Protein AF-A0A924XAS9-F1 (afdb_monomer_lite)

Foldseek 3Di:
DDPVVVVVVVLVVVLVVLVVLLVLLVLLVVLLVLLLVLLCLLCCPVVVHHDDDDDCPQLVVLSVQLVVCSVVSPVVSNVVSSVSNVVSSVVSLVVSVVSLVVDALVSSVVSCVPPPDHDDLSSLLSLLLSLLPDAWALRSLSNNLSSLLSSQWDQDPLRAIDGPDDLVCQLVVLQVSVCSSPVDHSPPDPPVPLLVVLLVVLVVLLVVLVPDPALVSNVVVVSVVVVSVSSRVCTNSCSNSSNSSSSSVSVNSNSRSNSVNVVVVVVVVVVLLVVLVVQLVVQVVVVVVVVVVVVVVVCVVVVPPPPPDDDVVVVVVVVVVVVVVDDDDDDDDDDDDDDDDDDDDDDDDDDDDDDDDDDDDDDDDDDDDDDDDDDDDDDDDDDDDDDDVVVVVVVVVVVVVVVVVVVVVVVVVVVVVVVVVVVVVVVVVVVVVVVVVVVVVVVVVVVVPPPDDDDPDDPPPPPDDPDDDDDDDDDDDDDDDDPPPVVVVVVLVVLVVVLVVVVVDDDQPPCSVVLNLLCVAPLSVVLSCLLSVDPDDPVSSPDPVCLQGPSDDPPDDDPLNVLSSLLSVLLSVLVVLLVLLVVPPDDDDRPDDPVNLVVSLVSLVVSLVVLVVVLSVDHDNCNSSNNVSSVSSSVSSVVSSVSSVVSVVVVVVVVVVVVVVVCVVVVPDDDPDDDDDDDDDDDDDDDDDDDDDDDDDDDDDDDDDDDDDDPDDPVVVVVVVVVCVVVVVVVVVVVVVVPDPPDPPQKDWDQLVPAQVSVQFPTWIDHPQEIETEGEPVLVVDDPVVVVVSVVSNVVVSVVVRRQKYFYAYPVRHTQWIDGPVDTDGDD

Secondary structure (DSSP, 8-state):
--HHHHHHHHHHHHHHHHHHHHHHHHHHHHHHHHHHHHHHHHHHHHS-PPP----THHHHHHHHHHHHHHHTT-HHHHHHHHHHHHHHHHHHHHHHHHHHTTS-HHHHHHHHHHSSSPPPHHHHHHHHHHHHTSPP-HHHHHHHHHHHHHHHEEE-GGG-EEESS-HHHHHHHHHHHHHHHHSS-GGG---HHHHHHHHHHHHHHHHHHTS--SHHHHHHTTHHHHHHHHHHHTGGGGGSHHHHHHHHHHHHHHHHHHHHHHHHHHHHHHHHHHHHHHHHHHHHHHHHHHHHHHHHHHHHHHH---TT---HHHHHHHHHHHHHTS---------------PPPP----------------------------------------SSSHHHHHHHHHHHHHHHHHHHHHHHHHHHHHHHHHHHHHHHHHHHHHHHHHHHHHHHHHHHHT--------SSSSSSSS---------------S-HHHHHHHHHHHHHHHHHHHHHTSS---S-HHHHHHHTTSHHHHHHHHHHHHS---TTGGG--HHHHS----TT---HHHHHHHHHHHHHHHHHHHHHHHHH-SS-S--SS-HHHHHHHHHHHHHHHHHHHHHHHH--STTHHHHHHHHHHHHHHHHHHHHHHHHHHHHHHHHHHHHHHHHHHHTTTS--------------------------------PPPPP-------HHHHHHHHHHHHHHHHHHHHHHHS-------TTEEEEPGGGSTTTTTEEEEEEETTEEEEEE-THHHHS-HHHHHHHHHHHHHHHHHTT-SEEEEE-TTS-EEEEEESS-EEE--

Sequence (828 aa):
MNLTDELRVLEQKNNQDATKRQTRVLEDAASLQLTEQVLSGVERLQLKIVPKPFDAINVRVAMAEMKEAISGNQSERMMRAEFRLLQDVQLWRLSLSKRDERFTADSLRRFCEEVNKPLNPTIFAALARFYRNLMPSDFVLSKFDFVVTQLFAKKMEYNRRVLRVEPQKLVGHLSELNAEWTGIPANWSKESGKTREAVTEFLRFVTQIKTPQTLEEFLASDFFNRYRSFKRGLGDVFFSPEVTAAAVLSNVEVGNRFAELCETESAALNNAASMAFDYTQKSDVSAVDETSRTQDILQQLTGDKNENAVSPQITGFINQIQSNGNGSHHFDKNGANKEHLAPQSANVKTFDELPVEQNAVENVRDNAEDIPLIIEDSANENEFGSESDFDRLIYTENRFAENESKLESSIGDAEEELEWQLAMSEEIIAESANSAKSQETFLQESFETKVDAENPIAELESLADNITATDLSQNGNFEMVAADEIESVENSKVAAANVSILMERENLPPFADVLSELAKVQPNKNLINEYLSGSTSADLRTLELTDFLSVANAMRETTDGALRNRALRLLLKGEDIIRSFEANTENEEFAFNESDILTLLEEMQTVGNSLRLSMRELTGDDKKQRVDSILAAAKSLVETRLRLNSVVVRRNAKNEQKKRLIIDESGDVLTQSHNAPASQNAAPKRAQQTRETTTEKSKSAKIAKPSVAFKFDWWLIGLMAVVVIFVGGWFAFSSSTGEETPISKDVQTLNPQSLIGGEEIASAKVNKQMLICVVNDKWKTLTEDKKKENLRALMNYSKDNKFDAIIVMSKNGEVVANASAKEVKLEQ

Structure (mmCIF, N/CA/C/O backbone):
data_AF-A0A924XAS9-F1
#
_entry.id   AF-A0A924XAS9-F1
#
loop_
_atom_site.group_PDB
_atom_site.id
_atom_site.type_symbol
_atom_site.label_atom_id
_atom_site.label_alt_id
_atom_site.label_comp_id
_atom_site.label_asym_id
_atom_site.label_entity_id
_atom_site.label_seq_id
_atom_site.pdbx_PDB_ins_code
_atom_site.Cartn_x
_atom_site.Cartn_y
_atom_site.Cartn_z
_atom_site.occupancy
_atom_site.B_iso_or_equiv
_atom_site.auth_seq_id
_atom_site.auth_comp_id
_atom_site.auth_asym_id
_atom_site.auth_atom_id
_atom_site.pdbx_PDB_model_num
ATOM 1 N N . MET A 1 1 ? -11.823 -0.821 57.909 1.00 67.75 1 MET A N 1
ATOM 2 C CA . MET A 1 1 ? -12.230 0.066 56.801 1.00 67.75 1 MET A CA 1
ATOM 3 C C . MET A 1 1 ? -13.748 0.168 56.851 1.00 67.75 1 MET A C 1
ATOM 5 O O . MET A 1 1 ? -14.366 -0.825 57.216 1.00 67.75 1 MET A O 1
ATOM 9 N N . ASN A 1 2 ? -14.350 1.343 56.645 1.00 93.56 2 ASN A N 1
ATOM 10 C CA . ASN A 1 2 ? -15.813 1.464 56.634 1.00 93.56 2 ASN A CA 1
ATOM 11 C C . ASN A 1 2 ? -16.335 1.041 55.251 1.00 93.56 2 ASN A C 1
ATOM 13 O O . ASN A 1 2 ? -15.697 1.357 54.250 1.00 93.56 2 ASN A O 1
ATOM 17 N N . LEU A 1 3 ? -17.485 0.365 55.178 1.00 93.50 3 LEU A N 1
ATOM 18 C CA . LEU A 1 3 ? -18.062 -0.151 53.923 1.00 93.50 3 LEU A CA 1
ATOM 19 C C . LEU A 1 3 ? -18.265 0.964 52.873 1.00 93.50 3 LEU A C 1
ATOM 21 O O . LEU A 1 3 ? -18.181 0.746 51.668 1.00 93.50 3 LEU A O 1
ATOM 25 N N . THR A 1 4 ? -18.491 2.193 53.344 1.00 93.56 4 THR A N 1
ATOM 26 C CA . THR A 1 4 ? -18.594 3.403 52.518 1.00 93.56 4 THR A CA 1
ATOM 27 C C . THR A 1 4 ? -17.277 3.804 51.854 1.00 93.56 4 THR A C 1
ATOM 29 O O . THR A 1 4 ? -17.299 4.339 50.749 1.00 93.56 4 THR A O 1
ATOM 32 N N . ASP A 1 5 ? -16.138 3.560 52.507 1.00 94.75 5 ASP A N 1
ATOM 33 C CA . ASP A 1 5 ? -14.817 3.884 51.958 1.00 94.75 5 ASP A CA 1
ATOM 34 C C . ASP A 1 5 ? -14.437 2.882 50.862 1.00 94.75 5 ASP A C 1
ATOM 36 O O . ASP A 1 5 ? -13.923 3.280 49.820 1.00 94.75 5 ASP A O 1
ATOM 40 N N . GLU A 1 6 ? -14.754 1.599 51.061 1.00 94.62 6 GLU A N 1
ATOM 41 C CA . GLU A 1 6 ? -14.550 0.546 50.057 1.00 94.62 6 GLU A CA 1
ATOM 42 C C . GLU A 1 6 ? -15.405 0.785 48.805 1.00 94.62 6 GLU A C 1
ATOM 44 O O . GLU A 1 6 ? -14.878 0.756 47.693 1.00 94.62 6 GLU A O 1
ATOM 49 N N . LEU A 1 7 ? -16.690 1.128 48.970 1.00 92.19 7 LEU A N 1
ATOM 50 C CA . LEU A 1 7 ? -17.567 1.494 47.850 1.00 92.19 7 LEU A CA 1
ATOM 51 C C . LEU A 1 7 ? -17.035 2.701 47.067 1.00 92.19 7 LEU A C 1
ATOM 53 O O . LEU A 1 7 ? -17.053 2.689 45.838 1.00 92.19 7 LEU A O 1
ATOM 57 N N . ARG A 1 8 ? -16.499 3.716 47.758 1.00 91.44 8 ARG A N 1
ATOM 58 C CA . ARG A 1 8 ? -15.925 4.897 47.099 1.00 91.44 8 ARG A CA 1
ATOM 59 C C . ARG A 1 8 ? -14.661 4.561 46.305 1.00 91.44 8 ARG A C 1
ATOM 61 O O . ARG A 1 8 ? -14.455 5.112 45.227 1.00 91.44 8 ARG A O 1
ATOM 68 N N . VAL A 1 9 ? -13.815 3.671 46.827 1.00 93.94 9 VAL A N 1
ATOM 69 C CA . VAL A 1 9 ? -12.609 3.198 46.128 1.00 93.94 9 VAL A CA 1
ATOM 70 C C . VAL A 1 9 ? -12.984 2.387 44.886 1.00 93.94 9 VAL A C 1
ATOM 72 O O . VAL A 1 9 ? -12.390 2.597 43.828 1.00 93.94 9 VAL A O 1
ATOM 75 N N . LEU A 1 10 ? -13.991 1.515 44.981 1.00 91.44 10 LEU A N 1
ATOM 76 C CA . LEU A 1 10 ? -14.491 0.741 43.841 1.00 91.44 10 LEU A CA 1
ATOM 77 C C . LEU A 1 10 ? -15.115 1.636 42.763 1.00 91.44 10 LEU A C 1
ATOM 79 O O . LEU A 1 10 ? -14.821 1.453 41.584 1.00 91.44 10 LEU A O 1
ATOM 83 N N . GLU A 1 11 ? -15.909 2.639 43.146 1.00 89.44 11 GLU A N 1
ATOM 84 C CA . GLU A 1 11 ? -16.495 3.605 42.207 1.00 89.44 11 GLU A CA 1
ATOM 85 C C . GLU A 1 11 ? -15.409 4.429 41.498 1.00 89.44 11 GLU A C 1
ATOM 87 O O . GLU A 1 11 ? -15.437 4.586 40.277 1.00 89.44 11 GLU A O 1
ATOM 92 N N . GLN A 1 12 ? -14.392 4.886 42.236 1.00 90.75 12 GLN A N 1
ATOM 93 C CA . GLN A 1 12 ? -13.261 5.612 41.659 1.00 90.75 12 GLN A CA 1
ATOM 94 C C . GLN A 1 12 ? -12.453 4.741 40.686 1.00 90.75 12 GLN A C 1
ATOM 96 O O . GLN A 1 12 ? -12.066 5.220 39.618 1.00 90.75 12 GLN A O 1
ATOM 101 N N . LYS A 1 13 ? -12.223 3.465 41.026 1.00 93.12 13 LYS A N 1
ATOM 102 C CA . LYS A 1 13 ? -11.547 2.505 40.144 1.00 93.12 13 LYS A CA 1
ATOM 103 C C . LYS A 1 13 ? -12.364 2.251 38.874 1.00 93.12 13 LYS A C 1
ATOM 105 O O . LYS A 1 13 ? -11.818 2.358 37.780 1.00 93.12 13 LYS A O 1
ATOM 110 N N . ASN A 1 14 ? -13.673 2.019 39.004 1.00 89.50 14 ASN A N 1
ATOM 111 C CA . ASN A 1 14 ? -14.567 1.814 37.863 1.00 89.50 14 ASN A CA 1
ATOM 112 C C . ASN A 1 14 ? -14.585 3.031 36.922 1.00 89.50 14 ASN A C 1
ATOM 114 O O . ASN A 1 14 ? -14.449 2.876 35.712 1.00 89.50 14 ASN A O 1
ATOM 118 N N . ASN A 1 15 ? -14.658 4.249 37.468 1.00 88.00 15 ASN A N 1
ATOM 119 C CA . ASN A 1 15 ? -14.596 5.478 36.673 1.00 88.00 15 ASN A CA 1
ATOM 120 C C . ASN A 1 15 ? -13.245 5.647 35.958 1.00 88.00 15 ASN A C 1
ATOM 122 O O . ASN A 1 15 ? -13.195 6.096 34.808 1.00 88.00 15 ASN A O 1
ATOM 126 N N . GLN A 1 16 ? -12.140 5.285 36.616 1.00 93.12 16 GLN A N 1
ATOM 127 C CA . GLN A 1 16 ? -10.811 5.327 36.008 1.00 93.12 16 GLN A CA 1
ATOM 128 C C . GLN A 1 16 ? -10.693 4.326 34.852 1.00 93.12 16 GLN A C 1
ATOM 130 O O . GLN A 1 16 ? -10.161 4.670 33.796 1.00 93.12 16 GLN A O 1
ATOM 135 N N . ASP A 1 17 ? -11.203 3.109 35.025 1.00 90.81 17 ASP A N 1
ATOM 136 C CA . ASP A 1 17 ? -11.159 2.080 33.990 1.00 90.81 17 ASP A CA 1
ATOM 137 C C . ASP A 1 17 ? -12.119 2.397 32.834 1.00 90.81 17 ASP A C 1
ATOM 139 O O . ASP A 1 17 ? -11.735 2.252 31.674 1.00 90.81 17 ASP A O 1
ATOM 143 N N . ALA A 1 18 ? -13.295 2.963 33.113 1.00 88.88 18 ALA A N 1
ATOM 144 C CA . ALA A 1 18 ? -14.197 3.489 32.089 1.00 88.88 18 ALA A CA 1
ATOM 145 C C . ALA A 1 18 ? -13.560 4.620 31.269 1.00 88.88 18 ALA A C 1
ATOM 147 O O . ALA A 1 18 ? -13.692 4.649 30.047 1.00 88.88 18 ALA A O 1
ATOM 148 N N . THR A 1 19 ? -12.806 5.515 31.915 1.00 91.44 19 THR A N 1
ATOM 149 C CA . THR A 1 19 ? -12.056 6.572 31.217 1.00 91.44 19 THR A CA 1
ATOM 150 C C . THR A 1 19 ? -10.993 5.971 30.293 1.00 91.44 19 THR A C 1
ATOM 152 O O . THR A 1 19 ? -10.849 6.408 29.155 1.00 91.44 19 THR A O 1
ATOM 155 N N . LYS A 1 20 ? -10.275 4.927 30.732 1.00 92.00 20 LYS A N 1
ATOM 156 C CA . LYS A 1 20 ? -9.306 4.221 29.874 1.00 92.00 20 LYS A CA 1
ATOM 157 C C . LYS A 1 20 ? -9.987 3.548 28.680 1.00 92.00 20 LYS A C 1
ATOM 159 O O . LYS A 1 20 ? -9.472 3.649 27.569 1.00 92.00 20 LYS A O 1
ATOM 164 N N . ARG A 1 21 ? -11.128 2.879 28.889 1.00 90.31 21 ARG A N 1
ATOM 165 C CA . ARG A 1 21 ? -11.905 2.259 27.801 1.00 90.31 21 ARG A CA 1
ATOM 166 C C . ARG A 1 21 ? -12.402 3.311 26.813 1.00 90.31 21 ARG A C 1
ATOM 168 O O . ARG A 1 21 ? -12.188 3.147 25.616 1.00 90.31 21 ARG A O 1
ATOM 175 N N . GLN A 1 22 ? -12.931 4.434 27.303 1.00 92.44 22 GLN A N 1
ATOM 176 C CA . GLN A 1 22 ? -13.316 5.570 26.465 1.00 92.44 22 GLN A CA 1
ATOM 177 C C . GLN A 1 22 ? -12.149 6.048 25.589 1.00 92.44 22 GLN A C 1
ATOM 179 O O . GLN A 1 22 ? -12.315 6.182 24.379 1.00 92.44 22 GLN A O 1
ATOM 184 N N . THR A 1 23 ? -10.967 6.267 26.173 1.00 93.00 23 THR A N 1
ATOM 185 C CA . THR A 1 23 ? -9.772 6.690 25.426 1.00 93.00 23 THR A CA 1
ATOM 186 C C . THR A 1 23 ? -9.391 5.692 24.332 1.00 93.00 23 THR A C 1
ATOM 188 O O . THR A 1 23 ? -9.148 6.100 23.201 1.00 93.00 23 THR A O 1
ATOM 191 N N . ARG A 1 24 ? -9.427 4.385 24.611 1.00 91.81 24 ARG A N 1
ATOM 192 C CA . ARG A 1 24 ? -9.106 3.356 23.605 1.00 91.81 24 ARG A CA 1
ATOM 193 C C . ARG A 1 24 ? -10.081 3.351 22.429 1.00 91.81 24 ARG A C 1
ATOM 195 O O . ARG A 1 24 ? -9.663 3.190 21.284 1.00 91.81 24 ARG A O 1
ATOM 202 N N . VAL A 1 25 ? -11.375 3.520 22.700 1.00 92.25 25 VAL A N 1
ATOM 203 C CA . VAL A 1 25 ? -12.399 3.554 21.644 1.00 92.25 25 VAL A CA 1
ATOM 204 C C . VAL A 1 25 ? -12.298 4.844 20.822 1.00 92.25 25 VAL A C 1
ATOM 206 O O . VAL A 1 25 ? -12.481 4.812 19.607 1.00 92.25 25 VAL A O 1
ATOM 209 N N . LEU A 1 26 ? -11.925 5.965 21.452 1.00 92.50 26 LEU A N 1
ATOM 210 C CA . LEU A 1 26 ? -11.602 7.217 20.759 1.00 92.50 26 LEU A CA 1
ATOM 211 C C . LEU A 1 26 ? -10.420 7.058 19.801 1.00 92.50 26 LEU A C 1
ATOM 213 O O . LEU A 1 26 ? -10.486 7.511 18.659 1.00 92.50 26 LEU A O 1
ATOM 217 N N . GLU A 1 27 ? -9.351 6.412 20.258 1.00 94.62 27 GLU A N 1
ATOM 218 C CA . GLU A 1 27 ? -8.177 6.116 19.435 1.00 94.62 27 GLU A CA 1
ATOM 219 C C . GLU A 1 27 ? -8.536 5.190 18.263 1.00 94.62 27 GLU A C 1
ATOM 221 O O . GLU A 1 27 ? -8.077 5.415 17.141 1.00 94.62 27 GLU A O 1
ATOM 226 N N . ASP A 1 28 ? -9.410 4.200 18.482 1.00 94.62 28 ASP A N 1
ATOM 227 C CA . ASP A 1 28 ? -9.893 3.321 17.412 1.00 94.62 28 ASP A CA 1
ATOM 228 C C . ASP A 1 28 ? -10.718 4.086 16.371 1.00 94.62 28 ASP A C 1
ATOM 230 O O . ASP A 1 28 ? -10.456 3.983 15.173 1.00 94.62 28 ASP A O 1
ATOM 234 N N . ALA A 1 29 ? -11.659 4.923 16.814 1.00 96.12 29 ALA A N 1
ATOM 235 C CA . ALA A 1 29 ? -12.464 5.761 15.930 1.00 96.12 29 ALA A CA 1
ATOM 236 C C . ALA A 1 29 ? -11.595 6.741 15.119 1.00 96.12 29 ALA A C 1
ATOM 238 O O . ALA A 1 29 ? -11.801 6.905 13.915 1.00 96.12 29 ALA A O 1
ATOM 239 N N . ALA A 1 30 ? -10.580 7.349 15.743 1.00 96.56 30 ALA A N 1
ATOM 240 C CA . ALA A 1 30 ? -9.622 8.210 15.051 1.00 96.56 30 ALA A CA 1
ATOM 241 C C . ALA A 1 30 ? -8.802 7.431 14.005 1.00 96.56 30 ALA A C 1
ATOM 243 O O . ALA A 1 30 ? -8.602 7.906 12.884 1.00 96.56 30 ALA A O 1
ATOM 244 N N . SER A 1 31 ? -8.374 6.210 14.337 1.00 97.25 31 SER A N 1
ATOM 245 C CA . SER A 1 31 ? -7.683 5.310 13.409 1.00 97.25 31 SER A CA 1
ATOM 246 C C . SER A 1 31 ? -8.562 4.923 12.211 1.00 97.25 31 SER A C 1
ATOM 248 O O . SER A 1 31 ? -8.094 4.923 11.066 1.00 97.25 31 SER A O 1
ATOM 250 N N . LEU A 1 32 ? -9.847 4.631 12.438 1.00 97.56 32 LEU A N 1
ATOM 251 C CA . LEU A 1 32 ? -10.808 4.331 11.371 1.00 97.56 32 LEU A CA 1
ATOM 252 C C . LEU A 1 32 ? -11.061 5.547 10.475 1.00 97.56 32 LEU A C 1
ATOM 254 O O . LEU A 1 32 ? -11.104 5.399 9.256 1.00 97.56 32 LEU A O 1
ATOM 258 N N . GLN A 1 33 ? -11.127 6.752 11.043 1.00 97.75 33 GLN A N 1
ATOM 259 C CA . GLN A 1 33 ? -11.257 7.983 10.266 1.00 97.75 33 GLN A CA 1
ATOM 260 C C . GLN A 1 33 ? -10.057 8.212 9.333 1.00 97.75 33 GLN A C 1
ATOM 262 O O . GLN A 1 33 ? -10.238 8.545 8.161 1.00 97.75 33 GLN A O 1
ATOM 267 N N . LEU A 1 34 ? -8.828 8.016 9.824 1.00 97.88 34 LEU A N 1
ATOM 268 C CA . LEU A 1 34 ? -7.623 8.114 8.991 1.00 97.88 34 LEU A CA 1
ATOM 269 C C . LEU A 1 34 ? -7.606 7.038 7.900 1.00 97.88 34 LEU A C 1
ATOM 271 O O . LEU A 1 34 ? -7.285 7.326 6.747 1.00 97.88 34 LEU A O 1
ATOM 275 N N . THR A 1 35 ? -7.998 5.813 8.249 1.00 98.25 35 THR A N 1
ATOM 276 C CA . THR A 1 35 ? -8.127 4.707 7.293 1.00 98.25 35 THR A CA 1
ATOM 277 C C . THR A 1 35 ? -9.120 5.059 6.189 1.00 98.25 35 THR A C 1
ATOM 279 O O . THR A 1 35 ? -8.795 4.954 5.008 1.00 98.25 35 THR A O 1
ATOM 282 N N . GLU A 1 36 ? -10.297 5.569 6.546 1.00 98.25 36 GLU A N 1
ATOM 283 C CA . GLU A 1 36 ? -11.322 5.994 5.600 1.00 98.25 36 GLU A CA 1
ATOM 284 C C . GLU A 1 36 ? -10.834 7.074 4.629 1.00 98.25 36 GLU A C 1
ATOM 286 O O . GLU A 1 36 ? -11.151 7.019 3.437 1.00 98.25 36 GLU A O 1
ATOM 291 N N . GLN A 1 37 ? -10.054 8.046 5.105 1.00 97.56 37 GLN A N 1
ATOM 292 C CA . GLN A 1 37 ? -9.478 9.081 4.244 1.00 97.56 37 GLN A CA 1
ATOM 293 C C . GLN A 1 37 ? -8.562 8.477 3.175 1.00 97.56 37 GLN A C 1
ATOM 295 O O . GLN A 1 37 ? -8.644 8.874 2.009 1.00 97.56 37 GLN A O 1
ATOM 300 N N . VAL A 1 38 ? -7.737 7.494 3.553 1.00 97.94 38 VAL A N 1
ATOM 301 C CA . VAL A 1 38 ? -6.876 6.763 2.614 1.00 97.94 38 VAL A CA 1
ATOM 302 C C . VAL A 1 38 ? -7.718 5.964 1.631 1.00 97.94 38 VAL A C 1
ATOM 304 O O . VAL A 1 38 ? -7.522 6.118 0.428 1.00 97.94 38 VAL A O 1
ATOM 307 N N . LEU A 1 39 ? -8.681 5.163 2.104 1.00 97.81 39 LEU A N 1
ATOM 308 C CA . LEU A 1 39 ? -9.501 4.329 1.217 1.00 97.81 39 LEU A CA 1
ATOM 309 C C . LEU A 1 39 ? -10.287 5.179 0.217 1.00 97.81 39 LEU A C 1
ATOM 311 O O . LEU A 1 39 ? -10.305 4.884 -0.973 1.00 97.81 39 LEU A O 1
ATOM 315 N N . SER A 1 40 ? -10.839 6.302 0.674 1.00 97.69 40 SER A N 1
ATOM 316 C CA . SER A 1 40 ? -11.514 7.275 -0.189 1.00 97.69 40 SER A CA 1
ATOM 317 C C . SER A 1 40 ? -10.560 7.907 -1.210 1.00 97.69 40 SER A C 1
ATOM 319 O O . SER A 1 40 ? -10.959 8.255 -2.320 1.00 97.69 40 SER A O 1
ATOM 321 N N . GLY A 1 41 ? -9.290 8.092 -0.844 1.00 97.19 41 GLY A N 1
ATOM 322 C CA . GLY A 1 41 ? -8.235 8.532 -1.753 1.00 97.19 41 GLY A CA 1
ATOM 323 C C . GLY A 1 41 ? -7.932 7.499 -2.838 1.00 97.19 41 GLY A C 1
ATOM 324 O O . GLY A 1 41 ? -7.901 7.858 -4.015 1.00 97.19 41 GLY A O 1
ATOM 325 N N . VAL A 1 42 ? -7.782 6.229 -2.452 1.00 97.12 42 VAL A N 1
ATOM 326 C CA . VAL A 1 42 ? -7.577 5.104 -3.377 1.00 97.12 42 VAL A CA 1
ATOM 327 C C . VAL A 1 42 ? -8.763 4.980 -4.336 1.00 97.12 42 VAL A C 1
ATOM 329 O O . VAL A 1 42 ? -8.562 4.924 -5.546 1.00 97.12 42 VAL A O 1
ATOM 332 N N . GLU A 1 43 ? -9.999 5.011 -3.831 1.00 96.88 43 GLU A N 1
ATOM 333 C CA . GLU A 1 43 ? -11.221 4.934 -4.645 1.00 96.88 43 GLU A CA 1
ATOM 334 C C . GLU A 1 43 ? -11.279 6.049 -5.702 1.00 96.88 43 GLU A C 1
ATOM 336 O O . GLU A 1 43 ? -11.557 5.776 -6.870 1.00 96.88 43 GLU A O 1
ATOM 341 N N . ARG A 1 44 ? -10.943 7.291 -5.331 1.00 96.75 44 ARG A N 1
ATOM 342 C CA . ARG A 1 44 ? -10.949 8.425 -6.268 1.00 96.75 44 ARG A CA 1
ATOM 343 C C . ARG A 1 44 ? -9.840 8.345 -7.311 1.00 96.75 44 ARG A C 1
ATOM 345 O O . ARG A 1 44 ? -10.117 8.534 -8.491 1.00 96.75 44 ARG A O 1
ATOM 352 N N . LEU A 1 45 ? -8.598 8.115 -6.883 1.00 94.12 45 LEU A N 1
ATOM 353 C CA . LEU A 1 45 ? -7.436 8.206 -7.773 1.00 94.12 45 LEU A CA 1
ATOM 354 C C . LEU A 1 45 ? -7.254 6.948 -8.623 1.00 94.12 45 LEU A C 1
ATOM 356 O O . LEU A 1 45 ? -7.005 7.049 -9.819 1.00 94.12 45 LEU A O 1
ATOM 360 N N . GLN A 1 46 ? -7.416 5.769 -8.022 1.00 93.06 46 GLN A N 1
ATOM 361 C CA . GLN A 1 46 ? -7.108 4.500 -8.682 1.00 93.06 46 GLN A CA 1
ATOM 362 C C . GLN A 1 46 ? -8.334 3.876 -9.348 1.00 93.06 46 GLN A C 1
ATOM 364 O O . GLN A 1 46 ? -8.208 3.278 -10.413 1.00 93.06 46 GLN A O 1
ATOM 369 N N . LEU A 1 47 ? -9.520 4.014 -8.742 1.00 88.06 47 LEU A N 1
ATOM 370 C CA . LEU A 1 47 ? -10.748 3.388 -9.253 1.00 88.06 47 LEU A CA 1
ATOM 371 C C . LEU A 1 47 ? -11.689 4.368 -9.961 1.00 88.06 47 LEU A C 1
ATOM 373 O O . LEU A 1 47 ? -12.619 3.926 -10.628 1.00 88.06 47 LEU A O 1
ATOM 377 N N . LYS A 1 48 ? -11.459 5.683 -9.837 1.00 92.94 48 LYS A N 1
ATOM 378 C CA . LYS A 1 48 ? -12.356 6.738 -10.342 1.00 92.94 48 LYS A CA 1
ATOM 379 C C . LYS A 1 48 ? -13.792 6.606 -9.804 1.00 92.94 48 LYS A C 1
ATOM 381 O O . LYS A 1 48 ? -14.749 6.970 -10.480 1.00 92.94 48 LYS A O 1
ATOM 386 N N . ILE A 1 49 ? -13.941 6.091 -8.581 1.00 92.38 49 ILE A N 1
ATOM 387 C CA . ILE A 1 49 ? -15.227 5.919 -7.894 1.00 92.38 49 ILE A CA 1
ATOM 388 C C . ILE A 1 49 ? -15.415 7.059 -6.890 1.00 92.38 49 ILE A C 1
ATOM 390 O O . ILE A 1 49 ? -14.478 7.451 -6.191 1.00 92.38 49 ILE A O 1
ATOM 394 N N . VAL A 1 50 ? -16.642 7.580 -6.787 1.00 95.44 50 VAL A N 1
ATOM 395 C CA . VAL A 1 50 ? -17.006 8.538 -5.736 1.00 95.44 50 VAL A CA 1
ATOM 396 C C . VAL A 1 50 ? -17.149 7.785 -4.404 1.00 95.44 50 VAL A C 1
ATOM 398 O O . VAL A 1 50 ? -18.012 6.910 -4.293 1.00 95.44 50 VAL A O 1
ATOM 401 N N . PRO A 1 51 ? -16.322 8.092 -3.390 1.00 95.50 51 PRO A N 1
ATOM 402 C CA . PRO A 1 51 ? -16.344 7.393 -2.113 1.00 95.50 51 PRO A CA 1
ATOM 403 C C . PRO A 1 51 ? -17.639 7.708 -1.361 1.00 95.50 51 PRO A C 1
ATOM 405 O O . PRO A 1 51 ? -18.058 8.865 -1.299 1.00 95.50 51 PRO A O 1
ATOM 408 N N . LYS A 1 52 ? -18.252 6.693 -0.744 1.00 96.06 52 LYS A N 1
ATOM 409 C CA . LYS A 1 52 ? -19.389 6.874 0.169 1.00 96.06 52 LYS A CA 1
ATOM 410 C C . LYS A 1 52 ? -18.865 6.901 1.609 1.00 96.06 52 LYS A C 1
ATOM 412 O O . LYS A 1 52 ? -18.529 5.830 2.121 1.00 96.06 52 LYS A O 1
ATOM 417 N N . PRO A 1 53 ? -18.756 8.079 2.249 1.00 94.81 53 PRO A N 1
ATOM 418 C CA . PRO A 1 53 ? -18.228 8.157 3.601 1.00 94.81 53 PRO A CA 1
ATOM 419 C C . PRO A 1 53 ? -19.175 7.491 4.607 1.00 94.81 53 PRO A C 1
ATOM 421 O O . PRO A 1 53 ? -20.394 7.477 4.412 1.00 94.81 53 PRO A O 1
ATOM 424 N N . PHE A 1 54 ? -18.617 6.952 5.686 1.00 96.12 54 PHE A N 1
ATOM 425 C CA . PHE A 1 54 ? -19.378 6.459 6.824 1.00 96.12 54 PHE A CA 1
ATOM 426 C C . PHE A 1 54 ? -19.963 7.630 7.622 1.00 96.12 54 PHE A C 1
ATOM 428 O O . PHE A 1 54 ? -19.303 8.647 7.853 1.00 96.12 54 PHE A O 1
ATOM 435 N N . ASP A 1 55 ? -21.211 7.488 8.067 1.00 95.69 55 ASP A N 1
ATOM 436 C CA . ASP A 1 55 ? -21.855 8.501 8.895 1.00 95.69 55 ASP A CA 1
ATOM 437 C C . ASP A 1 55 ? -21.390 8.390 10.355 1.00 95.69 55 ASP A C 1
ATOM 439 O O . ASP A 1 55 ? -21.970 7.692 11.185 1.00 95.69 55 ASP A O 1
ATOM 443 N N . ALA A 1 56 ? -20.318 9.113 10.677 1.00 95.00 56 ALA A N 1
ATOM 444 C CA . ALA A 1 56 ? -19.750 9.152 12.021 1.00 95.00 56 ALA A CA 1
ATOM 445 C C . ALA A 1 56 ? -20.558 10.012 13.023 1.00 95.00 56 ALA A C 1
ATOM 447 O O . ALA A 1 56 ? -20.018 10.383 14.070 1.00 95.00 56 ALA A O 1
ATOM 448 N N . ILE A 1 57 ? -21.805 10.405 12.720 1.00 95.69 57 ILE A N 1
ATOM 449 C CA . ILE A 1 57 ? -22.660 11.148 13.663 1.00 95.69 57 ILE A CA 1
ATOM 450 C C . ILE A 1 57 ? -22.982 10.287 14.889 1.00 95.69 57 ILE A C 1
ATOM 452 O O . ILE A 1 57 ? -22.799 10.763 16.009 1.00 95.69 57 ILE A O 1
ATOM 456 N N . ASN A 1 58 ? -23.377 9.025 14.704 1.00 93.38 58 ASN A N 1
ATOM 457 C CA . ASN A 1 58 ? -23.772 8.150 15.818 1.00 93.38 58 ASN A CA 1
ATOM 458 C C . ASN A 1 58 ? -22.610 7.891 16.787 1.00 93.38 58 ASN A C 1
ATOM 460 O O . ASN A 1 58 ? -22.765 8.079 17.992 1.00 93.38 58 ASN A O 1
ATOM 464 N N . VAL A 1 59 ? -21.407 7.641 16.254 1.00 95.50 59 VAL A N 1
ATOM 465 C CA . VAL A 1 59 ? -20.167 7.516 17.043 1.00 95.50 59 VAL A CA 1
ATOM 466 C C . VAL A 1 59 ? -19.942 8.764 17.904 1.00 95.50 59 VAL A C 1
ATOM 468 O O . VAL A 1 59 ? -19.670 8.660 19.098 1.00 95.50 59 VAL A O 1
ATOM 471 N N . ARG A 1 60 ? -20.098 9.967 17.331 1.00 96.31 60 ARG A N 1
ATOM 472 C CA . ARG A 1 60 ? -19.923 11.232 18.066 1.00 96.31 60 ARG A CA 1
ATOM 473 C C . ARG A 1 60 ? -20.984 11.439 19.147 1.00 96.31 60 ARG A C 1
ATOM 475 O O . ARG A 1 60 ? -20.649 11.954 20.213 1.00 96.31 60 ARG A O 1
ATOM 482 N N . VAL A 1 61 ? -22.232 11.053 18.884 1.00 95.50 61 VAL A N 1
ATOM 483 C CA . VAL A 1 61 ? -23.333 11.133 19.857 1.00 95.50 61 VAL A CA 1
ATOM 484 C C . VAL A 1 61 ? -23.091 10.165 21.015 1.00 95.50 61 VAL A C 1
ATOM 486 O O . VAL A 1 61 ? -23.046 10.612 22.159 1.00 95.50 61 VAL A O 1
ATOM 489 N N . ALA A 1 62 ? -22.833 8.884 20.738 1.00 93.44 62 ALA A N 1
ATOM 490 C CA . ALA A 1 62 ? -22.558 7.872 21.762 1.00 93.44 62 ALA A CA 1
ATOM 491 C C . ALA A 1 62 ? -21.330 8.238 22.618 1.00 93.44 62 ALA A C 1
ATOM 493 O O . ALA A 1 62 ? -21.329 8.093 23.839 1.00 93.44 62 ALA A O 1
ATOM 494 N N . MET A 1 63 ? -20.301 8.811 21.993 1.00 94.56 63 MET A N 1
ATOM 495 C CA . MET A 1 63 ? -19.108 9.321 22.667 1.00 94.56 63 MET A CA 1
ATOM 496 C C . MET A 1 63 ? -19.409 10.499 23.611 1.00 94.56 63 MET A C 1
ATOM 498 O O . MET A 1 63 ? -18.865 10.556 24.719 1.00 94.56 63 MET A O 1
ATOM 502 N N . ALA A 1 64 ? -20.264 11.439 23.194 1.00 96.06 64 ALA A N 1
ATOM 503 C CA . ALA A 1 64 ? -20.700 12.550 24.037 1.00 96.06 64 ALA A CA 1
ATOM 504 C C . ALA A 1 64 ? -21.551 12.058 25.221 1.00 96.06 64 ALA A C 1
ATOM 506 O O . ALA A 1 64 ? -21.296 12.470 26.354 1.00 96.06 64 ALA A O 1
ATOM 507 N N . GLU A 1 65 ? -22.478 11.123 24.976 1.00 96.19 65 GLU A N 1
ATOM 508 C CA . GLU A 1 65 ? -23.286 10.466 26.014 1.00 96.19 65 GLU A CA 1
ATOM 509 C C . GLU A 1 65 ? -22.401 9.743 27.040 1.00 96.19 65 GLU A C 1
ATOM 511 O O . GLU A 1 65 ? -22.587 9.906 28.246 1.00 96.19 65 GLU A O 1
ATOM 516 N N . MET A 1 66 ? -21.388 8.998 26.584 1.00 95.00 66 MET A N 1
ATOM 517 C CA . MET A 1 66 ? -20.450 8.295 27.466 1.00 95.00 66 MET A CA 1
ATOM 518 C C . MET A 1 66 ? -19.660 9.280 28.337 1.00 95.00 66 MET A C 1
ATOM 520 O O . MET A 1 66 ? -19.523 9.071 29.542 1.00 95.00 66 MET A O 1
ATOM 524 N N . LYS A 1 67 ? -19.181 10.390 27.759 1.00 95.38 67 LYS A N 1
ATOM 525 C CA . LYS A 1 67 ? -18.454 11.437 28.497 1.00 95.38 67 LYS A CA 1
ATOM 526 C C . LYS A 1 67 ? -19.327 12.103 29.565 1.00 95.38 67 LYS A C 1
ATOM 528 O O . LYS A 1 67 ? -18.852 12.363 30.675 1.00 95.38 67 LYS A O 1
ATOM 533 N N . GLU A 1 68 ? -20.585 12.386 29.239 1.00 96.62 68 GLU A N 1
ATOM 534 C CA . GLU A 1 68 ? -21.553 12.939 30.188 1.00 96.62 68 GLU A CA 1
ATOM 535 C C . GLU A 1 68 ? -21.843 11.941 31.318 1.00 96.62 68 GLU A C 1
ATOM 537 O O . GLU A 1 68 ? -21.799 12.313 32.491 1.00 96.62 68 GLU A O 1
ATOM 542 N N . ALA A 1 69 ? -22.043 10.663 30.986 1.00 95.19 69 ALA A N 1
ATOM 543 C CA . ALA A 1 69 ? -22.312 9.612 31.961 1.00 95.19 69 ALA A CA 1
ATOM 544 C C . ALA A 1 69 ? -21.141 9.376 32.932 1.00 95.19 69 ALA A C 1
ATOM 546 O O . ALA A 1 69 ? -21.382 9.234 34.133 1.00 95.19 69 ALA A O 1
ATOM 547 N N . ILE A 1 70 ? -19.892 9.403 32.442 1.00 93.50 70 ILE A N 1
ATOM 548 C CA . ILE A 1 70 ? -18.677 9.337 33.277 1.00 93.50 70 ILE A CA 1
ATOM 549 C C . ILE A 1 70 ? -18.613 10.546 34.217 1.00 93.50 70 ILE A C 1
ATOM 551 O O . ILE A 1 70 ? -18.361 10.394 35.409 1.00 93.50 70 ILE A O 1
ATOM 555 N N . SER A 1 71 ? -18.894 11.749 33.707 1.00 94.69 71 SER A N 1
ATOM 556 C CA . SER A 1 71 ? -18.865 12.981 34.511 1.00 94.69 71 SER A CA 1
ATOM 557 C C . SER A 1 71 ? -19.963 13.014 35.582 1.00 94.69 71 SER A C 1
ATOM 559 O O . SER A 1 71 ? -19.792 13.635 36.629 1.00 94.69 71 SER A O 1
ATOM 561 N N . GLY A 1 72 ? -21.099 12.363 35.318 1.00 95.19 72 GLY A N 1
ATOM 562 C CA . GLY A 1 72 ? -22.241 12.278 36.225 1.00 95.19 72 GLY A CA 1
ATOM 563 C C . GLY A 1 72 ? -22.242 11.073 37.171 1.00 95.19 72 GLY A C 1
ATOM 564 O O . GLY A 1 72 ? -23.229 10.913 37.888 1.00 95.19 72 GLY A O 1
ATOM 565 N N . ASN A 1 73 ? -21.210 10.215 37.160 1.00 93.19 73 ASN A N 1
ATOM 566 C CA . ASN A 1 73 ? -21.179 8.918 37.861 1.00 93.19 73 ASN A CA 1
ATOM 567 C C . ASN A 1 73 ? -22.420 8.038 37.580 1.00 93.19 73 ASN A C 1
ATOM 569 O O . ASN A 1 73 ? -22.930 7.330 38.449 1.00 93.19 73 ASN A O 1
ATOM 573 N N . GLN A 1 74 ? -22.949 8.080 36.355 1.00 93.81 74 GLN A N 1
ATOM 574 C CA . GLN A 1 74 ? -24.159 7.348 35.970 1.00 93.81 74 GLN A CA 1
ATOM 575 C C . GLN A 1 74 ? -23.791 6.000 35.337 1.00 93.81 74 GLN A C 1
ATOM 577 O O . GLN A 1 74 ? -23.874 5.849 34.119 1.00 93.81 74 GLN A O 1
ATOM 582 N N . SER A 1 75 ? -23.404 5.015 36.159 1.00 89.19 75 SER A N 1
ATOM 583 C CA . SER A 1 75 ? -22.883 3.706 35.704 1.00 89.19 75 SER A CA 1
ATOM 584 C C . SER A 1 75 ? -23.754 3.022 34.634 1.00 89.19 75 SER A C 1
ATOM 586 O O . SER A 1 75 ? -23.255 2.581 33.604 1.00 89.19 75 SER A O 1
ATOM 588 N N . GLU A 1 76 ? -25.079 3.012 34.805 1.00 91.19 76 GLU A N 1
ATOM 589 C CA . GLU A 1 76 ? -25.992 2.384 33.840 1.00 91.19 76 GLU A CA 1
ATOM 590 C C . GLU A 1 76 ? -26.021 3.105 32.481 1.00 91.19 76 GLU A C 1
ATOM 592 O O . GLU A 1 76 ? -26.033 2.472 31.426 1.00 91.19 76 GLU A O 1
ATOM 597 N N . ARG A 1 77 ? -26.008 4.443 32.490 1.00 93.56 77 ARG A N 1
ATOM 598 C CA . ARG A 1 77 ? -25.945 5.241 31.256 1.00 93.56 77 ARG A CA 1
ATOM 599 C C . ARG A 1 77 ? -24.585 5.116 30.584 1.00 93.56 77 ARG A C 1
ATOM 601 O O . ARG A 1 77 ? -24.529 5.073 29.362 1.00 93.56 77 ARG A O 1
ATOM 608 N N . MET A 1 78 ? -23.522 5.010 31.376 1.00 92.44 78 MET A N 1
ATOM 609 C CA . MET A 1 78 ? -22.166 4.784 30.893 1.00 92.44 78 MET A CA 1
ATOM 610 C C . MET A 1 78 ? -22.072 3.452 30.147 1.00 92.44 78 MET A C 1
ATOM 612 O O . MET A 1 78 ? -21.637 3.458 29.004 1.00 92.44 78 MET A O 1
ATOM 616 N N . MET A 1 79 ? -22.562 2.349 30.731 1.00 84.94 79 MET A N 1
ATOM 617 C CA . MET A 1 79 ? -22.573 1.034 30.071 1.00 84.94 79 MET A CA 1
ATOM 618 C C . MET A 1 79 ? -23.381 1.046 28.766 1.00 84.94 79 MET A C 1
ATOM 620 O O . MET A 1 79 ? -22.924 0.529 27.751 1.00 84.94 79 MET A O 1
ATOM 624 N N . ARG A 1 80 ? -24.560 1.688 28.754 1.00 92.19 80 ARG A N 1
ATOM 625 C CA . ARG A 1 80 ? -25.374 1.807 27.531 1.00 92.19 80 ARG A CA 1
ATOM 626 C C . ARG A 1 80 ? -24.687 2.631 26.439 1.00 92.19 80 ARG A C 1
ATOM 628 O O . ARG A 1 80 ? -24.744 2.252 25.272 1.00 92.19 80 ARG A O 1
ATOM 635 N N . ALA A 1 81 ? -24.062 3.750 26.802 1.00 92.69 81 ALA A N 1
ATOM 636 C CA . ALA A 1 81 ? -23.334 4.592 25.855 1.00 92.69 81 ALA A CA 1
ATOM 637 C C . ALA A 1 81 ? -22.066 3.896 25.334 1.00 92.69 81 ALA A C 1
ATOM 639 O O . ALA A 1 81 ? -21.774 3.976 24.145 1.00 92.69 81 ALA A O 1
ATOM 640 N N . GLU A 1 82 ? -21.356 3.167 26.199 1.00 91.56 82 GLU A N 1
ATOM 641 C CA . GLU A 1 82 ? -20.191 2.352 25.845 1.00 91.56 82 GLU A CA 1
ATOM 642 C C . GLU A 1 82 ? -20.560 1.252 24.844 1.00 91.56 82 GLU A C 1
ATOM 644 O O . GLU A 1 82 ? -19.931 1.147 23.794 1.00 91.56 82 GLU A O 1
ATOM 649 N N . PHE A 1 83 ? -21.625 0.492 25.115 1.00 87.50 83 PHE A N 1
ATOM 650 C CA . PHE A 1 83 ? -22.112 -0.550 24.211 1.00 87.50 83 PHE A CA 1
ATOM 651 C C . PHE A 1 83 ? -22.470 0.006 22.826 1.00 87.50 83 PHE A C 1
ATOM 653 O O . PHE A 1 83 ? -22.007 -0.515 21.812 1.00 87.50 83 PHE A O 1
ATOM 660 N N . ARG A 1 84 ? -23.235 1.108 22.774 1.00 93.19 84 ARG A N 1
ATOM 661 C CA . ARG A 1 84 ? -23.582 1.788 21.512 1.00 93.19 84 ARG A CA 1
ATOM 662 C C . ARG A 1 84 ? -22.344 2.253 20.756 1.00 93.19 84 ARG A C 1
ATOM 664 O O . ARG A 1 84 ? -22.238 2.034 19.556 1.00 93.19 84 ARG A O 1
ATOM 671 N N . LEU A 1 85 ? -21.398 2.867 21.465 1.00 93.94 85 LEU A N 1
ATOM 672 C CA . LEU A 1 85 ? -20.165 3.357 20.866 1.00 93.94 85 LEU A CA 1
ATOM 673 C C . LEU A 1 85 ? -19.345 2.209 20.260 1.00 93.94 85 LEU A C 1
ATOM 675 O O . LEU A 1 85 ? -18.876 2.328 19.130 1.00 93.94 85 LEU A O 1
ATOM 679 N N . LEU A 1 86 ? -19.202 1.093 20.980 1.00 89.12 86 LEU A N 1
ATOM 680 C CA . LEU A 1 86 ? -18.526 -0.103 20.476 1.00 89.12 86 LEU A CA 1
ATOM 681 C C . LEU A 1 86 ? -19.238 -0.664 19.240 1.00 89.12 86 LEU A C 1
ATOM 683 O O . LEU A 1 86 ? -18.578 -0.948 18.242 1.00 89.12 86 LEU A O 1
ATOM 687 N N . GLN A 1 87 ? -20.569 -0.767 19.272 1.00 91.56 87 GLN A N 1
ATOM 688 C CA . GLN A 1 87 ? -21.372 -1.229 18.139 1.00 91.56 87 GLN A CA 1
ATOM 689 C C . GLN A 1 87 ? -21.166 -0.349 16.897 1.00 91.56 87 GLN A C 1
ATOM 691 O O . GLN A 1 87 ? -20.869 -0.867 15.820 1.00 91.56 87 GLN A O 1
ATOM 696 N N . ASP A 1 88 ? -21.258 0.975 17.039 1.00 95.50 88 ASP A N 1
ATOM 697 C CA . ASP A 1 88 ? -21.089 1.913 15.925 1.00 95.50 88 ASP A CA 1
ATOM 698 C C . ASP A 1 88 ? -19.665 1.881 15.346 1.00 95.50 88 ASP A C 1
ATOM 700 O O . ASP A 1 88 ? -19.483 1.945 14.128 1.00 95.50 88 ASP A O 1
ATOM 704 N N . VAL A 1 89 ? -18.643 1.730 16.196 1.00 95.94 89 VAL A N 1
ATOM 705 C CA . VAL A 1 89 ? -17.245 1.566 15.761 1.00 95.94 89 VAL A CA 1
ATOM 706 C C . VAL A 1 89 ? -17.052 0.255 14.991 1.00 95.94 89 VAL A C 1
ATOM 708 O O . VAL A 1 89 ? -16.375 0.248 13.959 1.00 95.94 89 VAL A O 1
ATOM 711 N N . GLN A 1 90 ? -17.686 -0.842 15.416 1.00 92.44 90 GLN A N 1
ATOM 712 C CA . GLN A 1 90 ? -17.656 -2.099 14.660 1.00 92.44 90 GLN A CA 1
ATOM 713 C C . GLN A 1 90 ? -18.373 -1.976 13.312 1.00 92.44 90 GLN A C 1
ATOM 715 O O . GLN A 1 90 ? -17.847 -2.433 12.296 1.00 92.44 90 GLN A O 1
ATOM 720 N N . LEU A 1 91 ? -19.527 -1.303 13.258 1.00 93.62 91 LEU A N 1
ATOM 721 C CA . LEU A 1 91 ? -20.225 -1.025 11.998 1.00 93.62 91 LEU A CA 1
ATOM 722 C C . LEU A 1 91 ? -19.366 -0.187 11.043 1.00 93.62 91 LEU A C 1
ATOM 724 O O . LEU A 1 91 ? -19.335 -0.464 9.839 1.00 93.62 91 LEU A O 1
ATOM 728 N N . TRP A 1 92 ? -18.622 0.792 11.565 1.00 97.88 92 TRP A N 1
ATOM 729 C CA . TRP A 1 92 ? -17.670 1.569 10.773 1.00 97.88 92 TRP A CA 1
ATOM 730 C C . TRP A 1 92 ? -16.564 0.676 10.207 1.00 97.88 92 TRP A C 1
ATOM 732 O O . TRP A 1 92 ? -16.316 0.693 8.999 1.00 97.88 92 TRP A O 1
ATOM 742 N N . ARG A 1 93 ? -15.954 -0.175 11.039 1.00 97.19 93 ARG A N 1
ATOM 743 C CA . ARG A 1 93 ? -14.914 -1.121 10.609 1.00 97.19 93 ARG A CA 1
ATOM 744 C C . ARG A 1 93 ? -15.417 -2.084 9.531 1.00 97.19 93 ARG A C 1
ATOM 746 O O . ARG A 1 93 ? -14.742 -2.252 8.518 1.00 97.19 93 ARG A O 1
ATOM 753 N N . LEU A 1 94 ? -16.610 -2.658 9.699 1.00 94.12 94 LEU A N 1
ATOM 754 C CA . LEU A 1 94 ? -17.244 -3.534 8.706 1.00 94.12 94 LEU A CA 1
ATOM 755 C C . LEU A 1 94 ? -17.507 -2.803 7.383 1.00 94.12 94 LEU A C 1
ATOM 757 O O . LEU A 1 94 ? -17.263 -3.354 6.310 1.00 94.12 94 LEU A O 1
ATOM 761 N N . SER A 1 95 ? -17.970 -1.552 7.447 1.00 97.38 95 SER A N 1
ATOM 762 C CA . SER A 1 95 ? -18.162 -0.709 6.263 1.00 97.38 95 SER A CA 1
ATOM 763 C C . SER A 1 95 ? -16.845 -0.482 5.508 1.00 97.38 95 SER A C 1
ATOM 765 O O . SER A 1 95 ? -16.797 -0.634 4.286 1.00 97.38 95 SER A O 1
ATOM 767 N N . LEU A 1 96 ? -15.754 -0.183 6.226 1.00 97.81 96 LEU A N 1
ATOM 768 C CA . LEU A 1 96 ? -14.429 -0.018 5.622 1.00 97.81 96 LEU A CA 1
ATOM 769 C C . LEU A 1 96 ? -13.867 -1.333 5.073 1.00 97.81 96 LEU A C 1
ATOM 771 O O . LEU A 1 96 ? -13.297 -1.312 3.989 1.00 97.81 96 LEU A O 1
ATOM 775 N N . SER A 1 97 ? -14.074 -2.468 5.749 1.00 97.31 97 SER A N 1
ATOM 776 C CA . SER A 1 97 ? -13.659 -3.793 5.254 1.00 97.31 97 SER A CA 1
ATOM 777 C C . SER A 1 97 ? -14.290 -4.105 3.894 1.00 97.31 97 SER A C 1
ATOM 779 O O . SER A 1 97 ? -13.586 -4.426 2.942 1.00 97.31 97 SER A O 1
ATOM 781 N N . LYS A 1 98 ? -15.606 -3.892 3.756 1.00 96.50 98 LYS A N 1
ATOM 782 C CA . LYS A 1 98 ? -16.328 -4.098 2.485 1.00 96.50 98 LYS A CA 1
ATOM 783 C C . LYS A 1 98 ? -15.835 -3.191 1.354 1.00 96.50 98 LYS A C 1
ATOM 785 O O . LYS A 1 98 ? -15.924 -3.540 0.179 1.00 96.50 98 LYS A O 1
ATOM 790 N N . ARG A 1 99 ? -15.364 -1.986 1.685 1.00 97.12 99 ARG A N 1
ATOM 791 C CA . ARG A 1 99 ? -14.753 -1.069 0.708 1.00 97.12 99 ARG A CA 1
ATOM 792 C C . ARG A 1 99 ? -13.344 -1.517 0.338 1.00 97.12 99 ARG A C 1
ATOM 794 O O . ARG A 1 99 ? -12.989 -1.491 -0.837 1.00 97.12 99 ARG A O 1
ATOM 801 N N . ASP A 1 100 ? -12.572 -1.958 1.326 1.00 97.44 100 ASP A N 1
ATOM 802 C CA . ASP A 1 100 ? -11.203 -2.438 1.163 1.00 97.44 100 ASP A CA 1
ATOM 803 C C . ASP A 1 100 ? -11.097 -3.651 0.226 1.00 97.44 100 ASP A C 1
ATOM 805 O O . ASP A 1 100 ? -10.173 -3.729 -0.587 1.00 97.44 100 ASP A O 1
ATOM 809 N N . GLU A 1 101 ? -12.078 -4.555 0.263 1.00 95.88 101 GLU A N 1
ATOM 810 C CA . GLU A 1 101 ? -12.165 -5.732 -0.617 1.00 95.88 101 GLU A CA 1
ATOM 811 C C . GLU A 1 101 ? -12.080 -5.394 -2.118 1.00 95.88 101 GLU A C 1
ATOM 813 O O . GLU A 1 101 ? -11.681 -6.231 -2.926 1.00 95.88 101 GLU A O 1
ATOM 818 N N . ARG A 1 102 ? -12.404 -4.155 -2.511 1.00 93.88 102 ARG A N 1
ATOM 819 C CA . ARG A 1 102 ? -12.457 -3.728 -3.919 1.00 93.88 102 ARG A CA 1
ATOM 820 C C . ARG A 1 102 ? -11.099 -3.424 -4.540 1.00 93.88 102 ARG A C 1
ATOM 822 O O . ARG A 1 102 ? -11.022 -3.276 -5.758 1.00 93.88 102 ARG A O 1
ATOM 829 N N . PHE A 1 103 ? -10.040 -3.275 -3.748 1.00 92.81 103 PHE A N 1
ATOM 830 C CA . PHE A 1 103 ? -8.722 -2.937 -4.283 1.00 92.81 103 PHE A CA 1
ATOM 831 C C . PHE A 1 103 ? -7.607 -3.798 -3.698 1.00 92.81 103 PHE A C 1
ATOM 833 O O . PHE A 1 103 ? -7.716 -4.414 -2.640 1.00 92.81 103 PHE A O 1
ATOM 840 N N . THR A 1 104 ? -6.496 -3.849 -4.427 1.00 94.56 104 THR A N 1
ATOM 841 C CA . THR A 1 104 ? -5.350 -4.701 -4.100 1.00 94.56 104 THR A CA 1
ATOM 842 C C . THR A 1 104 ? -4.279 -3.923 -3.332 1.00 94.56 104 THR A C 1
ATOM 844 O O . THR A 1 104 ? -4.289 -2.692 -3.285 1.00 94.56 104 THR A O 1
ATOM 847 N N . ALA A 1 105 ? -3.296 -4.631 -2.769 1.00 95.56 105 ALA A N 1
ATOM 848 C CA . ALA A 1 105 ? -2.112 -3.990 -2.190 1.00 95.56 105 ALA A CA 1
ATOM 849 C C . ALA A 1 105 ? -1.328 -3.141 -3.215 1.00 95.56 105 ALA A C 1
ATOM 851 O O . ALA A 1 105 ? -0.666 -2.180 -2.829 1.00 95.56 105 ALA A O 1
ATOM 852 N N . ASP A 1 106 ? -1.418 -3.463 -4.512 1.00 94.12 106 ASP A N 1
ATOM 853 C CA . ASP A 1 106 ? -0.803 -2.673 -5.585 1.00 94.12 106 ASP A CA 1
ATOM 854 C C . ASP A 1 106 ? -1.510 -1.326 -5.773 1.00 94.12 106 ASP A C 1
ATOM 856 O O . ASP A 1 106 ? -0.855 -0.292 -5.843 1.00 94.12 106 ASP A O 1
ATOM 860 N N . SER A 1 107 ? -2.846 -1.309 -5.748 1.00 95.50 107 SER A N 1
ATOM 861 C CA . SER A 1 107 ? -3.635 -0.071 -5.814 1.00 95.50 107 SER A CA 1
ATOM 862 C C . SER A 1 107 ? -3.315 0.864 -4.644 1.00 95.50 107 SER A C 1
ATOM 864 O O . SER A 1 107 ? -3.116 2.062 -4.838 1.00 95.50 107 SER A O 1
ATOM 866 N N . LEU A 1 108 ? -3.200 0.310 -3.430 1.00 97.00 108 LEU A N 1
ATOM 867 C CA . LEU A 1 108 ? -2.793 1.074 -2.250 1.00 97.00 108 LEU A CA 1
ATOM 868 C C . LEU A 1 108 ? -1.360 1.609 -2.391 1.00 97.00 108 LEU A C 1
ATOM 870 O O . LEU A 1 108 ? -1.086 2.748 -2.019 1.00 97.00 108 LEU A O 1
ATOM 874 N N . ARG A 1 109 ? -0.446 0.814 -2.960 1.00 96.12 109 ARG A N 1
ATOM 875 C CA . ARG A 1 109 ? 0.931 1.243 -3.231 1.00 96.12 109 ARG A CA 1
ATOM 876 C C . ARG A 1 109 ? 0.988 2.400 -4.222 1.00 96.12 109 ARG A C 1
ATOM 878 O O . ARG A 1 109 ? 1.625 3.398 -3.905 1.00 96.12 109 ARG A O 1
ATOM 885 N N . ARG A 1 110 ? 0.311 2.285 -5.367 1.00 94.31 110 ARG A N 1
ATOM 886 C CA . ARG A 1 110 ? 0.256 3.344 -6.388 1.00 94.31 110 ARG A CA 1
ATOM 887 C C . ARG A 1 110 ? -0.320 4.629 -5.823 1.00 94.31 110 ARG A C 1
ATOM 889 O O . ARG A 1 110 ? 0.275 5.682 -5.997 1.00 94.31 110 ARG A O 1
ATOM 896 N N . PHE A 1 111 ? -1.402 4.531 -5.050 1.00 96.69 111 PHE A N 1
ATOM 897 C CA . PHE A 1 111 ? -1.945 5.680 -4.333 1.00 96.69 111 PHE A CA 1
ATOM 898 C C . PHE A 1 111 ? -0.880 6.357 -3.455 1.00 96.69 111 PHE A C 1
ATOM 900 O O . PHE A 1 111 ? -0.672 7.561 -3.562 1.00 96.69 111 PHE A O 1
ATOM 907 N N . CYS A 1 112 ? -0.152 5.600 -2.630 1.00 95.44 112 CYS A N 1
ATOM 908 C CA . CYS A 1 112 ? 0.909 6.158 -1.788 1.00 95.44 112 CYS A CA 1
ATOM 909 C C . CYS A 1 112 ? 2.068 6.792 -2.581 1.00 95.44 112 CYS A C 1
ATOM 911 O O . CYS A 1 112 ? 2.748 7.665 -2.045 1.00 95.44 112 CYS A O 1
ATOM 913 N N . GLU A 1 113 ? 2.321 6.343 -3.812 1.00 92.06 113 GLU A N 1
ATOM 914 C CA . GLU A 1 113 ? 3.370 6.869 -4.697 1.00 92.06 113 GLU A CA 1
ATOM 915 C C . GLU A 1 113 ? 2.915 8.108 -5.487 1.00 92.06 113 GLU A C 1
ATOM 917 O O . GLU A 1 113 ? 3.717 9.010 -5.717 1.00 92.06 113 GLU A O 1
ATOM 922 N N . GLU A 1 114 ? 1.638 8.173 -5.870 1.00 93.44 114 GLU A N 1
ATOM 923 C CA . GLU A 1 114 ? 1.048 9.283 -6.629 1.00 93.44 114 GLU A CA 1
ATOM 924 C C . GLU A 1 114 ? 0.704 10.498 -5.763 1.00 93.44 114 GLU A C 1
ATOM 926 O O . GLU A 1 114 ? 0.631 11.624 -6.261 1.00 93.44 114 GLU A O 1
ATOM 931 N N . VAL A 1 115 ? 0.468 10.307 -4.463 1.00 93.88 115 VAL A N 1
ATOM 932 C CA . VAL A 1 115 ? 0.185 11.435 -3.575 1.00 93.88 115 VAL A CA 1
ATOM 933 C C . VAL A 1 115 ? 1.443 12.302 -3.454 1.00 93.88 115 VAL A C 1
ATOM 935 O O . VAL A 1 115 ? 2.460 11.890 -2.903 1.00 93.88 115 VAL A O 1
ATOM 938 N N . ASN A 1 116 ? 1.338 13.555 -3.913 1.00 85.50 116 ASN A N 1
ATOM 939 C CA . ASN A 1 116 ? 2.427 14.547 -3.949 1.00 85.50 116 ASN A CA 1
ATOM 940 C C . ASN A 1 116 ? 3.183 14.730 -2.620 1.00 85.50 116 ASN A C 1
ATOM 942 O O . ASN A 1 116 ? 4.314 15.215 -2.610 1.00 85.50 116 ASN A O 1
ATOM 946 N N . LYS A 1 117 ? 2.545 14.410 -1.488 1.00 91.44 117 LYS A N 1
ATOM 947 C CA . LYS A 1 117 ? 3.156 14.443 -0.159 1.00 91.44 117 LYS A CA 1
ATOM 948 C C . LYS A 1 117 ? 3.221 13.024 0.409 1.00 91.44 117 LYS A C 1
ATOM 950 O O . LYS A 1 117 ? 2.179 12.373 0.474 1.00 91.44 117 LYS A O 1
ATOM 955 N N . PRO A 1 118 ? 4.388 12.566 0.896 1.00 90.94 118 PRO A N 1
ATOM 956 C CA . PRO A 1 118 ? 4.471 11.273 1.560 1.00 90.94 118 PRO A CA 1
ATOM 957 C C . PRO A 1 118 ? 3.510 11.240 2.751 1.00 90.94 118 PRO A C 1
ATOM 959 O O . PRO A 1 118 ? 3.428 12.200 3.523 1.00 90.94 118 PRO A O 1
ATOM 962 N N . LEU A 1 119 ? 2.777 10.136 2.892 1.00 94.50 119 LEU A N 1
ATOM 963 C CA . LEU A 1 119 ? 1.824 9.970 3.984 1.00 94.50 119 LEU A CA 1
ATOM 964 C C . LEU A 1 119 ? 2.541 9.989 5.343 1.00 94.50 119 LEU A C 1
ATOM 966 O O . LEU A 1 119 ? 3.668 9.507 5.495 1.00 94.50 119 LEU A O 1
ATOM 970 N N . ASN A 1 120 ? 1.866 10.555 6.343 1.00 94.88 120 ASN A N 1
ATOM 971 C CA . ASN A 1 120 ? 2.363 10.623 7.714 1.00 94.88 120 ASN A CA 1
ATOM 972 C C . ASN A 1 120 ? 2.453 9.199 8.319 1.00 94.88 120 ASN A C 1
ATOM 974 O O . ASN A 1 120 ? 1.511 8.424 8.143 1.00 94.88 120 ASN A O 1
ATOM 978 N N . PRO A 1 121 ? 3.521 8.845 9.066 1.00 96.56 121 PRO A N 1
ATOM 979 C CA . PRO A 1 121 ? 3.597 7.597 9.833 1.00 96.56 121 PRO A CA 1
ATOM 980 C C . PRO A 1 121 ? 2.343 7.256 10.651 1.00 96.56 121 PRO A C 1
ATOM 982 O O . PRO A 1 121 ? 1.960 6.092 10.698 1.00 96.56 121 PRO A O 1
ATOM 985 N N . THR A 1 122 ? 1.644 8.241 11.224 1.00 97.06 122 THR A N 1
ATOM 986 C CA . THR A 1 122 ? 0.380 8.017 11.951 1.00 97.06 122 THR A CA 1
ATOM 987 C C . THR A 1 122 ? -0.704 7.393 11.066 1.00 97.06 122 THR A C 1
ATOM 989 O O . THR A 1 122 ? -1.463 6.548 11.529 1.00 97.06 122 THR A O 1
ATOM 992 N N . ILE A 1 123 ? -0.751 7.748 9.778 1.00 97.88 123 ILE A N 1
ATOM 993 C CA . ILE A 1 123 ? -1.687 7.156 8.811 1.00 97.88 123 ILE A CA 1
ATOM 994 C C . ILE A 1 123 ? -1.330 5.687 8.563 1.00 97.88 123 ILE A C 1
ATOM 996 O O . ILE A 1 123 ? -2.214 4.835 8.539 1.00 97.88 123 ILE A O 1
ATOM 1000 N N . PHE A 1 124 ? -0.040 5.364 8.421 1.00 98.00 124 PHE A N 1
ATOM 1001 C CA . PHE A 1 124 ? 0.389 3.972 8.271 1.00 98.00 124 PHE A CA 1
ATOM 1002 C C . PHE A 1 124 ? 0.145 3.150 9.541 1.00 98.00 124 PHE A C 1
ATOM 1004 O O . PHE A 1 124 ? -0.255 1.997 9.432 1.00 98.00 124 PHE A O 1
ATOM 1011 N N . ALA A 1 125 ? 0.310 3.729 10.732 1.00 97.81 125 ALA A N 1
ATOM 1012 C CA . ALA A 1 125 ? -0.050 3.066 11.985 1.00 97.81 125 ALA A CA 1
ATOM 1013 C C . ALA A 1 125 ? -1.559 2.781 12.059 1.00 97.81 125 ALA A C 1
ATOM 1015 O O . ALA A 1 125 ? -1.953 1.672 12.414 1.00 97.81 125 ALA A O 1
ATOM 1016 N N . ALA A 1 126 ? -2.395 3.738 11.642 1.00 98.12 126 ALA A N 1
ATOM 1017 C CA . ALA A 1 126 ? -3.844 3.565 11.590 1.00 98.12 126 ALA A CA 1
ATOM 1018 C C . ALA A 1 126 ? -4.275 2.461 10.606 1.00 98.12 126 ALA A C 1
ATOM 1020 O O . ALA A 1 126 ? -5.081 1.595 10.944 1.00 98.12 126 ALA A O 1
ATOM 1021 N N . LEU A 1 127 ? -3.678 2.437 9.409 1.00 98.31 127 LEU A N 1
ATOM 1022 C CA . LEU A 1 127 ? -3.892 1.370 8.428 1.00 98.31 127 LEU A CA 1
ATOM 1023 C C . LEU A 1 127 ? -3.395 0.010 8.940 1.00 98.31 127 LEU A C 1
ATOM 1025 O O . LEU A 1 127 ? -4.058 -1.002 8.727 1.00 98.31 127 LEU A O 1
ATOM 1029 N N . ALA A 1 128 ? -2.238 -0.035 9.609 1.00 98.00 128 ALA A N 1
ATOM 1030 C CA . ALA A 1 128 ? -1.685 -1.272 10.157 1.00 98.00 128 ALA A CA 1
ATOM 1031 C C . ALA A 1 128 ? -2.618 -1.851 11.226 1.00 98.00 128 ALA A C 1
ATOM 1033 O O . ALA A 1 128 ? -2.951 -3.032 11.157 1.00 98.00 128 ALA A O 1
ATOM 1034 N N . ARG A 1 129 ? -3.111 -1.002 12.141 1.00 97.50 129 ARG A N 1
ATOM 1035 C CA . ARG A 1 129 ? -4.138 -1.351 13.132 1.00 97.50 129 ARG A CA 1
ATOM 1036 C C . ARG A 1 129 ? -5.409 -1.875 12.468 1.00 97.50 129 ARG A C 1
ATOM 1038 O O . ARG A 1 129 ? -5.940 -2.891 12.902 1.00 97.50 129 ARG A O 1
ATOM 1045 N N . PHE A 1 130 ? -5.880 -1.214 11.408 1.00 97.88 130 PHE A N 1
ATOM 1046 C CA . PHE A 1 130 ? -7.055 -1.656 10.657 1.00 97.88 130 PHE A CA 1
ATOM 1047 C C . PHE A 1 130 ? -6.865 -3.068 10.089 1.00 97.88 130 PHE A C 1
ATOM 1049 O O . PHE A 1 130 ? -7.634 -3.955 10.442 1.00 97.88 130 PHE A O 1
ATOM 1056 N N . TYR A 1 131 ? -5.817 -3.312 9.292 1.00 97.81 131 TYR A N 1
ATOM 1057 C CA . TYR A 1 131 ? -5.592 -4.629 8.678 1.00 97.81 131 TYR A CA 1
ATOM 1058 C C . TYR A 1 131 ? -5.276 -5.729 9.696 1.00 97.81 131 TYR A C 1
ATOM 1060 O O . TYR A 1 131 ? -5.678 -6.871 9.496 1.00 97.81 131 TYR A O 1
ATOM 1068 N N . ARG A 1 132 ? -4.598 -5.399 10.801 1.00 95.94 132 ARG A N 1
ATOM 1069 C CA . ARG A 1 132 ? -4.329 -6.331 11.908 1.00 95.94 132 ARG A CA 1
ATOM 1070 C C . ARG A 1 132 ? -5.605 -6.864 12.564 1.00 95.94 132 ARG A C 1
ATOM 1072 O O . ARG A 1 132 ? -5.595 -7.978 13.087 1.00 95.94 132 ARG A O 1
ATOM 1079 N N . ASN A 1 133 ? -6.657 -6.050 12.560 1.00 94.38 133 ASN A N 1
ATOM 1080 C CA . ASN A 1 133 ? -7.945 -6.334 13.181 1.00 94.38 133 ASN A CA 1
ATOM 1081 C C . ASN A 1 133 ? -8.968 -6.955 12.212 1.00 94.38 133 ASN A C 1
ATOM 1083 O O . ASN A 1 133 ? -10.117 -7.163 12.602 1.00 94.38 133 ASN A O 1
ATOM 1087 N N . LEU A 1 134 ? -8.584 -7.220 10.959 1.00 94.44 134 LEU A N 1
ATOM 1088 C CA . LEU A 1 134 ? -9.405 -7.962 10.002 1.00 94.44 134 LEU A CA 1
ATOM 1089 C C . LEU A 1 134 ? -9.098 -9.459 10.063 1.00 94.44 134 LEU A C 1
ATOM 1091 O O . LEU A 1 134 ? -8.041 -9.873 10.539 1.00 94.44 134 LEU A O 1
ATOM 1095 N N . MET A 1 135 ? -10.017 -10.267 9.528 1.00 90.31 135 MET A N 1
ATOM 1096 C CA . MET A 1 135 ? -9.777 -11.696 9.370 1.00 90.31 135 MET A CA 1
ATOM 1097 C C . MET A 1 135 ? -8.557 -11.923 8.455 1.00 90.31 135 MET A C 1
ATOM 1099 O O . MET A 1 135 ? -8.497 -11.347 7.359 1.00 90.31 135 MET A O 1
ATOM 1103 N N . PRO A 1 136 ? -7.586 -12.748 8.877 1.00 92.19 136 PRO A N 1
ATOM 1104 C CA . PRO A 1 136 ? -6.389 -13.032 8.099 1.00 92.19 136 PRO A CA 1
ATOM 1105 C C . PRO A 1 136 ? -6.750 -13.633 6.737 1.00 92.19 136 PRO A C 1
ATOM 1107 O O . PRO A 1 136 ? -7.433 -14.647 6.630 1.00 92.19 136 PRO A O 1
ATOM 1110 N N . SER A 1 137 ? -6.297 -12.981 5.672 1.00 94.00 137 SER A N 1
ATOM 1111 C CA . SER A 1 137 ? -6.431 -13.449 4.292 1.00 94.00 137 SER A CA 1
ATOM 1112 C C . SER A 1 137 ? -5.213 -13.015 3.486 1.00 94.00 137 SER A C 1
ATOM 1114 O O . SER A 1 137 ? -4.545 -12.044 3.848 1.00 94.00 137 SER A O 1
ATOM 1116 N N . ASP A 1 138 ? -4.939 -13.668 2.356 1.00 93.56 138 ASP A N 1
ATOM 1117 C CA . ASP A 1 138 ? -3.808 -13.309 1.485 1.00 93.56 138 ASP A CA 1
ATOM 1118 C C . ASP A 1 138 ? -3.805 -11.821 1.092 1.00 93.56 138 ASP A C 1
ATOM 1120 O O . ASP A 1 138 ? -2.745 -11.191 0.987 1.00 93.56 138 ASP A O 1
ATOM 1124 N N . PHE A 1 139 ? -4.996 -11.249 0.888 1.00 95.25 139 PHE A N 1
ATOM 1125 C CA . PHE A 1 139 ? -5.182 -9.841 0.552 1.00 95.25 139 PHE A CA 1
ATOM 1126 C C . PHE A 1 139 ? -4.861 -8.930 1.737 1.00 95.25 139 PHE A C 1
ATOM 1128 O O . PHE A 1 139 ? -4.079 -7.988 1.580 1.00 95.25 139 PHE A O 1
ATOM 1135 N N . VAL A 1 140 ? -5.408 -9.234 2.918 1.00 96.19 140 VAL A N 1
ATOM 1136 C CA . VAL A 1 140 ? -5.166 -8.477 4.156 1.00 96.19 140 VAL A CA 1
ATOM 1137 C C . VAL A 1 140 ? -3.689 -8.536 4.539 1.00 96.19 140 VAL A C 1
ATOM 1139 O O . VAL A 1 140 ? -3.084 -7.491 4.769 1.00 96.19 140 VAL A O 1
ATOM 1142 N N . LEU A 1 141 ? -3.072 -9.721 4.512 1.00 96.56 141 LEU A N 1
ATOM 1143 C CA . LEU A 1 141 ? -1.654 -9.911 4.825 1.00 96.56 141 LEU A CA 1
ATOM 1144 C C . LEU A 1 141 ? -0.752 -9.117 3.877 1.00 96.56 141 LEU A C 1
ATOM 1146 O O . LEU A 1 141 ? 0.183 -8.459 4.321 1.00 96.56 141 LEU A O 1
ATOM 1150 N N . SER A 1 142 ? -1.058 -9.107 2.576 1.00 96.94 142 SER A N 1
ATOM 1151 C CA . SER A 1 142 ? -0.283 -8.339 1.592 1.00 96.94 142 SER A CA 1
ATOM 1152 C C . SER A 1 142 ? -0.377 -6.823 1.818 1.00 96.94 142 SER A C 1
ATOM 1154 O O . SER A 1 142 ? 0.611 -6.108 1.629 1.00 96.94 142 SER A O 1
ATOM 1156 N N . LYS A 1 143 ? -1.555 -6.316 2.207 1.00 98.00 143 LYS A N 1
ATOM 1157 C CA . LYS A 1 143 ? -1.761 -4.892 2.520 1.00 98.00 143 LYS A CA 1
ATOM 1158 C C . LYS A 1 143 ? -1.104 -4.516 3.846 1.00 98.00 143 LYS A C 1
ATOM 1160 O O . LYS A 1 143 ? -0.410 -3.503 3.900 1.00 98.00 143 LYS A O 1
ATOM 1165 N N . PHE A 1 144 ? -1.251 -5.353 4.872 1.00 98.19 144 PHE A N 1
ATOM 1166 C CA . PHE A 1 144 ? -0.588 -5.187 6.162 1.00 98.19 144 PHE A CA 1
ATOM 1167 C C . PHE A 1 144 ? 0.940 -5.171 6.009 1.00 98.19 144 PHE A C 1
ATOM 1169 O O . PHE A 1 144 ? 1.568 -4.209 6.441 1.00 98.19 144 PHE A O 1
ATOM 1176 N N . ASP A 1 145 ? 1.525 -6.147 5.302 1.00 98.38 145 ASP A N 1
ATOM 1177 C CA . ASP A 1 145 ? 2.964 -6.231 4.991 1.00 98.38 145 ASP A CA 1
ATOM 1178 C C . ASP A 1 145 ? 3.483 -4.952 4.316 1.00 98.38 145 ASP A C 1
ATOM 1180 O O . ASP A 1 145 ? 4.509 -4.383 4.704 1.00 98.38 145 ASP A O 1
ATOM 1184 N N . PHE A 1 146 ? 2.743 -4.447 3.324 1.00 98.06 146 PHE A N 1
ATOM 1185 C CA . PHE A 1 146 ? 3.076 -3.190 2.662 1.00 98.06 146 PHE A CA 1
ATOM 1186 C C . PHE A 1 146 ? 3.036 -2.002 3.632 1.00 98.06 146 PHE A C 1
ATOM 1188 O O . PHE A 1 146 ? 4.011 -1.253 3.718 1.00 98.06 146 PHE A O 1
ATOM 1195 N N . VAL A 1 147 ? 1.933 -1.832 4.361 1.00 98.31 147 VAL A N 1
ATOM 1196 C CA . VAL A 1 147 ? 1.711 -0.694 5.260 1.00 98.31 147 VAL A CA 1
ATOM 1197 C C . VAL A 1 147 ? 2.713 -0.680 6.408 1.00 98.31 147 VAL A C 1
ATOM 1199 O O . VAL A 1 147 ? 3.299 0.364 6.684 1.00 98.31 147 VAL A O 1
ATOM 1202 N N . VAL A 1 148 ? 2.969 -1.824 7.045 1.00 98.31 148 VAL A N 1
ATOM 1203 C CA . VAL A 1 148 ? 3.921 -1.913 8.158 1.00 98.31 148 VAL A CA 1
ATOM 1204 C C . VAL A 1 148 ? 5.361 -1.704 7.682 1.00 98.31 148 VAL A C 1
ATOM 1206 O O . VAL A 1 148 ? 6.149 -1.038 8.353 1.00 98.31 148 VAL A O 1
ATOM 1209 N N . THR A 1 149 ? 5.695 -2.142 6.463 1.00 98.31 149 THR A N 1
ATOM 1210 C CA . THR A 1 149 ? 6.985 -1.802 5.846 1.00 98.31 149 THR A CA 1
ATOM 1211 C C . THR A 1 149 ? 7.105 -0.294 5.614 1.00 98.31 149 THR A C 1
ATOM 1213 O O . THR A 1 149 ? 8.158 0.273 5.885 1.00 98.31 149 THR A O 1
ATOM 1216 N N . GLN A 1 150 ? 6.049 0.390 5.157 1.00 97.56 150 GLN A N 1
ATOM 1217 C CA . GLN A 1 150 ? 6.062 1.855 4.992 1.00 97.56 150 GLN A CA 1
ATOM 1218 C C . GLN A 1 150 ? 6.093 2.611 6.327 1.00 97.56 150 GLN A C 1
ATOM 1220 O O . GLN A 1 150 ? 6.693 3.684 6.419 1.00 97.56 150 GLN A O 1
ATOM 1225 N N . LEU A 1 151 ? 5.485 2.047 7.373 1.00 97.88 151 LEU A N 1
ATOM 1226 C CA . LEU A 1 151 ? 5.522 2.602 8.722 1.00 97.88 151 LEU A CA 1
ATOM 1227 C C . LEU A 1 151 ? 6.953 2.650 9.268 1.00 97.88 151 LEU A C 1
ATOM 1229 O O . LEU A 1 151 ? 7.340 3.651 9.865 1.00 97.88 151 LEU A O 1
ATOM 1233 N N . PHE A 1 152 ? 7.742 1.598 9.029 1.00 98.31 152 PHE A N 1
ATOM 1234 C CA . PHE A 1 152 ? 9.085 1.443 9.598 1.00 98.31 152 PHE A CA 1
ATOM 1235 C C . PHE A 1 152 ? 10.235 1.673 8.620 1.00 98.31 152 PHE A C 1
ATOM 1237 O O . PHE A 1 152 ? 11.385 1.704 9.049 1.00 98.31 152 PHE A O 1
ATOM 1244 N N . ALA A 1 153 ? 9.966 1.897 7.336 1.00 97.50 153 ALA A N 1
ATOM 1245 C CA . ALA A 1 153 ? 10.975 2.255 6.348 1.00 97.50 153 ALA A CA 1
ATOM 1246 C C . ALA A 1 153 ? 10.662 3.606 5.698 1.00 97.50 153 ALA A C 1
ATOM 1248 O O . ALA A 1 153 ? 9.529 4.086 5.669 1.00 97.50 153 ALA A O 1
ATOM 1249 N N . LYS A 1 154 ? 11.697 4.256 5.174 1.00 95.62 154 LYS A N 1
ATOM 1250 C CA . LYS A 1 154 ? 11.566 5.434 4.316 1.00 95.62 154 LYS A CA 1
ATOM 1251 C C . LYS A 1 154 ? 12.352 5.219 3.033 1.00 95.62 154 LYS A C 1
ATOM 1253 O O . LYS A 1 154 ? 13.416 4.599 3.051 1.00 95.62 154 LYS A O 1
ATOM 1258 N N . LYS A 1 155 ? 11.823 5.741 1.929 1.00 93.69 155 LYS A N 1
ATOM 1259 C CA . LYS A 1 155 ? 12.521 5.783 0.645 1.00 93.69 155 LYS A CA 1
ATOM 1260 C C . LYS A 1 155 ? 13.604 6.868 0.700 1.00 93.69 155 LYS A C 1
ATOM 1262 O O . LYS A 1 155 ? 13.342 7.973 1.169 1.00 93.69 155 LYS A O 1
ATOM 1267 N N . MET A 1 156 ? 14.806 6.522 0.267 1.00 93.56 156 MET A N 1
ATOM 1268 C CA . MET A 1 156 ? 15.965 7.395 0.095 1.00 93.56 156 MET A CA 1
ATOM 1269 C C . MET A 1 156 ? 16.207 7.618 -1.407 1.00 93.56 156 MET A C 1
ATOM 1271 O O . MET A 1 156 ? 15.408 7.198 -2.251 1.00 93.56 156 MET A O 1
ATOM 1275 N N . GLU A 1 157 ? 17.307 8.287 -1.746 1.00 88.69 157 GLU A N 1
ATOM 1276 C CA . GLU A 1 157 ? 17.773 8.403 -3.127 1.00 88.69 157 GLU A CA 1
ATOM 1277 C C . GLU A 1 157 ? 17.976 7.021 -3.775 1.00 88.69 157 GLU A C 1
ATOM 1279 O O . GLU A 1 157 ? 18.179 6.010 -3.093 1.00 88.69 157 GLU A O 1
ATOM 1284 N N . TYR A 1 158 ? 17.879 6.982 -5.106 1.00 87.19 158 TYR A N 1
ATOM 1285 C CA . TYR A 1 158 ? 18.061 5.769 -5.916 1.00 87.19 158 TYR A CA 1
ATOM 1286 C C . TYR A 1 158 ? 17.104 4.616 -5.569 1.00 87.19 158 TYR A C 1
ATOM 1288 O O . TYR A 1 158 ? 17.439 3.443 -5.656 1.00 87.19 158 TYR A O 1
ATOM 1296 N N . ASN A 1 159 ? 15.876 4.932 -5.142 1.00 88.00 159 ASN A N 1
ATOM 1297 C CA . ASN A 1 159 ? 14.859 3.942 -4.758 1.00 88.00 159 ASN A CA 1
ATOM 1298 C C . ASN A 1 159 ? 15.260 2.996 -3.607 1.00 88.00 159 ASN A C 1
ATOM 1300 O O . ASN A 1 159 ? 14.517 2.054 -3.316 1.00 88.00 159 ASN A O 1
ATOM 1304 N N . ARG A 1 160 ? 16.363 3.271 -2.903 1.00 94.06 160 ARG A N 1
ATOM 1305 C CA . ARG A 1 160 ? 16.775 2.503 -1.727 1.00 94.06 160 ARG A CA 1
ATOM 1306 C C . ARG A 1 160 ? 15.889 2.843 -0.534 1.00 94.06 160 ARG A C 1
ATOM 1308 O O . ARG A 1 160 ? 15.278 3.908 -0.458 1.00 94.06 160 ARG A O 1
ATOM 1315 N N . ARG A 1 161 ? 15.791 1.924 0.413 1.00 96.38 161 ARG A N 1
ATOM 1316 C CA . ARG A 1 161 ? 14.990 2.029 1.630 1.00 96.38 161 ARG A CA 1
ATOM 1317 C C . ARG A 1 161 ? 15.891 1.906 2.843 1.00 96.38 161 ARG A C 1
ATOM 1319 O O . ARG A 1 161 ? 16.793 1.075 2.878 1.00 96.38 161 ARG A O 1
ATOM 1326 N N . VAL A 1 162 ? 15.615 2.726 3.847 1.00 97.25 162 VAL A N 1
ATOM 1327 C CA . VAL A 1 162 ? 16.307 2.694 5.138 1.00 97.25 162 VAL A CA 1
ATOM 1328 C C . VAL A 1 162 ? 15.262 2.611 6.238 1.00 97.25 162 VAL A C 1
ATOM 1330 O O . VAL A 1 162 ? 14.202 3.237 6.146 1.00 97.25 162 VAL A O 1
ATOM 1333 N N . LEU A 1 163 ? 15.550 1.822 7.269 1.00 97.94 163 LEU A N 1
ATOM 1334 C CA . LEU A 1 163 ? 14.683 1.704 8.433 1.00 97.94 163 LEU A CA 1
ATOM 1335 C C . LEU A 1 163 ? 14.650 3.025 9.211 1.00 97.94 163 LEU A C 1
ATOM 1337 O O . LEU A 1 163 ? 15.646 3.736 9.326 1.00 97.94 163 LEU A O 1
ATOM 1341 N N . ARG A 1 164 ? 13.480 3.362 9.749 1.00 97.38 164 ARG A N 1
ATOM 1342 C CA . ARG A 1 164 ? 13.265 4.524 10.624 1.00 97.38 164 ARG A CA 1
ATOM 1343 C C . ARG A 1 164 ? 13.697 4.251 12.063 1.00 97.38 164 ARG A C 1
ATOM 1345 O O . ARG A 1 164 ? 13.905 5.195 12.815 1.00 97.38 164 ARG A O 1
ATOM 1352 N N . VAL A 1 165 ? 13.813 2.976 12.423 1.00 97.12 165 VAL A N 1
ATOM 1353 C CA . VAL A 1 165 ? 14.225 2.485 13.739 1.00 97.12 165 VAL A CA 1
ATOM 1354 C C . VAL A 1 165 ? 15.350 1.470 13.573 1.00 97.12 165 VAL A C 1
ATOM 1356 O O . VAL A 1 165 ? 15.470 0.831 12.527 1.00 97.12 165 VAL A O 1
ATOM 1359 N N . GLU A 1 166 ? 16.178 1.313 14.602 1.00 97.75 166 GLU A N 1
ATOM 1360 C CA . GLU A 1 166 ? 17.211 0.276 14.617 1.00 97.75 166 GLU A CA 1
ATOM 1361 C C . GLU A 1 166 ? 16.572 -1.124 14.528 1.00 97.75 166 GLU A C 1
ATOM 1363 O O . GLU A 1 166 ? 15.561 -1.364 15.201 1.00 97.75 166 GLU A O 1
ATOM 1368 N N . PRO A 1 167 ? 17.154 -2.069 13.762 1.00 96.44 167 PRO A N 1
ATOM 1369 C CA . PRO A 1 167 ? 16.622 -3.427 13.620 1.00 96.44 167 PRO A CA 1
ATOM 1370 C C . PRO A 1 167 ? 16.309 -4.116 14.955 1.00 96.44 167 PRO A C 1
ATOM 1372 O O . PRO A 1 167 ? 15.289 -4.785 15.084 1.00 96.44 167 PRO A O 1
ATOM 1375 N N . GLN A 1 168 ? 17.152 -3.904 15.969 1.00 96.44 168 GLN A N 1
ATOM 1376 C CA . GLN A 1 168 ? 17.026 -4.506 17.298 1.00 96.44 168 GLN A CA 1
ATOM 1377 C C . GLN A 1 168 ? 15.837 -3.948 18.096 1.00 96.44 168 GLN A C 1
ATOM 1379 O O . GLN A 1 168 ? 15.304 -4.634 18.963 1.00 96.44 168 GLN A O 1
ATOM 1384 N N . LYS A 1 169 ? 15.400 -2.717 17.803 1.00 97.50 169 LYS A N 1
ATOM 1385 C CA . LYS A 1 169 ? 14.272 -2.051 18.478 1.00 97.50 169 LYS A CA 1
ATOM 1386 C C . LYS A 1 169 ? 12.932 -2.313 17.788 1.00 97.50 169 LYS A C 1
ATOM 1388 O O . LYS A 1 169 ? 11.884 -2.064 18.377 1.00 97.50 169 LYS A O 1
ATOM 1393 N N . LEU A 1 170 ? 12.951 -2.827 16.556 1.00 97.06 170 LEU A N 1
ATOM 1394 C CA . LEU A 1 170 ? 11.754 -3.004 15.734 1.00 97.06 170 LEU A CA 1
ATOM 1395 C C . LEU A 1 170 ? 10.721 -3.940 16.381 1.00 97.06 170 LEU A C 1
ATOM 1397 O O . LEU A 1 170 ? 9.538 -3.612 16.405 1.00 97.06 170 LEU A O 1
ATOM 1401 N N . VAL A 1 171 ? 11.167 -5.061 16.959 1.00 96.75 171 VAL A N 1
ATOM 1402 C CA . VAL A 1 171 ? 10.287 -6.010 17.669 1.00 96.75 171 VAL A CA 1
ATOM 1403 C C . VAL A 1 171 ? 9.622 -5.347 18.877 1.00 96.75 171 VAL A C 1
ATOM 1405 O O . VAL A 1 171 ? 8.428 -5.540 19.091 1.00 96.75 171 VAL A O 1
ATOM 1408 N N . GLY A 1 172 ? 10.366 -4.531 19.633 1.00 95.69 172 GLY A N 1
ATOM 1409 C CA . GLY A 1 172 ? 9.837 -3.793 20.783 1.00 95.69 172 GLY A CA 1
ATOM 1410 C C . GLY A 1 172 ? 8.718 -2.836 20.377 1.00 95.69 172 GLY A C 1
ATOM 1411 O O . GLY A 1 172 ? 7.614 -2.931 20.904 1.00 95.69 172 GLY A O 1
ATOM 1412 N N . HIS A 1 173 ? 8.955 -2.007 19.358 1.00 96.62 173 HIS A N 1
ATOM 1413 C CA . HIS A 1 173 ? 7.941 -1.084 18.841 1.00 96.62 173 HIS A CA 1
ATOM 1414 C C . HIS A 1 173 ? 6.704 -1.796 18.279 1.00 96.62 173 HIS A C 1
ATOM 1416 O O . HIS A 1 173 ? 5.581 -1.362 18.516 1.00 96.62 173 HIS A O 1
ATOM 1422 N N . LEU A 1 174 ? 6.883 -2.898 17.544 1.00 96.19 174 LEU A N 1
ATOM 1423 C CA . LEU A 1 174 ? 5.755 -3.691 17.046 1.00 96.19 174 LEU A CA 1
ATOM 1424 C C . LEU A 1 174 ? 4.975 -4.360 18.181 1.00 96.19 174 LEU A C 1
ATOM 1426 O O . LEU A 1 174 ? 3.758 -4.482 18.085 1.00 96.19 174 LEU A O 1
ATOM 1430 N N . SER A 1 175 ? 5.651 -4.759 19.258 1.00 94.44 175 SER A N 1
ATOM 1431 C CA . SER A 1 175 ? 5.007 -5.334 20.443 1.00 94.44 175 SER A CA 1
ATOM 1432 C C . SER A 1 175 ? 4.182 -4.292 21.197 1.00 94.44 175 SER A C 1
ATOM 1434 O O . SER A 1 175 ? 3.053 -4.584 21.582 1.00 94.44 175 SER A O 1
ATOM 1436 N N . GLU A 1 176 ? 4.712 -3.075 21.356 1.00 93.69 176 GLU A N 1
ATOM 1437 C CA . GLU A 1 176 ? 3.994 -1.932 21.936 1.00 93.69 176 GLU A CA 1
ATOM 1438 C C . GLU A 1 176 ? 2.736 -1.604 21.124 1.00 93.69 176 GLU A C 1
ATOM 1440 O O . GLU A 1 176 ? 1.638 -1.567 21.678 1.00 93.69 176 GLU A O 1
ATOM 1445 N N . LEU A 1 177 ? 2.881 -1.465 19.802 1.00 94.38 177 LEU A N 1
ATOM 1446 C CA . LEU A 1 177 ? 1.760 -1.219 18.896 1.00 94.38 177 LEU A CA 1
ATOM 1447 C C . LEU A 1 177 ? 0.722 -2.346 18.950 1.00 94.38 177 LEU A C 1
ATOM 1449 O O . LEU A 1 177 ? -0.471 -2.085 19.058 1.00 94.38 177 LEU A O 1
ATOM 1453 N N . ASN A 1 178 ? 1.147 -3.611 18.915 1.00 92.44 178 ASN A N 1
ATOM 1454 C CA . ASN A 1 178 ? 0.222 -4.744 18.947 1.00 92.44 178 ASN A CA 1
ATOM 1455 C C . ASN A 1 178 ? -0.539 -4.839 20.285 1.00 92.44 178 ASN A C 1
ATOM 1457 O O . ASN A 1 178 ? -1.730 -5.162 20.286 1.00 92.44 178 ASN A O 1
ATOM 1461 N N . ALA A 1 179 ? 0.110 -4.519 21.409 1.00 90.94 179 ALA A N 1
ATOM 1462 C CA . ALA A 1 179 ? -0.545 -4.440 22.715 1.00 90.94 179 ALA A CA 1
ATOM 1463 C C . ALA A 1 179 ? -1.567 -3.290 22.773 1.00 90.94 179 ALA A C 1
ATOM 1465 O O . ALA A 1 179 ? -2.663 -3.459 23.309 1.00 90.94 179 ALA A O 1
ATOM 1466 N N . GLU A 1 180 ? -1.240 -2.139 22.179 1.00 91.19 180 GLU A N 1
ATOM 1467 C CA . GLU A 1 180 ? -2.157 -1.002 22.049 1.00 91.19 180 GLU A CA 1
ATOM 1468 C C . GLU A 1 180 ? -3.382 -1.353 21.187 1.00 91.19 180 GLU A C 1
ATOM 1470 O O . GLU A 1 180 ? -4.514 -1.032 21.549 1.00 91.19 180 GLU A O 1
ATOM 1475 N N . TRP A 1 181 ? -3.178 -2.043 20.061 1.00 91.00 181 TRP A N 1
ATOM 1476 C CA . TRP A 1 181 ? -4.233 -2.333 19.085 1.00 91.00 181 TRP A CA 1
ATOM 1477 C C . TRP A 1 181 ? -5.214 -3.411 19.528 1.00 91.00 181 TRP A C 1
ATOM 1479 O O . TRP A 1 181 ? -6.408 -3.295 19.255 1.00 91.00 181 TRP A O 1
ATOM 1489 N N . THR A 1 182 ? -4.714 -4.469 20.165 1.00 84.94 182 THR A N 1
ATOM 1490 C CA . THR A 1 182 ? -5.544 -5.612 20.572 1.00 84.94 182 THR A CA 1
ATOM 1491 C C . THR A 1 182 ? -6.169 -5.408 21.946 1.00 84.94 182 THR A C 1
ATOM 1493 O O . THR A 1 182 ? -7.168 -6.044 22.262 1.00 84.94 182 THR A O 1
ATOM 1496 N N . GLY A 1 183 ? -5.579 -4.554 22.790 1.00 78.00 183 GLY A N 1
ATOM 1497 C CA . GLY A 1 183 ? -5.926 -4.474 24.209 1.00 78.00 183 GLY A CA 1
ATOM 1498 C C . GLY A 1 183 ? -5.570 -5.739 25.001 1.00 78.00 183 GLY A C 1
ATOM 1499 O O . GLY A 1 183 ? -5.751 -5.749 26.219 1.00 78.00 183 GLY A O 1
ATOM 1500 N N . ILE A 1 184 ? -5.042 -6.768 24.330 1.00 70.31 184 ILE A N 1
ATOM 1501 C CA . ILE A 1 184 ? -4.583 -8.024 24.907 1.00 70.31 184 ILE A CA 1
ATOM 1502 C C . ILE A 1 184 ? -3.084 -7.863 25.187 1.00 70.31 184 ILE A C 1
ATOM 1504 O O . ILE A 1 184 ? -2.327 -7.444 24.304 1.00 70.31 184 ILE A O 1
ATOM 1508 N N . PRO A 1 185 ? -2.617 -8.160 26.407 1.00 61.75 185 PRO A N 1
ATOM 1509 C CA . PRO A 1 185 ? -1.203 -8.043 26.718 1.00 61.75 185 PRO A CA 1
ATOM 1510 C C . PRO A 1 185 ? -0.359 -9.022 25.873 1.00 61.75 185 PRO A C 1
ATOM 1512 O O . PRO A 1 185 ? -0.792 -10.116 25.509 1.00 61.75 185 PRO A O 1
ATOM 1515 N N . ALA A 1 186 ? 0.870 -8.606 25.535 1.00 58.56 186 ALA A N 1
ATOM 1516 C CA . ALA A 1 186 ? 1.746 -9.243 24.535 1.00 58.56 186 ALA A CA 1
ATOM 1517 C C . ALA A 1 186 ? 2.104 -10.724 24.803 1.00 58.56 186 ALA A C 1
ATOM 1519 O O . ALA A 1 186 ? 2.668 -11.406 23.955 1.00 58.56 186 ALA A O 1
ATOM 1520 N N . ASN A 1 187 ? 1.780 -11.235 25.985 1.00 58.44 187 ASN A N 1
ATOM 1521 C CA . ASN A 1 187 ? 2.058 -12.586 26.458 1.00 58.44 187 ASN A CA 1
ATOM 1522 C C . ASN A 1 187 ? 1.092 -13.670 25.927 1.00 58.44 187 ASN A C 1
ATOM 1524 O O . ASN A 1 187 ? 1.322 -14.846 26.213 1.00 58.44 187 ASN A O 1
ATOM 1528 N N . TRP A 1 188 ? 0.060 -13.313 25.153 1.00 53.81 188 TRP A N 1
ATOM 1529 C CA . TRP A 1 188 ? -1.019 -14.234 24.758 1.00 53.81 188 TRP A CA 1
ATOM 1530 C C . TRP A 1 188 ? -0.770 -15.111 23.515 1.00 53.81 188 TRP A C 1
ATOM 1532 O O . TRP A 1 188 ? -1.493 -16.082 23.328 1.00 53.81 188 TRP A O 1
ATOM 1542 N N . SER A 1 189 ? 0.265 -14.883 22.695 1.00 57.06 189 SER A N 1
ATOM 1543 C CA . SER A 1 189 ? 0.550 -15.751 21.530 1.00 57.06 189 SER A CA 1
ATOM 1544 C C . SER A 1 189 ? 1.845 -16.555 21.692 1.00 57.06 189 SER A C 1
ATOM 1546 O O . SER A 1 189 ? 2.852 -16.296 21.034 1.00 57.06 189 SER A O 1
ATOM 1548 N N . LYS A 1 190 ? 1.837 -17.564 22.571 1.00 58.25 190 LYS A N 1
ATOM 1549 C CA . LYS A 1 190 ? 2.960 -18.505 22.753 1.00 58.25 190 LYS A CA 1
ATOM 1550 C C . LYS A 1 190 ? 2.979 -19.648 21.718 1.00 58.25 190 LYS A C 1
ATOM 1552 O O . LYS A 1 190 ? 3.336 -20.771 22.060 1.00 58.25 190 LYS A O 1
ATOM 1557 N N . GLU A 1 191 ? 2.706 -19.390 20.438 1.00 71.75 191 GLU A N 1
ATOM 1558 C CA . GLU A 1 191 ? 3.118 -20.321 19.364 1.00 71.75 191 GLU A CA 1
ATOM 1559 C C . GLU A 1 191 ? 4.609 -20.118 19.012 1.00 71.75 191 GLU A C 1
ATOM 1561 O O . GLU A 1 191 ? 4.993 -19.911 17.860 1.00 71.75 191 GLU A O 1
ATOM 1566 N N . SER A 1 192 ? 5.485 -20.164 20.022 1.00 78.75 192 SER A N 1
ATOM 1567 C CA . SER A 1 192 ? 6.903 -19.789 19.889 1.00 78.75 192 SER A CA 1
ATOM 1568 C C . SER A 1 192 ? 7.667 -20.615 18.844 1.00 78.75 192 SER A C 1
ATOM 1570 O O . SER A 1 192 ? 8.613 -20.109 18.237 1.00 78.75 192 SER A O 1
ATOM 1572 N N . GLY A 1 193 ? 7.244 -21.861 18.594 1.00 92.62 193 GLY A N 1
ATOM 1573 C CA . GLY A 1 193 ? 7.819 -22.743 17.574 1.00 92.62 193 GLY A CA 1
ATOM 1574 C C . GLY A 1 193 ? 7.659 -22.198 16.152 1.00 92.62 193 GLY A C 1
ATOM 1575 O O . GLY A 1 193 ? 8.663 -21.909 15.498 1.00 92.62 193 GLY A O 1
ATOM 1576 N N . LYS A 1 194 ? 6.412 -21.985 15.705 1.00 93.69 194 LYS A N 1
ATOM 1577 C CA . LYS A 1 194 ? 6.107 -21.487 14.351 1.00 93.69 194 LYS A CA 1
ATOM 1578 C C . LYS A 1 194 ? 6.656 -20.080 14.124 1.00 93.69 194 LYS A C 1
ATOM 1580 O O . LYS A 1 194 ? 7.210 -19.805 13.064 1.00 93.69 194 LYS A O 1
ATOM 1585 N N . THR A 1 195 ? 6.573 -19.211 15.135 1.00 94.12 195 THR A N 1
ATOM 1586 C CA . THR A 1 195 ? 7.169 -17.867 15.099 1.00 94.12 195 THR A CA 1
ATOM 1587 C C . THR A 1 195 ? 8.673 -17.931 14.831 1.00 94.12 195 THR A C 1
ATOM 1589 O O . THR A 1 195 ? 9.174 -17.262 13.928 1.00 94.12 195 THR A O 1
ATOM 1592 N N . ARG A 1 196 ? 9.411 -18.773 15.569 1.00 95.19 196 ARG A N 1
ATOM 1593 C CA . ARG A 1 196 ? 10.863 -18.921 15.394 1.00 95.19 196 ARG A CA 1
ATOM 1594 C C . ARG A 1 196 ? 11.221 -19.500 14.025 1.00 95.19 196 ARG A C 1
ATOM 1596 O O . ARG A 1 196 ? 12.178 -19.032 13.406 1.00 95.19 196 ARG A O 1
ATOM 1603 N N . GLU A 1 197 ? 10.475 -20.495 13.553 1.00 96.31 197 GLU A N 1
ATOM 1604 C CA . GLU A 1 197 ? 10.655 -21.076 12.216 1.00 96.31 197 GLU A CA 1
ATOM 1605 C C . GLU A 1 197 ? 10.433 -20.028 11.121 1.00 96.31 197 GLU A C 1
ATOM 1607 O O . GLU A 1 197 ? 11.279 -19.876 10.239 1.00 96.31 197 GLU A O 1
ATOM 1612 N N . ALA A 1 198 ? 9.368 -19.231 11.230 1.00 97.19 198 ALA A N 1
ATOM 1613 C CA . ALA A 1 198 ? 9.067 -18.167 10.280 1.00 97.19 198 ALA A CA 1
ATOM 1614 C C . ALA A 1 198 ? 10.164 -17.090 10.240 1.00 97.19 198 ALA A C 1
ATOM 1616 O O . ALA A 1 198 ? 10.625 -16.712 9.163 1.00 97.19 198 ALA A O 1
ATOM 1617 N N . VAL A 1 199 ? 10.636 -16.631 11.406 1.00 97.44 199 VAL A N 1
ATOM 1618 C CA . VAL A 1 199 ? 11.762 -15.684 11.507 1.00 97.44 199 VAL A CA 1
ATOM 1619 C C . VAL A 1 199 ? 13.031 -16.268 10.877 1.00 97.44 199 VAL A C 1
ATOM 1621 O O . VAL A 1 199 ? 13.712 -15.582 10.114 1.00 97.44 199 VAL A O 1
ATOM 1624 N N . THR A 1 200 ? 13.338 -17.539 11.151 1.00 97.94 200 THR A N 1
ATOM 1625 C CA . THR A 1 200 ? 14.502 -18.230 10.567 1.00 97.94 200 THR A CA 1
ATOM 1626 C C . THR A 1 200 ? 14.418 -18.270 9.041 1.00 97.94 200 THR A C 1
ATOM 1628 O O . THR A 1 200 ? 15.407 -18.017 8.352 1.00 97.94 200 THR A O 1
ATOM 1631 N N . GLU A 1 201 ? 13.232 -18.530 8.500 1.00 98.31 201 GLU A N 1
ATOM 1632 C CA . GLU A 1 201 ? 13.004 -18.589 7.061 1.00 98.31 201 GLU A CA 1
ATOM 1633 C C . GLU A 1 201 ? 13.121 -17.207 6.389 1.00 98.31 201 GLU A C 1
ATOM 1635 O O . GLU A 1 201 ? 13.736 -17.089 5.329 1.00 98.31 201 GLU A O 1
ATOM 1640 N N . PHE A 1 202 ? 12.653 -16.129 7.030 1.00 98.56 202 PHE A N 1
ATOM 1641 C CA . PHE A 1 202 ? 12.914 -14.756 6.570 1.00 98.56 202 PHE A CA 1
ATOM 1642 C C . PHE A 1 202 ? 14.412 -14.444 6.485 1.00 98.56 202 PHE A C 1
ATOM 1644 O O . PHE A 1 202 ? 14.886 -13.942 5.463 1.00 98.56 202 PHE A O 1
ATOM 1651 N N . LEU A 1 203 ? 15.182 -14.801 7.518 1.00 97.94 203 LEU A N 1
ATOM 1652 C CA . LEU A 1 203 ? 16.640 -14.639 7.503 1.00 97.94 203 LEU A CA 1
ATOM 1653 C C . LEU A 1 203 ? 17.282 -15.440 6.363 1.00 97.94 203 LEU A C 1
ATOM 1655 O O . LEU A 1 203 ? 18.186 -14.941 5.693 1.00 97.94 203 LEU A O 1
ATOM 1659 N N . ARG A 1 204 ? 16.767 -16.641 6.074 1.00 98.19 204 ARG A N 1
ATOM 1660 C CA . ARG A 1 204 ? 17.204 -17.450 4.931 1.00 98.19 204 ARG A CA 1
ATOM 1661 C C . ARG A 1 204 ? 16.962 -16.734 3.599 1.00 98.19 204 ARG A C 1
ATOM 1663 O O . ARG A 1 204 ? 17.858 -16.729 2.755 1.00 98.19 204 ARG A O 1
ATOM 1670 N N . PHE A 1 205 ? 15.806 -16.095 3.409 1.00 98.44 205 PHE A N 1
ATOM 1671 C CA . PHE A 1 205 ? 15.538 -15.270 2.224 1.00 98.44 205 PHE A CA 1
ATOM 1672 C C . PHE A 1 205 ? 16.497 -14.073 2.115 1.00 98.44 205 PHE A C 1
ATOM 1674 O O . PHE A 1 205 ? 16.979 -13.786 1.018 1.00 98.44 205 PHE A O 1
ATOM 1681 N N . VAL A 1 206 ? 16.840 -13.421 3.232 1.00 98.00 206 VAL A N 1
ATOM 1682 C CA . VAL A 1 206 ? 17.830 -12.325 3.267 1.00 98.00 206 VAL A CA 1
ATOM 1683 C C . VAL A 1 206 ? 19.239 -12.801 2.899 1.00 98.00 206 VAL A C 1
ATOM 1685 O O . VAL A 1 206 ? 19.990 -12.079 2.245 1.00 98.00 206 VAL A O 1
ATOM 1688 N N . THR A 1 207 ? 19.628 -14.018 3.275 1.00 98.00 207 THR A N 1
ATOM 1689 C CA . THR A 1 207 ? 20.898 -14.594 2.813 1.00 98.00 207 THR A CA 1
ATOM 1690 C C . THR A 1 207 ? 20.837 -14.944 1.326 1.00 98.00 207 THR A C 1
ATOM 1692 O O . THR A 1 207 ? 21.761 -14.615 0.586 1.00 98.00 207 THR A O 1
ATOM 1695 N N . GLN A 1 208 ? 19.739 -15.555 0.865 1.00 97.75 208 GLN A N 1
ATOM 1696 C CA . GLN A 1 208 ? 19.560 -15.939 -0.540 1.00 97.75 208 GLN A CA 1
ATOM 1697 C C . GLN A 1 208 ? 19.603 -14.735 -1.483 1.00 97.75 208 GLN A C 1
ATOM 1699 O O . GLN A 1 208 ? 20.264 -14.814 -2.513 1.00 97.75 208 GLN A O 1
ATOM 1704 N N . ILE A 1 209 ? 18.963 -13.611 -1.139 1.00 97.62 209 ILE A N 1
ATOM 1705 C CA . ILE A 1 209 ? 18.899 -12.440 -2.028 1.00 97.62 209 ILE A CA 1
ATOM 1706 C C . ILE A 1 209 ? 20.274 -11.814 -2.304 1.00 97.62 209 ILE A C 1
ATOM 1708 O O . ILE A 1 209 ? 20.460 -11.163 -3.326 1.00 97.62 209 ILE A O 1
ATOM 1712 N N . LYS A 1 210 ? 21.260 -12.042 -1.430 1.00 97.38 210 LYS A N 1
ATOM 1713 C CA . LYS A 1 210 ? 22.632 -11.535 -1.591 1.00 97.38 210 LYS A CA 1
ATOM 1714 C C . LYS A 1 210 ? 23.473 -12.360 -2.567 1.00 97.38 210 LYS A C 1
ATOM 1716 O O . LYS A 1 210 ? 24.544 -11.909 -2.958 1.00 97.38 210 LYS A O 1
ATOM 1721 N N . THR A 1 211 ? 23.012 -13.555 -2.942 1.00 97.38 211 THR A N 1
ATOM 1722 C CA . THR A 1 211 ? 23.770 -14.468 -3.809 1.00 97.38 211 THR A CA 1
ATOM 1723 C C . THR A 1 211 ? 23.826 -14.034 -5.277 1.00 97.38 211 THR A C 1
ATOM 1725 O O . THR A 1 211 ? 24.942 -14.011 -5.805 1.00 97.38 211 THR A O 1
ATOM 1728 N N . PRO A 1 212 ? 22.718 -13.618 -5.932 1.00 97.44 212 PRO A N 1
ATOM 1729 C CA . PRO A 1 212 ? 22.741 -13.333 -7.358 1.00 97.44 212 PRO A CA 1
ATOM 1730 C C . PRO A 1 212 ? 23.554 -12.080 -7.648 1.00 97.44 212 PRO A C 1
ATOM 1732 O O . PRO A 1 212 ? 23.348 -11.053 -6.996 1.00 97.44 212 PRO A O 1
ATOM 1735 N N . GLN A 1 213 ? 24.460 -12.152 -8.621 1.00 97.19 213 GLN A N 1
ATOM 1736 C CA . GLN A 1 213 ? 25.316 -11.023 -9.014 1.00 97.19 213 GLN A CA 1
ATOM 1737 C C . GLN A 1 213 ? 24.715 -10.200 -10.152 1.00 97.19 213 GLN A C 1
ATOM 1739 O O . GLN A 1 213 ? 25.074 -9.039 -10.335 1.00 97.19 213 GLN A O 1
ATOM 1744 N N . THR A 1 214 ? 23.789 -10.791 -10.906 1.00 95.62 214 THR A N 1
ATOM 1745 C CA . THR A 1 214 ? 23.126 -10.147 -12.043 1.00 95.62 214 THR A CA 1
ATOM 1746 C C . THR A 1 214 ? 21.613 -10.135 -11.862 1.00 95.62 214 THR A C 1
ATOM 1748 O O . THR A 1 214 ? 21.041 -10.968 -11.152 1.00 95.62 214 THR A O 1
ATOM 1751 N N . LEU A 1 215 ? 20.947 -9.184 -12.523 1.00 94.00 215 LEU A N 1
ATOM 1752 C CA . LEU A 1 215 ? 19.488 -9.109 -12.521 1.00 94.00 215 LEU A CA 1
ATOM 1753 C C . LEU A 1 215 ? 18.860 -10.365 -13.150 1.00 94.00 215 LEU A C 1
ATOM 1755 O O . LEU A 1 215 ? 17.842 -10.848 -12.662 1.00 94.00 215 LEU A O 1
ATOM 1759 N N . GLU A 1 216 ? 19.475 -10.923 -14.195 1.00 92.31 216 GLU A N 1
ATOM 1760 C CA . GLU A 1 216 ? 19.001 -12.139 -14.866 1.00 92.31 216 GLU A CA 1
ATOM 1761 C C . GLU A 1 216 ? 19.039 -13.366 -13.945 1.00 92.31 216 GLU A C 1
ATOM 1763 O O . GLU A 1 216 ? 18.031 -14.060 -13.816 1.00 92.31 216 GLU A O 1
ATOM 1768 N N . GLU A 1 217 ? 20.155 -13.590 -13.243 1.00 96.06 217 GLU A N 1
ATOM 1769 C CA . GLU A 1 217 ? 20.287 -14.672 -12.257 1.00 96.06 217 GLU A CA 1
ATOM 1770 C C . GLU A 1 217 ? 19.236 -14.541 -11.146 1.00 96.06 217 GLU A C 1
ATOM 1772 O O . GLU A 1 217 ? 18.590 -15.517 -10.755 1.00 96.06 217 GLU A O 1
ATOM 1777 N N . PHE A 1 218 ? 19.013 -13.312 -10.673 1.00 95.69 218 PHE A N 1
ATOM 1778 C CA . PHE A 1 218 ? 17.994 -13.040 -9.672 1.00 95.69 218 PHE A CA 1
ATOM 1779 C C . PHE A 1 218 ? 16.585 -13.398 -10.168 1.00 95.69 218 PHE A C 1
ATOM 1781 O O . PHE A 1 218 ? 15.851 -14.097 -9.466 1.00 95.69 218 PHE A O 1
ATOM 1788 N N . LEU A 1 219 ? 16.211 -12.973 -11.378 1.00 91.56 219 LEU A N 1
ATOM 1789 C CA . LEU A 1 219 ? 14.902 -13.275 -11.964 1.00 91.56 219 LEU A CA 1
ATOM 1790 C C . LEU A 1 219 ? 14.717 -14.777 -12.230 1.00 91.56 219 LEU A C 1
ATOM 1792 O O . LEU A 1 219 ? 13.637 -15.307 -11.975 1.00 91.56 219 LEU A O 1
ATOM 1796 N N . ALA A 1 220 ? 15.768 -15.471 -12.673 1.00 92.00 220 ALA A N 1
ATOM 1797 C CA . ALA A 1 220 ? 15.744 -16.911 -12.926 1.00 92.00 220 ALA A CA 1
ATOM 1798 C C . ALA A 1 220 ? 15.521 -17.753 -11.654 1.00 92.00 220 ALA A C 1
ATOM 1800 O O . ALA A 1 220 ? 15.013 -18.868 -11.732 1.00 92.00 220 ALA A O 1
ATOM 1801 N N . SER A 1 221 ? 15.859 -17.224 -10.472 1.00 95.38 221 SER A N 1
ATOM 1802 C CA . SER A 1 221 ? 15.719 -17.932 -9.187 1.00 95.38 221 SER A CA 1
ATOM 1803 C C . SER A 1 221 ? 14.281 -18.033 -8.642 1.00 95.38 221 SER A C 1
ATOM 1805 O O . SER A 1 221 ? 14.063 -18.610 -7.566 1.00 95.38 221 SER A O 1
ATOM 1807 N N . ASP A 1 222 ? 13.314 -17.412 -9.328 1.00 94.44 222 ASP A N 1
ATOM 1808 C CA . ASP A 1 222 ? 11.906 -17.307 -8.922 1.00 94.44 222 ASP A CA 1
ATOM 1809 C C . ASP A 1 222 ? 11.713 -16.787 -7.478 1.00 94.44 222 ASP A C 1
ATOM 1811 O O . ASP A 1 222 ? 10.762 -17.118 -6.760 1.00 94.44 222 ASP A O 1
ATOM 1815 N N . PHE A 1 223 ? 12.661 -15.966 -7.009 1.00 97.19 223 PHE A N 1
ATOM 1816 C CA . PHE A 1 223 ? 12.750 -15.549 -5.611 1.00 97.19 223 PHE A CA 1
ATOM 1817 C C . PHE A 1 223 ? 11.452 -14.913 -5.105 1.00 97.19 223 PHE A C 1
ATOM 1819 O O . PHE A 1 223 ? 10.968 -15.262 -4.028 1.00 97.19 223 PHE A O 1
ATOM 1826 N N . PHE A 1 224 ? 10.856 -14.000 -5.879 1.00 95.38 224 PHE A N 1
ATOM 1827 C CA . PHE A 1 224 ? 9.667 -13.268 -5.443 1.00 95.38 224 PHE A CA 1
ATOM 1828 C C . PHE A 1 224 ? 8.440 -14.158 -5.257 1.00 95.38 224 PHE A C 1
ATOM 1830 O O . PHE A 1 224 ? 7.654 -13.901 -4.344 1.00 95.38 224 PHE A O 1
ATOM 1837 N N . ASN A 1 225 ? 8.262 -15.189 -6.084 1.00 93.81 225 ASN A N 1
ATOM 1838 C CA . ASN A 1 225 ? 7.118 -16.086 -5.959 1.00 93.81 225 ASN A CA 1
ATOM 1839 C C . ASN A 1 225 ? 7.279 -17.005 -4.753 1.00 93.81 225 ASN A C 1
ATOM 1841 O O . ASN A 1 225 ? 6.335 -17.130 -3.972 1.00 93.81 225 ASN A O 1
ATOM 1845 N N . ARG A 1 226 ? 8.483 -17.542 -4.515 1.00 97.62 226 ARG A N 1
ATOM 1846 C CA . ARG A 1 226 ? 8.788 -18.298 -3.287 1.00 97.62 226 ARG A CA 1
ATOM 1847 C C . ARG A 1 226 ? 8.596 -17.439 -2.037 1.00 97.62 226 ARG A C 1
ATOM 1849 O O . ARG A 1 226 ? 7.900 -17.846 -1.110 1.00 97.62 226 ARG A O 1
ATOM 1856 N N . TYR A 1 227 ? 9.138 -16.223 -2.046 1.00 97.62 227 TYR A N 1
ATOM 1857 C CA . TYR A 1 227 ? 9.040 -15.281 -0.932 1.00 97.62 227 TYR A CA 1
ATOM 1858 C C . TYR A 1 227 ? 7.590 -14.869 -0.636 1.00 97.62 227 TYR A C 1
ATOM 1860 O O . TYR A 1 227 ? 7.159 -14.848 0.516 1.00 97.62 227 TYR A O 1
ATOM 1868 N N . ARG A 1 228 ? 6.796 -14.578 -1.674 1.00 95.31 228 ARG A N 1
ATOM 1869 C CA . ARG A 1 228 ? 5.376 -14.234 -1.528 1.00 95.31 228 ARG A CA 1
ATOM 1870 C C . ARG A 1 228 ? 4.540 -15.425 -1.058 1.00 95.31 228 ARG A C 1
ATOM 1872 O O . ARG A 1 228 ? 3.680 -15.241 -0.204 1.00 95.31 228 ARG A O 1
ATOM 1879 N N . SER A 1 229 ? 4.789 -16.617 -1.598 1.00 95.00 229 SER A N 1
ATOM 1880 C CA . SER A 1 229 ? 4.073 -17.841 -1.212 1.00 95.00 229 SER A CA 1
ATOM 1881 C C . SER A 1 229 ? 4.331 -18.194 0.247 1.00 95.00 229 SER A C 1
ATOM 1883 O O . SER A 1 229 ? 3.390 -18.493 0.974 1.00 95.00 229 SER A O 1
ATOM 1885 N N . PHE A 1 230 ? 5.581 -18.053 0.701 1.00 97.88 230 PHE A N 1
ATOM 1886 C CA . PHE A 1 230 ? 5.926 -18.194 2.111 1.00 97.88 230 PHE A CA 1
ATOM 1887 C C . PHE A 1 230 ? 5.140 -17.209 2.987 1.00 97.88 230 PHE A C 1
ATOM 1889 O O . PHE A 1 230 ? 4.471 -17.640 3.919 1.00 97.88 230 PHE A O 1
ATOM 1896 N N . LYS A 1 231 ? 5.131 -15.910 2.647 1.00 97.00 231 LYS A N 1
ATOM 1897 C CA . LYS A 1 231 ? 4.385 -14.898 3.417 1.00 97.00 231 LYS A CA 1
ATOM 1898 C C . LYS A 1 231 ? 2.886 -15.193 3.522 1.00 97.00 231 LYS A C 1
ATOM 1900 O O . LYS A 1 231 ? 2.314 -15.012 4.590 1.00 97.00 231 LYS A O 1
ATOM 1905 N N . ARG A 1 232 ? 2.261 -15.665 2.439 1.00 94.00 232 ARG A N 1
ATOM 1906 C CA . ARG A 1 232 ? 0.843 -16.074 2.429 1.00 94.00 232 ARG A CA 1
ATOM 1907 C C . ARG A 1 232 ? 0.584 -17.284 3.327 1.00 94.00 232 ARG A C 1
ATOM 1909 O O . ARG A 1 232 ? -0.388 -17.298 4.069 1.00 94.00 232 ARG A O 1
ATOM 1916 N N . GLY A 1 233 ? 1.495 -18.258 3.318 1.00 95.69 233 GLY A N 1
ATOM 1917 C CA . GLY A 1 233 ? 1.390 -19.478 4.122 1.00 95.69 233 GLY A CA 1
ATOM 1918 C C . GLY A 1 233 ? 1.519 -19.281 5.637 1.00 95.69 233 GLY A C 1
ATOM 1919 O O . GLY A 1 233 ? 1.293 -20.232 6.378 1.00 95.69 233 GLY A O 1
ATOM 1920 N N . LEU A 1 234 ? 1.873 -18.080 6.113 1.00 95.62 234 LEU A N 1
ATOM 1921 C CA . LEU A 1 234 ? 2.019 -17.801 7.545 1.00 95.62 234 LEU A CA 1
ATOM 1922 C C . LEU A 1 234 ? 0.679 -17.588 8.265 1.00 95.62 234 LEU A C 1
ATOM 1924 O O . LEU A 1 234 ? 0.616 -17.814 9.472 1.00 95.62 234 LEU A O 1
ATOM 1928 N N . GLY A 1 235 ? -0.377 -17.165 7.559 1.00 94.69 235 GLY A N 1
ATOM 1929 C CA . GLY A 1 235 ? -1.673 -16.864 8.177 1.00 94.69 235 GLY A CA 1
ATOM 1930 C C . GLY A 1 235 ? -1.533 -15.907 9.368 1.00 94.69 235 GLY A C 1
ATOM 1931 O O . GLY A 1 235 ? -0.832 -14.896 9.294 1.00 94.69 235 GLY A O 1
ATOM 1932 N N . ASP A 1 236 ? -2.152 -16.264 10.488 1.00 93.00 236 ASP A N 1
ATOM 1933 C CA . ASP A 1 236 ? -2.182 -15.481 11.728 1.00 93.00 236 ASP A CA 1
ATOM 1934 C C . ASP A 1 236 ? -0.791 -15.272 12.344 1.00 93.00 236 ASP A C 1
ATOM 1936 O O . ASP A 1 236 ? -0.530 -14.234 12.956 1.00 93.00 236 ASP A O 1
ATOM 1940 N N . VAL A 1 237 ? 0.133 -16.219 12.128 1.00 95.12 237 VAL A N 1
ATOM 1941 C CA . VAL A 1 237 ? 1.517 -16.150 12.628 1.00 95.12 237 VAL A CA 1
ATOM 1942 C C . VAL A 1 237 ? 2.242 -14.927 12.061 1.00 95.12 237 VAL A C 1
ATOM 1944 O O . VAL A 1 237 ? 3.138 -14.388 12.708 1.00 95.12 237 VAL A O 1
ATOM 1947 N N . PHE A 1 238 ? 1.828 -14.426 10.890 1.00 96.44 238 PHE A N 1
ATOM 1948 C CA . PHE A 1 238 ? 2.401 -13.217 10.299 1.00 96.44 238 PHE A CA 1
ATOM 1949 C C . PHE A 1 238 ? 2.276 -11.992 11.213 1.00 96.44 238 PHE A C 1
ATOM 1951 O O . PHE A 1 238 ? 3.170 -11.146 11.226 1.00 96.44 238 PHE A O 1
ATOM 1958 N N . PHE A 1 239 ? 1.202 -11.911 12.004 1.00 95.12 239 PHE A N 1
ATOM 1959 C CA . PHE A 1 239 ? 0.925 -10.783 12.892 1.00 95.12 239 PHE A CA 1
ATOM 1960 C C . PHE A 1 239 ? 1.709 -10.810 14.212 1.00 95.12 239 PHE A C 1
ATOM 1962 O O . PHE A 1 239 ? 1.596 -9.866 14.997 1.00 95.12 239 PHE A O 1
ATOM 1969 N N . SER A 1 240 ? 2.508 -11.852 14.476 1.00 94.69 240 SER A N 1
ATOM 1970 C CA . SER A 1 240 ? 3.455 -11.830 15.597 1.00 94.69 240 SER A CA 1
ATOM 1971 C C . SER A 1 240 ? 4.476 -10.700 15.382 1.00 94.69 240 SER A C 1
ATOM 1973 O O . SER A 1 240 ? 5.012 -10.571 14.273 1.00 94.69 240 SER A O 1
ATOM 1975 N N . PRO A 1 241 ? 4.779 -9.885 16.413 1.00 95.81 241 PRO A N 1
ATOM 1976 C CA . PRO A 1 241 ? 5.741 -8.788 16.304 1.00 95.81 241 PRO A CA 1
ATOM 1977 C C . PRO A 1 241 ? 7.108 -9.213 15.756 1.00 95.81 241 PRO A C 1
ATOM 1979 O O . PRO A 1 241 ? 7.701 -8.499 14.951 1.00 95.81 241 PRO A O 1
ATOM 1982 N N . GLU A 1 242 ? 7.598 -10.389 16.146 1.00 96.38 242 GLU A N 1
ATOM 1983 C CA . GLU A 1 242 ? 8.866 -10.961 15.698 1.00 96.38 242 GLU A CA 1
ATOM 1984 C C . GLU A 1 242 ? 8.843 -11.303 14.205 1.00 96.38 242 GLU A C 1
ATOM 1986 O O . GLU A 1 242 ? 9.772 -10.962 13.468 1.00 96.38 242 GLU A O 1
ATOM 1991 N N . VAL A 1 243 ? 7.763 -11.943 13.746 1.00 97.06 243 VAL A N 1
ATOM 1992 C CA . VAL A 1 243 ? 7.583 -12.332 12.340 1.00 97.06 243 VAL A CA 1
ATOM 1993 C C . VAL A 1 243 ? 7.394 -11.098 11.465 1.00 97.06 243 VAL A C 1
ATOM 1995 O O . VAL A 1 243 ? 8.060 -10.967 10.438 1.00 97.06 243 VAL A O 1
ATOM 1998 N N . THR A 1 244 ? 6.557 -10.151 11.898 1.00 97.81 244 THR A N 1
ATOM 1999 C CA . THR A 1 244 ? 6.358 -8.871 11.208 1.00 97.81 244 THR A CA 1
ATOM 2000 C C . THR A 1 244 ? 7.670 -8.082 11.126 1.00 97.81 244 THR A C 1
ATOM 2002 O O . THR A 1 244 ? 8.000 -7.558 10.062 1.00 97.81 244 THR A O 1
ATOM 2005 N N . ALA A 1 245 ? 8.466 -8.031 12.201 1.00 98.06 245 ALA A N 1
ATOM 2006 C CA . ALA A 1 245 ? 9.776 -7.380 12.184 1.00 98.06 245 ALA A CA 1
ATOM 2007 C C . ALA A 1 245 ? 10.713 -8.032 11.157 1.00 98.06 245 ALA A C 1
ATOM 2009 O O . ALA A 1 245 ? 11.309 -7.336 10.333 1.00 98.06 245 ALA A O 1
ATOM 2010 N N . ALA A 1 246 ? 10.808 -9.366 11.162 1.00 98.31 246 ALA A N 1
ATOM 2011 C CA . ALA A 1 246 ? 11.624 -10.110 10.207 1.00 98.31 246 ALA A CA 1
ATOM 2012 C C . ALA A 1 246 ? 11.166 -9.887 8.753 1.00 98.31 246 ALA A C 1
ATOM 2014 O O . ALA A 1 246 ? 12.007 -9.720 7.865 1.00 98.31 246 ALA A O 1
ATOM 2015 N N . ALA A 1 247 ? 9.854 -9.806 8.511 1.00 98.50 247 ALA A N 1
ATOM 2016 C CA . ALA A 1 247 ? 9.281 -9.488 7.206 1.00 98.50 247 ALA A CA 1
ATOM 2017 C C . ALA A 1 247 ? 9.641 -8.068 6.741 1.00 98.50 247 ALA A C 1
ATOM 2019 O O . ALA A 1 247 ? 10.069 -7.892 5.599 1.00 98.50 247 ALA A O 1
ATOM 2020 N N . VAL A 1 248 ? 9.541 -7.061 7.619 1.00 98.50 248 VAL A N 1
ATOM 2021 C CA . VAL A 1 248 ? 9.930 -5.669 7.320 1.00 98.50 248 VAL A CA 1
ATOM 2022 C C . VAL A 1 248 ? 11.412 -5.581 6.960 1.00 98.50 248 VAL A C 1
ATOM 2024 O O . VAL A 1 248 ? 11.753 -4.999 5.928 1.00 98.50 248 VAL A O 1
ATOM 2027 N N . LEU A 1 249 ? 12.290 -6.189 7.766 1.00 98.19 249 LEU A N 1
ATOM 2028 C CA . LEU A 1 249 ? 13.731 -6.241 7.493 1.00 98.19 249 LEU A CA 1
ATOM 2029 C C . LEU A 1 249 ? 14.007 -6.898 6.138 1.00 98.19 249 LEU A C 1
ATOM 2031 O O . LEU A 1 249 ? 14.709 -6.335 5.299 1.00 98.19 249 LEU A O 1
ATOM 2035 N N . SER A 1 250 ? 13.380 -8.047 5.892 1.00 98.50 250 SER A N 1
ATOM 2036 C CA . SER A 1 250 ? 13.524 -8.786 4.639 1.00 98.50 250 SER A CA 1
ATOM 2037 C C . SER A 1 250 ? 13.032 -7.981 3.438 1.00 98.50 250 SER A C 1
ATOM 2039 O O . SER A 1 250 ? 13.707 -7.931 2.416 1.00 98.50 250 SER A O 1
ATOM 2041 N N . ASN A 1 251 ? 11.899 -7.284 3.547 1.00 98.25 251 ASN A N 1
ATOM 2042 C CA . ASN A 1 251 ? 11.374 -6.434 2.477 1.00 98.25 251 ASN A CA 1
ATOM 2043 C C . ASN A 1 251 ? 12.306 -5.258 2.146 1.00 98.25 251 ASN A C 1
ATOM 2045 O O . ASN A 1 251 ? 12.412 -4.880 0.977 1.00 98.25 251 ASN A O 1
ATOM 2049 N N . VAL A 1 252 ? 12.954 -4.664 3.154 1.00 98.06 252 VAL A N 1
ATOM 2050 C CA . VAL A 1 252 ? 13.933 -3.585 2.957 1.00 98.06 252 VAL A CA 1
ATOM 2051 C C . VAL A 1 252 ? 15.176 -4.116 2.249 1.00 98.06 252 VAL A C 1
ATOM 2053 O O . VAL A 1 252 ? 15.554 -3.566 1.217 1.00 98.06 252 VAL A O 1
ATOM 2056 N N . GLU A 1 253 ? 15.757 -5.214 2.735 1.00 97.94 253 GLU A N 1
ATOM 2057 C CA . GLU A 1 253 ? 16.939 -5.841 2.129 1.00 97.94 253 GLU A CA 1
ATOM 2058 C C . GLU A 1 253 ? 16.667 -6.301 0.691 1.00 97.94 253 GLU A C 1
ATOM 2060 O O . GLU A 1 253 ? 17.433 -5.993 -0.221 1.00 97.94 253 GLU A O 1
ATOM 2065 N N . VAL A 1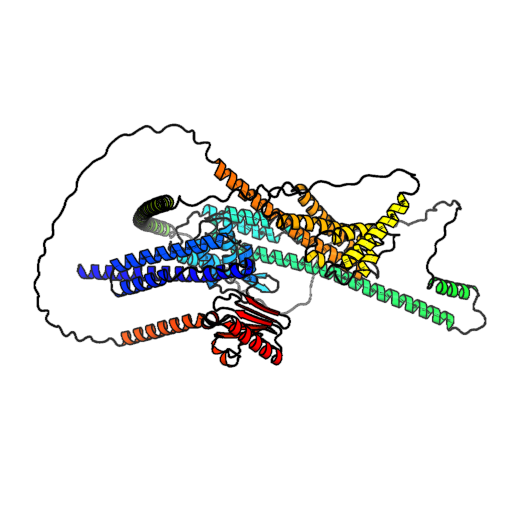 254 ? 15.533 -6.972 0.464 1.00 97.38 254 VAL A N 1
ATOM 2066 C CA . VAL A 1 254 ? 15.129 -7.442 -0.867 1.00 97.38 254 VAL A CA 1
ATOM 2067 C C . VAL A 1 254 ? 14.904 -6.278 -1.824 1.00 97.38 254 VAL A C 1
ATOM 2069 O O . VAL A 1 254 ? 15.377 -6.317 -2.959 1.00 97.38 254 VAL A O 1
ATOM 2072 N N . GLY A 1 255 ? 14.212 -5.228 -1.376 1.00 96.75 255 GLY A N 1
ATOM 2073 C CA . GLY A 1 255 ? 13.993 -4.033 -2.186 1.00 96.75 255 GLY A CA 1
ATOM 2074 C C . GLY A 1 255 ? 15.301 -3.334 -2.561 1.00 96.75 255 GLY A C 1
ATOM 2075 O O . GLY A 1 255 ? 15.477 -2.951 -3.715 1.00 96.75 255 GLY A O 1
ATOM 2076 N N . ASN A 1 256 ? 16.228 -3.212 -1.608 1.00 97.69 256 ASN A N 1
ATOM 2077 C CA . ASN A 1 256 ? 17.527 -2.577 -1.823 1.00 97.69 256 ASN A CA 1
ATOM 2078 C C . ASN A 1 256 ? 18.401 -3.365 -2.792 1.00 97.69 256 ASN A C 1
ATOM 2080 O O . ASN A 1 256 ? 18.955 -2.780 -3.719 1.00 97.69 256 ASN A O 1
ATOM 2084 N N . ARG A 1 257 ? 18.487 -4.687 -2.616 1.00 97.69 257 ARG A N 1
ATOM 2085 C CA . ARG A 1 257 ? 19.277 -5.536 -3.508 1.00 97.69 257 ARG A CA 1
ATOM 2086 C C . ARG A 1 257 ? 18.703 -5.558 -4.920 1.00 97.69 257 ARG A C 1
ATOM 2088 O O . ARG A 1 257 ? 19.455 -5.486 -5.884 1.00 97.69 257 ARG A O 1
ATOM 2095 N N . PHE A 1 258 ? 17.379 -5.591 -5.059 1.00 96.62 258 PHE A N 1
ATOM 2096 C CA . PHE A 1 258 ? 16.747 -5.476 -6.370 1.00 96.62 258 PHE A CA 1
ATOM 2097 C C . PHE A 1 258 ? 17.062 -4.133 -7.047 1.00 96.62 258 PHE A C 1
ATOM 2099 O O . PHE A 1 258 ? 17.401 -4.114 -8.227 1.00 96.62 258 PHE A O 1
ATOM 2106 N N . ALA A 1 259 ? 17.004 -3.019 -6.307 1.00 95.06 259 ALA A N 1
ATOM 2107 C CA . ALA A 1 259 ? 17.373 -1.704 -6.832 1.00 95.06 259 ALA A CA 1
ATOM 2108 C C . ALA A 1 259 ? 18.845 -1.654 -7.287 1.00 95.06 259 ALA A C 1
ATOM 2110 O O . ALA A 1 259 ? 19.120 -1.192 -8.388 1.00 95.06 259 ALA A O 1
ATOM 2111 N N . GLU A 1 260 ? 19.767 -2.209 -6.498 1.00 96.44 260 GLU A N 1
ATOM 2112 C CA . GLU A 1 260 ? 21.197 -2.298 -6.829 1.00 96.44 260 GLU A CA 1
ATOM 2113 C C . GLU A 1 260 ? 21.463 -3.124 -8.101 1.00 96.44 260 GLU A C 1
ATOM 2115 O O . GLU A 1 260 ? 22.258 -2.726 -8.955 1.00 96.44 260 GLU A O 1
ATOM 2120 N N . LEU A 1 261 ? 20.782 -4.263 -8.260 1.00 95.56 261 LEU A N 1
ATOM 2121 C CA . LEU A 1 261 ? 20.890 -5.083 -9.470 1.00 95.56 261 LEU A CA 1
ATOM 2122 C C . LEU A 1 261 ? 20.360 -4.328 -10.700 1.00 95.56 261 LEU A C 1
ATOM 2124 O O . LEU A 1 261 ? 20.986 -4.363 -11.758 1.00 95.56 261 LEU A O 1
ATOM 2128 N N . CYS A 1 262 ? 19.251 -3.595 -10.559 1.00 92.56 262 CYS A N 1
ATOM 2129 C CA . CYS A 1 262 ? 18.711 -2.739 -11.618 1.00 92.56 262 CYS A CA 1
ATOM 2130 C C . CYS A 1 262 ? 19.646 -1.572 -11.977 1.00 92.56 262 CYS A C 1
ATOM 2132 O O . CYS A 1 262 ? 19.794 -1.251 -13.156 1.00 92.56 262 CYS A O 1
ATOM 2134 N N . GLU A 1 263 ? 20.282 -0.938 -10.990 1.00 92.31 263 GLU A N 1
ATOM 2135 C CA . GLU A 1 263 ? 21.285 0.116 -11.200 1.00 92.31 263 GLU A CA 1
ATOM 2136 C C . GLU A 1 263 ? 22.500 -0.426 -11.958 1.00 92.31 263 GLU A C 1
ATOM 2138 O O . GLU A 1 263 ? 22.951 0.192 -12.921 1.00 92.31 263 GLU A O 1
ATOM 2143 N N . THR A 1 264 ? 22.989 -1.603 -11.560 1.00 94.19 264 THR A N 1
ATOM 2144 C CA . THR A 1 264 ? 24.139 -2.272 -12.183 1.00 94.19 264 THR A CA 1
ATOM 2145 C C . THR A 1 264 ? 23.846 -2.636 -13.637 1.00 94.19 264 THR A C 1
ATOM 2147 O O . THR A 1 264 ? 24.652 -2.341 -14.518 1.00 94.19 264 THR A O 1
ATOM 2150 N N . GLU A 1 265 ? 22.670 -3.208 -13.910 1.00 92.06 265 GLU A N 1
ATOM 2151 C CA . GLU A 1 265 ? 22.218 -3.515 -15.272 1.00 92.06 265 GLU A CA 1
ATOM 2152 C C . GLU A 1 265 ? 22.082 -2.234 -16.110 1.00 92.06 265 GLU A C 1
ATOM 2154 O O . GLU A 1 265 ? 22.566 -2.161 -17.238 1.00 92.06 265 GLU A O 1
ATOM 2159 N N . SER A 1 266 ? 21.493 -1.179 -15.540 1.00 86.38 266 SER A N 1
ATOM 2160 C CA . SER A 1 266 ? 21.347 0.114 -16.221 1.00 86.38 266 SER A CA 1
ATOM 2161 C C . SER A 1 266 ? 22.705 0.749 -16.539 1.00 86.38 266 SER A C 1
ATOM 2163 O O . SER A 1 266 ? 22.903 1.275 -17.632 1.00 86.38 266 SER A O 1
ATOM 2165 N N . ALA A 1 267 ? 23.666 0.675 -15.614 1.00 90.19 267 ALA A N 1
ATOM 2166 C CA . ALA A 1 267 ? 25.028 1.153 -15.827 1.00 90.19 267 ALA A CA 1
ATOM 2167 C C . ALA A 1 267 ? 25.756 0.334 -16.902 1.00 90.19 267 ALA A C 1
ATOM 2169 O O . ALA A 1 267 ? 26.432 0.912 -17.751 1.00 90.19 267 ALA A O 1
ATOM 2170 N N . ALA A 1 268 ? 25.587 -0.991 -16.919 1.00 86.50 268 ALA A N 1
ATOM 2171 C CA . ALA A 1 268 ? 26.146 -1.853 -17.956 1.00 86.50 268 ALA A CA 1
ATOM 2172 C C . ALA A 1 268 ? 25.586 -1.511 -19.348 1.00 86.50 268 ALA A C 1
ATOM 2174 O O . ALA A 1 268 ? 26.353 -1.417 -20.308 1.00 86.50 268 ALA A O 1
ATOM 2175 N N . LEU A 1 269 ? 24.278 -1.252 -19.451 1.00 78.69 269 LEU A N 1
ATOM 2176 C CA . LEU A 1 269 ? 23.631 -0.817 -20.693 1.00 78.69 269 LEU A CA 1
ATOM 2177 C C . LEU A 1 269 ? 24.131 0.559 -21.152 1.00 78.69 269 LEU A C 1
ATOM 2179 O O . LEU A 1 269 ? 24.483 0.723 -22.319 1.00 78.69 269 LEU A O 1
ATOM 2183 N N . ASN A 1 270 ? 24.236 1.524 -20.237 1.00 78.44 270 ASN A N 1
ATOM 2184 C CA . ASN A 1 270 ? 24.746 2.861 -20.550 1.00 78.44 270 ASN A CA 1
ATOM 2185 C C . ASN A 1 270 ? 26.227 2.836 -20.953 1.00 78.44 270 ASN A C 1
ATOM 2187 O O . ASN A 1 270 ? 26.617 3.522 -21.894 1.00 78.44 270 ASN A O 1
ATOM 2191 N N . ASN A 1 271 ? 27.054 2.017 -20.297 1.00 83.62 271 ASN A N 1
ATOM 2192 C CA . ASN A 1 271 ? 28.458 1.837 -20.666 1.00 83.62 271 ASN A CA 1
ATOM 2193 C C . ASN A 1 271 ? 28.595 1.164 -22.031 1.00 83.62 271 ASN A C 1
ATOM 2195 O O . ASN A 1 271 ? 29.420 1.590 -22.834 1.00 83.62 271 ASN A O 1
ATOM 2199 N N . ALA A 1 272 ? 27.773 0.154 -22.328 1.00 74.56 272 ALA A N 1
ATOM 2200 C CA . ALA A 1 272 ? 27.741 -0.462 -23.651 1.00 74.56 272 ALA A CA 1
ATOM 2201 C C . ALA A 1 272 ? 27.345 0.558 -24.733 1.00 74.56 272 ALA A C 1
ATOM 2203 O O . ALA A 1 272 ? 27.974 0.598 -25.790 1.00 74.56 272 ALA A O 1
ATOM 2204 N N . ALA A 1 273 ? 26.372 1.429 -24.447 1.00 71.69 273 ALA A N 1
ATOM 2205 C CA . ALA A 1 273 ? 25.978 2.523 -25.332 1.00 71.69 273 ALA A CA 1
ATOM 2206 C C . ALA A 1 273 ? 27.082 3.592 -25.488 1.00 71.69 273 ALA A C 1
ATOM 2208 O O . ALA A 1 273 ? 27.345 4.050 -26.597 1.00 71.69 273 ALA A O 1
ATOM 2209 N N . SER A 1 274 ? 27.793 3.952 -24.415 1.00 74.12 274 SER A N 1
ATOM 2210 C CA . SER A 1 274 ? 28.904 4.914 -24.474 1.00 74.12 274 SER A CA 1
ATOM 2211 C C . SER A 1 274 ? 30.126 4.347 -25.192 1.00 74.12 274 SER A C 1
ATOM 2213 O O . SER A 1 274 ? 30.732 5.040 -25.995 1.00 74.12 274 SER A O 1
ATOM 2215 N N . MET A 1 275 ? 30.486 3.081 -24.961 1.00 72.38 275 MET A N 1
ATOM 2216 C CA . MET A 1 275 ? 31.559 2.412 -25.707 1.00 72.38 275 MET A CA 1
ATOM 2217 C C . MET A 1 275 ? 31.194 2.272 -27.184 1.00 72.38 275 MET A C 1
ATOM 2219 O O . MET A 1 275 ? 32.058 2.397 -28.051 1.00 72.38 275 MET A O 1
ATOM 2223 N N . ALA A 1 276 ? 29.913 2.035 -27.481 1.00 65.44 276 ALA A N 1
ATOM 2224 C CA . ALA A 1 276 ? 29.411 2.095 -28.841 1.00 65.44 276 ALA A CA 1
ATOM 2225 C C . ALA A 1 276 ? 29.639 3.481 -29.466 1.00 65.44 276 ALA A C 1
ATOM 2227 O O . ALA A 1 276 ? 30.110 3.538 -30.599 1.00 65.44 276 ALA A O 1
ATOM 2228 N N . PHE A 1 277 ? 29.395 4.557 -28.712 1.00 67.81 277 PHE A N 1
ATOM 2229 C CA . PHE A 1 277 ? 29.594 5.942 -29.143 1.00 67.81 277 PHE A CA 1
ATOM 2230 C C . PHE A 1 277 ? 31.077 6.353 -29.289 1.00 67.81 277 PHE A C 1
ATOM 2232 O O . PHE A 1 277 ? 31.465 6.922 -30.308 1.00 67.81 277 PHE A O 1
ATOM 2239 N N . ASP A 1 278 ? 31.943 6.025 -28.330 1.00 70.12 278 ASP A N 1
ATOM 2240 C CA . ASP A 1 278 ? 33.379 6.347 -28.394 1.00 70.12 278 ASP A CA 1
ATOM 2241 C C . ASP A 1 278 ? 34.076 5.615 -29.544 1.00 70.12 278 ASP A C 1
ATOM 2243 O O . ASP A 1 278 ? 34.991 6.152 -30.174 1.00 70.12 278 ASP A O 1
ATOM 2247 N N . TYR A 1 279 ? 33.648 4.381 -29.829 1.00 62.66 279 TYR A N 1
ATOM 2248 C CA . TYR A 1 279 ? 34.162 3.627 -30.966 1.00 62.66 279 TYR A CA 1
ATOM 2249 C C . TYR A 1 279 ? 33.772 4.291 -32.291 1.00 62.66 279 TYR A C 1
ATOM 2251 O O . TYR A 1 279 ? 34.629 4.391 -33.163 1.00 62.66 279 TYR A O 1
ATOM 2259 N N . THR A 1 280 ? 32.540 4.811 -32.413 1.00 59.72 280 THR A N 1
ATOM 2260 C CA . THR A 1 280 ? 32.130 5.600 -33.592 1.00 59.72 280 THR A CA 1
ATOM 2261 C C . THR A 1 280 ? 32.898 6.911 -33.709 1.00 59.72 280 THR A C 1
ATOM 2263 O O . THR A 1 280 ? 33.358 7.265 -34.784 1.00 59.72 280 THR A O 1
ATOM 2266 N N . GLN A 1 281 ? 33.142 7.613 -32.599 1.00 64.00 281 GLN A N 1
ATOM 2267 C CA . GLN A 1 281 ? 33.874 8.877 -32.657 1.00 64.00 281 GLN A CA 1
ATOM 2268 C C . GLN A 1 281 ? 35.343 8.673 -33.060 1.00 64.00 281 GLN A C 1
ATOM 2270 O O . GLN A 1 281 ? 35.908 9.476 -33.799 1.00 64.00 281 GLN A O 1
ATOM 2275 N N . LYS A 1 282 ? 35.982 7.596 -32.587 1.00 64.31 282 LYS A N 1
ATOM 2276 C CA . LYS A 1 282 ? 37.365 7.267 -32.963 1.00 64.31 282 LYS A CA 1
ATOM 2277 C C . LYS A 1 282 ? 37.478 6.724 -34.389 1.00 64.31 282 LYS A C 1
ATOM 2279 O O . LYS A 1 282 ? 38.496 6.999 -35.022 1.00 64.31 282 LYS A O 1
ATOM 2284 N N . SER A 1 283 ? 36.481 5.990 -34.896 1.00 56.19 283 SER A N 1
ATOM 2285 C CA . SER A 1 283 ? 36.465 5.566 -36.303 1.00 56.19 283 SER A CA 1
ATOM 2286 C C . SER A 1 283 ? 36.273 6.757 -37.240 1.00 56.19 283 SER A C 1
ATOM 2288 O O . SER A 1 283 ? 37.055 6.892 -38.178 1.00 56.19 283 SER A O 1
ATOM 2290 N N . ASP A 1 284 ? 35.376 7.690 -36.908 1.00 52.78 284 ASP A N 1
ATOM 2291 C CA . ASP A 1 284 ? 35.166 8.921 -37.679 1.00 52.78 284 ASP A CA 1
ATOM 2292 C C . ASP A 1 284 ? 36.429 9.797 -37.725 1.00 52.78 284 ASP A C 1
ATOM 2294 O O . ASP A 1 284 ? 36.824 10.275 -38.788 1.00 52.78 284 ASP A O 1
ATOM 2298 N N . VAL A 1 285 ? 37.124 9.984 -36.594 1.00 62.00 285 VAL A N 1
ATOM 2299 C CA . VAL A 1 285 ? 38.372 10.772 -36.561 1.00 62.00 285 VAL A CA 1
ATOM 2300 C C . VAL A 1 285 ? 39.500 10.070 -37.324 1.00 62.00 285 VAL A C 1
ATOM 2302 O O . VAL A 1 285 ? 40.239 10.732 -38.044 1.00 62.00 285 VAL A O 1
ATOM 2305 N N . SER A 1 286 ? 39.609 8.740 -37.239 1.00 58.31 286 SER A N 1
ATOM 2306 C CA . SER A 1 286 ? 40.592 7.972 -38.017 1.00 58.31 286 SER A CA 1
ATOM 2307 C C . SER A 1 286 ? 40.313 8.035 -39.520 1.00 58.31 286 SER A C 1
ATOM 2309 O O . SER A 1 286 ? 41.248 8.173 -40.304 1.00 58.31 286 SER A O 1
ATOM 2311 N N . ALA A 1 287 ? 39.047 7.964 -39.935 1.00 55.00 287 ALA A N 1
ATOM 2312 C CA . ALA A 1 287 ? 38.654 8.083 -41.335 1.00 55.00 287 ALA A CA 1
ATOM 2313 C C . ALA A 1 287 ? 38.906 9.501 -41.870 1.00 55.00 287 ALA A C 1
ATOM 2315 O O . ALA A 1 287 ? 39.400 9.664 -42.986 1.00 55.00 287 ALA A O 1
ATOM 2316 N N . VAL A 1 288 ? 38.642 10.538 -41.069 1.00 63.44 288 VAL A N 1
ATOM 2317 C CA . VAL A 1 288 ? 38.939 11.936 -41.420 1.00 63.44 288 VAL A CA 1
ATOM 2318 C C . VAL A 1 288 ? 40.449 12.200 -41.470 1.00 63.44 288 VAL A C 1
ATOM 2320 O O . VAL A 1 288 ? 40.903 12.873 -42.396 1.00 63.44 288 VAL A O 1
ATOM 2323 N N . ASP A 1 289 ? 41.244 11.639 -40.556 1.00 62.97 289 ASP A N 1
ATOM 2324 C CA . ASP A 1 289 ? 42.710 11.754 -40.568 1.00 62.97 289 ASP A CA 1
ATOM 2325 C C . ASP A 1 289 ? 43.340 10.981 -41.736 1.00 62.97 289 ASP A C 1
ATOM 2327 O O . ASP A 1 289 ? 44.271 11.479 -42.370 1.00 62.97 289 ASP A O 1
ATOM 2331 N N . GLU A 1 290 ? 42.829 9.795 -42.083 1.00 65.38 290 GLU A N 1
ATOM 2332 C CA . GLU A 1 290 ? 43.268 9.057 -43.274 1.00 65.38 290 GLU A CA 1
ATOM 2333 C C . GLU A 1 290 ? 42.865 9.772 -44.564 1.00 65.38 290 GLU A C 1
ATOM 2335 O O . GLU A 1 290 ? 43.674 9.865 -45.490 1.00 65.38 290 GLU A O 1
ATOM 2340 N N . THR A 1 291 ? 41.668 10.359 -44.622 1.00 62.03 291 THR A N 1
ATOM 2341 C CA . THR A 1 291 ? 41.228 11.166 -45.770 1.00 62.03 291 THR A CA 1
ATOM 2342 C C . THR A 1 291 ? 42.080 12.429 -45.901 1.00 62.03 291 THR A C 1
ATOM 2344 O O . THR A 1 291 ? 42.534 12.748 -46.998 1.00 62.03 291 THR A O 1
ATOM 2347 N N . SER A 1 292 ? 42.398 13.089 -44.784 1.00 61.19 292 SER A N 1
ATOM 2348 C CA . SER A 1 292 ? 43.276 14.266 -44.746 1.00 61.19 292 SER A CA 1
ATOM 2349 C C . SER A 1 292 ? 44.709 13.913 -45.145 1.00 61.19 292 SER A C 1
ATOM 2351 O O . SER A 1 292 ? 45.294 14.605 -45.971 1.00 61.19 292 SER A O 1
ATOM 2353 N N . ARG A 1 293 ? 45.257 12.781 -44.678 1.00 64.44 293 ARG A N 1
ATOM 2354 C CA . ARG A 1 293 ? 46.556 12.258 -45.141 1.00 64.44 293 ARG A CA 1
ATOM 2355 C C . ARG A 1 293 ? 46.551 11.921 -46.622 1.00 64.44 293 ARG A C 1
ATOM 2357 O O . ARG A 1 293 ? 47.525 12.199 -47.311 1.00 64.44 293 ARG A O 1
ATOM 2364 N N . THR A 1 294 ? 45.477 11.320 -47.119 1.00 63.41 294 THR A N 1
ATOM 2365 C CA . THR A 1 294 ? 45.345 10.986 -48.541 1.00 63.41 294 THR A CA 1
ATOM 2366 C C . THR A 1 294 ? 45.272 12.262 -49.381 1.00 63.41 294 THR A C 1
ATOM 2368 O O . THR A 1 294 ? 45.869 12.334 -50.453 1.00 63.41 294 THR A O 1
ATOM 2371 N N . GLN A 1 295 ? 44.617 13.303 -48.867 1.00 64.69 295 GLN A N 1
ATOM 2372 C CA . GLN A 1 295 ? 44.527 14.614 -49.498 1.00 64.69 295 GLN A CA 1
ATOM 2373 C C . GLN A 1 295 ? 45.849 15.397 -49.439 1.00 64.69 295 GLN A C 1
ATOM 2375 O O . GLN A 1 295 ? 46.216 16.020 -50.433 1.00 64.69 295 GLN A O 1
ATOM 2380 N N . ASP A 1 296 ? 46.609 15.294 -48.348 1.00 69.00 296 ASP A N 1
ATOM 2381 C CA . ASP A 1 296 ? 47.965 15.843 -48.224 1.00 69.00 296 ASP A CA 1
ATOM 2382 C C . ASP A 1 296 ? 48.952 15.122 -49.150 1.00 69.00 296 ASP A C 1
ATOM 2384 O O . ASP A 1 296 ? 49.766 15.768 -49.806 1.00 69.00 296 ASP A O 1
ATOM 2388 N N . ILE A 1 297 ? 48.857 13.792 -49.274 1.00 67.12 297 ILE A N 1
ATOM 2389 C CA . ILE A 1 297 ? 49.639 13.010 -50.244 1.00 67.12 297 ILE A CA 1
ATOM 2390 C C . ILE A 1 297 ? 49.270 13.431 -51.672 1.00 67.12 297 ILE A C 1
ATOM 2392 O O . ILE A 1 297 ? 50.157 13.647 -52.494 1.00 67.12 297 ILE A O 1
ATOM 2396 N N . LEU A 1 298 ? 47.982 13.620 -51.975 1.00 56.47 298 LEU A N 1
ATOM 2397 C CA . LEU A 1 298 ? 47.532 14.140 -53.270 1.00 56.47 298 LEU A CA 1
ATOM 2398 C C . LEU A 1 298 ? 48.025 15.574 -53.522 1.00 56.47 298 LEU A C 1
ATOM 2400 O O . LEU A 1 298 ? 48.411 15.888 -54.648 1.00 56.47 298 LEU A O 1
ATOM 2404 N N . GLN A 1 299 ? 48.077 16.435 -52.504 1.00 68.44 299 GLN A N 1
ATOM 2405 C CA . GLN A 1 299 ? 48.653 17.778 -52.611 1.00 68.44 299 GLN A CA 1
ATOM 2406 C C . GLN A 1 299 ? 50.175 17.766 -52.770 1.00 68.44 299 GLN A C 1
ATOM 2408 O O . GLN A 1 299 ? 50.693 18.555 -53.551 1.00 68.44 299 GLN A O 1
ATOM 2413 N N . GLN A 1 300 ? 50.905 16.868 -52.109 1.00 69.94 300 GLN A N 1
ATOM 2414 C CA . GLN A 1 300 ? 52.347 16.706 -52.322 1.00 69.94 300 GLN A CA 1
ATOM 2415 C C . GLN A 1 300 ? 52.646 16.169 -53.726 1.00 69.94 300 GLN A C 1
ATOM 2417 O O . GLN A 1 300 ? 53.540 16.674 -54.399 1.00 69.94 300 GLN A O 1
ATOM 2422 N N . LEU A 1 301 ? 51.842 15.219 -54.213 1.00 57.34 301 LEU A N 1
ATOM 2423 C CA . LEU A 1 301 ? 51.958 14.675 -55.569 1.00 57.34 301 LEU A CA 1
ATOM 2424 C C . LEU A 1 301 ? 51.576 15.685 -56.666 1.00 57.34 301 LEU A C 1
ATOM 2426 O O . LEU A 1 301 ? 52.039 15.553 -57.795 1.00 57.34 301 LEU A O 1
ATOM 2430 N N . THR A 1 302 ? 50.746 16.687 -56.360 1.00 61.25 302 THR A N 1
ATOM 2431 C CA . THR A 1 302 ? 50.344 17.745 -57.312 1.00 61.25 302 THR A CA 1
ATOM 2432 C C . THR A 1 302 ? 51.109 19.062 -57.136 1.00 61.25 302 THR A C 1
ATOM 2434 O O . THR A 1 302 ? 51.145 19.879 -58.056 1.00 61.25 302 THR A O 1
ATOM 2437 N N . GLY A 1 303 ? 51.732 19.278 -55.976 1.00 55.75 303 GLY A N 1
ATOM 2438 C CA . GLY A 1 303 ? 52.481 20.481 -55.613 1.00 55.75 303 GLY A CA 1
ATOM 2439 C C . GLY A 1 303 ? 53.938 20.475 -56.071 1.00 55.75 303 GLY A C 1
ATOM 2440 O O . GLY A 1 303 ? 54.541 21.548 -56.162 1.00 55.75 303 GLY A O 1
ATOM 2441 N N . ASP A 1 304 ? 54.487 19.310 -56.425 1.00 51.56 304 ASP A N 1
ATOM 2442 C CA . ASP A 1 304 ? 55.808 19.200 -57.043 1.00 51.56 304 ASP A CA 1
ATOM 2443 C C . ASP A 1 304 ? 55.725 19.635 -58.517 1.00 51.56 304 ASP A C 1
ATOM 2445 O O . ASP A 1 304 ? 55.579 18.852 -59.457 1.00 51.56 304 ASP A O 1
ATOM 2449 N N . LYS A 1 305 ? 55.765 20.957 -58.715 1.00 53.41 305 LYS A N 1
ATOM 2450 C CA . LYS A 1 305 ? 55.777 21.638 -60.016 1.00 53.41 305 LYS A CA 1
ATOM 2451 C C . LYS A 1 305 ? 57.116 21.462 -60.729 1.00 53.41 305 LYS A C 1
ATOM 2453 O O . LYS A 1 305 ? 57.814 22.431 -61.015 1.00 53.41 305 LYS A O 1
ATOM 2458 N N . ASN A 1 306 ? 57.462 20.223 -61.051 1.00 53.84 306 ASN A N 1
ATOM 2459 C CA . ASN A 1 306 ? 58.423 19.938 -62.101 1.00 53.84 306 ASN A CA 1
ATOM 2460 C C . ASN A 1 306 ? 57.628 19.458 -63.320 1.00 53.84 306 ASN A C 1
ATOM 2462 O O . ASN A 1 306 ? 57.337 18.275 -63.482 1.00 53.84 306 ASN A O 1
ATOM 2466 N N . GLU A 1 307 ? 57.226 20.421 -64.151 1.00 52.19 307 GLU A N 1
ATOM 2467 C CA . GLU A 1 307 ? 56.260 20.317 -65.260 1.00 52.19 307 GLU A CA 1
ATOM 2468 C C . GLU A 1 307 ? 56.616 19.328 -66.390 1.00 52.19 307 GLU A C 1
ATOM 2470 O O . 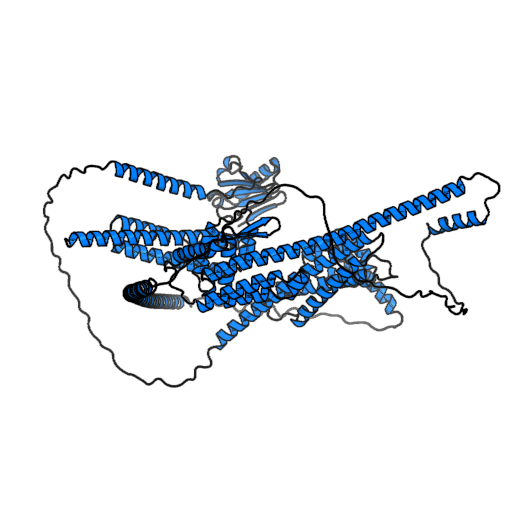GLU A 1 307 ? 55.936 19.302 -67.408 1.00 52.19 307 GLU A O 1
ATOM 2475 N N . ASN A 1 308 ? 57.625 18.466 -66.240 1.00 55.75 308 ASN A N 1
ATOM 2476 C CA . ASN A 1 308 ? 58.120 17.635 -67.341 1.00 55.75 308 ASN A CA 1
ATOM 2477 C C . ASN A 1 308 ? 58.145 16.118 -67.089 1.00 55.75 308 ASN A C 1
ATOM 2479 O O . ASN A 1 308 ? 58.737 15.403 -67.896 1.00 55.75 308 ASN A O 1
ATOM 2483 N N . ALA A 1 309 ? 57.511 15.582 -66.036 1.00 54.28 309 ALA A N 1
ATOM 2484 C CA . ALA A 1 309 ? 57.512 14.123 -65.833 1.00 54.28 309 ALA A CA 1
ATOM 2485 C C . ALA A 1 309 ? 56.317 13.534 -65.056 1.00 54.28 309 ALA A C 1
ATOM 2487 O O . ALA A 1 309 ? 56.493 12.586 -64.291 1.00 54.28 309 ALA A O 1
ATOM 2488 N N . VAL A 1 310 ? 55.089 14.022 -65.256 1.00 50.12 310 VAL A N 1
ATOM 2489 C CA . VAL A 1 310 ? 53.914 13.300 -64.732 1.00 50.12 310 VAL A CA 1
ATOM 2490 C C . VAL A 1 310 ? 53.535 12.189 -65.716 1.00 50.12 310 VAL A C 1
ATOM 2492 O O . VAL A 1 310 ? 53.052 12.446 -66.817 1.00 50.12 310 VAL A O 1
ATOM 2495 N N . SER A 1 311 ? 53.811 10.939 -65.333 1.00 52.59 311 SER A N 1
ATOM 2496 C CA . SER A 1 311 ? 53.495 9.743 -66.124 1.00 52.59 311 SER A CA 1
ATOM 2497 C C . SER A 1 311 ? 51.978 9.629 -66.377 1.00 52.59 311 SER A C 1
ATOM 2499 O O . SER A 1 311 ? 51.204 9.770 -65.424 1.00 52.59 311 SER A O 1
ATOM 2501 N N . PRO A 1 312 ? 51.527 9.286 -67.606 1.00 57.69 312 PRO A N 1
ATOM 2502 C CA . PRO A 1 312 ? 50.107 9.127 -67.960 1.00 57.69 312 PRO A CA 1
ATOM 2503 C C . PRO A 1 312 ? 49.319 8.167 -67.053 1.00 57.69 312 PRO A C 1
ATOM 2505 O O . PRO A 1 312 ? 48.094 8.244 -66.967 1.00 57.69 312 PRO A O 1
ATOM 2508 N N . GLN A 1 313 ? 50.015 7.266 -66.355 1.00 51.12 313 GLN A N 1
ATOM 2509 C CA . GLN A 1 313 ? 49.420 6.305 -65.425 1.00 51.12 313 GLN A CA 1
ATOM 2510 C C . GLN A 1 313 ? 48.839 6.967 -64.162 1.00 51.12 313 GLN A C 1
ATOM 2512 O O . GLN A 1 313 ? 47.823 6.502 -63.652 1.00 51.12 313 GLN A O 1
ATOM 2517 N N . ILE A 1 314 ? 49.419 8.077 -63.689 1.00 52.78 314 ILE A N 1
ATOM 2518 C CA . ILE A 1 314 ? 48.940 8.791 -62.490 1.00 52.78 314 ILE A CA 1
ATOM 2519 C C . ILE A 1 314 ? 47.693 9.620 -62.829 1.00 52.78 314 ILE A C 1
ATOM 2521 O O . ILE A 1 314 ? 46.721 9.627 -62.075 1.00 52.78 314 ILE A O 1
ATOM 2525 N N . THR A 1 315 ? 47.659 10.235 -64.015 1.00 55.22 315 THR A N 1
ATOM 2526 C CA . THR A 1 315 ? 46.476 10.951 -64.522 1.00 55.22 315 THR A CA 1
ATOM 2527 C C . THR A 1 315 ? 45.301 10.000 -64.779 1.00 55.22 315 THR A C 1
ATOM 2529 O O . THR A 1 315 ? 44.153 10.353 -64.516 1.00 55.22 315 THR A O 1
ATOM 2532 N N . GLY A 1 316 ? 45.576 8.770 -65.232 1.00 61.25 316 GLY A N 1
ATOM 2533 C CA . GLY A 1 316 ? 44.560 7.724 -65.383 1.00 61.25 316 GLY A CA 1
ATOM 2534 C C . GLY A 1 316 ? 43.940 7.287 -64.051 1.00 61.25 316 GLY A C 1
ATOM 2535 O O . GLY A 1 316 ? 42.721 7.164 -63.956 1.00 61.25 316 GLY A O 1
ATOM 2536 N N . PHE A 1 317 ? 44.758 7.125 -63.007 1.00 51.25 317 PHE A N 1
ATOM 2537 C CA . PHE A 1 317 ? 44.298 6.703 -61.680 1.00 51.25 317 PHE A CA 1
ATOM 2538 C C . PHE A 1 317 ? 43.452 7.778 -60.972 1.00 51.25 317 PHE A C 1
ATOM 2540 O O . PHE A 1 317 ? 42.416 7.467 -60.387 1.00 51.25 317 PHE A O 1
ATOM 2547 N N . ILE A 1 318 ? 43.826 9.059 -61.095 1.00 52.12 318 ILE A N 1
ATOM 2548 C CA . ILE A 1 318 ? 43.068 10.186 -60.518 1.00 52.12 318 ILE A CA 1
ATOM 2549 C C . ILE A 1 318 ? 41.690 10.336 -61.184 1.00 52.12 318 ILE A C 1
ATOM 2551 O O . ILE A 1 318 ? 40.685 10.515 -60.494 1.00 52.12 318 ILE A O 1
ATOM 2555 N N . ASN A 1 319 ? 41.612 10.179 -62.509 1.00 55.78 319 ASN A N 1
ATOM 2556 C CA . ASN A 1 319 ? 40.338 10.224 -63.233 1.00 55.78 319 ASN A CA 1
ATOM 2557 C C . ASN A 1 319 ? 39.435 9.022 -62.911 1.00 55.78 319 ASN A C 1
ATOM 2559 O O . ASN A 1 319 ? 38.214 9.163 -62.883 1.00 55.78 319 ASN A O 1
ATOM 2563 N N . GLN A 1 320 ? 40.015 7.857 -62.608 1.00 52.41 320 GLN A N 1
ATOM 2564 C CA . GLN A 1 320 ? 39.263 6.667 -62.210 1.00 52.41 320 GLN A CA 1
ATOM 2565 C C . GLN A 1 320 ? 38.613 6.837 -60.826 1.00 52.41 320 GLN A C 1
ATOM 2567 O O . GLN A 1 320 ? 37.441 6.499 -60.658 1.00 52.41 320 GLN A O 1
ATOM 2572 N N . ILE A 1 321 ? 39.321 7.442 -59.864 1.00 51.59 321 ILE A N 1
ATOM 2573 C CA . ILE A 1 321 ? 38.778 7.752 -58.529 1.00 51.59 321 ILE A CA 1
ATOM 2574 C C . ILE A 1 321 ? 37.667 8.811 -58.614 1.00 51.59 321 ILE A C 1
ATOM 2576 O O . ILE A 1 321 ? 36.622 8.649 -57.988 1.00 51.59 321 ILE A O 1
ATOM 2580 N N . GLN A 1 322 ? 37.833 9.851 -59.439 1.00 49.03 322 GLN A N 1
ATOM 2581 C CA . GLN A 1 322 ? 36.804 10.884 -59.622 1.00 49.03 322 GLN A CA 1
ATOM 2582 C C . GLN A 1 322 ? 35.566 10.380 -60.384 1.00 49.03 322 GLN A C 1
ATOM 2584 O O . GLN A 1 322 ? 34.455 10.826 -60.100 1.00 49.03 322 GLN A O 1
ATOM 2589 N N . SER A 1 323 ? 35.721 9.414 -61.299 1.00 46.97 323 SER A N 1
ATOM 2590 C CA . SER A 1 323 ? 34.590 8.809 -62.022 1.00 46.97 323 SER A CA 1
ATOM 2591 C C . SER A 1 323 ? 33.745 7.849 -61.172 1.00 46.97 323 SER A C 1
ATOM 2593 O O . SER A 1 323 ? 32.562 7.678 -61.448 1.00 46.97 323 SER A O 1
ATOM 2595 N N . ASN A 1 324 ? 34.313 7.275 -60.104 1.00 43.00 324 ASN A N 1
ATOM 2596 C CA . ASN A 1 324 ? 33.606 6.345 -59.216 1.00 43.00 324 ASN A CA 1
ATOM 2597 C C . ASN A 1 324 ? 32.792 7.044 -58.107 1.00 43.00 324 ASN A C 1
ATOM 2599 O O . ASN A 1 324 ? 31.979 6.395 -57.457 1.00 43.00 324 ASN A O 1
ATOM 2603 N N . GLY A 1 325 ? 32.979 8.353 -57.893 1.00 39.62 325 GLY A N 1
ATOM 2604 C CA . GLY A 1 325 ? 32.243 9.134 -56.888 1.00 39.62 325 GLY A CA 1
ATOM 2605 C C . GLY A 1 325 ? 30.875 9.664 -57.343 1.00 39.62 325 GLY A C 1
ATOM 2606 O O . GLY A 1 325 ? 30.122 10.168 -56.520 1.00 39.62 325 GLY A O 1
ATOM 2607 N N . ASN A 1 326 ? 30.534 9.554 -58.632 1.00 40.16 326 ASN A N 1
ATOM 2608 C CA . ASN A 1 326 ? 29.279 10.061 -59.201 1.00 40.16 326 ASN A CA 1
ATOM 2609 C C . ASN A 1 326 ? 28.743 9.077 -60.253 1.00 40.16 326 ASN A C 1
ATOM 2611 O O . ASN A 1 326 ? 29.004 9.228 -61.445 1.00 40.16 326 ASN A O 1
ATOM 2615 N N . GLY A 1 327 ? 27.986 8.057 -59.842 1.00 35.00 327 GLY A N 1
ATOM 2616 C CA . GLY A 1 327 ? 27.413 7.126 -60.814 1.00 35.00 327 GLY A CA 1
ATOM 2617 C C . GLY A 1 327 ? 26.530 6.037 -60.225 1.00 35.00 327 GLY A C 1
ATOM 2618 O O . GLY A 1 327 ? 27.013 5.030 -59.726 1.00 35.00 327 GLY A O 1
ATOM 2619 N N . SER A 1 328 ? 25.222 6.247 -60.354 1.00 37.38 328 SER A N 1
ATOM 2620 C CA . SER A 1 328 ? 24.150 5.256 -60.240 1.00 37.38 328 SER A CA 1
ATOM 2621 C C . SER A 1 328 ? 24.485 3.955 -60.991 1.00 37.38 328 SER A C 1
ATOM 2623 O O . SER A 1 328 ? 24.758 3.971 -62.192 1.00 37.38 328 SER A O 1
ATOM 2625 N N . HIS A 1 329 ? 24.462 2.820 -60.287 1.00 33.47 329 HIS A N 1
ATOM 2626 C CA . HIS A 1 329 ? 24.673 1.503 -60.882 1.00 33.47 329 HIS A CA 1
ATOM 2627 C C . HIS A 1 329 ? 23.416 1.021 -61.617 1.00 33.47 329 HIS A C 1
ATOM 2629 O O . HIS A 1 329 ? 22.473 0.522 -61.005 1.00 33.47 329 HIS A O 1
ATOM 2635 N N . HIS A 1 330 ? 23.454 1.081 -62.947 1.00 33.56 330 HIS A N 1
ATOM 2636 C CA . HIS A 1 330 ? 22.666 0.199 -63.802 1.00 33.56 330 HIS A CA 1
ATOM 2637 C C . HIS A 1 330 ? 23.519 -1.049 -64.080 1.00 33.56 330 HIS A C 1
ATOM 2639 O O . HIS A 1 330 ? 24.536 -0.975 -64.768 1.00 33.56 330 HIS A O 1
ATOM 2645 N N . PHE A 1 331 ? 23.155 -2.181 -63.476 1.00 31.48 331 PHE A N 1
ATOM 2646 C CA . PHE A 1 331 ? 23.775 -3.477 -63.753 1.00 31.48 331 PHE A CA 1
ATOM 2647 C C . PHE A 1 331 ? 23.011 -4.150 -64.889 1.00 31.48 331 PHE A C 1
ATOM 2649 O O . PHE A 1 331 ? 21.833 -4.465 -64.719 1.00 31.48 331 PHE A O 1
ATOM 2656 N N . ASP A 1 332 ? 23.691 -4.403 -66.006 1.00 33.59 332 ASP A N 1
ATOM 2657 C CA . ASP A 1 332 ? 23.213 -5.330 -67.024 1.00 33.59 332 ASP A CA 1
ATOM 2658 C C . ASP A 1 332 ? 24.089 -6.587 -67.053 1.00 33.59 332 ASP A C 1
ATOM 2660 O O . ASP A 1 332 ? 25.301 -6.552 -66.822 1.00 33.59 332 ASP A O 1
ATOM 2664 N N . LYS A 1 333 ? 23.415 -7.717 -67.245 1.00 44.00 333 LYS A N 1
ATOM 2665 C CA . LYS A 1 333 ? 23.929 -9.084 -67.122 1.00 44.00 333 LYS A CA 1
ATOM 2666 C C . LYS A 1 333 ? 24.541 -9.545 -68.444 1.00 44.00 333 LYS A C 1
ATOM 2668 O O . LYS A 1 333 ? 23.988 -9.246 -69.493 1.00 44.00 333 LYS A O 1
ATOM 2673 N N . ASN A 1 334 ? 25.623 -10.328 -68.353 1.00 32.91 334 ASN A N 1
ATOM 2674 C CA . ASN A 1 334 ? 26.168 -11.349 -69.282 1.00 32.91 334 ASN A CA 1
ATOM 2675 C C . ASN A 1 334 ? 27.703 -11.324 -69.136 1.00 32.91 334 ASN A C 1
ATOM 2677 O O . ASN A 1 334 ? 28.283 -10.255 -69.048 1.00 32.91 334 ASN A O 1
ATOM 2681 N N . GLY A 1 335 ? 28.486 -12.394 -69.102 1.00 30.66 335 GLY A N 1
ATOM 2682 C CA . GLY A 1 335 ? 28.303 -13.827 -69.256 1.00 30.66 335 GLY A CA 1
ATOM 2683 C C . GLY A 1 335 ? 29.710 -14.455 -69.194 1.00 30.66 335 GLY A C 1
ATOM 2684 O O . GLY A 1 335 ? 30.689 -13.811 -69.552 1.00 30.66 335 GLY A O 1
ATOM 2685 N N . ALA A 1 336 ? 29.779 -15.682 -68.677 1.00 34.81 336 ALA A N 1
ATOM 2686 C CA . ALA A 1 336 ? 30.823 -16.704 -68.815 1.00 34.81 336 ALA A CA 1
ATOM 2687 C C . ALA A 1 336 ? 32.283 -16.304 -69.157 1.00 34.81 336 ALA A C 1
ATOM 2689 O O . ALA A 1 336 ? 32.592 -15.951 -70.289 1.00 34.81 336 ALA A O 1
ATOM 2690 N N . ASN A 1 337 ? 33.220 -16.647 -68.261 1.00 32.41 337 ASN A N 1
ATOM 2691 C CA . ASN A 1 337 ? 34.262 -17.612 -68.630 1.00 32.41 337 ASN A CA 1
ATOM 2692 C C . ASN A 1 337 ? 34.906 -18.291 -67.413 1.00 32.41 337 ASN A C 1
ATOM 2694 O O . ASN A 1 337 ? 35.255 -17.655 -66.422 1.00 32.41 337 ASN A O 1
ATOM 2698 N N . LYS A 1 338 ? 35.025 -19.617 -67.521 1.00 35.75 338 LYS A N 1
ATOM 2699 C CA . LYS A 1 338 ? 35.796 -20.502 -66.645 1.00 35.75 338 LYS A CA 1
ATOM 2700 C C . LYS A 1 338 ? 37.278 -20.314 -66.944 1.00 35.75 338 LYS A C 1
ATOM 2702 O O . LYS A 1 338 ? 37.640 -20.419 -68.108 1.00 35.75 338 LYS A O 1
ATOM 2707 N N . GLU A 1 339 ? 38.116 -20.237 -65.916 1.00 30.84 339 GLU A N 1
ATOM 2708 C CA . GLU A 1 339 ? 39.444 -20.850 -65.969 1.00 30.84 339 GLU A CA 1
ATOM 2709 C C . GLU A 1 339 ? 39.954 -21.210 -64.567 1.00 30.84 339 GLU A C 1
ATOM 2711 O O . GLU A 1 339 ? 39.748 -20.501 -63.585 1.00 30.84 339 GLU A O 1
ATOM 2716 N N . HIS A 1 340 ? 40.540 -22.404 -64.503 1.00 34.00 340 HIS A N 1
ATOM 2717 C CA . HIS A 1 340 ? 41.176 -23.038 -63.356 1.00 34.00 340 HIS A CA 1
ATOM 2718 C C . HIS A 1 340 ? 42.351 -22.216 -62.818 1.00 34.00 340 HIS A C 1
ATOM 2720 O O . HIS A 1 340 ? 43.129 -21.725 -63.622 1.00 34.00 340 HIS A O 1
ATOM 2726 N N . LEU A 1 341 ? 42.572 -22.228 -61.495 1.00 30.92 341 LEU A N 1
ATOM 2727 C CA . LEU A 1 341 ? 43.900 -22.398 -60.879 1.00 30.92 341 LEU A CA 1
ATOM 2728 C C . LEU A 1 341 ? 43.774 -22.716 -59.375 1.00 30.92 341 LEU A C 1
ATOM 2730 O O . LEU A 1 341 ? 42.915 -22.195 -58.670 1.00 30.92 341 LEU A O 1
ATOM 2734 N N . ALA A 1 342 ? 44.604 -23.660 -58.934 1.00 33.00 342 ALA A N 1
ATOM 2735 C CA . ALA A 1 342 ? 44.632 -24.303 -57.622 1.00 33.00 342 ALA A CA 1
ATOM 2736 C C . ALA A 1 342 ? 45.087 -23.377 -56.471 1.00 33.00 342 ALA A C 1
ATOM 2738 O O . ALA A 1 342 ? 45.824 -22.423 -56.722 1.00 33.00 342 ALA A O 1
ATOM 2739 N N . PRO A 1 343 ? 44.758 -23.686 -55.200 1.00 35.06 343 PRO A N 1
ATOM 2740 C CA . PRO A 1 343 ? 45.323 -22.970 -54.065 1.00 35.06 343 PRO A CA 1
ATOM 2741 C C . PRO A 1 343 ? 46.713 -23.524 -53.720 1.00 35.06 343 PRO A C 1
ATOM 2743 O O . PRO A 1 343 ? 46.860 -24.682 -53.325 1.00 35.06 343 PRO A O 1
ATOM 2746 N N . GLN A 1 344 ? 47.742 -22.685 -53.861 1.00 31.44 344 GLN A N 1
ATOM 2747 C CA . GLN A 1 344 ? 49.054 -22.932 -53.268 1.00 31.44 344 GLN A CA 1
ATOM 2748 C C . GLN A 1 344 ? 49.045 -22.529 -51.791 1.00 31.44 344 GLN A C 1
ATOM 2750 O O . GLN A 1 344 ? 48.714 -21.406 -51.420 1.00 31.44 344 GLN A O 1
ATOM 2755 N N . SER A 1 345 ? 49.441 -23.490 -50.968 1.00 33.38 345 SER A N 1
ATOM 2756 C CA . SER A 1 345 ? 49.779 -23.387 -49.556 1.00 33.38 345 SER A CA 1
ATOM 2757 C C . SER A 1 345 ? 51.054 -22.567 -49.323 1.00 33.38 345 SER A C 1
ATOM 2759 O O . SER A 1 345 ? 52.094 -22.879 -49.905 1.00 33.38 345 SER A O 1
ATOM 2761 N N . ALA A 1 346 ? 51.014 -21.612 -48.394 1.00 32.72 346 ALA A N 1
ATOM 2762 C CA . ALA A 1 346 ? 52.198 -21.043 -47.748 1.00 32.72 346 ALA A CA 1
ATOM 2763 C C . ALA A 1 346 ? 51.867 -20.795 -46.263 1.00 32.72 346 ALA A C 1
ATOM 2765 O O . ALA A 1 346 ? 51.002 -19.995 -45.934 1.00 32.72 346 ALA A O 1
ATOM 2766 N N . ASN A 1 347 ? 52.363 -21.665 -45.381 1.00 31.44 347 ASN A N 1
ATOM 2767 C CA . ASN A 1 347 ? 53.519 -21.421 -44.507 1.00 31.44 347 ASN A CA 1
ATOM 2768 C C . ASN A 1 347 ? 53.268 -20.384 -43.399 1.00 31.44 347 ASN A C 1
ATOM 2770 O O . ASN A 1 347 ? 53.677 -19.232 -43.506 1.00 31.44 347 ASN A O 1
ATOM 2774 N N . VAL A 1 348 ? 52.709 -20.849 -42.277 1.00 31.09 348 VAL A N 1
ATOM 2775 C CA . VAL A 1 348 ? 52.916 -20.226 -40.964 1.00 31.09 348 VAL A CA 1
ATOM 2776 C C . VAL A 1 348 ? 53.847 -21.142 -40.177 1.00 31.09 348 VAL A C 1
ATOM 2778 O O . VAL A 1 348 ? 53.537 -22.306 -39.937 1.00 31.09 348 VAL A O 1
ATOM 2781 N N . LYS A 1 349 ? 55.031 -20.613 -39.859 1.00 33.75 349 LYS A N 1
ATOM 2782 C CA . LYS A 1 349 ? 56.050 -21.267 -39.039 1.00 33.75 349 LYS A CA 1
ATOM 2783 C C . LYS A 1 349 ? 55.576 -21.339 -37.590 1.00 33.75 349 LYS A C 1
ATOM 2785 O O . LYS A 1 349 ? 55.246 -20.320 -36.992 1.00 33.75 349 LYS A O 1
ATOM 2790 N N . THR A 1 350 ? 55.612 -22.548 -37.055 1.00 33.22 350 THR A N 1
ATOM 2791 C CA . THR A 1 350 ? 55.657 -22.879 -35.634 1.00 33.22 350 THR A CA 1
ATOM 2792 C C . THR A 1 350 ? 56.964 -22.384 -35.008 1.00 33.22 350 THR A C 1
ATOM 2794 O O . THR A 1 350 ? 58.028 -22.480 -35.625 1.00 33.22 350 THR A O 1
ATOM 2797 N N . PHE A 1 351 ? 56.889 -21.876 -33.778 1.00 34.28 351 PHE A N 1
ATOM 2798 C CA . PHE A 1 351 ? 58.016 -21.860 -32.850 1.00 34.28 351 PHE A CA 1
ATOM 2799 C C . PHE A 1 351 ? 57.492 -22.194 -31.452 1.00 34.28 351 PHE A C 1
ATOM 2801 O O . PHE A 1 351 ? 56.595 -21.527 -30.938 1.00 34.28 351 PHE A O 1
ATOM 2808 N N . ASP A 1 352 ? 58.040 -23.283 -30.931 1.00 30.41 352 ASP A N 1
ATOM 2809 C CA . ASP A 1 352 ? 57.744 -23.950 -29.673 1.00 30.41 352 ASP A CA 1
ATOM 2810 C C . ASP A 1 352 ? 58.421 -23.279 -28.459 1.00 30.41 352 ASP A C 1
ATOM 2812 O O . ASP A 1 352 ? 59.471 -22.652 -28.591 1.00 30.41 352 ASP A O 1
ATOM 2816 N N . GLU A 1 353 ? 57.791 -23.504 -27.295 1.00 31.42 353 GLU A N 1
ATOM 2817 C CA . GLU A 1 353 ? 58.371 -23.861 -25.979 1.00 31.42 353 GLU A CA 1
ATOM 2818 C C . GLU A 1 353 ? 59.344 -22.888 -25.265 1.00 31.42 353 GLU A C 1
ATOM 2820 O O . GLU A 1 353 ? 60.471 -22.665 -25.691 1.00 31.42 353 GLU A O 1
ATOM 2825 N N . LEU A 1 354 ? 58.932 -22.262 -24.143 1.00 31.34 354 LEU A N 1
ATOM 2826 C CA . LEU A 1 354 ? 59.090 -22.668 -22.709 1.00 31.34 354 LEU A CA 1
ATOM 2827 C C . LEU A 1 354 ? 59.996 -21.630 -21.971 1.00 31.34 354 LEU A C 1
ATOM 2829 O O . LEU A 1 354 ? 60.667 -20.871 -22.669 1.00 31.34 354 LEU A O 1
ATOM 2833 N N . PRO A 1 355 ? 60.101 -21.560 -20.614 1.00 45.88 355 PRO A N 1
ATOM 2834 C CA . PRO A 1 355 ? 59.452 -22.356 -19.565 1.00 45.88 355 PRO A CA 1
ATOM 2835 C C . PRO A 1 355 ? 58.817 -21.561 -18.392 1.00 45.88 355 PRO A C 1
ATOM 2837 O O . PRO A 1 355 ? 58.993 -20.361 -18.199 1.00 45.88 355 PRO A O 1
ATOM 2840 N N . VAL A 1 356 ? 58.099 -22.338 -17.581 1.00 40.94 356 VAL A N 1
ATOM 2841 C CA . VAL A 1 356 ? 57.650 -22.101 -16.203 1.00 40.94 356 VAL A CA 1
ATOM 2842 C C . VAL A 1 356 ? 58.842 -22.101 -15.238 1.00 40.94 356 VAL A C 1
ATOM 2844 O O . VAL A 1 356 ? 59.653 -23.019 -15.312 1.00 40.94 356 VAL A O 1
ATOM 2847 N N . GLU A 1 357 ? 58.885 -21.185 -14.264 1.00 29.45 357 GLU A N 1
ATOM 2848 C CA . GLU A 1 357 ? 59.578 -21.439 -12.991 1.00 29.45 357 GLU A CA 1
ATOM 2849 C C . GLU A 1 357 ? 58.941 -20.700 -11.801 1.00 29.45 357 GLU A C 1
ATOM 2851 O O . GLU A 1 357 ? 58.504 -19.553 -11.890 1.00 29.45 357 GLU A O 1
ATOM 2856 N N . GLN A 1 358 ? 58.851 -21.440 -10.696 1.00 35.78 358 GLN A N 1
ATOM 2857 C CA . GLN A 1 358 ? 58.363 -21.072 -9.367 1.00 35.78 358 GLN A CA 1
ATOM 2858 C C . GLN A 1 358 ? 59.474 -20.408 -8.533 1.00 35.78 358 GLN A C 1
ATOM 2860 O O . GLN A 1 358 ? 60.641 -20.722 -8.745 1.00 35.78 358 GLN A O 1
ATOM 2865 N N . ASN A 1 359 ? 59.087 -19.582 -7.545 1.00 29.69 359 ASN A N 1
ATOM 2866 C CA . ASN A 1 359 ? 59.658 -19.389 -6.184 1.00 29.69 359 ASN A CA 1
ATOM 2867 C C . ASN A 1 359 ? 59.392 -17.937 -5.724 1.00 29.69 359 ASN A C 1
ATOM 2869 O O . ASN A 1 359 ? 59.734 -16.992 -6.421 1.00 29.69 359 ASN A O 1
ATOM 2873 N N . ALA A 1 360 ? 58.540 -17.698 -4.723 1.00 31.66 360 ALA A N 1
ATOM 2874 C CA . ALA A 1 360 ? 58.775 -17.771 -3.271 1.00 31.66 360 ALA A CA 1
ATOM 2875 C C . ALA A 1 360 ? 59.518 -16.543 -2.689 1.00 31.66 360 ALA A C 1
ATOM 2877 O O . ALA A 1 360 ? 60.702 -16.359 -2.932 1.00 31.66 360 ALA A O 1
ATOM 2878 N N . VAL A 1 361 ? 58.757 -15.744 -1.920 1.00 32.44 361 VAL A N 1
ATOM 2879 C CA . VAL A 1 361 ? 59.051 -15.201 -0.571 1.00 32.44 361 VAL A CA 1
ATOM 2880 C C . VAL A 1 361 ? 60.465 -14.649 -0.314 1.00 32.44 361 VAL A C 1
ATOM 2882 O O . VAL A 1 361 ? 61.403 -15.427 -0.251 1.00 32.44 361 VAL A O 1
ATOM 2885 N N . GLU A 1 362 ? 60.596 -13.335 -0.060 1.00 28.34 362 GLU A N 1
ATOM 2886 C CA . GLU A 1 362 ? 60.927 -12.711 1.251 1.00 28.34 362 GLU A CA 1
ATOM 2887 C C . GLU A 1 362 ? 61.432 -11.252 1.103 1.00 28.34 362 GLU A C 1
ATOM 2889 O O . GLU A 1 362 ? 62.264 -10.966 0.248 1.00 28.34 362 GLU A O 1
ATOM 2894 N N . ASN A 1 363 ? 60.998 -10.390 2.040 1.00 28.11 363 ASN A N 1
ATOM 2895 C CA . ASN A 1 363 ? 61.651 -9.162 2.548 1.00 28.11 363 ASN A CA 1
ATOM 2896 C C . ASN A 1 363 ? 61.761 -7.904 1.651 1.00 28.11 363 ASN A C 1
ATOM 2898 O O . ASN A 1 363 ? 62.133 -7.985 0.494 1.00 28.11 363 ASN A O 1
ATOM 2902 N N . VAL A 1 364 ? 61.600 -6.653 2.113 1.00 30.56 364 VAL A N 1
ATOM 2903 C CA . VAL A 1 364 ? 61.106 -5.972 3.335 1.00 30.56 364 VAL A CA 1
ATOM 2904 C C . VAL A 1 364 ? 61.255 -4.456 3.030 1.00 30.56 364 VAL A C 1
ATOM 2906 O O . VAL A 1 364 ? 62.253 -4.105 2.408 1.00 30.56 364 VAL A O 1
ATOM 2909 N N . ARG A 1 365 ? 60.344 -3.599 3.547 1.00 27.55 365 ARG A N 1
ATOM 2910 C CA . ARG A 1 365 ? 60.499 -2.135 3.828 1.00 27.55 365 ARG A CA 1
ATOM 2911 C C . ARG A 1 365 ? 60.738 -1.185 2.630 1.00 27.55 365 ARG A C 1
ATOM 2913 O O . ARG A 1 365 ? 61.469 -1.502 1.713 1.00 27.55 365 ARG A O 1
ATOM 2920 N N . ASP A 1 366 ? 60.120 -0.011 2.510 1.00 28.66 366 ASP A N 1
ATOM 2921 C CA . ASP A 1 366 ? 59.860 1.062 3.480 1.00 28.66 366 ASP A CA 1
ATOM 2922 C C . ASP A 1 366 ? 58.694 1.968 3.013 1.00 28.66 366 ASP A C 1
ATOM 2924 O O . ASP A 1 366 ? 58.360 2.006 1.829 1.00 28.66 366 ASP A O 1
ATOM 2928 N N . ASN A 1 367 ? 58.192 2.771 3.960 1.00 31.09 367 ASN A N 1
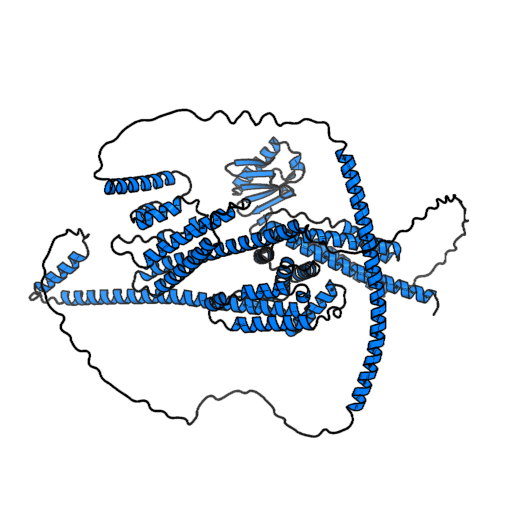ATOM 2929 C CA . ASN A 1 367 ? 57.368 3.987 3.828 1.00 31.09 367 ASN A CA 1
ATOM 2930 C C . ASN A 1 367 ? 55.835 3.856 3.851 1.00 31.09 367 ASN A C 1
ATOM 2932 O O . ASN A 1 367 ? 55.182 3.842 2.812 1.00 31.09 367 ASN A O 1
ATOM 2936 N N . ALA A 1 368 ? 55.270 3.938 5.059 1.00 31.55 368 ALA A N 1
ATOM 2937 C CA . ALA A 1 368 ? 54.172 4.862 5.368 1.00 31.55 368 ALA A CA 1
ATOM 2938 C C . ALA A 1 368 ? 54.038 4.985 6.897 1.00 31.55 368 ALA A C 1
ATOM 2940 O O . ALA A 1 368 ? 53.434 4.138 7.553 1.00 31.55 368 ALA A O 1
ATOM 2941 N N . GLU A 1 369 ? 54.667 6.020 7.449 1.00 32.25 369 GLU A N 1
ATOM 2942 C CA . GLU A 1 369 ? 54.468 6.484 8.821 1.00 32.25 369 GLU A CA 1
ATOM 2943 C C . GLU A 1 369 ? 53.145 7.268 8.954 1.00 32.25 369 GLU A C 1
ATOM 2945 O O . GLU A 1 369 ? 52.711 7.944 8.019 1.00 32.25 369 GLU A O 1
ATOM 2950 N N . ASP A 1 370 ? 52.592 7.186 10.170 1.00 32.25 370 ASP A N 1
ATOM 2951 C CA . ASP A 1 370 ? 51.872 8.232 10.914 1.00 32.25 370 ASP A CA 1
ATOM 2952 C C . ASP A 1 370 ? 50.323 8.285 10.976 1.00 32.25 370 ASP A C 1
ATOM 2954 O O . ASP A 1 370 ? 49.647 8.898 10.152 1.00 32.25 370 ASP A O 1
ATOM 2958 N N . ILE A 1 371 ? 49.822 7.752 12.117 1.00 30.50 371 ILE A N 1
ATOM 2959 C CA . ILE A 1 371 ? 48.900 8.334 13.142 1.00 30.50 371 ILE A CA 1
ATOM 2960 C C . ILE A 1 371 ? 47.780 7.358 13.607 1.00 30.50 371 ILE A C 1
ATOM 2962 O O . ILE A 1 371 ? 47.213 6.635 12.791 1.00 30.50 371 ILE A O 1
ATOM 2966 N N . PRO A 1 372 ? 47.484 7.271 14.931 1.00 34.12 372 PRO A N 1
ATOM 2967 C CA . PRO A 1 372 ? 47.376 5.989 15.635 1.00 34.12 372 PRO A CA 1
ATOM 2968 C C . PRO A 1 372 ? 45.964 5.605 16.116 1.00 34.12 372 PRO A C 1
ATOM 2970 O O . PRO A 1 372 ? 45.119 6.454 16.400 1.00 34.12 372 PRO A O 1
ATOM 2973 N N . LEU A 1 373 ? 45.768 4.295 16.313 1.00 27.28 373 LEU A N 1
ATOM 2974 C CA . LEU A 1 373 ? 44.667 3.701 17.075 1.00 27.28 373 LEU A CA 1
ATOM 2975 C C . LEU A 1 373 ? 45.147 3.386 18.502 1.00 27.28 373 LEU A C 1
ATOM 2977 O O . LEU A 1 373 ? 46.153 2.702 18.685 1.00 27.28 373 LEU A O 1
ATOM 2981 N N . ILE A 1 374 ? 44.413 3.874 19.499 1.00 29.47 374 ILE A N 1
ATOM 2982 C CA . ILE A 1 374 ? 44.594 3.549 20.918 1.00 29.47 374 ILE A CA 1
ATOM 2983 C C . ILE A 1 374 ? 43.870 2.226 21.196 1.00 29.47 374 ILE A C 1
ATOM 2985 O O . ILE A 1 374 ? 42.650 2.155 21.060 1.00 29.47 374 ILE A O 1
ATOM 2989 N N . ILE A 1 375 ? 44.615 1.199 21.604 1.00 31.89 375 ILE A N 1
ATOM 2990 C CA . ILE A 1 375 ? 44.103 0.021 22.313 1.00 31.89 375 ILE A CA 1
ATOM 2991 C C . ILE A 1 375 ? 45.029 -0.173 23.514 1.00 31.89 375 ILE A C 1
ATOM 2993 O O . ILE A 1 375 ? 46.226 -0.377 23.332 1.00 31.89 375 ILE A O 1
ATOM 2997 N N . GLU A 1 376 ? 44.482 -0.060 24.724 1.00 32.78 376 GLU A N 1
ATOM 2998 C CA . GLU A 1 376 ? 45.163 -0.466 25.953 1.00 32.78 376 GLU A CA 1
ATOM 2999 C C . GLU A 1 376 ? 44.736 -1.882 26.346 1.00 32.78 376 GLU A C 1
ATOM 3001 O O . GLU A 1 376 ? 43.554 -2.233 26.344 1.00 32.78 376 GLU A O 1
ATOM 3006 N N . ASP A 1 377 ? 45.761 -2.661 26.679 1.00 34.62 377 ASP A N 1
ATOM 3007 C CA . ASP A 1 377 ? 45.748 -3.980 27.289 1.00 34.62 377 ASP A CA 1
ATOM 3008 C C . ASP A 1 377 ? 45.035 -4.015 28.650 1.00 34.62 377 ASP A C 1
ATOM 3010 O O . ASP A 1 377 ? 45.096 -3.076 29.443 1.00 34.62 377 ASP A O 1
ATOM 3014 N N . SER A 1 378 ? 44.496 -5.181 29.008 1.00 30.16 378 SER A N 1
ATOM 3015 C CA . SER A 1 378 ? 44.933 -5.862 30.239 1.00 30.16 378 SER A CA 1
ATOM 3016 C C . SER A 1 378 ? 44.322 -7.257 30.353 1.00 30.16 378 SER A C 1
ATOM 3018 O O . SER A 1 378 ? 43.125 -7.446 30.556 1.00 30.16 378 SER A O 1
ATOM 3020 N N . ALA A 1 379 ? 45.199 -8.251 30.259 1.00 41.59 379 ALA A N 1
ATOM 3021 C CA . ALA A 1 379 ? 44.991 -9.571 30.823 1.00 41.59 379 ALA A CA 1
ATOM 3022 C C . ALA A 1 379 ? 45.264 -9.525 32.336 1.00 41.59 379 ALA A C 1
ATOM 3024 O O . ALA A 1 379 ? 46.244 -8.913 32.763 1.00 41.59 379 ALA A O 1
ATOM 3025 N N . ASN A 1 380 ? 44.441 -10.211 33.131 1.00 30.56 380 ASN A N 1
ATOM 3026 C CA . ASN A 1 380 ? 44.896 -10.836 34.371 1.00 30.56 380 ASN A CA 1
ATOM 3027 C C . ASN A 1 380 ? 43.957 -11.978 34.786 1.00 30.56 380 ASN A C 1
ATOM 3029 O O . ASN A 1 380 ? 42.739 -11.814 34.855 1.00 30.56 380 ASN A O 1
ATOM 3033 N N . GLU A 1 381 ? 44.563 -13.132 35.047 1.00 43.25 381 GLU A N 1
ATOM 3034 C CA . GLU A 1 381 ? 43.972 -14.339 35.625 1.00 43.25 381 GLU A CA 1
ATOM 3035 C C . GLU A 1 381 ? 43.738 -14.160 37.138 1.00 43.25 381 GLU A C 1
ATOM 3037 O O . GLU A 1 381 ? 44.563 -13.538 37.808 1.00 43.25 381 GLU A O 1
ATOM 3042 N N . ASN A 1 382 ? 42.658 -14.732 37.696 1.00 35.06 382 ASN A N 1
ATOM 3043 C CA . ASN A 1 382 ? 42.729 -15.814 38.701 1.00 35.06 382 ASN A CA 1
ATOM 3044 C C . ASN A 1 382 ? 41.398 -16.112 39.423 1.00 35.06 382 ASN A C 1
ATOM 3046 O O . ASN A 1 382 ? 40.631 -15.217 39.756 1.00 35.06 382 ASN A O 1
ATOM 3050 N N . GLU A 1 383 ? 41.243 -17.413 39.708 1.00 42.53 383 GLU A N 1
ATOM 3051 C CA . GLU A 1 383 ? 40.496 -18.070 40.797 1.00 42.53 383 GLU A CA 1
ATOM 3052 C C . GLU A 1 383 ? 38.982 -17.848 40.945 1.00 42.53 383 GLU A C 1
ATOM 3054 O O . GLU A 1 383 ? 38.531 -16.822 41.436 1.00 42.53 383 GLU A O 1
ATOM 3059 N N . PHE A 1 384 ? 38.200 -18.913 40.713 1.00 33.81 384 PHE A N 1
ATOM 3060 C CA . PHE A 1 384 ? 36.976 -19.154 41.484 1.00 33.81 384 PHE A CA 1
ATOM 3061 C C . PHE A 1 384 ? 36.698 -20.648 41.673 1.00 33.81 384 PHE A C 1
ATOM 3063 O O . PHE A 1 384 ? 36.538 -21.405 40.716 1.00 33.81 384 PHE A O 1
ATOM 3070 N N . GLY A 1 385 ? 36.573 -21.035 42.940 1.00 39.22 385 GLY A N 1
ATOM 3071 C CA . GLY A 1 385 ? 35.866 -22.222 43.385 1.00 39.22 385 GLY A CA 1
ATOM 3072 C C . GLY A 1 385 ? 35.080 -21.911 44.662 1.00 39.22 385 GLY A C 1
ATOM 3073 O O . GLY A 1 385 ? 35.579 -21.197 45.523 1.00 39.22 385 GLY A O 1
ATOM 3074 N N . SER A 1 386 ? 33.891 -22.520 44.738 1.00 50.81 386 SER A N 1
ATOM 3075 C CA . SER A 1 386 ? 33.090 -22.898 45.917 1.00 50.81 386 SER A CA 1
ATOM 3076 C C . SER A 1 386 ? 31.812 -22.102 46.269 1.00 50.81 386 SER A C 1
ATOM 3078 O O . SER A 1 386 ? 31.822 -20.921 46.594 1.00 50.81 386 SER A O 1
ATOM 3080 N N . GLU A 1 387 ? 30.707 -22.863 46.294 1.00 42.88 387 GLU A N 1
ATOM 3081 C CA . GLU A 1 387 ? 29.641 -22.832 47.316 1.00 42.88 387 GLU A CA 1
ATOM 3082 C C . GLU A 1 387 ? 28.623 -21.672 47.359 1.00 42.88 387 GLU A C 1
ATOM 3084 O O . GLU A 1 387 ? 27.995 -21.466 48.390 1.00 42.88 387 GLU A O 1
ATOM 3089 N N . SER A 1 388 ? 28.361 -20.968 46.247 1.00 51.00 388 SER A N 1
ATOM 3090 C CA . SER A 1 388 ? 27.252 -19.979 46.169 1.00 51.00 388 SER A CA 1
ATOM 3091 C C . SER A 1 388 ? 26.147 -20.282 45.142 1.00 51.00 388 SER A C 1
ATOM 3093 O O . SER A 1 388 ? 25.124 -19.595 45.108 1.00 51.00 388 SER A O 1
ATOM 3095 N N . ASP A 1 389 ? 26.295 -21.340 44.339 1.00 46.19 389 ASP A N 1
ATOM 3096 C CA . ASP A 1 389 ? 25.330 -21.668 43.278 1.00 46.19 389 ASP A CA 1
ATOM 3097 C C . ASP A 1 389 ? 24.150 -22.534 43.752 1.00 46.19 389 ASP A C 1
ATOM 3099 O O . ASP A 1 389 ? 23.091 -22.527 43.125 1.00 46.19 389 ASP A O 1
ATOM 3103 N N . PHE A 1 390 ? 24.270 -23.226 44.892 1.00 42.53 390 PHE A N 1
ATOM 3104 C CA . PHE A 1 390 ? 23.183 -24.063 45.419 1.00 42.53 390 PHE A CA 1
ATOM 3105 C C . PHE A 1 390 ? 22.079 -23.229 46.098 1.00 42.53 390 PHE A C 1
ATOM 3107 O O . PHE A 1 390 ? 20.893 -23.483 45.890 1.00 42.53 390 PHE A O 1
ATOM 3114 N N . ASP A 1 391 ? 22.448 -22.150 46.796 1.00 40.91 391 ASP A N 1
ATOM 3115 C CA . ASP A 1 391 ? 21.485 -21.208 47.390 1.00 40.91 391 ASP A CA 1
ATOM 3116 C C . ASP A 1 391 ? 20.757 -20.365 46.327 1.00 40.91 391 ASP A C 1
ATOM 3118 O O . ASP A 1 391 ? 19.599 -19.977 46.512 1.00 40.91 391 ASP A O 1
ATOM 3122 N N . ARG A 1 392 ? 21.385 -20.137 45.162 1.00 45.50 392 ARG A N 1
ATOM 3123 C CA . ARG A 1 392 ? 20.720 -19.526 43.998 1.00 45.50 392 ARG A CA 1
ATOM 3124 C C . ARG A 1 392 ? 19.658 -20.438 43.389 1.00 45.50 392 ARG A C 1
ATOM 3126 O O . ARG A 1 392 ? 18.625 -19.922 42.965 1.00 45.50 392 ARG A O 1
ATOM 3133 N N . LEU A 1 393 ? 19.872 -21.755 43.397 1.00 41.88 393 LEU A N 1
ATOM 3134 C CA . LEU A 1 393 ? 18.915 -22.727 42.864 1.00 41.88 393 LEU A CA 1
ATOM 3135 C C . LEU A 1 393 ? 17.636 -22.795 43.723 1.00 41.88 393 LEU A C 1
ATOM 3137 O O . LEU A 1 393 ? 16.526 -22.721 43.193 1.00 41.88 393 LEU A O 1
ATOM 3141 N N . ILE A 1 394 ? 17.782 -22.812 45.053 1.00 46.16 394 ILE A N 1
ATOM 3142 C CA . ILE A 1 394 ? 16.646 -22.843 45.996 1.00 46.16 394 ILE A CA 1
ATOM 3143 C C . ILE A 1 394 ? 15.863 -21.514 45.984 1.00 46.16 394 ILE A C 1
ATOM 3145 O O . ILE A 1 394 ? 14.636 -21.499 46.117 1.00 46.16 394 ILE A O 1
ATOM 3149 N N . TYR A 1 395 ? 16.536 -20.379 45.755 1.00 46.84 395 TYR A N 1
ATOM 3150 C CA . TYR A 1 395 ? 15.865 -19.084 45.588 1.00 46.84 395 TYR A CA 1
ATOM 3151 C C . TYR A 1 395 ? 15.062 -18.996 44.276 1.00 46.84 395 TYR A C 1
ATOM 3153 O O . TYR A 1 395 ? 13.992 -18.385 44.243 1.00 46.84 395 TYR A O 1
ATOM 3161 N N . THR A 1 396 ? 15.532 -19.628 43.193 1.00 49.44 396 THR A N 1
ATOM 3162 C CA . THR A 1 396 ? 14.785 -19.681 41.924 1.00 49.44 396 THR A CA 1
ATOM 3163 C C . THR A 1 396 ? 13.565 -20.597 41.973 1.00 49.44 396 THR A C 1
ATOM 3165 O O . THR A 1 396 ? 12.559 -20.279 41.342 1.00 49.44 396 THR A O 1
ATOM 3168 N N . GLU A 1 397 ? 13.610 -21.674 42.756 1.00 44.81 397 GLU A N 1
ATOM 3169 C CA . GLU A 1 397 ? 12.522 -22.656 42.851 1.00 44.81 397 GLU A CA 1
ATOM 3170 C C . GLU A 1 397 ? 11.328 -22.115 43.661 1.00 44.81 397 GLU A C 1
ATOM 3172 O O . GLU A 1 397 ? 10.183 -22.188 43.215 1.00 44.81 397 GLU A O 1
ATOM 3177 N N . ASN A 1 398 ? 11.589 -21.413 44.771 1.00 45.66 398 ASN A N 1
ATOM 3178 C CA . ASN A 1 398 ? 10.536 -20.745 45.552 1.00 45.66 398 ASN A CA 1
ATOM 3179 C C . ASN A 1 398 ? 9.857 -19.594 44.786 1.00 45.66 398 ASN A C 1
ATOM 3181 O O . ASN A 1 398 ? 8.657 -19.363 44.933 1.00 45.66 398 ASN A O 1
ATOM 3185 N N . ARG A 1 399 ? 10.600 -18.892 43.919 1.00 49.19 399 ARG A N 1
ATOM 3186 C CA . ARG A 1 399 ? 10.039 -17.854 43.039 1.00 49.19 399 ARG A CA 1
ATOM 3187 C C . ARG A 1 399 ? 9.203 -18.451 41.902 1.00 49.19 399 ARG A C 1
ATOM 3189 O O . ARG A 1 399 ? 8.312 -17.778 41.390 1.00 49.19 399 ARG A O 1
ATOM 3196 N N . PHE A 1 400 ? 9.477 -19.696 41.515 1.00 52.94 400 PHE A N 1
ATOM 3197 C CA . PHE A 1 400 ? 8.684 -20.423 40.528 1.00 52.94 400 PHE A CA 1
ATOM 3198 C C . PHE A 1 400 ? 7.303 -20.778 41.089 1.00 52.94 400 PHE A C 1
ATOM 3200 O O . PHE A 1 400 ? 6.305 -20.452 40.456 1.00 52.94 400 PHE A O 1
ATOM 3207 N N . ALA A 1 401 ? 7.243 -21.301 42.318 1.00 56.88 401 ALA A N 1
ATOM 3208 C CA . ALA A 1 401 ? 5.982 -21.629 42.990 1.00 56.88 401 ALA A CA 1
ATOM 3209 C C . ALA A 1 401 ? 5.101 -20.389 43.262 1.00 56.88 401 ALA A C 1
ATOM 3211 O O . ALA A 1 401 ? 3.883 -20.429 43.091 1.00 56.88 401 ALA A O 1
ATOM 3212 N N . GLU A 1 402 ? 5.702 -19.248 43.629 1.00 58.09 402 GLU A N 1
ATOM 3213 C CA . GLU A 1 402 ? 4.948 -17.997 43.821 1.00 58.09 402 GLU A CA 1
ATOM 3214 C C . GLU A 1 402 ? 4.400 -17.435 42.494 1.00 58.09 402 GLU A C 1
ATOM 3216 O O . GLU A 1 402 ? 3.316 -16.849 42.453 1.00 58.09 402 GLU A O 1
ATOM 3221 N N . ASN A 1 403 ? 5.134 -17.623 41.394 1.00 52.28 403 ASN A N 1
ATOM 3222 C CA . ASN A 1 403 ? 4.675 -17.230 40.064 1.00 52.28 403 ASN A CA 1
ATOM 3223 C C . ASN A 1 403 ? 3.604 -18.182 39.516 1.00 52.28 403 ASN A C 1
ATOM 3225 O O . ASN A 1 403 ? 2.718 -17.717 38.807 1.00 52.28 403 ASN A O 1
ATOM 3229 N N . GLU A 1 404 ? 3.652 -19.469 39.858 1.00 59.91 404 GLU A N 1
ATOM 3230 C CA . GLU A 1 404 ? 2.646 -20.469 39.481 1.00 59.91 404 GLU A CA 1
ATOM 3231 C C . GLU A 1 404 ? 1.302 -20.183 40.163 1.00 59.91 404 GLU A C 1
ATOM 3233 O O . GLU A 1 404 ? 0.285 -20.080 39.486 1.00 59.91 404 GLU A O 1
ATOM 3238 N N . SER A 1 405 ? 1.304 -19.868 41.463 1.00 64.25 405 SER A N 1
ATOM 3239 C CA . SER A 1 405 ? 0.083 -19.468 42.182 1.00 64.25 405 SER A CA 1
ATOM 3240 C C . SER A 1 405 ? -0.538 -18.165 41.646 1.00 64.25 405 SER A C 1
ATOM 3242 O O . SER A 1 405 ? -1.762 -18.047 41.547 1.00 64.25 405 SER A O 1
ATOM 3244 N N . LYS A 1 406 ? 0.284 -17.182 41.245 1.00 63.28 406 LYS A N 1
ATOM 3245 C CA . LYS A 1 406 ? -0.206 -15.954 40.583 1.00 63.28 406 LYS A CA 1
ATOM 3246 C C . LYS A 1 406 ? -0.731 -16.228 39.173 1.00 63.28 406 LYS A C 1
ATOM 3248 O O . LYS A 1 406 ? -1.644 -15.537 38.727 1.00 63.28 406 LYS A O 1
ATOM 3253 N N . LEU A 1 407 ? -0.164 -17.215 38.481 1.00 56.84 407 LEU A N 1
ATOM 3254 C CA . LEU A 1 407 ? -0.615 -17.633 37.159 1.00 56.84 407 LEU A CA 1
ATOM 3255 C C . LEU A 1 407 ? -1.974 -18.336 37.247 1.00 56.84 407 LEU A C 1
ATOM 3257 O O . LEU A 1 407 ? -2.862 -17.986 36.483 1.00 56.84 407 LEU A O 1
ATOM 3261 N N . GLU A 1 408 ? -2.168 -19.241 38.208 1.00 64.12 408 GLU A N 1
ATOM 3262 C CA . GLU A 1 408 ? -3.447 -19.932 38.433 1.00 64.12 408 GLU A CA 1
ATOM 3263 C C . GLU A 1 408 ? -4.579 -18.956 38.785 1.00 64.12 408 GLU A C 1
ATOM 3265 O O . GLU A 1 408 ? -5.667 -19.044 38.222 1.00 64.12 408 GLU A O 1
ATOM 3270 N N . SER A 1 409 ? -4.307 -17.958 39.636 1.00 69.81 409 SER A N 1
ATOM 3271 C CA . SER A 1 409 ? -5.261 -16.874 39.924 1.00 69.81 409 SER A CA 1
ATOM 3272 C C . SER A 1 409 ? -5.612 -16.062 38.674 1.00 69.81 409 SER A C 1
ATOM 3274 O O . SER A 1 409 ? -6.772 -15.721 38.478 1.00 69.81 409 SER A O 1
ATOM 3276 N N . SER A 1 410 ? -4.626 -15.752 37.829 1.00 54.94 410 SER A N 1
ATOM 3277 C CA . SER A 1 410 ? -4.853 -14.962 36.616 1.00 54.94 410 SER A CA 1
ATOM 3278 C C . SER A 1 410 ? -5.533 -15.759 35.497 1.00 54.94 410 SER A C 1
ATOM 3280 O O . SER A 1 410 ? -6.121 -15.144 34.611 1.00 54.94 410 SER A O 1
ATOM 3282 N N . ILE A 1 411 ? -5.429 -17.094 35.510 1.00 64.00 411 ILE A N 1
ATOM 3283 C CA . ILE A 1 411 ? -6.153 -17.991 34.598 1.00 64.00 411 ILE A CA 1
ATOM 3284 C C . ILE A 1 411 ? -7.638 -18.022 34.970 1.00 64.00 411 ILE A C 1
ATOM 3286 O O . ILE A 1 411 ? -8.466 -17.881 34.078 1.00 64.00 411 ILE A O 1
ATOM 3290 N N . GLY A 1 412 ? -7.974 -18.103 36.264 1.00 75.62 412 GLY A N 1
ATOM 3291 C CA . GLY A 1 412 ? -9.369 -18.070 36.721 1.00 75.62 412 GLY A CA 1
ATOM 3292 C C . GLY A 1 412 ? -10.111 -16.791 36.312 1.00 75.62 412 GLY A C 1
ATOM 3293 O O . GLY A 1 412 ? -11.200 -16.869 35.750 1.00 75.62 412 GLY A O 1
ATOM 3294 N N . ASP A 1 413 ? -9.485 -15.622 36.496 1.00 61.88 413 ASP A N 1
ATOM 3295 C CA . ASP A 1 413 ? -10.072 -14.334 36.088 1.00 61.88 413 ASP A CA 1
ATOM 3296 C C . ASP A 1 413 ? -10.266 -14.240 34.555 1.00 61.88 413 ASP A C 1
ATOM 3298 O O . ASP A 1 413 ? -11.202 -13.605 34.069 1.00 61.88 413 ASP A O 1
ATOM 3302 N N . ALA A 1 414 ? -9.384 -14.878 33.776 1.00 49.97 414 ALA A N 1
ATOM 3303 C CA . ALA A 1 414 ? -9.459 -14.887 32.315 1.00 49.97 414 ALA A CA 1
ATOM 3304 C C . ALA A 1 414 ? -10.516 -15.865 31.775 1.00 49.97 414 ALA A C 1
ATOM 3306 O O . ALA A 1 414 ? -11.133 -15.578 30.750 1.00 49.97 414 ALA A O 1
ATOM 3307 N N . GLU A 1 415 ? -10.734 -17.000 32.445 1.00 71.19 415 GLU A N 1
ATOM 3308 C CA . GLU A 1 415 ? -11.808 -17.944 32.114 1.00 71.19 415 GLU A CA 1
ATOM 3309 C C . GLU A 1 415 ? -13.191 -17.316 32.356 1.00 71.19 415 GLU A C 1
ATOM 3311 O O . GLU A 1 415 ? -14.060 -17.423 31.490 1.00 71.19 415 GLU A O 1
ATOM 3316 N N . GLU A 1 416 ? -13.369 -16.572 33.456 1.00 70.69 416 GLU A N 1
ATOM 3317 C CA . GLU A 1 416 ? -14.625 -15.868 33.766 1.00 70.69 416 GLU A CA 1
ATOM 3318 C C . GLU A 1 416 ? -14.956 -14.781 32.721 1.00 70.69 416 GLU A C 1
ATOM 3320 O O . GLU A 1 416 ? -16.102 -14.648 32.283 1.00 70.69 416 GLU A O 1
ATOM 3325 N N . GLU A 1 417 ? -13.952 -14.037 32.242 1.00 63.91 417 GLU A N 1
ATOM 3326 C CA . GLU A 1 417 ? -14.154 -13.040 31.182 1.00 63.91 417 GLU A CA 1
ATOM 3327 C C . GLU A 1 417 ? -14.447 -13.681 29.811 1.00 63.91 417 GLU A C 1
ATOM 3329 O O . GLU A 1 417 ? -15.228 -13.136 29.025 1.00 63.91 417 GLU A O 1
ATOM 3334 N N . LEU A 1 418 ? -13.891 -14.865 29.528 1.00 61.09 418 LEU A N 1
ATOM 3335 C CA . LEU A 1 418 ? -14.150 -15.601 28.287 1.00 61.09 418 LEU A CA 1
ATOM 3336 C C . LEU A 1 418 ? -15.562 -16.208 28.261 1.00 61.09 418 LEU A C 1
ATOM 3338 O O . LEU A 1 418 ? -16.236 -16.142 27.230 1.00 61.09 418 LEU A O 1
ATOM 3342 N N . GLU A 1 419 ? -16.041 -16.736 29.392 1.00 75.69 419 GLU A N 1
ATOM 3343 C CA . GLU A 1 419 ? -17.431 -17.185 29.548 1.00 75.69 419 GLU A CA 1
ATOM 3344 C C . GLU A 1 419 ? -18.421 -16.026 29.366 1.00 75.69 419 GLU A C 1
ATOM 3346 O O . GLU A 1 419 ? -19.432 -16.177 28.672 1.00 75.69 419 GLU A O 1
ATOM 3351 N N . TRP A 1 420 ? -18.108 -14.842 29.904 1.00 84.81 420 TRP A N 1
ATOM 3352 C CA . TRP A 1 420 ? -18.928 -13.644 29.716 1.00 84.81 420 TRP A CA 1
ATOM 3353 C C . TRP A 1 420 ? -18.992 -13.199 28.244 1.00 84.81 420 TRP A C 1
ATOM 3355 O O . TRP A 1 420 ? -20.068 -12.869 27.737 1.00 84.81 420 TRP A O 1
ATOM 3365 N N . GLN A 1 421 ? -17.866 -13.238 27.522 1.00 56.75 421 GLN A N 1
ATOM 3366 C CA . GLN A 1 421 ? -17.825 -12.905 26.093 1.00 56.75 421 GLN A CA 1
ATOM 3367 C C . GLN A 1 421 ? -18.581 -13.918 25.223 1.00 56.75 421 GLN A C 1
ATOM 3369 O O . GLN A 1 421 ? -19.286 -13.516 24.292 1.00 56.75 421 GLN A O 1
ATOM 3374 N N . LEU A 1 422 ? -18.478 -15.215 25.531 1.00 71.75 422 LEU A N 1
ATOM 3375 C CA . LEU A 1 422 ? -19.241 -16.267 24.855 1.00 71.75 422 LEU A CA 1
ATOM 3376 C C . LEU A 1 422 ? -20.747 -16.068 25.056 1.00 71.75 422 LEU A C 1
ATOM 3378 O O . LEU A 1 422 ? -21.479 -16.022 24.066 1.00 71.75 422 LEU A O 1
ATOM 3382 N N . ALA A 1 423 ? -21.192 -15.834 26.294 1.00 75.25 423 ALA A N 1
ATOM 3383 C CA . ALA A 1 423 ? -22.596 -15.556 26.600 1.00 75.25 423 ALA A CA 1
ATOM 3384 C C . ALA A 1 423 ? -23.126 -14.319 25.848 1.00 75.25 423 ALA A C 1
ATOM 3386 O O . ALA A 1 423 ? -24.224 -14.351 25.290 1.00 75.25 423 ALA A O 1
ATOM 3387 N N . MET A 1 424 ? -22.327 -13.250 25.754 1.00 64.00 424 MET A N 1
ATOM 3388 C CA . MET A 1 424 ? -22.708 -12.043 25.012 1.00 64.00 424 MET A CA 1
ATOM 3389 C C . MET A 1 424 ? -22.779 -12.283 23.494 1.00 64.00 424 MET A C 1
ATOM 3391 O O . MET A 1 424 ? -23.630 -11.714 22.811 1.00 64.00 424 MET A O 1
ATOM 3395 N N . SER A 1 425 ? -21.920 -13.149 22.948 1.00 55.66 425 SER A N 1
ATOM 3396 C CA . SER A 1 425 ? -21.958 -13.506 21.525 1.00 55.66 425 SER A CA 1
ATOM 3397 C C . SER A 1 425 ? -23.210 -14.310 21.150 1.00 55.66 425 SER A C 1
ATOM 3399 O O . SER A 1 425 ? -23.804 -14.064 20.099 1.00 55.66 425 SER A O 1
ATOM 3401 N N . GLU A 1 426 ? -23.665 -15.209 22.029 1.00 76.56 426 GLU A N 1
ATOM 3402 C CA . GLU A 1 426 ? -24.893 -15.985 21.832 1.00 76.56 426 GLU A CA 1
ATOM 3403 C C . GLU A 1 426 ? -26.143 -15.092 21.858 1.00 76.56 426 GLU A C 1
ATOM 3405 O O . GLU A 1 426 ? -27.043 -15.265 21.031 1.00 76.56 426 GLU A O 1
ATOM 3410 N N . GLU A 1 427 ? -26.177 -14.088 22.741 1.00 78.56 427 GLU A N 1
ATOM 3411 C CA . GLU A 1 427 ? -27.266 -13.104 22.809 1.00 78.56 427 GLU A CA 1
ATOM 3412 C C . GLU A 1 427 ? -27.350 -12.254 21.527 1.00 78.56 427 GLU A C 1
ATOM 3414 O O . GLU A 1 427 ? -28.433 -12.090 20.960 1.00 78.56 427 GLU A O 1
ATOM 3419 N N . ILE A 1 428 ? -26.206 -11.811 20.990 1.00 59.72 428 ILE A N 1
ATOM 3420 C CA . ILE A 1 428 ? -26.134 -11.061 19.722 1.00 59.72 428 ILE A CA 1
ATOM 3421 C C . ILE A 1 428 ? -26.616 -11.912 18.538 1.00 59.72 428 ILE A C 1
ATOM 3423 O O . ILE A 1 428 ? -27.344 -11.420 17.669 1.00 59.72 428 ILE A O 1
ATOM 3427 N N . ILE A 1 429 ? -26.231 -13.191 18.484 1.00 65.50 429 ILE A N 1
ATOM 3428 C CA . ILE A 1 429 ? -26.681 -14.115 17.433 1.00 65.50 429 ILE A CA 1
ATOM 3429 C C . ILE A 1 429 ? -28.202 -14.308 17.513 1.00 65.50 429 ILE A C 1
ATOM 3431 O O . ILE A 1 429 ? -28.881 -14.264 16.483 1.00 65.50 429 ILE A O 1
ATOM 3435 N N . ALA A 1 430 ? -28.753 -14.455 18.721 1.00 75.62 430 ALA A N 1
ATOM 3436 C CA . ALA A 1 430 ? -30.192 -14.589 18.932 1.00 75.62 430 ALA A CA 1
ATOM 3437 C C . ALA A 1 430 ? -30.967 -13.321 18.522 1.00 75.62 430 ALA A C 1
ATOM 3439 O O . ALA A 1 430 ? -32.019 -13.412 17.881 1.00 75.62 430 ALA A O 1
ATOM 3440 N N . GLU A 1 431 ? -30.449 -12.134 18.838 1.00 72.31 431 GLU A N 1
ATOM 3441 C CA . GLU A 1 431 ? -31.086 -10.859 18.493 1.00 72.31 431 GLU A CA 1
ATOM 3442 C C . GLU A 1 431 ? -31.023 -10.572 16.981 1.00 72.31 431 GLU A C 1
ATOM 3444 O O . GLU A 1 431 ? -32.015 -10.152 16.376 1.00 72.31 431 GLU A O 1
ATOM 3449 N N . SER A 1 432 ? -29.903 -10.910 16.334 1.00 55.84 432 SER A N 1
ATOM 3450 C CA . SER A 1 432 ? -29.738 -10.840 14.876 1.00 55.84 432 SER A CA 1
ATOM 3451 C C . SER A 1 432 ? -30.697 -11.782 14.139 1.00 55.84 432 SER A C 1
ATOM 3453 O O . SER A 1 432 ? -31.369 -11.368 13.191 1.00 55.84 432 SER A O 1
ATOM 3455 N N . ALA A 1 433 ? -30.849 -13.021 14.619 1.00 66.81 433 ALA A N 1
ATOM 3456 C CA . ALA A 1 433 ? -31.799 -13.980 14.059 1.00 66.81 433 ALA A CA 1
ATOM 3457 C C . ALA A 1 433 ? -33.255 -13.484 14.167 1.00 66.81 433 ALA A C 1
ATOM 3459 O O . ALA A 1 433 ? -34.033 -13.627 13.221 1.00 66.81 433 ALA A O 1
ATOM 3460 N N . ASN A 1 434 ? -33.621 -12.840 15.280 1.00 72.25 434 ASN A N 1
ATOM 3461 C CA . ASN A 1 434 ? -34.952 -12.251 15.464 1.00 72.25 434 ASN A CA 1
ATOM 3462 C C . ASN A 1 434 ? -35.188 -11.021 14.566 1.00 72.25 434 ASN A C 1
ATOM 3464 O O . ASN A 1 434 ? -36.296 -10.828 14.052 1.00 72.25 434 ASN A O 1
ATOM 3468 N N . SER A 1 435 ? -34.151 -10.213 14.331 1.00 62.34 435 SER A N 1
ATOM 3469 C CA . SER A 1 435 ? -34.193 -9.072 13.408 1.00 62.34 435 SER A CA 1
ATOM 3470 C C . SER A 1 435 ? -34.352 -9.520 11.949 1.00 62.34 435 SER A C 1
ATOM 3472 O O . SER A 1 435 ? -35.229 -9.021 11.243 1.00 62.34 435 SER A O 1
ATOM 3474 N N . ALA A 1 436 ? -33.592 -10.535 11.519 1.00 59.84 436 ALA A N 1
ATOM 3475 C CA . ALA A 1 436 ? -33.702 -11.121 10.182 1.00 59.84 436 ALA A CA 1
ATOM 3476 C C . ALA A 1 436 ? -35.106 -11.688 9.922 1.00 59.84 436 ALA A C 1
ATOM 3478 O O . ALA A 1 436 ? -35.708 -11.415 8.885 1.00 59.84 436 ALA A O 1
ATOM 3479 N N . LYS A 1 437 ? -35.681 -12.382 10.911 1.00 71.88 437 LYS A N 1
ATOM 3480 C CA . LYS A 1 437 ? -37.047 -12.916 10.833 1.00 71.88 437 LYS A CA 1
ATOM 3481 C C . LYS A 1 437 ? -38.105 -11.812 10.735 1.00 71.88 437 LYS A C 1
ATOM 3483 O O . LYS A 1 437 ? -39.100 -11.954 10.026 1.00 71.88 437 LYS A O 1
ATOM 3488 N N . SER A 1 438 ? -37.876 -10.684 11.407 1.00 68.88 438 SER A N 1
ATOM 3489 C CA . SER A 1 438 ? -38.751 -9.507 11.325 1.00 68.88 438 SER A CA 1
ATOM 3490 C C . SER A 1 438 ? -38.665 -8.821 9.954 1.00 68.88 438 SER A C 1
ATOM 3492 O O . SER A 1 438 ? -39.685 -8.382 9.427 1.00 68.88 438 SER A O 1
ATOM 3494 N N . GLN A 1 439 ? -37.478 -8.777 9.339 1.00 54.62 439 GLN A N 1
ATOM 3495 C CA . GLN A 1 439 ? -37.295 -8.265 7.975 1.00 54.62 439 GLN A CA 1
ATOM 3496 C C . GLN A 1 439 ? -37.910 -9.181 6.913 1.00 54.62 439 GLN A C 1
ATOM 3498 O O . GLN A 1 439 ? -38.521 -8.687 5.970 1.00 54.62 439 GLN A O 1
ATOM 3503 N N . GLU A 1 440 ? -37.798 -10.498 7.079 1.00 63.72 440 GLU A N 1
ATOM 3504 C CA . GLU A 1 440 ? -38.420 -11.480 6.187 1.00 63.72 440 GLU A CA 1
ATOM 3505 C C . GLU A 1 440 ? -39.951 -11.360 6.221 1.00 63.72 440 GLU A C 1
ATOM 3507 O O . GLU A 1 440 ? -40.588 -11.269 5.175 1.00 63.72 440 GLU A O 1
ATOM 3512 N N . THR A 1 441 ? -40.530 -11.206 7.419 1.00 69.25 441 THR A N 1
ATOM 3513 C CA . THR A 1 441 ? -41.977 -10.979 7.592 1.00 69.25 441 THR A CA 1
ATOM 3514 C C . THR A 1 441 ? -42.432 -9.670 6.925 1.00 69.25 441 THR A C 1
ATOM 3516 O O . THR A 1 441 ? -43.459 -9.638 6.251 1.00 69.25 441 THR A O 1
ATOM 3519 N N . PHE A 1 442 ? -41.637 -8.599 7.036 1.00 60.88 442 PHE A N 1
ATOM 3520 C CA . PHE A 1 442 ? -41.921 -7.306 6.400 1.00 60.88 442 PHE A CA 1
ATOM 3521 C C . PHE A 1 442 ? -41.825 -7.353 4.865 1.00 60.88 442 PHE A C 1
ATOM 3523 O O . PHE A 1 442 ? -42.631 -6.738 4.162 1.00 60.88 442 PHE A O 1
ATOM 3530 N N . LEU A 1 443 ? -40.853 -8.092 4.321 1.00 54.03 443 LEU A N 1
ATOM 3531 C CA . LEU A 1 443 ? -40.710 -8.294 2.877 1.00 54.03 443 LEU A CA 1
ATOM 3532 C C . LEU A 1 443 ? -41.845 -9.151 2.310 1.00 54.03 443 LEU A C 1
ATOM 3534 O O . LEU A 1 443 ? -42.305 -8.882 1.202 1.00 54.03 443 LEU A O 1
ATOM 3538 N N . GLN A 1 444 ? -42.333 -10.123 3.081 1.00 61.00 444 GLN A N 1
ATOM 3539 C CA . GLN A 1 444 ? -43.451 -10.978 2.693 1.00 61.00 444 GLN A CA 1
ATOM 3540 C C . GLN A 1 444 ? -44.777 -10.194 2.651 1.00 61.00 444 GLN A C 1
ATOM 3542 O O . GLN A 1 444 ? -45.494 -10.272 1.655 1.00 61.00 444 GLN A O 1
ATOM 3547 N N . GLU A 1 445 ? -45.039 -9.321 3.633 1.00 59.88 445 GLU A N 1
ATOM 3548 C CA . GLU A 1 445 ? -46.185 -8.387 3.600 1.00 59.88 445 GLU A CA 1
ATOM 3549 C C . GLU A 1 445 ? -46.079 -7.341 2.468 1.00 59.88 445 GLU A C 1
ATOM 3551 O O . GLU A 1 445 ? -47.086 -6.927 1.884 1.00 59.88 445 GLU A O 1
ATOM 3556 N N . SER A 1 446 ? -44.857 -6.935 2.107 1.00 49.44 446 SER A N 1
ATOM 3557 C CA . SER A 1 446 ? -44.605 -5.984 1.011 1.00 49.44 446 SER A CA 1
ATOM 3558 C C . SER A 1 446 ? -44.773 -6.605 -0.384 1.00 49.44 446 SER A C 1
ATOM 3560 O O . SER A 1 446 ? -45.019 -5.883 -1.353 1.00 49.44 446 SER A O 1
ATOM 3562 N N . PHE A 1 447 ? -44.639 -7.930 -0.506 1.00 42.75 447 PHE A N 1
ATOM 3563 C CA . PHE A 1 447 ? -44.820 -8.658 -1.767 1.00 42.75 447 PHE A CA 1
ATOM 3564 C C . PHE A 1 447 ? -46.294 -8.971 -2.054 1.00 42.75 447 PHE A C 1
ATOM 3566 O O . PHE A 1 447 ? -46.718 -8.900 -3.208 1.00 42.75 447 PHE A O 1
ATOM 3573 N N . GLU A 1 448 ? -47.103 -9.230 -1.023 1.00 48.41 448 GLU A N 1
ATOM 3574 C CA . GLU A 1 448 ? -48.545 -9.478 -1.183 1.00 48.41 448 GLU A CA 1
ATOM 3575 C C . GLU A 1 448 ? -49.346 -8.218 -1.556 1.00 48.41 448 GLU A C 1
ATOM 3577 O O . GLU A 1 448 ? -50.476 -8.314 -2.028 1.00 48.41 448 GLU A O 1
ATOM 3582 N N . THR A 1 449 ? -48.757 -7.025 -1.435 1.00 43.00 449 THR A N 1
ATOM 3583 C CA . THR A 1 449 ? -49.415 -5.745 -1.750 1.00 43.00 449 THR A CA 1
ATOM 3584 C C . THR A 1 449 ? -49.130 -5.196 -3.157 1.00 43.00 449 THR A C 1
ATOM 3586 O O . THR A 1 449 ? -49.572 -4.089 -3.466 1.00 43.00 449 THR A O 1
ATOM 3589 N N . LYS A 1 450 ? -48.428 -5.932 -4.037 1.00 38.75 450 LYS A N 1
ATOM 3590 C CA . LYS A 1 450 ? -47.983 -5.395 -5.345 1.00 38.75 450 LYS A CA 1
ATOM 3591 C C . LYS A 1 450 ? -48.239 -6.242 -6.596 1.00 38.75 450 LYS A C 1
ATOM 3593 O O . LYS A 1 450 ? -47.719 -5.903 -7.658 1.00 38.75 450 LYS A O 1
ATOM 3598 N N . VAL A 1 451 ? -49.066 -7.281 -6.525 1.00 39.69 451 VAL A N 1
ATOM 3599 C CA . VAL A 1 451 ? -49.468 -8.052 -7.716 1.00 39.69 451 VAL A CA 1
ATOM 3600 C C . VAL A 1 451 ? -50.818 -7.548 -8.225 1.00 39.69 451 VAL A C 1
ATOM 3602 O O . VAL A 1 451 ? -51.839 -8.134 -7.911 1.00 39.69 451 VAL A O 1
ATOM 3605 N N . ASP A 1 452 ? -50.801 -6.437 -8.965 1.00 37.72 452 ASP A N 1
ATOM 3606 C CA . ASP A 1 452 ? -51.856 -6.012 -9.904 1.00 37.72 452 ASP A CA 1
ATOM 3607 C C . ASP A 1 452 ? -51.318 -4.848 -10.767 1.00 37.72 452 ASP A C 1
ATOM 3609 O O . ASP A 1 452 ? -51.547 -3.682 -10.453 1.00 37.72 452 ASP A O 1
ATOM 3613 N N . ALA A 1 453 ? -50.539 -5.149 -11.820 1.00 36.19 453 ALA A N 1
ATOM 3614 C CA . ALA A 1 453 ? -50.361 -4.294 -13.012 1.00 36.19 453 ALA A CA 1
ATOM 3615 C C . ALA A 1 453 ? -49.458 -4.957 -14.083 1.00 36.19 453 ALA A C 1
ATOM 3617 O O . ALA A 1 453 ? -48.252 -5.079 -13.900 1.00 36.19 453 ALA A O 1
ATOM 3618 N N . GLU A 1 454 ? -50.105 -5.371 -15.176 1.00 37.00 454 GLU A N 1
ATOM 3619 C CA . GLU A 1 454 ? -49.732 -5.378 -16.608 1.00 37.00 454 GLU A CA 1
ATOM 3620 C C . GLU A 1 454 ? -48.306 -5.729 -17.113 1.00 37.00 454 GLU A C 1
ATOM 3622 O O . GLU A 1 454 ? -47.274 -5.220 -16.690 1.00 37.00 454 GLU A O 1
ATOM 3627 N N . ASN A 1 455 ? -48.310 -6.589 -18.139 1.00 39.41 455 ASN A N 1
ATOM 3628 C CA . ASN A 1 455 ? -47.203 -7.302 -18.780 1.00 39.41 455 ASN A CA 1
ATOM 3629 C C . ASN A 1 455 ? -46.913 -6.730 -20.192 1.00 39.41 455 ASN A C 1
ATOM 3631 O O . ASN A 1 455 ? -47.829 -6.759 -21.018 1.00 39.41 455 ASN A O 1
ATOM 3635 N N . PRO A 1 456 ? -45.685 -6.274 -20.528 1.00 33.47 456 PRO A N 1
ATOM 3636 C CA . PRO A 1 456 ? -45.329 -5.840 -21.877 1.00 33.47 456 PRO A CA 1
ATOM 3637 C C . PRO A 1 456 ? -44.279 -6.776 -22.506 1.00 33.47 456 PRO A C 1
ATOM 3639 O O . PRO A 1 456 ? -43.105 -6.437 -22.623 1.00 33.47 456 PRO A O 1
ATOM 3642 N N . ILE A 1 457 ? -44.699 -7.972 -22.925 1.00 34.47 457 ILE A N 1
ATOM 3643 C CA . ILE A 1 457 ? -43.900 -8.883 -23.764 1.00 34.47 457 ILE A CA 1
ATOM 3644 C C . ILE A 1 457 ? -44.788 -9.315 -24.933 1.00 34.47 457 ILE A C 1
ATOM 3646 O O . ILE A 1 457 ? -45.348 -10.406 -24.943 1.00 34.47 457 ILE A O 1
ATOM 3650 N N . ALA A 1 458 ? -45.014 -8.403 -25.878 1.00 35.03 458 ALA A N 1
ATOM 3651 C CA . ALA A 1 458 ? -45.730 -8.712 -27.120 1.00 35.03 458 ALA A CA 1
ATOM 3652 C C . ALA A 1 458 ? -45.271 -7.882 -28.337 1.00 35.03 458 ALA A C 1
ATOM 3654 O O . ALA A 1 458 ? -45.752 -8.117 -29.439 1.00 35.03 458 ALA A O 1
ATOM 3655 N N . GLU A 1 459 ? -44.331 -6.941 -28.185 1.00 34.88 459 GLU A N 1
ATOM 3656 C CA . GLU A 1 459 ? -43.961 -6.011 -29.271 1.00 34.88 459 GLU A CA 1
ATOM 3657 C C . GLU A 1 459 ? -42.573 -6.245 -29.893 1.00 34.88 459 GLU A C 1
ATOM 3659 O O . GLU A 1 459 ? -42.236 -5.605 -30.886 1.00 34.88 459 GLU A O 1
ATOM 3664 N N . LEU A 1 460 ? -41.776 -7.193 -29.385 1.00 34.22 460 LEU A N 1
ATOM 3665 C CA . LEU A 1 460 ? -40.398 -7.415 -29.858 1.00 34.22 460 LEU A CA 1
ATOM 3666 C C . LEU A 1 460 ? -40.227 -8.543 -30.890 1.00 34.22 460 LEU A C 1
ATOM 3668 O O . LEU A 1 460 ? -39.153 -8.665 -31.469 1.00 34.22 460 LEU A O 1
ATOM 3672 N N . GLU A 1 461 ? -41.273 -9.313 -31.198 1.00 35.97 461 GLU A N 1
ATOM 3673 C CA . GLU A 1 461 ? -41.186 -10.417 -32.174 1.00 35.97 461 GLU A CA 1
ATOM 3674 C C . GLU A 1 461 ? -41.565 -10.022 -33.616 1.00 35.97 461 GLU A C 1
ATOM 3676 O O . GLU A 1 461 ? -41.480 -10.847 -34.517 1.00 35.97 461 GLU A O 1
ATOM 3681 N N . SER A 1 462 ? -41.924 -8.758 -33.889 1.00 37.81 462 SER A N 1
ATOM 3682 C CA . SER A 1 462 ? -42.370 -8.334 -35.234 1.00 37.81 462 SER A CA 1
ATOM 3683 C C . SER A 1 462 ? -41.295 -7.696 -36.131 1.00 37.81 462 SER A C 1
ATOM 3685 O O . SER A 1 462 ? -41.598 -7.313 -37.261 1.00 37.81 462 SER A O 1
ATOM 3687 N N . LEU A 1 463 ? -40.040 -7.582 -35.674 1.00 33.22 463 LEU A N 1
ATOM 3688 C CA . LEU A 1 463 ? -38.991 -6.846 -36.405 1.00 33.22 463 LEU A CA 1
ATOM 3689 C C . LEU A 1 463 ? -37.923 -7.716 -37.100 1.00 33.22 463 LEU A C 1
ATOM 3691 O O . LEU A 1 463 ? -37.033 -7.164 -37.744 1.00 33.22 463 LEU A O 1
ATOM 3695 N N . ALA A 1 464 ? -37.991 -9.047 -36.996 1.00 33.31 464 ALA A N 1
ATOM 3696 C CA . ALA A 1 464 ? -36.915 -9.939 -37.452 1.00 33.31 464 ALA A CA 1
ATOM 3697 C C . ALA A 1 464 ? -37.056 -10.483 -38.893 1.00 33.31 464 ALA A C 1
ATOM 3699 O O . ALA A 1 464 ? -36.102 -11.058 -39.410 1.00 33.31 464 ALA A O 1
ATOM 3700 N N . ASP A 1 465 ? -38.177 -10.253 -39.586 1.00 31.41 465 ASP A N 1
ATOM 3701 C CA . ASP A 1 465 ? -38.494 -10.980 -40.833 1.00 31.41 465 ASP A CA 1
ATOM 3702 C C . ASP A 1 465 ? -38.245 -10.220 -42.153 1.00 31.41 465 ASP A C 1
ATOM 3704 O O . ASP A 1 465 ? -38.698 -10.657 -43.207 1.00 31.41 465 ASP A O 1
ATOM 3708 N N . ASN A 1 466 ? -37.516 -9.096 -42.160 1.00 32.34 466 ASN A N 1
ATOM 3709 C CA . ASN A 1 466 ? -37.494 -8.206 -43.336 1.00 32.34 466 ASN A CA 1
ATOM 3710 C C . ASN A 1 466 ? -36.124 -7.855 -43.937 1.00 32.34 466 ASN A C 1
ATOM 3712 O O . ASN A 1 466 ? -35.966 -6.771 -44.496 1.00 32.34 466 ASN A O 1
ATOM 3716 N N . ILE A 1 467 ? -35.136 -8.757 -43.902 1.00 30.56 467 ILE A N 1
ATOM 3717 C CA . ILE A 1 467 ? -33.918 -8.598 -44.719 1.00 30.56 467 ILE A CA 1
ATOM 3718 C C . ILE A 1 467 ? -33.435 -9.957 -45.237 1.00 30.56 467 ILE A C 1
ATOM 3720 O O . ILE A 1 467 ? -32.622 -10.608 -44.598 1.00 30.56 467 ILE A O 1
ATOM 3724 N N . THR A 1 468 ? -33.915 -10.391 -46.406 1.00 30.45 468 THR A N 1
ATOM 3725 C CA . THR A 1 468 ? -33.155 -11.228 -47.364 1.00 30.45 468 THR A CA 1
ATOM 3726 C C . THR A 1 468 ? -33.947 -11.400 -48.667 1.00 30.45 468 THR A C 1
ATOM 3728 O O . THR A 1 468 ? -34.857 -12.215 -48.725 1.00 30.45 468 THR A O 1
ATOM 3731 N N . ALA A 1 469 ? -33.593 -10.649 -49.719 1.00 28.61 469 ALA A N 1
ATOM 3732 C CA . ALA A 1 469 ? -33.684 -11.071 -51.131 1.00 28.61 469 ALA A CA 1
ATOM 3733 C C . ALA A 1 469 ? -33.347 -9.910 -52.082 1.00 28.61 469 ALA A C 1
ATOM 3735 O O . ALA A 1 469 ? -34.135 -8.973 -52.166 1.00 28.61 469 ALA A O 1
ATOM 3736 N N . THR A 1 470 ? -32.217 -9.991 -52.804 1.00 28.75 470 THR A N 1
ATOM 3737 C CA . THR A 1 470 ? -32.019 -9.726 -54.262 1.00 28.75 470 THR A CA 1
ATOM 3738 C C . THR A 1 470 ? -30.505 -9.664 -54.573 1.00 28.75 470 THR A C 1
ATOM 3740 O O . THR A 1 470 ? -29.785 -8.906 -53.938 1.00 28.75 470 THR A O 1
ATOM 3743 N N . ASP A 1 471 ? -29.960 -10.643 -55.317 1.00 30.94 471 ASP A N 1
ATOM 3744 C CA . ASP A 1 471 ? -29.622 -10.614 -56.771 1.00 30.94 471 ASP A CA 1
ATOM 3745 C C . ASP A 1 471 ? -28.193 -10.046 -57.011 1.00 30.94 471 ASP A C 1
ATOM 3747 O O . ASP A 1 471 ? -27.875 -8.967 -56.533 1.00 30.94 471 ASP A O 1
ATOM 3751 N N . LEU A 1 472 ? -27.213 -10.725 -57.630 1.00 28.55 472 LEU A N 1
ATOM 3752 C CA . LEU A 1 472 ? -27.158 -11.177 -59.026 1.00 28.55 472 LEU A CA 1
ATOM 3753 C C . LEU A 1 472 ? -25.978 -12.141 -59.282 1.00 28.55 472 LEU A C 1
ATOM 3755 O O . LEU A 1 472 ? -24.869 -11.965 -58.780 1.00 28.55 472 LEU A O 1
ATOM 3759 N N . SER A 1 473 ? -26.215 -13.094 -60.181 1.00 31.86 473 SER A N 1
ATOM 3760 C CA . SER A 1 473 ? -25.230 -13.886 -60.930 1.00 31.86 473 SER A CA 1
ATOM 3761 C C . SER A 1 473 ? -24.798 -13.188 -62.235 1.00 31.86 473 SER A C 1
ATOM 3763 O O . SER A 1 473 ? -25.673 -12.609 -62.875 1.00 31.86 473 SER A O 1
ATOM 3765 N N . GLN A 1 474 ? -23.543 -13.351 -62.699 1.00 31.48 474 GLN A N 1
ATOM 3766 C CA . GLN A 1 474 ? -23.159 -13.913 -64.026 1.00 31.48 474 GLN A CA 1
ATOM 3767 C C . GLN A 1 474 ? -21.725 -13.568 -64.507 1.00 31.48 474 GLN A C 1
ATOM 3769 O O . GLN A 1 474 ? -21.230 -12.468 -64.287 1.00 31.48 474 GLN A O 1
ATOM 3774 N N . ASN A 1 475 ? -21.181 -14.517 -65.297 1.00 29.62 475 ASN A N 1
ATOM 3775 C CA . ASN A 1 475 ? -19.990 -14.529 -66.181 1.00 29.62 475 ASN A CA 1
ATOM 3776 C C . ASN A 1 475 ? -18.631 -14.840 -65.520 1.00 29.62 475 ASN A C 1
ATOM 3778 O O . ASN A 1 475 ? -18.282 -14.242 -64.518 1.00 29.62 475 ASN A O 1
ATOM 3782 N N . GLY A 1 476 ? -17.777 -15.750 -66.007 1.00 29.91 476 GLY A N 1
ATOM 3783 C CA . GLY A 1 476 ? -17.714 -16.501 -67.270 1.00 29.91 476 GLY A CA 1
ATOM 3784 C C . GLY A 1 476 ? -16.267 -16.489 -67.808 1.00 29.91 476 GLY A C 1
ATOM 3785 O O . GLY A 1 476 ? -15.814 -15.448 -68.258 1.00 29.91 476 GLY A O 1
ATOM 3786 N N . ASN A 1 477 ? -15.573 -17.634 -67.715 1.00 33.56 477 ASN A N 1
ATOM 3787 C CA . ASN A 1 477 ? -14.184 -17.971 -68.112 1.00 33.56 477 ASN A CA 1
ATOM 3788 C C . ASN A 1 477 ? -13.507 -17.165 -69.247 1.00 33.56 477 ASN A C 1
ATOM 3790 O O . ASN A 1 477 ? -14.106 -17.045 -70.310 1.00 33.56 477 ASN A O 1
ATOM 3794 N N . PHE A 1 478 ? -12.203 -16.849 -69.102 1.00 30.33 478 PHE A N 1
ATOM 3795 C CA . PHE A 1 478 ? -11.141 -17.142 -70.097 1.00 30.33 478 PHE A CA 1
ATOM 3796 C C . PHE A 1 478 ? -9.705 -16.942 -69.536 1.00 30.33 478 PHE A C 1
ATOM 3798 O O . PHE A 1 478 ? -9.427 -15.959 -68.864 1.00 30.33 478 PHE A O 1
ATOM 3805 N N . GLU A 1 479 ? -8.836 -17.904 -69.873 1.00 30.38 479 GLU A N 1
ATOM 3806 C CA . GLU A 1 479 ? -7.359 -17.919 -69.970 1.00 30.38 479 GLU A CA 1
ATOM 3807 C C . GLU A 1 479 ? -6.405 -17.570 -68.802 1.00 30.38 479 GLU A C 1
ATOM 3809 O O . GLU A 1 479 ? -6.310 -16.466 -68.281 1.00 30.38 479 GLU A O 1
ATOM 3814 N N . MET A 1 480 ? -5.578 -18.581 -68.511 1.00 40.56 480 MET A N 1
ATOM 3815 C CA . MET A 1 480 ? -4.487 -18.668 -67.551 1.00 40.56 480 MET A CA 1
ATOM 3816 C C . MET A 1 480 ? -3.154 -18.615 -68.309 1.00 40.56 480 MET A C 1
ATOM 3818 O O . MET A 1 480 ? -2.756 -19.651 -68.820 1.00 40.56 480 MET A O 1
ATOM 3822 N N . VAL A 1 481 ? -2.478 -17.459 -68.365 1.00 40.75 481 VAL A N 1
ATOM 3823 C CA . VAL A 1 481 ? -1.001 -17.293 -68.382 1.00 40.75 481 VAL A CA 1
ATOM 3824 C C . VAL A 1 481 ? -0.698 -15.821 -68.037 1.00 40.75 481 VAL A C 1
ATOM 3826 O O . VAL A 1 481 ? -0.791 -14.980 -68.923 1.00 40.75 481 VAL A O 1
ATOM 3829 N N . ALA A 1 482 ? -0.385 -15.529 -66.763 1.00 44.06 482 ALA A N 1
ATOM 3830 C CA . ALA A 1 482 ? 0.326 -14.339 -66.216 1.00 44.06 482 ALA A CA 1
ATOM 3831 C C . ALA A 1 482 ? -0.126 -13.968 -64.777 1.00 44.06 482 ALA A C 1
ATOM 3833 O O . ALA A 1 482 ? -0.161 -12.794 -64.415 1.00 44.06 482 ALA A O 1
ATOM 3834 N N . ALA A 1 483 ? -0.506 -14.946 -63.944 1.00 40.16 483 ALA A N 1
ATOM 3835 C CA . ALA A 1 483 ? -1.083 -14.664 -62.624 1.00 40.16 483 ALA A CA 1
ATOM 3836 C C . ALA A 1 483 ? -0.061 -14.113 -61.603 1.00 40.16 483 ALA A C 1
ATOM 3838 O O . ALA A 1 483 ? -0.397 -13.203 -60.854 1.00 40.16 483 ALA A O 1
ATOM 3839 N N . ASP A 1 484 ? 1.203 -14.552 -61.639 1.00 38.47 484 ASP A N 1
ATOM 3840 C CA . ASP A 1 484 ? 2.172 -14.196 -60.584 1.00 38.47 484 ASP A CA 1
ATOM 3841 C C . ASP A 1 484 ? 2.744 -12.763 -60.685 1.00 38.47 484 ASP A C 1
ATOM 3843 O O . ASP A 1 484 ? 3.142 -12.181 -59.676 1.00 38.47 484 ASP A O 1
ATOM 3847 N N . GLU A 1 485 ? 2.761 -12.142 -61.872 1.00 41.44 485 GLU A N 1
ATOM 3848 C CA . GLU A 1 485 ? 3.223 -10.748 -62.029 1.00 41.44 485 GLU A CA 1
ATOM 3849 C C . GLU A 1 485 ? 2.085 -9.723 -61.904 1.00 41.44 485 GLU A C 1
ATOM 3851 O O . GLU A 1 485 ? 2.312 -8.610 -61.425 1.00 41.44 485 GLU A O 1
ATOM 3856 N N . ILE A 1 486 ? 0.850 -10.094 -62.261 1.00 46.50 486 ILE A N 1
ATOM 3857 C CA . ILE A 1 486 ? -0.316 -9.205 -62.147 1.00 46.50 486 ILE A CA 1
ATOM 3858 C C . ILE A 1 486 ? -0.791 -9.125 -60.692 1.00 46.50 486 ILE A C 1
ATOM 3860 O O . ILE A 1 486 ? -1.055 -8.024 -60.212 1.00 46.50 486 ILE A O 1
ATOM 3864 N N . GLU A 1 487 ? -0.764 -10.233 -59.943 1.00 44.16 487 GLU A N 1
ATOM 3865 C CA . GLU A 1 487 ? -1.118 -10.247 -58.517 1.00 44.16 487 GLU A CA 1
ATOM 3866 C C . GLU A 1 487 ? -0.131 -9.418 -57.668 1.00 44.16 487 GLU A C 1
ATOM 3868 O O . GLU A 1 487 ? -0.527 -8.732 -56.726 1.00 44.16 487 GLU A O 1
ATOM 3873 N N . SER A 1 488 ? 1.153 -9.370 -58.042 1.00 46.09 488 SER A N 1
ATOM 3874 C CA . SER A 1 488 ? 2.165 -8.522 -57.389 1.00 46.09 488 SER A CA 1
ATOM 3875 C C . SER A 1 488 ? 1.905 -7.019 -57.601 1.00 46.09 488 SER A C 1
ATOM 3877 O O . SER A 1 488 ? 1.986 -6.217 -56.660 1.00 46.09 488 SER A O 1
ATOM 3879 N N . VAL A 1 489 ? 1.518 -6.628 -58.822 1.00 48.09 489 VAL A N 1
ATOM 3880 C CA . VAL A 1 489 ? 1.231 -5.229 -59.185 1.00 48.09 489 VAL A CA 1
ATOM 3881 C C . VAL A 1 489 ? -0.136 -4.772 -58.664 1.00 48.09 489 VAL A C 1
ATOM 3883 O O . VAL A 1 489 ? -0.250 -3.644 -58.178 1.00 48.09 489 VAL A O 1
ATOM 3886 N N . GLU A 1 490 ? -1.164 -5.624 -58.690 1.00 48.59 490 GLU A N 1
ATOM 3887 C CA . GLU A 1 490 ? -2.472 -5.322 -58.093 1.00 48.59 490 GLU A CA 1
ATOM 3888 C C . GLU A 1 490 ? -2.389 -5.244 -56.573 1.00 48.59 490 GLU A C 1
ATOM 3890 O O . GLU A 1 490 ? -2.854 -4.262 -55.999 1.00 48.59 490 GLU A O 1
ATOM 3895 N N . ASN A 1 491 ? -1.680 -6.160 -55.909 1.00 48.03 491 ASN A N 1
ATOM 3896 C CA . ASN A 1 491 ? -1.484 -6.071 -54.464 1.00 48.03 491 ASN A CA 1
ATOM 3897 C C . ASN A 1 491 ? -0.654 -4.841 -54.063 1.00 48.03 491 ASN A C 1
ATOM 3899 O O . ASN A 1 491 ? -0.801 -4.334 -52.948 1.00 48.03 491 ASN A O 1
ATOM 3903 N N . SER A 1 492 ? 0.252 -4.347 -54.918 1.00 46.78 492 SER A N 1
ATOM 3904 C CA . SER A 1 492 ? 0.972 -3.077 -54.707 1.00 46.78 492 SER A CA 1
ATOM 3905 C C . SER A 1 492 ? 0.031 -1.868 -54.799 1.00 46.78 492 SER A C 1
ATOM 3907 O O . SER A 1 492 ? 0.037 -1.013 -53.911 1.00 46.78 492 SER A O 1
ATOM 3909 N N . LYS A 1 493 ? -0.858 -1.844 -55.800 1.00 56.09 493 LYS A N 1
ATOM 3910 C CA . LYS A 1 493 ? -1.865 -0.785 -55.974 1.00 56.09 493 LYS A CA 1
ATOM 3911 C C . LYS A 1 493 ? -2.944 -0.801 -54.893 1.00 56.09 493 LYS A C 1
ATOM 3913 O O . LYS A 1 493 ? -3.329 0.267 -54.435 1.00 56.09 493 LYS A O 1
ATOM 3918 N N . VAL A 1 494 ? -3.391 -1.975 -54.447 1.00 57.34 494 VAL A N 1
ATOM 3919 C CA . VAL A 1 494 ? -4.378 -2.126 -53.364 1.00 57.34 494 VAL A CA 1
ATOM 3920 C C . VAL A 1 494 ? -3.800 -1.666 -52.026 1.00 57.34 494 VAL A C 1
ATOM 3922 O O . VAL A 1 494 ? -4.494 -1.006 -51.265 1.00 57.34 494 VAL A O 1
ATOM 3925 N N . ALA A 1 495 ? -2.517 -1.921 -51.750 1.00 49.50 495 ALA A N 1
ATOM 3926 C CA . ALA A 1 495 ? -1.864 -1.400 -50.548 1.00 49.50 495 ALA A CA 1
ATOM 3927 C C . ALA A 1 495 ? -1.690 0.126 -50.600 1.00 49.50 495 ALA A C 1
ATOM 3929 O O . ALA A 1 495 ? -2.014 0.801 -49.629 1.00 49.50 495 ALA A O 1
ATOM 3930 N N . ALA A 1 496 ? -1.258 0.682 -51.737 1.00 54.72 496 ALA A N 1
ATOM 3931 C CA . ALA A 1 496 ? -1.186 2.132 -51.920 1.00 54.72 496 ALA A CA 1
ATOM 3932 C C . ALA A 1 496 ? -2.575 2.793 -51.809 1.00 54.72 496 ALA A C 1
ATOM 3934 O O . ALA A 1 496 ? -2.711 3.829 -51.167 1.00 54.72 496 ALA A O 1
ATOM 3935 N N . ALA A 1 497 ? -3.616 2.157 -52.356 1.00 60.62 497 ALA A N 1
ATOM 3936 C CA . ALA A 1 497 ? -4.997 2.616 -52.247 1.00 60.62 497 ALA A CA 1
ATOM 3937 C C . ALA A 1 497 ? -5.535 2.510 -50.813 1.00 60.62 497 ALA A C 1
ATOM 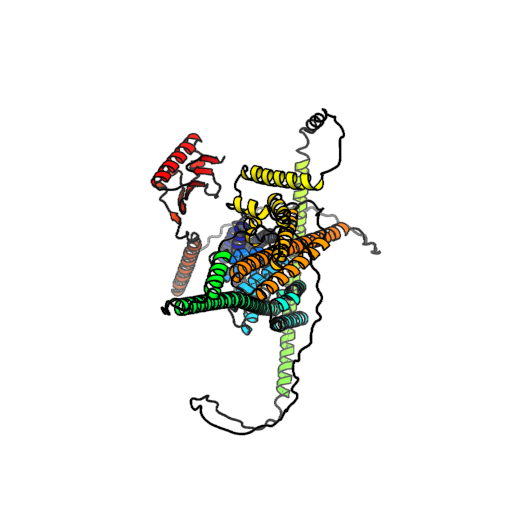3939 O O . ALA A 1 497 ? -6.167 3.447 -50.344 1.00 60.62 497 ALA A O 1
ATOM 3940 N N . ASN A 1 498 ? -5.242 1.430 -50.084 1.00 53.81 498 ASN A N 1
ATOM 3941 C CA . ASN A 1 498 ? -5.621 1.286 -48.676 1.00 53.81 498 ASN A CA 1
ATOM 3942 C C . ASN A 1 498 ? -4.896 2.305 -47.788 1.00 53.81 498 ASN A C 1
ATOM 3944 O O . ASN A 1 498 ? -5.519 2.865 -46.891 1.00 53.81 498 ASN A O 1
ATOM 3948 N N . VAL A 1 499 ? -3.621 2.603 -48.067 1.00 53.72 499 VAL A N 1
ATOM 3949 C CA . VAL A 1 499 ? -2.873 3.685 -47.407 1.00 53.72 499 VAL A CA 1
ATOM 3950 C C . VAL A 1 499 ? -3.508 5.044 -47.718 1.00 53.72 499 VAL A C 1
ATOM 3952 O O . VAL A 1 499 ? -3.735 5.813 -46.792 1.00 53.72 499 VAL A O 1
ATOM 3955 N N . SER A 1 500 ? -3.887 5.324 -48.970 1.00 58.16 500 SER A N 1
ATOM 3956 C CA . SER A 1 500 ? -4.591 6.564 -49.337 1.00 58.16 500 SER A CA 1
ATOM 3957 C C . SER A 1 500 ? -6.005 6.679 -48.744 1.00 58.16 500 SER A C 1
ATOM 3959 O O . SER A 1 500 ? -6.392 7.762 -48.323 1.00 58.16 500 SER A O 1
ATOM 3961 N N . ILE A 1 501 ? -6.767 5.586 -48.655 1.00 58.25 501 ILE A N 1
ATOM 3962 C CA . ILE A 1 501 ? -8.108 5.559 -48.039 1.00 58.25 501 ILE A CA 1
ATOM 3963 C C . ILE A 1 501 ? -8.009 5.740 -46.515 1.00 58.25 501 ILE A C 1
ATOM 3965 O O . ILE A 1 501 ? -8.856 6.396 -45.908 1.00 58.25 501 ILE A O 1
ATOM 3969 N N . LEU A 1 502 ? -6.962 5.196 -45.887 1.00 50.56 502 LEU A N 1
ATOM 3970 C CA . LEU A 1 502 ? -6.659 5.424 -44.473 1.00 50.56 502 LEU A CA 1
ATOM 3971 C C . LEU A 1 502 ? -6.171 6.860 -44.220 1.00 50.56 502 LEU A C 1
ATOM 3973 O O . LEU A 1 502 ? -6.566 7.446 -43.218 1.00 50.56 502 LEU A O 1
ATOM 3977 N N . MET A 1 503 ? -5.404 7.463 -45.139 1.00 51.34 503 MET A N 1
ATOM 3978 C CA . MET A 1 503 ? -4.979 8.874 -45.070 1.00 51.34 503 MET A CA 1
ATOM 3979 C C . MET A 1 503 ? -6.153 9.870 -45.028 1.00 51.34 503 MET A C 1
ATOM 3981 O O . MET A 1 503 ? -5.995 10.959 -44.479 1.00 51.34 503 MET A O 1
ATOM 3985 N N . GLU A 1 504 ? -7.325 9.514 -45.565 1.00 52.56 504 GLU A N 1
ATOM 3986 C CA . GLU A 1 504 ? -8.530 10.362 -45.562 1.00 52.56 504 GLU A CA 1
ATOM 3987 C C . GLU A 1 504 ? -9.372 10.271 -44.270 1.00 52.56 504 GLU A C 1
ATOM 3989 O O . GLU A 1 504 ? -10.237 11.120 -44.044 1.00 52.56 504 GLU A O 1
ATOM 3994 N N . ARG A 1 505 ? -9.129 9.289 -43.387 1.00 46.66 505 ARG A N 1
ATOM 3995 C CA . ARG A 1 505 ? -9.874 9.102 -42.126 1.00 46.66 505 ARG A CA 1
ATOM 3996 C C . ARG A 1 505 ? -8.998 9.420 -40.903 1.00 46.66 505 ARG A C 1
ATOM 3998 O O . ARG A 1 505 ? -8.185 8.605 -40.504 1.00 46.66 505 ARG A O 1
ATOM 4005 N N . GLU A 1 506 ? -9.207 10.608 -40.328 1.00 47.56 506 GLU A N 1
ATOM 4006 C CA . GLU A 1 506 ? -8.774 11.124 -39.006 1.00 47.56 506 GLU A CA 1
ATOM 4007 C C . GLU A 1 506 ? -7.434 10.643 -38.380 1.00 47.56 506 GLU A C 1
ATOM 4009 O O . GLU A 1 506 ? -7.285 9.509 -37.936 1.00 47.56 506 GLU A O 1
ATOM 4014 N N . ASN A 1 507 ? -6.522 11.607 -38.159 1.00 55.50 507 ASN A N 1
ATOM 4015 C CA . ASN A 1 507 ? -5.384 11.569 -37.217 1.00 55.50 507 ASN A CA 1
ATOM 4016 C C . ASN A 1 507 ? -4.402 10.384 -37.348 1.00 55.50 507 ASN A C 1
ATOM 4018 O O . ASN A 1 507 ? -4.050 9.745 -36.352 1.00 55.50 507 ASN A O 1
ATOM 4022 N N . LEU A 1 508 ? -3.886 10.132 -38.553 1.00 51.75 508 LEU A N 1
ATOM 4023 C CA . LEU A 1 508 ? -2.673 9.324 -38.717 1.00 51.75 508 LEU A CA 1
ATOM 4024 C C . LEU A 1 508 ? -1.415 10.106 -38.286 1.00 51.75 508 LEU A C 1
ATOM 4026 O O . LEU A 1 508 ? -1.382 11.337 -38.385 1.00 51.75 508 LEU A O 1
ATOM 4030 N N . PRO A 1 509 ? -0.372 9.409 -37.803 1.00 55.28 509 PRO A N 1
ATOM 4031 C CA . PRO A 1 509 ? 0.871 10.036 -37.382 1.00 55.28 509 PRO A CA 1
ATOM 4032 C C . PRO A 1 509 ? 1.609 10.688 -38.575 1.00 55.28 509 PRO A C 1
ATOM 4034 O O . PRO A 1 509 ? 1.421 10.265 -39.718 1.00 55.28 509 PRO A O 1
ATOM 4037 N N . PRO A 1 510 ? 2.462 11.704 -38.340 1.00 62.16 510 PRO A N 1
ATOM 4038 C CA . PRO A 1 510 ? 3.038 12.599 -39.361 1.00 62.16 510 PRO A CA 1
ATOM 4039 C C . PRO A 1 510 ? 4.052 11.959 -40.343 1.00 62.16 510 PRO A C 1
ATOM 4041 O O . PRO A 1 510 ? 4.856 12.665 -40.944 1.00 62.16 510 PRO A O 1
ATOM 4044 N N . PHE A 1 511 ? 4.030 10.637 -40.535 1.00 76.81 511 PHE A N 1
ATOM 4045 C CA . PHE A 1 511 ? 5.080 9.862 -41.217 1.00 76.81 511 PHE A CA 1
ATOM 4046 C C . PHE A 1 511 ? 4.582 9.084 -42.444 1.00 76.81 511 PHE A C 1
ATOM 4048 O O . PHE A 1 511 ? 5.191 8.098 -42.856 1.00 76.81 511 PHE A O 1
ATOM 4055 N N . ALA A 1 512 ? 3.450 9.473 -43.020 1.00 78.81 512 ALA A N 1
ATOM 4056 C CA . ALA A 1 512 ? 2.762 8.670 -44.025 1.00 78.81 512 ALA A CA 1
ATOM 4057 C C . ALA A 1 512 ? 3.592 8.449 -45.317 1.00 78.81 512 ALA A C 1
ATOM 4059 O O . ALA A 1 512 ? 3.581 7.352 -45.880 1.00 78.81 512 ALA A O 1
ATOM 4060 N N . ASP A 1 513 ? 4.413 9.430 -45.705 1.00 81.38 513 ASP A N 1
ATOM 4061 C CA . ASP A 1 513 ? 5.383 9.297 -46.802 1.00 81.38 513 ASP A CA 1
ATOM 4062 C C . ASP A 1 513 ? 6.455 8.241 -46.487 1.00 81.38 513 ASP A C 1
ATOM 4064 O O . ASP A 1 513 ? 6.784 7.403 -47.327 1.00 81.38 513 ASP A O 1
ATOM 4068 N N . VAL A 1 514 ? 6.939 8.209 -45.242 1.00 82.38 514 VAL A N 1
ATOM 4069 C CA . VAL A 1 514 ? 7.950 7.248 -44.773 1.00 82.38 514 VAL A CA 1
ATOM 4070 C C . VAL A 1 514 ? 7.400 5.820 -44.788 1.00 82.38 514 VAL A C 1
ATOM 4072 O O . VAL A 1 514 ? 8.098 4.891 -45.191 1.00 82.38 514 VAL A O 1
ATOM 4075 N N . LEU A 1 515 ? 6.131 5.634 -44.415 1.00 83.19 515 LEU A N 1
ATOM 4076 C CA . LEU A 1 515 ? 5.468 4.328 -44.478 1.00 83.19 515 LEU A CA 1
ATOM 4077 C C . LEU A 1 515 ? 5.316 3.824 -45.912 1.00 83.19 515 LEU A C 1
ATOM 4079 O O . LEU A 1 515 ? 5.493 2.631 -46.157 1.00 83.19 515 LEU A O 1
ATOM 4083 N N . SER A 1 516 ? 5.032 4.720 -46.859 1.00 84.06 516 SER A N 1
ATOM 4084 C CA . SER A 1 516 ? 4.931 4.358 -48.274 1.00 84.06 516 SER A CA 1
ATOM 4085 C C . SER A 1 516 ? 6.269 3.870 -48.842 1.00 84.06 516 SER A C 1
ATOM 4087 O O . SER A 1 516 ? 6.295 2.902 -49.601 1.00 84.06 516 SER A O 1
ATOM 4089 N N . GLU A 1 517 ? 7.384 4.474 -48.416 1.00 85.00 517 GLU A N 1
ATOM 4090 C CA . GLU A 1 517 ? 8.736 4.041 -48.781 1.00 85.00 517 GLU A CA 1
ATOM 4091 C C . GLU A 1 517 ? 9.097 2.702 -48.127 1.00 85.00 517 GLU A C 1
ATOM 4093 O O . GLU A 1 517 ? 9.555 1.784 -48.809 1.00 85.00 517 GLU A O 1
ATOM 4098 N N . LEU A 1 518 ? 8.823 2.539 -46.828 1.00 84.94 518 LEU A N 1
ATOM 4099 C CA . LEU A 1 518 ? 9.080 1.286 -46.111 1.00 84.94 518 LEU A CA 1
ATOM 4100 C C . LEU A 1 518 ? 8.263 0.114 -46.672 1.00 84.94 518 LEU A C 1
ATOM 4102 O O . LEU A 1 518 ? 8.769 -1.008 -46.720 1.00 84.94 518 LEU A O 1
ATOM 4106 N N . ALA A 1 519 ? 7.035 0.361 -47.136 1.00 86.69 519 ALA A N 1
ATOM 4107 C CA . ALA A 1 519 ? 6.154 -0.649 -47.723 1.00 86.69 519 ALA A CA 1
ATOM 4108 C C . ALA A 1 519 ? 6.619 -1.165 -49.097 1.00 86.69 519 ALA A C 1
ATOM 4110 O O . ALA A 1 519 ? 6.123 -2.198 -49.553 1.00 86.69 519 ALA A O 1
ATOM 4111 N N . LYS A 1 520 ? 7.582 -0.499 -49.754 1.00 86.69 520 LYS A N 1
ATOM 4112 C CA . LYS A 1 520 ? 8.193 -0.998 -51.002 1.00 86.69 520 LYS A CA 1
ATOM 4113 C C . LYS A 1 520 ? 9.025 -2.261 -50.773 1.00 86.69 520 LYS A C 1
ATOM 4115 O O . LYS A 1 520 ? 9.228 -3.040 -51.701 1.00 86.69 520 LYS A O 1
ATOM 4120 N N . VAL A 1 521 ? 9.490 -2.483 -49.543 1.00 84.31 521 VAL A N 1
ATOM 4121 C CA . VAL A 1 521 ? 10.195 -3.701 -49.137 1.00 84.31 521 VAL A CA 1
ATOM 4122 C C . VAL A 1 521 ? 9.153 -4.758 -48.755 1.00 84.31 521 VAL A C 1
ATOM 4124 O O . VAL A 1 521 ? 8.440 -4.614 -47.764 1.00 84.31 521 VAL A O 1
ATOM 4127 N N . GLN A 1 522 ? 9.050 -5.832 -49.544 1.00 84.56 522 GLN A N 1
ATOM 4128 C CA . GLN A 1 522 ? 7.974 -6.830 -49.420 1.00 84.56 522 GLN A CA 1
ATOM 4129 C C . GLN A 1 522 ? 7.798 -7.422 -47.998 1.00 84.56 522 GLN A C 1
ATOM 4131 O O . GLN A 1 522 ? 6.652 -7.530 -47.557 1.00 84.56 522 GLN A O 1
ATOM 4136 N N . PRO A 1 523 ? 8.863 -7.751 -47.231 1.00 82.12 523 PRO A N 1
ATOM 4137 C CA . PRO A 1 523 ? 8.729 -8.161 -45.827 1.00 82.12 523 PRO A CA 1
ATOM 4138 C C . PRO A 1 523 ? 8.044 -7.123 -44.926 1.00 82.12 523 PRO A C 1
ATOM 4140 O O . PRO A 1 523 ? 7.242 -7.483 -44.063 1.00 82.12 523 PRO A O 1
ATOM 4143 N N . ASN A 1 524 ? 8.331 -5.838 -45.141 1.00 88.88 524 ASN A N 1
ATOM 4144 C CA . ASN A 1 524 ? 7.793 -4.741 -44.338 1.00 88.88 524 ASN A CA 1
ATOM 4145 C C . ASN A 1 524 ? 6.320 -4.497 -44.665 1.00 88.88 524 ASN A C 1
ATOM 4147 O O . ASN A 1 524 ? 5.542 -4.176 -43.775 1.00 88.88 524 ASN A O 1
ATOM 4151 N N . LYS A 1 525 ? 5.919 -4.695 -45.926 1.00 89.00 525 LYS A N 1
ATOM 4152 C CA . LYS A 1 525 ? 4.541 -4.489 -46.387 1.00 89.00 525 LYS A CA 1
ATOM 4153 C C . LYS A 1 525 ? 3.518 -5.249 -45.544 1.00 89.00 525 LYS A C 1
ATOM 4155 O O . LYS A 1 525 ? 2.511 -4.679 -45.137 1.00 89.00 525 LYS A O 1
ATOM 4160 N N . ASN A 1 526 ? 3.790 -6.519 -45.250 1.00 89.19 526 ASN A N 1
ATOM 4161 C CA . ASN A 1 526 ? 2.884 -7.343 -44.450 1.00 89.19 526 ASN A CA 1
ATOM 4162 C C . ASN A 1 526 ? 2.797 -6.846 -43.002 1.00 89.19 526 ASN A C 1
ATOM 4164 O O . ASN A 1 526 ? 1.699 -6.747 -42.470 1.00 89.19 526 ASN A O 1
ATOM 4168 N N . LEU A 1 527 ? 3.929 -6.468 -42.400 1.00 89.44 527 LEU A N 1
ATOM 4169 C CA . LEU A 1 527 ? 3.977 -5.942 -41.031 1.00 89.44 527 LEU A CA 1
ATOM 4170 C C . LEU A 1 527 ? 3.307 -4.570 -40.913 1.00 89.44 527 LEU A C 1
ATOM 4172 O O . LEU A 1 527 ? 2.626 -4.306 -39.930 1.00 89.44 527 LEU A O 1
ATOM 4176 N N . ILE A 1 528 ? 3.469 -3.708 -41.918 1.00 91.31 528 ILE A N 1
ATOM 4177 C CA . ILE A 1 528 ? 2.801 -2.405 -41.983 1.00 91.31 528 ILE A CA 1
ATOM 4178 C C . ILE A 1 528 ? 1.294 -2.608 -42.125 1.00 91.31 528 ILE A C 1
ATOM 4180 O O . ILE A 1 528 ? 0.530 -1.968 -41.414 1.00 91.31 528 ILE A O 1
ATOM 4184 N N . ASN A 1 529 ? 0.853 -3.524 -42.989 1.00 89.81 529 ASN A N 1
ATOM 4185 C CA . ASN A 1 529 ? -0.567 -3.842 -43.111 1.00 89.81 529 ASN A CA 1
ATOM 4186 C C . ASN A 1 529 ? -1.130 -4.417 -41.806 1.00 89.81 529 ASN A C 1
ATOM 4188 O O . ASN A 1 529 ? -2.217 -4.024 -41.404 1.00 89.81 529 ASN A O 1
ATOM 4192 N N . GLU A 1 530 ? -0.403 -5.300 -41.120 1.00 89.56 530 GLU A N 1
ATOM 4193 C CA . GLU A 1 530 ? -0.789 -5.843 -39.809 1.00 89.56 530 GLU A CA 1
ATOM 4194 C C . GLU A 1 530 ? -0.878 -4.728 -38.749 1.00 89.56 530 GLU A C 1
ATOM 4196 O O . GLU A 1 530 ? -1.888 -4.604 -38.060 1.00 89.56 530 GLU A O 1
ATOM 4201 N N . TYR A 1 531 ? 0.112 -3.832 -38.703 1.00 89.38 531 TYR A N 1
ATOM 4202 C CA . TYR A 1 531 ? 0.122 -2.661 -37.822 1.00 89.38 531 TYR A CA 1
ATOM 4203 C C . TYR A 1 531 ? -1.034 -1.688 -38.109 1.00 89.38 531 TYR A C 1
ATOM 4205 O O . TYR A 1 531 ? -1.643 -1.167 -37.182 1.00 89.38 531 TYR A O 1
ATOM 4213 N N . LEU A 1 532 ? -1.352 -1.431 -39.380 1.00 88.38 532 LEU A N 1
ATOM 4214 C CA . LEU A 1 532 ? -2.412 -0.496 -39.770 1.00 88.38 532 LEU A CA 1
ATOM 4215 C C . LEU A 1 532 ? -3.818 -1.102 -39.661 1.00 88.38 532 LEU A C 1
ATOM 4217 O O . LEU A 1 532 ? -4.774 -0.371 -39.413 1.00 88.38 532 LEU A O 1
ATOM 4221 N N . SER A 1 533 ? -3.958 -2.411 -39.881 1.00 84.19 533 SER A N 1
ATOM 4222 C CA . SER A 1 533 ? -5.245 -3.117 -39.813 1.00 84.19 533 SER A CA 1
ATOM 4223 C C . SER A 1 533 ? -5.651 -3.463 -38.382 1.00 84.19 533 SER A C 1
ATOM 4225 O O . SER A 1 533 ? -6.845 -3.512 -38.082 1.00 84.19 533 SER A O 1
ATOM 4227 N N . GLY A 1 534 ? -4.683 -3.664 -37.485 1.00 71.81 534 GLY A N 1
ATOM 4228 C CA . GLY A 1 534 ? -4.947 -3.825 -36.063 1.00 71.81 534 GLY A CA 1
ATOM 4229 C C . GLY A 1 534 ? -5.487 -2.531 -35.449 1.00 71.81 534 GLY A C 1
ATOM 4230 O O . GLY A 1 534 ? -5.044 -1.431 -35.782 1.00 71.81 534 GLY A O 1
ATOM 4231 N N . SER A 1 535 ? -6.416 -2.634 -34.492 1.00 62.41 535 SER A N 1
ATOM 4232 C CA . SER A 1 535 ? -6.859 -1.477 -33.700 1.00 62.41 535 SER A CA 1
ATOM 4233 C C . SER A 1 535 ? -5.769 -1.071 -32.694 1.00 62.41 535 SER A C 1
ATOM 4235 O O . SER A 1 535 ? -5.942 -1.212 -31.487 1.00 62.41 535 SER A O 1
ATOM 4237 N N . THR A 1 536 ? -4.611 -0.632 -33.188 1.00 67.75 536 THR A N 1
ATOM 4238 C CA . THR A 1 536 ? -3.388 -0.373 -32.417 1.00 67.75 536 THR A CA 1
ATOM 4239 C C . THR A 1 536 ? -3.683 0.364 -31.116 1.00 67.75 536 THR A C 1
ATOM 4241 O O . THR A 1 536 ? -4.358 1.402 -31.111 1.00 67.75 536 THR A O 1
ATOM 4244 N N . SER A 1 537 ? -3.193 -0.203 -30.007 1.00 77.12 537 SER A N 1
ATOM 4245 C CA . SER A 1 537 ? -3.256 0.432 -28.691 1.00 77.12 537 SER A CA 1
ATOM 4246 C C . SER A 1 537 ? -2.562 1.794 -28.753 1.00 77.12 537 SER A C 1
ATOM 4248 O O . SER A 1 537 ? -1.704 2.025 -29.611 1.00 77.12 537 SER A O 1
ATOM 4250 N N . ALA A 1 538 ? -2.935 2.712 -27.859 1.00 77.38 538 ALA A N 1
ATOM 4251 C CA . ALA A 1 538 ? -2.317 4.036 -27.809 1.00 77.38 538 ALA A CA 1
ATOM 4252 C C . ALA A 1 538 ? -0.780 3.947 -27.728 1.00 77.38 538 ALA A C 1
ATOM 4254 O O . ALA A 1 538 ? -0.093 4.743 -28.359 1.00 77.38 538 ALA A O 1
ATOM 4255 N N . ASP A 1 539 ? -0.259 2.922 -27.051 1.00 72.81 539 ASP A N 1
ATOM 4256 C CA . ASP A 1 539 ? 1.175 2.678 -26.892 1.00 72.81 539 ASP A CA 1
ATOM 4257 C C . ASP A 1 539 ? 1.838 2.218 -28.201 1.00 72.81 539 ASP A C 1
ATOM 4259 O O . ASP A 1 539 ? 2.869 2.763 -28.587 1.00 72.81 539 ASP A O 1
ATOM 4263 N N . LEU A 1 540 ? 1.219 1.299 -28.958 1.00 80.00 540 LEU A N 1
ATOM 4264 C CA . LEU A 1 540 ? 1.709 0.895 -30.289 1.00 80.00 540 LEU A CA 1
ATOM 4265 C C . LEU A 1 540 ? 1.761 2.072 -31.271 1.00 80.00 540 LEU A C 1
ATOM 4267 O O . LEU A 1 540 ? 2.623 2.102 -32.148 1.00 80.00 540 LEU A O 1
ATOM 4271 N N . ARG A 1 541 ? 0.865 3.056 -31.128 1.00 80.06 541 ARG A N 1
ATOM 4272 C CA . ARG A 1 541 ? 0.866 4.272 -31.963 1.00 80.06 541 ARG A CA 1
ATOM 4273 C C . ARG A 1 541 ? 2.054 5.188 -31.689 1.00 80.06 541 ARG A C 1
ATOM 4275 O O . ARG A 1 541 ? 2.372 6.016 -32.535 1.00 80.06 541 ARG A O 1
ATOM 4282 N N . THR A 1 542 ? 2.703 5.039 -30.534 1.00 78.81 542 THR A N 1
ATOM 4283 C CA . THR A 1 542 ? 3.939 5.766 -30.213 1.00 78.81 542 THR A CA 1
ATOM 4284 C C . THR A 1 542 ? 5.192 5.097 -30.766 1.00 78.81 542 THR A C 1
ATOM 4286 O O . THR A 1 542 ? 6.257 5.706 -30.718 1.00 78.81 542 THR A O 1
ATOM 4289 N N . LEU A 1 543 ? 5.090 3.874 -31.304 1.00 82.88 543 LEU A N 1
ATOM 4290 C CA . LEU A 1 543 ? 6.234 3.217 -31.924 1.00 82.88 543 LEU A CA 1
ATOM 4291 C C . LEU A 1 543 ? 6.612 3.932 -33.216 1.00 82.88 543 LEU A C 1
ATOM 4293 O O . LEU A 1 543 ? 5.824 4.006 -34.162 1.00 82.88 543 LEU A O 1
ATOM 4297 N N . GLU A 1 544 ? 7.857 4.382 -33.289 1.00 85.50 544 GLU A N 1
ATOM 4298 C CA . GLU A 1 544 ? 8.440 4.830 -34.543 1.00 85.50 544 GLU A CA 1
ATOM 4299 C C . GLU A 1 544 ? 8.752 3.598 -35.400 1.00 85.50 544 GLU A C 1
ATOM 4301 O O . GLU A 1 544 ? 9.710 2.869 -35.163 1.00 85.50 544 GLU A O 1
ATOM 4306 N N . LEU A 1 545 ? 7.918 3.319 -36.408 1.00 86.69 545 LEU A N 1
ATOM 4307 C CA . LEU A 1 545 ? 8.086 2.144 -37.278 1.00 86.69 545 LEU A CA 1
ATOM 4308 C C . LEU A 1 545 ? 9.445 2.112 -37.994 1.00 86.69 545 LEU A C 1
ATOM 4310 O O . LEU A 1 545 ? 9.927 1.034 -38.336 1.00 86.69 545 LEU A O 1
ATOM 4314 N N . THR A 1 546 ? 10.087 3.266 -38.169 1.00 83.81 546 THR A N 1
ATOM 4315 C CA . THR A 1 546 ? 11.460 3.408 -38.675 1.00 83.81 546 THR A CA 1
ATOM 4316 C C . THR A 1 546 ? 12.511 2.755 -37.781 1.00 83.81 546 THR A C 1
ATOM 4318 O O . THR A 1 546 ? 13.544 2.312 -38.283 1.00 83.81 546 THR A O 1
ATOM 4321 N N . ASP A 1 547 ? 12.243 2.627 -36.480 1.00 80.12 547 ASP A N 1
ATOM 4322 C CA . ASP A 1 547 ? 13.129 1.912 -35.562 1.00 80.12 547 ASP A CA 1
ATOM 4323 C C . ASP A 1 547 ? 13.059 0.401 -35.750 1.00 80.12 547 ASP A C 1
ATOM 4325 O O . ASP A 1 547 ? 14.020 -0.299 -35.444 1.00 80.12 547 ASP A O 1
ATOM 4329 N N . PHE A 1 548 ? 11.966 -0.121 -36.303 1.00 81.88 548 PHE A N 1
ATOM 4330 C CA . PHE A 1 548 ? 11.766 -1.557 -36.489 1.00 81.88 548 PHE A CA 1
ATOM 4331 C C . PHE A 1 548 ? 12.041 -2.003 -37.921 1.00 81.88 548 PHE A C 1
ATOM 4333 O O . PHE A 1 548 ? 12.625 -3.063 -38.140 1.00 81.88 548 PHE A O 1
ATOM 4340 N N . LEU A 1 549 ? 11.634 -1.188 -38.889 1.00 85.38 549 LEU A N 1
ATOM 4341 C CA . LEU A 1 549 ? 11.666 -1.514 -40.304 1.00 85.38 549 LEU A CA 1
ATOM 4342 C C . LEU A 1 549 ? 12.878 -0.842 -40.955 1.00 85.38 549 LEU A C 1
ATOM 4344 O O . LEU A 1 549 ? 12.987 0.382 -40.996 1.00 85.38 549 LEU A O 1
ATOM 4348 N N . SER A 1 550 ? 13.804 -1.634 -41.494 1.00 73.62 550 SER A N 1
ATOM 4349 C CA . SER A 1 550 ? 14.941 -1.084 -42.236 1.00 73.62 550 SER A CA 1
ATOM 4350 C C . SER A 1 550 ? 14.526 -0.624 -43.637 1.00 73.62 550 SER A C 1
ATOM 4352 O O . SER A 1 550 ? 13.855 -1.367 -44.353 1.00 73.62 550 SER A O 1
ATOM 4354 N N . VAL A 1 551 ? 15.027 0.541 -44.064 1.00 63.56 551 VAL A N 1
ATOM 4355 C CA . VAL A 1 551 ? 14.903 1.077 -45.441 1.00 63.56 551 VAL A CA 1
ATOM 4356 C C . VAL A 1 551 ? 15.811 0.331 -46.439 1.00 63.56 551 VAL A C 1
ATOM 4358 O O . VAL A 1 551 ? 15.725 0.546 -47.643 1.00 63.56 551 VAL A O 1
ATOM 4361 N N . ALA A 1 552 ? 16.706 -0.538 -45.954 1.00 54.28 552 ALA A N 1
ATOM 4362 C CA . ALA A 1 552 ? 17.802 -1.103 -46.736 1.00 54.28 552 ALA A CA 1
ATOM 4363 C C . ALA A 1 552 ? 17.343 -1.710 -48.077 1.00 54.28 552 ALA A C 1
ATOM 4365 O O . ALA A 1 552 ? 16.502 -2.609 -48.127 1.00 54.28 552 ALA A O 1
ATOM 4366 N N . ASN A 1 553 ? 17.951 -1.211 -49.161 1.00 52.31 553 ASN A N 1
ATOM 4367 C CA . ASN A 1 553 ? 17.816 -1.715 -50.525 1.00 52.31 553 ASN A CA 1
ATOM 4368 C C . ASN A 1 553 ? 17.929 -3.247 -50.553 1.00 52.31 553 ASN A C 1
ATOM 4370 O O . ASN A 1 553 ? 18.855 -3.817 -49.979 1.00 52.31 553 ASN A O 1
ATOM 4374 N N . ALA A 1 554 ? 17.007 -3.879 -51.278 1.00 47.72 554 ALA A N 1
ATOM 4375 C CA . ALA A 1 554 ? 16.645 -5.299 -51.311 1.00 47.72 554 ALA A CA 1
ATOM 4376 C C . ALA A 1 554 ? 17.754 -6.364 -51.540 1.00 47.72 554 ALA A C 1
ATOM 4378 O O . ALA A 1 554 ? 17.421 -7.511 -51.824 1.00 47.72 554 ALA A O 1
ATOM 4379 N N . MET A 1 555 ? 19.054 -6.056 -51.448 1.00 49.12 555 MET A N 1
ATOM 4380 C CA . MET A 1 555 ? 20.126 -7.008 -51.779 1.00 49.12 555 MET A CA 1
ATOM 4381 C C . MET A 1 555 ? 20.870 -7.637 -50.594 1.00 49.12 555 MET A C 1
ATOM 4383 O O . MET A 1 555 ? 21.509 -8.667 -50.803 1.00 49.12 555 MET A O 1
ATOM 4387 N N . ARG A 1 556 ? 20.805 -7.097 -49.368 1.00 58.19 556 ARG A N 1
ATOM 4388 C CA . ARG A 1 556 ? 21.366 -7.765 -48.174 1.00 58.19 556 ARG A CA 1
ATOM 4389 C C . ARG A 1 556 ? 20.509 -7.482 -46.949 1.00 58.19 556 ARG A C 1
ATOM 4391 O O . ARG A 1 556 ? 20.659 -6.448 -46.309 1.00 58.19 556 ARG A O 1
ATOM 4398 N N . GLU A 1 557 ? 19.615 -8.413 -46.640 1.00 63.31 557 GLU A N 1
ATOM 4399 C CA . GLU A 1 557 ? 18.909 -8.432 -45.363 1.00 63.31 557 GLU A CA 1
ATOM 4400 C C . GLU A 1 557 ? 19.956 -8.595 -44.256 1.00 63.31 557 GLU A C 1
ATOM 4402 O O . GLU A 1 557 ? 20.643 -9.616 -44.163 1.00 63.31 557 GLU A O 1
ATOM 4407 N N . THR A 1 558 ? 20.175 -7.538 -43.481 1.00 76.81 558 THR A N 1
ATOM 4408 C CA . THR A 1 558 ? 21.108 -7.586 -42.362 1.00 76.81 558 THR A CA 1
ATOM 4409 C C . THR A 1 558 ? 20.459 -8.361 -41.214 1.00 76.81 558 THR A C 1
ATOM 4411 O O . THR A 1 558 ? 19.242 -8.312 -41.014 1.00 76.81 558 THR A O 1
ATOM 4414 N N . THR A 1 559 ? 21.259 -9.107 -40.452 1.00 83.38 559 THR A N 1
ATOM 4415 C CA . THR A 1 559 ? 20.769 -9.948 -39.347 1.00 83.38 559 THR A CA 1
ATOM 4416 C C . THR A 1 559 ? 19.977 -9.149 -38.306 1.00 83.38 559 THR A C 1
ATOM 4418 O O . THR A 1 559 ? 18.983 -9.643 -37.779 1.00 83.38 559 THR A O 1
ATOM 4421 N N . ASP A 1 560 ? 20.344 -7.890 -38.063 1.00 85.12 560 ASP A N 1
ATOM 4422 C CA . ASP A 1 560 ? 19.606 -6.961 -37.200 1.00 85.12 560 ASP A CA 1
ATOM 4423 C C . ASP A 1 560 ? 18.260 -6.520 -37.795 1.00 85.12 560 ASP A C 1
ATOM 4425 O O . ASP A 1 560 ? 17.283 -6.420 -37.059 1.00 85.12 560 ASP A O 1
ATOM 4429 N N . GLY A 1 561 ? 18.167 -6.287 -39.109 1.00 85.62 561 GLY A N 1
ATOM 4430 C CA . GLY A 1 561 ? 16.905 -5.948 -39.779 1.00 85.62 561 GLY A CA 1
ATOM 4431 C C . GLY A 1 561 ? 15.866 -7.059 -39.619 1.00 85.62 561 GLY A C 1
ATOM 4432 O O . GLY A 1 561 ? 14.736 -6.805 -39.202 1.00 85.62 561 GLY A O 1
ATOM 4433 N N . ALA A 1 562 ? 16.281 -8.310 -39.830 1.00 89.12 562 ALA A N 1
ATOM 4434 C CA . ALA A 1 562 ? 15.426 -9.475 -39.614 1.00 89.12 562 ALA A CA 1
ATOM 4435 C C . ALA A 1 562 ? 14.992 -9.622 -38.141 1.00 89.12 562 ALA A C 1
ATOM 4437 O O . ALA A 1 562 ? 13.825 -9.914 -37.863 1.00 89.12 562 ALA A O 1
ATOM 4438 N N . LEU A 1 563 ? 15.902 -9.384 -37.186 1.00 90.69 563 LEU A N 1
ATOM 4439 C CA . LEU A 1 563 ? 15.585 -9.423 -35.754 1.00 90.69 563 LEU A CA 1
ATOM 4440 C C . LEU A 1 563 ? 14.588 -8.332 -35.347 1.00 90.69 563 LEU A C 1
ATOM 4442 O O . LEU A 1 563 ? 13.667 -8.614 -34.580 1.00 90.69 563 LEU A O 1
ATOM 4446 N N . ARG A 1 564 ? 14.728 -7.111 -35.873 1.00 91.69 564 ARG A N 1
ATOM 4447 C CA . ARG A 1 564 ? 13.804 -6.000 -35.596 1.00 91.69 564 ARG A CA 1
ATOM 4448 C C . ARG A 1 564 ? 12.424 -6.222 -36.220 1.00 91.69 564 ARG A C 1
ATOM 4450 O O . ARG A 1 564 ? 11.419 -6.047 -35.534 1.00 91.69 564 ARG A O 1
ATOM 4457 N N . ASN A 1 565 ? 12.363 -6.735 -37.449 1.00 91.50 565 ASN A N 1
ATOM 4458 C CA . ASN A 1 565 ? 11.109 -7.159 -38.080 1.00 91.50 565 ASN A CA 1
ATOM 4459 C C . ASN A 1 565 ? 10.411 -8.260 -37.268 1.00 91.50 565 ASN A C 1
ATOM 4461 O O . ASN A 1 565 ? 9.196 -8.219 -37.054 1.00 91.50 565 ASN A O 1
ATOM 4465 N N . ARG A 1 566 ? 11.180 -9.235 -36.764 1.00 94.19 566 ARG A N 1
ATOM 4466 C CA . ARG A 1 566 ? 10.649 -10.276 -35.877 1.00 94.19 566 ARG A CA 1
ATOM 4467 C C . ARG A 1 566 ? 10.144 -9.688 -34.559 1.00 94.19 566 ARG A C 1
ATOM 4469 O O . ARG A 1 566 ? 9.076 -10.087 -34.107 1.00 94.19 566 ARG A O 1
ATOM 4476 N N . ALA A 1 567 ? 10.862 -8.731 -33.973 1.00 93.50 567 ALA A N 1
ATOM 4477 C CA . ALA A 1 567 ? 10.436 -8.042 -32.760 1.00 93.50 567 ALA A CA 1
ATOM 4478 C C . ALA A 1 567 ? 9.097 -7.316 -32.954 1.00 93.50 567 ALA A C 1
ATOM 4480 O O . ALA A 1 567 ? 8.198 -7.498 -32.137 1.00 93.50 567 ALA A O 1
ATOM 4481 N N . LEU A 1 568 ? 8.921 -6.585 -34.062 1.00 94.19 568 LEU A N 1
ATOM 4482 C CA . LEU A 1 568 ? 7.658 -5.912 -34.383 1.00 94.19 568 LEU A CA 1
ATOM 4483 C C . LEU A 1 568 ? 6.491 -6.899 -34.503 1.00 94.19 568 LEU A C 1
ATOM 4485 O O . LEU A 1 568 ? 5.423 -6.654 -33.949 1.00 94.19 568 LEU A O 1
ATOM 4489 N N . ARG A 1 569 ? 6.696 -8.051 -35.152 1.00 94.56 569 ARG A N 1
ATOM 4490 C CA . ARG A 1 569 ? 5.660 -9.093 -35.237 1.00 94.56 569 ARG A CA 1
ATOM 4491 C C . ARG A 1 569 ? 5.248 -9.613 -33.857 1.00 94.56 569 ARG A C 1
ATOM 4493 O O . ARG A 1 569 ? 4.065 -9.799 -33.592 1.00 94.56 569 ARG A O 1
ATOM 4500 N N . LEU A 1 570 ? 6.220 -9.853 -32.974 1.00 95.38 570 LEU A N 1
ATOM 4501 C CA . LEU A 1 570 ? 5.946 -10.318 -31.611 1.00 95.38 570 LEU A CA 1
ATOM 4502 C C . LEU A 1 570 ? 5.218 -9.249 -30.783 1.00 95.38 570 LEU A C 1
ATOM 4504 O O . LEU A 1 570 ? 4.337 -9.597 -30.000 1.00 95.38 570 LEU A O 1
ATOM 4508 N N . LEU A 1 571 ? 5.543 -7.966 -30.983 1.00 94.31 571 LEU A N 1
ATOM 4509 C CA . LEU A 1 571 ? 4.836 -6.839 -30.368 1.00 94.31 571 LEU A CA 1
ATOM 4510 C C . LEU A 1 571 ? 3.366 -6.797 -30.789 1.00 94.31 571 LEU A C 1
ATOM 4512 O O . LEU A 1 571 ? 2.493 -6.756 -29.926 1.00 94.31 571 LEU A O 1
ATOM 4516 N N . LEU A 1 572 ? 3.097 -6.863 -32.096 1.00 94.12 572 LEU A N 1
ATOM 4517 C CA . LEU A 1 572 ? 1.737 -6.863 -32.640 1.00 94.12 572 LEU A CA 1
ATOM 4518 C C . LEU A 1 572 ? 0.916 -8.033 -32.086 1.00 94.12 572 LEU A C 1
ATOM 4520 O O . LEU A 1 572 ? -0.158 -7.826 -31.522 1.00 94.12 572 LEU A O 1
ATOM 4524 N N . LYS A 1 573 ? 1.478 -9.248 -32.124 1.00 94.38 573 LYS A N 1
ATOM 4525 C CA . LYS A 1 573 ? 0.821 -10.447 -31.586 1.00 94.38 573 LYS A CA 1
ATOM 4526 C C . LYS A 1 573 ? 0.566 -10.353 -30.076 1.00 94.38 573 LYS A C 1
ATOM 4528 O O . LYS A 1 573 ? -0.490 -10.766 -29.603 1.00 94.38 573 LYS A O 1
ATOM 4533 N N . GLY A 1 574 ? 1.517 -9.812 -29.311 1.00 94.75 574 GLY A N 1
ATOM 4534 C CA . GLY A 1 574 ? 1.370 -9.612 -27.867 1.00 94.75 574 GLY A CA 1
ATOM 4535 C C . GLY A 1 574 ? 0.258 -8.624 -27.525 1.00 94.75 574 GLY A C 1
ATOM 4536 O O . GLY A 1 574 ? -0.533 -8.871 -26.617 1.00 94.75 574 GLY A O 1
ATOM 4537 N N . GLU A 1 575 ? 0.154 -7.537 -28.281 1.00 93.94 575 GLU A N 1
ATOM 4538 C CA . GLU A 1 575 ? -0.862 -6.504 -28.082 1.00 93.94 575 GLU A CA 1
ATOM 4539 C C . GLU A 1 575 ? -2.265 -6.964 -28.487 1.00 93.94 575 GLU A C 1
ATOM 4541 O O . GLU A 1 575 ? -3.231 -6.614 -27.810 1.00 93.94 575 GLU A O 1
ATOM 4546 N N . ASP A 1 576 ? -2.402 -7.807 -29.510 1.00 92.19 576 ASP A N 1
ATOM 4547 C CA . ASP A 1 576 ? -3.693 -8.416 -29.847 1.00 92.19 576 ASP A CA 1
ATOM 4548 C C . ASP A 1 576 ? -4.181 -9.386 -28.755 1.00 92.19 576 ASP A C 1
ATOM 4550 O O . ASP A 1 576 ? -5.373 -9.415 -28.423 1.00 92.19 576 ASP A O 1
ATOM 4554 N N . ILE A 1 577 ? -3.270 -10.125 -28.111 1.00 92.44 577 ILE A N 1
ATOM 4555 C CA . ILE A 1 577 ? -3.602 -10.955 -26.941 1.00 92.44 577 ILE A CA 1
ATOM 4556 C C . ILE A 1 577 ? -3.998 -10.081 -25.743 1.00 92.44 577 ILE A C 1
ATOM 4558 O O . ILE A 1 577 ? -4.990 -10.360 -25.071 1.00 92.44 577 ILE A O 1
ATOM 4562 N N . ILE A 1 578 ? -3.254 -9.007 -25.468 1.00 91.69 578 ILE A N 1
ATOM 4563 C CA . ILE A 1 578 ? -3.589 -8.078 -24.376 1.00 91.69 578 ILE A CA 1
ATOM 4564 C C . ILE A 1 578 ? -4.969 -7.453 -24.622 1.00 91.69 578 ILE A C 1
ATOM 4566 O O . ILE A 1 578 ? -5.809 -7.457 -23.723 1.00 91.69 578 ILE A O 1
ATOM 4570 N N . ARG A 1 579 ? -5.242 -6.988 -25.845 1.00 89.19 579 ARG A N 1
ATOM 4571 C CA . ARG A 1 579 ? -6.517 -6.354 -26.196 1.00 89.19 579 ARG A CA 1
ATOM 4572 C C . ARG A 1 579 ? -7.683 -7.322 -26.114 1.00 89.19 579 ARG A C 1
ATOM 4574 O O . ARG A 1 579 ? -8.715 -6.968 -25.555 1.00 89.19 579 ARG A O 1
ATOM 4581 N N . SER A 1 580 ? -7.539 -8.532 -26.651 1.00 89.44 580 SER A N 1
ATOM 4582 C CA . SER A 1 580 ? -8.597 -9.541 -26.530 1.00 89.44 580 SER A CA 1
ATOM 4583 C C . SER A 1 580 ? -8.916 -9.826 -25.060 1.00 89.44 580 SER A C 1
ATOM 4585 O O . SER A 1 580 ? -10.085 -9.994 -24.721 1.00 89.44 580 SER A O 1
ATOM 4587 N N . PHE A 1 581 ? -7.919 -9.789 -24.165 1.00 88.12 581 PHE A N 1
ATOM 4588 C CA . PHE A 1 581 ? -8.118 -9.951 -22.717 1.00 88.12 581 PHE A CA 1
ATOM 4589 C C . PHE A 1 581 ? -8.837 -8.776 -22.071 1.00 88.12 581 PHE A C 1
ATOM 4591 O O . PHE A 1 581 ? -9.690 -8.972 -21.207 1.00 88.12 581 PHE A O 1
ATOM 4598 N N . GLU A 1 582 ? -8.504 -7.559 -22.485 1.00 87.06 582 GLU A N 1
ATOM 4599 C CA . GLU A 1 582 ? -9.156 -6.347 -21.996 1.00 87.06 582 GLU A CA 1
ATOM 4600 C C . GLU A 1 582 ? -10.594 -6.208 -22.515 1.00 87.06 582 GLU A C 1
ATOM 4602 O O . GLU A 1 582 ? -11.442 -5.696 -21.791 1.00 87.06 582 GLU A O 1
ATOM 4607 N N . ALA A 1 583 ? -10.888 -6.700 -23.722 1.00 86.94 583 ALA A N 1
ATOM 4608 C CA . ALA A 1 583 ? -12.227 -6.675 -24.311 1.00 86.94 583 ALA A CA 1
ATOM 4609 C C . ALA A 1 583 ? -13.152 -7.772 -23.753 1.00 86.94 583 ALA A C 1
ATOM 4611 O O . ALA A 1 583 ? -14.337 -7.528 -23.540 1.00 86.94 583 ALA A O 1
ATOM 4612 N N . ASN A 1 584 ? -12.627 -8.971 -23.482 1.00 80.75 584 ASN A N 1
ATOM 4613 C CA . ASN A 1 584 ? -13.414 -10.114 -23.006 1.00 80.75 584 ASN A CA 1
ATOM 4614 C C . ASN A 1 584 ? -13.489 -10.183 -21.474 1.00 80.75 584 ASN A C 1
ATOM 4616 O O . ASN A 1 584 ? -13.263 -11.235 -20.877 1.00 80.75 584 ASN A O 1
ATOM 4620 N N . THR A 1 585 ? -13.825 -9.081 -20.800 1.00 68.81 585 THR A N 1
ATOM 4621 C CA . THR A 1 585 ? -13.964 -9.105 -19.334 1.00 68.81 585 THR A CA 1
ATOM 4622 C C . THR A 1 585 ? -15.085 -10.020 -18.836 1.00 68.81 585 THR A C 1
ATOM 4624 O O . THR A 1 585 ? -15.012 -10.434 -17.678 1.00 68.81 585 THR A O 1
ATOM 4627 N N . GLU A 1 586 ? -16.060 -10.363 -19.691 1.00 72.44 586 GLU A N 1
ATOM 4628 C CA . GLU A 1 586 ? -17.282 -11.096 -19.314 1.00 72.44 586 GLU A CA 1
ATOM 4629 C C . GLU A 1 586 ? -17.503 -12.436 -20.049 1.00 72.44 586 GLU A C 1
ATOM 4631 O O . GLU A 1 586 ? -18.209 -13.288 -19.519 1.00 72.44 586 GLU A O 1
ATOM 4636 N N . ASN A 1 587 ? -16.877 -12.680 -21.210 1.00 67.69 587 ASN A N 1
ATOM 4637 C CA . ASN A 1 587 ? -17.071 -13.921 -21.981 1.00 67.69 587 ASN A CA 1
ATOM 4638 C C . ASN A 1 587 ? -15.917 -14.918 -21.783 1.00 67.69 587 ASN A C 1
ATOM 4640 O O . ASN A 1 587 ? -14.745 -14.566 -21.910 1.00 67.69 587 ASN A O 1
ATOM 4644 N N . GLU A 1 588 ? -16.255 -16.177 -21.484 1.00 64.88 588 GLU A N 1
ATOM 4645 C CA . GLU A 1 588 ? -15.306 -17.192 -20.992 1.00 64.88 588 GLU A CA 1
ATOM 4646 C C . GLU A 1 588 ? -14.398 -17.820 -22.061 1.00 64.88 588 GLU A C 1
ATOM 4648 O O . GLU A 1 588 ? -13.381 -18.429 -21.718 1.00 64.88 588 GLU A O 1
ATOM 4653 N N . GLU A 1 589 ? -14.711 -17.664 -23.347 1.00 76.12 589 GLU A N 1
ATOM 4654 C CA . GLU A 1 589 ? -13.925 -18.267 -24.424 1.00 76.12 589 GLU A CA 1
ATOM 4655 C C . GLU A 1 589 ? -12.863 -17.301 -24.951 1.00 76.12 589 GLU A C 1
ATOM 4657 O O . GLU A 1 589 ? -13.089 -16.436 -25.799 1.00 76.12 589 GLU A O 1
ATOM 4662 N N . PHE A 1 590 ? -11.658 -17.450 -24.407 1.00 78.50 590 PHE A N 1
ATOM 4663 C CA . PHE A 1 590 ? -10.484 -16.762 -24.911 1.00 78.50 590 PHE A CA 1
ATOM 4664 C C . PHE A 1 590 ? -9.937 -17.486 -26.140 1.00 78.50 590 PHE A C 1
ATOM 4666 O O . PHE A 1 590 ? -9.610 -18.666 -26.052 1.00 78.50 590 PHE A O 1
ATOM 4673 N N . ALA A 1 591 ? -9.763 -16.773 -27.255 1.00 83.44 591 ALA A N 1
ATOM 4674 C CA . ALA A 1 591 ? -9.261 -17.361 -28.500 1.00 83.44 591 ALA A CA 1
ATOM 4675 C C . ALA A 1 591 ? -7.825 -17.919 -28.392 1.00 83.44 591 ALA A C 1
ATOM 4677 O O . ALA A 1 591 ? -7.423 -18.735 -29.216 1.00 83.44 591 ALA A O 1
ATOM 4678 N N . PHE A 1 592 ? -7.052 -17.485 -27.387 1.00 88.06 592 PHE A N 1
ATOM 4679 C CA . PHE A 1 592 ? -5.662 -17.900 -27.194 1.00 88.06 592 PHE A CA 1
ATOM 4680 C C . PHE A 1 592 ? -5.503 -18.886 -26.032 1.00 88.06 592 PHE A C 1
ATOM 4682 O O . PHE A 1 592 ? -5.902 -18.617 -24.884 1.00 88.06 592 PHE A O 1
ATOM 4689 N N . ASN A 1 593 ? -4.841 -20.007 -26.318 1.00 91.12 593 ASN A N 1
ATOM 4690 C CA . ASN A 1 593 ? -4.489 -20.999 -25.312 1.00 91.12 593 ASN A CA 1
ATOM 4691 C C . ASN A 1 593 ? -3.316 -20.505 -24.454 1.00 91.12 593 ASN A C 1
ATOM 4693 O O . ASN A 1 593 ? -2.480 -19.719 -24.898 1.00 91.12 593 ASN A O 1
ATOM 4697 N N . GLU A 1 594 ? -3.232 -20.980 -23.209 1.00 88.38 594 GLU A N 1
ATOM 4698 C CA . GLU A 1 594 ? -2.136 -20.624 -22.292 1.00 88.38 594 GLU A CA 1
ATOM 4699 C C . GLU A 1 594 ? -0.763 -21.008 -22.867 1.00 88.38 594 GLU A C 1
ATOM 4701 O O . GLU A 1 594 ? 0.192 -20.242 -22.743 1.00 88.38 594 GLU A O 1
ATOM 4706 N N . SER A 1 595 ? -0.687 -22.135 -23.585 1.00 90.31 595 SER A N 1
ATOM 4707 C CA . SER A 1 595 ? 0.518 -22.563 -24.302 1.00 90.31 595 SER A CA 1
ATOM 4708 C C . SER A 1 595 ? 1.001 -21.521 -25.308 1.00 90.31 595 SER A C 1
ATOM 4710 O O . SER A 1 595 ? 2.191 -21.230 -25.346 1.00 90.31 595 SER A O 1
ATOM 4712 N N . ASP A 1 596 ? 0.092 -20.914 -26.075 1.00 91.75 596 ASP A N 1
ATOM 4713 C CA . ASP A 1 596 ? 0.447 -19.956 -27.128 1.00 91.75 596 ASP A CA 1
ATOM 4714 C C . ASP A 1 596 ? 1.033 -18.675 -26.531 1.00 91.75 596 ASP A C 1
ATOM 4716 O O . ASP A 1 596 ? 1.955 -18.078 -27.091 1.00 91.75 596 ASP A O 1
ATOM 4720 N N . ILE A 1 597 ? 0.517 -18.272 -25.365 1.00 92.12 597 ILE A N 1
ATOM 4721 C CA . ILE A 1 597 ? 1.012 -17.110 -24.629 1.00 92.12 597 ILE A CA 1
ATOM 4722 C C . ILE A 1 597 ? 2.403 -17.397 -24.058 1.00 92.12 597 ILE A C 1
ATOM 4724 O O . ILE A 1 597 ? 3.292 -16.554 -24.173 1.00 92.12 597 ILE A O 1
ATOM 4728 N N . LEU A 1 598 ? 2.620 -18.583 -23.481 1.00 88.06 598 LEU A N 1
ATOM 4729 C CA . LEU A 1 598 ? 3.931 -18.982 -22.963 1.00 88.06 598 LEU A CA 1
ATOM 4730 C C . LEU A 1 598 ? 4.979 -19.075 -24.078 1.00 88.06 598 LEU A C 1
ATOM 4732 O O . LEU A 1 598 ? 6.067 -18.522 -23.927 1.00 88.06 598 LEU A O 1
ATOM 4736 N N . THR A 1 599 ? 4.633 -19.678 -25.220 1.00 95.12 599 THR A N 1
ATOM 4737 C CA . THR A 1 599 ? 5.508 -19.712 -26.401 1.00 95.12 599 THR A CA 1
ATOM 4738 C C . THR A 1 599 ? 5.829 -18.302 -26.891 1.00 95.12 599 THR A C 1
ATOM 4740 O O . THR A 1 599 ? 6.987 -17.998 -27.166 1.00 95.12 599 THR A O 1
ATOM 4743 N N . LEU A 1 600 ? 4.842 -17.399 -26.934 1.00 95.62 600 LEU A N 1
ATOM 4744 C CA . LEU A 1 600 ? 5.083 -16.006 -27.308 1.00 95.62 600 LEU A CA 1
ATOM 4745 C C . LEU A 1 600 ? 6.036 -15.298 -26.330 1.00 95.62 600 LEU A C 1
ATOM 4747 O O . LEU A 1 600 ? 6.947 -14.596 -26.765 1.00 95.62 600 LEU A O 1
ATOM 4751 N N . LEU A 1 601 ? 5.860 -15.489 -25.020 1.00 91.00 601 LEU A N 1
ATOM 4752 C CA . LEU A 1 601 ? 6.725 -14.903 -23.990 1.00 91.00 601 LEU A CA 1
ATOM 4753 C C . LEU A 1 601 ? 8.174 -15.403 -24.087 1.00 91.00 601 LEU A C 1
ATOM 4755 O O . LEU A 1 601 ? 9.104 -14.621 -23.857 1.00 91.00 601 LEU A O 1
ATOM 4759 N N . GLU A 1 602 ? 8.364 -16.680 -24.418 1.00 92.00 602 GLU A N 1
ATOM 4760 C CA . GLU A 1 602 ? 9.677 -17.283 -24.652 1.00 92.00 602 GLU A CA 1
ATOM 4761 C C . GLU A 1 602 ? 10.319 -16.723 -25.926 1.00 92.00 602 GLU A C 1
ATOM 4763 O O . GLU A 1 602 ? 11.449 -16.237 -25.877 1.00 92.00 602 GLU A O 1
ATOM 4768 N N . GLU A 1 603 ? 9.579 -16.667 -27.037 1.00 96.12 603 GLU A N 1
ATOM 4769 C CA . GLU A 1 603 ? 10.068 -16.077 -28.287 1.00 96.12 603 GLU A CA 1
ATOM 4770 C C . GLU A 1 603 ? 10.464 -14.607 -28.119 1.00 96.12 603 GLU A C 1
ATOM 4772 O O . GLU A 1 603 ? 11.507 -14.179 -28.621 1.00 96.12 603 GLU A O 1
ATOM 4777 N N . MET A 1 604 ? 9.669 -13.837 -27.372 1.00 94.56 604 MET A N 1
ATOM 4778 C CA . MET A 1 604 ? 10.002 -12.467 -26.997 1.00 94.56 604 MET A CA 1
ATOM 4779 C C . MET A 1 604 ? 11.334 -12.415 -26.236 1.00 94.56 604 MET A C 1
ATOM 4781 O O . MET A 1 604 ? 12.215 -11.622 -26.570 1.00 94.56 604 MET A O 1
ATOM 4785 N N . GLN A 1 605 ? 11.539 -13.286 -25.248 1.00 89.06 605 GLN A N 1
ATOM 4786 C CA . GLN A 1 605 ? 12.812 -13.345 -24.531 1.00 89.06 605 GLN A CA 1
ATOM 4787 C C . GLN A 1 605 ? 13.989 -13.663 -25.460 1.00 89.06 605 GLN A C 1
ATOM 4789 O O . GLN A 1 605 ? 15.010 -12.972 -25.406 1.00 89.06 605 GLN A O 1
ATOM 4794 N N . THR A 1 606 ? 13.848 -14.671 -26.322 1.00 93.06 606 THR A N 1
ATOM 4795 C CA . THR A 1 606 ? 14.896 -15.074 -27.264 1.00 93.06 606 THR A CA 1
ATOM 4796 C C . THR A 1 606 ? 15.261 -13.929 -28.205 1.00 93.06 606 THR A C 1
ATOM 4798 O O . THR A 1 606 ? 16.439 -13.597 -28.325 1.00 93.06 606 THR A O 1
ATOM 4801 N N . VAL A 1 607 ? 14.271 -13.270 -28.817 1.00 94.56 607 VAL A N 1
ATOM 4802 C CA . VAL A 1 607 ? 14.509 -12.139 -29.729 1.00 94.56 607 VAL A CA 1
ATOM 4803 C C . VAL A 1 607 ? 15.115 -10.947 -28.993 1.00 94.56 607 VAL A C 1
ATOM 4805 O O . VAL A 1 607 ? 16.062 -10.349 -29.497 1.00 94.56 607 VAL A O 1
ATOM 4808 N N . GLY A 1 608 ? 14.649 -10.638 -27.780 1.00 87.06 608 GLY A N 1
ATOM 4809 C CA . GLY A 1 608 ? 15.245 -9.594 -26.943 1.00 87.06 608 GLY A CA 1
ATOM 4810 C C . GLY A 1 608 ? 16.727 -9.852 -26.645 1.00 87.06 608 GLY A C 1
ATOM 4811 O O . GLY A 1 608 ? 17.548 -8.938 -26.736 1.00 87.06 608 GLY A O 1
ATOM 4812 N N . ASN A 1 609 ? 17.098 -11.102 -26.361 1.00 83.00 609 ASN A N 1
ATOM 4813 C CA . ASN A 1 609 ? 18.492 -11.493 -26.144 1.00 83.00 609 ASN A CA 1
ATOM 4814 C C . ASN A 1 609 ? 19.326 -11.400 -27.431 1.00 83.00 609 ASN A C 1
ATOM 4816 O O . ASN A 1 609 ? 20.440 -10.877 -27.397 1.00 83.00 609 ASN A O 1
ATOM 4820 N N . SER A 1 610 ? 18.782 -11.825 -28.574 1.00 91.81 610 SER A N 1
ATOM 4821 C CA . SER A 1 610 ? 19.449 -11.686 -29.873 1.00 91.81 610 SER A CA 1
ATOM 4822 C C . SER A 1 610 ? 19.658 -10.225 -30.278 1.00 91.81 610 SER A C 1
ATOM 4824 O O . SER A 1 610 ? 20.732 -9.888 -30.769 1.00 91.81 610 SER A O 1
ATOM 4826 N N . LEU A 1 611 ? 18.689 -9.337 -30.024 1.00 88.94 611 LEU A N 1
ATOM 4827 C CA . LEU A 1 611 ? 18.841 -7.894 -30.249 1.00 88.94 611 LEU A CA 1
ATOM 4828 C C . LEU A 1 611 ? 19.984 -7.324 -29.394 1.00 88.94 611 LEU A C 1
ATOM 4830 O O . LEU A 1 611 ? 20.830 -6.596 -29.906 1.00 88.94 611 LEU A O 1
ATOM 4834 N N . ARG A 1 612 ? 20.077 -7.711 -28.114 1.00 83.38 612 ARG A N 1
ATOM 4835 C CA . ARG A 1 612 ? 21.183 -7.292 -27.231 1.00 83.38 612 ARG A CA 1
ATOM 4836 C C . ARG A 1 612 ? 22.547 -7.787 -27.697 1.00 83.38 612 ARG A C 1
ATOM 4838 O O . ARG A 1 612 ? 23.514 -7.035 -27.607 1.00 83.38 612 ARG A O 1
ATOM 4845 N N . LEU A 1 613 ? 22.636 -9.023 -28.185 1.00 85.88 613 LEU A N 1
ATOM 4846 C CA . LEU A 1 613 ? 23.869 -9.550 -28.776 1.00 85.88 613 LEU A CA 1
ATOM 4847 C C . LEU A 1 613 ? 24.237 -8.779 -30.047 1.00 85.88 613 LEU A C 1
ATOM 4849 O O . LEU A 1 613 ? 25.370 -8.325 -30.169 1.00 85.88 613 LEU A O 1
ATOM 4853 N N . SER A 1 614 ? 23.261 -8.520 -30.919 1.00 87.62 614 SER A N 1
ATOM 4854 C CA . SER A 1 614 ? 23.466 -7.738 -32.137 1.00 87.62 614 SER A CA 1
ATOM 4855 C C . SER A 1 614 ? 23.980 -6.323 -31.836 1.00 87.62 614 SER A C 1
ATOM 4857 O O . SER A 1 614 ? 24.923 -5.881 -32.485 1.00 87.62 614 SER A O 1
ATOM 4859 N N . MET A 1 615 ? 23.477 -5.649 -30.789 1.00 87.62 615 MET A N 1
ATOM 4860 C CA . MET A 1 615 ? 24.022 -4.349 -30.350 1.00 87.62 615 MET A CA 1
ATOM 4861 C C . MET A 1 615 ? 25.515 -4.408 -29.999 1.00 87.62 615 MET A C 1
ATOM 4863 O O . MET A 1 615 ? 26.239 -3.446 -30.256 1.00 87.62 615 MET A O 1
ATOM 4867 N N . ARG A 1 616 ? 25.989 -5.520 -29.417 1.00 81.88 616 ARG A N 1
ATOM 4868 C CA . ARG A 1 616 ? 27.408 -5.703 -29.064 1.00 81.88 616 ARG A CA 1
ATOM 4869 C C . ARG A 1 616 ? 28.277 -5.970 -30.292 1.00 81.88 616 ARG A C 1
ATOM 4871 O O . ARG A 1 616 ? 29.431 -5.556 -30.309 1.00 81.88 616 ARG A O 1
ATOM 4878 N N . GLU A 1 617 ? 27.728 -6.653 -31.292 1.00 85.50 617 GLU A N 1
ATOM 4879 C CA . GLU A 1 617 ? 28.431 -7.039 -32.521 1.00 85.50 617 GLU A CA 1
ATOM 4880 C C . GLU A 1 617 ? 28.532 -5.906 -33.552 1.00 85.50 617 GLU A C 1
ATOM 4882 O O . GLU A 1 617 ? 29.382 -5.964 -34.440 1.00 85.50 617 GLU A O 1
ATOM 4887 N N . LEU A 1 618 ? 27.703 -4.861 -33.443 1.00 84.44 618 LEU A N 1
ATOM 4888 C CA . LEU A 1 618 ? 27.770 -3.717 -34.349 1.00 84.44 618 LEU A CA 1
ATOM 4889 C C . LEU A 1 618 ? 29.120 -2.982 -34.236 1.00 84.44 618 LEU A C 1
ATOM 4891 O O . LEU A 1 618 ? 29.511 -2.486 -33.174 1.00 84.44 618 LEU A O 1
ATOM 4895 N N . THR A 1 619 ? 29.811 -2.864 -35.370 1.00 75.06 619 THR A N 1
ATOM 4896 C CA . THR A 1 619 ? 31.042 -2.086 -35.579 1.00 75.06 619 THR A CA 1
ATOM 4897 C C . THR A 1 619 ? 30.881 -1.200 -36.826 1.00 75.06 619 THR A C 1
ATOM 4899 O O . THR A 1 619 ? 30.079 -1.521 -37.704 1.00 75.06 619 THR A O 1
ATOM 4902 N N . GLY A 1 620 ? 31.602 -0.074 -36.899 1.00 81.06 620 GLY A N 1
ATOM 4903 C CA . GLY A 1 620 ? 31.565 0.870 -38.033 1.00 81.06 620 GLY A CA 1
ATOM 4904 C C . GLY A 1 620 ? 30.733 2.140 -37.801 1.00 81.06 620 GLY A C 1
ATOM 4905 O O . GLY A 1 620 ? 30.118 2.298 -36.747 1.00 81.06 620 GLY A O 1
ATOM 4906 N N . ASP A 1 621 ? 30.728 3.036 -38.789 1.00 69.75 621 ASP A N 1
ATOM 4907 C CA . ASP A 1 621 ? 30.245 4.424 -38.647 1.00 69.75 621 ASP A CA 1
ATOM 4908 C C . ASP A 1 621 ? 28.703 4.531 -38.549 1.00 69.75 621 ASP A C 1
ATOM 4910 O O . ASP A 1 621 ? 28.176 5.368 -37.819 1.00 69.75 621 ASP A O 1
ATOM 4914 N N . ASP A 1 622 ? 27.950 3.584 -39.129 1.00 73.50 622 ASP A N 1
ATOM 4915 C CA . ASP A 1 622 ? 26.474 3.504 -39.009 1.00 73.50 622 ASP A CA 1
ATOM 4916 C C . ASP A 1 622 ? 25.982 2.965 -37.646 1.00 73.50 622 ASP A C 1
ATOM 4918 O O . ASP A 1 622 ? 24.785 2.732 -37.429 1.00 73.50 622 ASP A O 1
ATOM 4922 N N . LYS A 1 623 ? 26.895 2.698 -36.705 1.00 80.00 623 LYS A N 1
ATOM 4923 C CA . LYS A 1 623 ? 26.591 1.982 -35.460 1.00 80.00 623 LYS A CA 1
ATOM 4924 C C . LYS A 1 623 ? 25.621 2.734 -34.560 1.00 80.00 623 LYS A C 1
ATOM 4926 O O . LYS A 1 623 ? 24.747 2.090 -33.994 1.00 80.00 623 LYS A O 1
ATOM 4931 N N . LYS A 1 624 ? 25.733 4.060 -34.425 1.00 80.12 624 LYS A N 1
ATOM 4932 C CA . LYS A 1 624 ? 24.893 4.820 -33.482 1.00 80.12 624 LYS A CA 1
ATOM 4933 C C . LYS A 1 624 ? 23.407 4.704 -33.826 1.00 80.12 624 LYS A C 1
ATOM 4935 O O . LYS A 1 624 ? 22.628 4.250 -32.997 1.00 80.12 624 LYS A O 1
ATOM 4940 N N . GLN A 1 625 ? 23.041 5.027 -35.067 1.00 81.31 625 GLN A N 1
ATOM 4941 C CA . GLN A 1 625 ? 21.649 4.964 -35.514 1.00 81.31 625 GLN A CA 1
ATOM 4942 C C . GLN A 1 625 ? 21.090 3.537 -35.411 1.00 81.31 625 GLN A C 1
ATOM 4944 O O . GLN A 1 625 ? 19.964 3.338 -34.964 1.00 81.31 625 GLN A O 1
ATOM 4949 N N . ARG A 1 626 ? 21.888 2.523 -35.771 1.00 82.62 626 ARG A N 1
ATOM 4950 C CA . ARG A 1 626 ? 21.466 1.118 -35.669 1.00 82.62 626 ARG A CA 1
ATOM 4951 C C . ARG A 1 626 ? 21.314 0.658 -34.220 1.00 82.62 626 ARG A C 1
ATOM 4953 O O . ARG A 1 626 ? 20.364 -0.058 -33.924 1.00 82.62 626 ARG A O 1
ATOM 4960 N N . VAL A 1 627 ? 22.210 1.067 -33.321 1.00 83.69 627 VAL A N 1
ATOM 4961 C CA . VAL A 1 627 ? 22.114 0.767 -31.884 1.00 83.69 627 VAL A CA 1
ATOM 4962 C C . VAL A 1 627 ? 20.871 1.412 -31.286 1.00 83.69 627 VAL A C 1
ATOM 4964 O O . VAL A 1 627 ? 20.141 0.716 -30.588 1.00 83.69 627 VAL A O 1
ATOM 4967 N N . ASP A 1 628 ? 20.590 2.679 -31.598 1.00 82.06 628 ASP A N 1
ATOM 4968 C CA . ASP A 1 628 ? 19.405 3.383 -31.094 1.00 82.06 628 ASP A CA 1
ATOM 4969 C C . ASP A 1 628 ? 18.115 2.659 -31.518 1.00 82.06 628 ASP A C 1
ATOM 4971 O O . ASP A 1 628 ? 17.274 2.342 -30.674 1.00 82.06 628 ASP A O 1
ATOM 4975 N N . SER A 1 629 ? 18.005 2.268 -32.791 1.00 84.56 629 SER A N 1
ATOM 4976 C CA . SER A 1 629 ? 16.840 1.529 -33.282 1.00 84.56 629 SER A CA 1
ATOM 4977 C C . SER A 1 629 ? 16.729 0.100 -32.715 1.00 84.56 629 SER A C 1
ATOM 4979 O O . SER A 1 629 ? 15.631 -0.364 -32.404 1.00 84.56 629 SER A O 1
ATOM 4981 N N . ILE A 1 630 ? 17.843 -0.625 -32.531 1.00 85.44 630 ILE A N 1
ATOM 4982 C CA . ILE A 1 630 ? 17.819 -1.951 -31.881 1.00 85.44 630 ILE A CA 1
ATOM 4983 C C . ILE A 1 630 ? 17.443 -1.826 -30.398 1.00 85.44 630 ILE A C 1
ATOM 4985 O O . ILE A 1 630 ? 16.692 -2.658 -29.882 1.00 85.44 630 ILE A O 1
ATOM 4989 N N . LEU A 1 631 ? 17.935 -0.793 -29.713 1.00 84.56 631 LEU A N 1
ATOM 4990 C CA . LEU A 1 631 ? 17.619 -0.515 -28.317 1.00 84.56 631 LEU A CA 1
ATOM 4991 C C . LEU A 1 631 ? 16.137 -0.170 -28.147 1.00 84.56 631 LEU A C 1
ATOM 4993 O O . LEU A 1 631 ? 15.497 -0.707 -27.240 1.00 84.56 631 LEU A O 1
ATOM 4997 N N . ALA A 1 632 ? 15.583 0.662 -29.033 1.00 83.75 632 ALA A N 1
ATOM 4998 C CA . ALA A 1 632 ? 14.156 0.966 -29.078 1.00 83.75 632 ALA A CA 1
ATOM 4999 C C . ALA A 1 632 ? 13.329 -0.320 -29.238 1.00 83.75 632 ALA A C 1
ATOM 5001 O O . ALA A 1 632 ? 12.454 -0.597 -28.413 1.00 83.75 632 ALA A O 1
ATOM 5002 N N . ALA A 1 633 ? 13.688 -1.176 -30.204 1.00 85.12 633 ALA A N 1
ATOM 5003 C CA . ALA A 1 633 ? 13.010 -2.452 -30.421 1.00 85.12 633 ALA A CA 1
ATOM 5004 C C . ALA A 1 633 ? 13.084 -3.391 -29.206 1.00 85.12 633 ALA A C 1
ATOM 5006 O O . ALA A 1 633 ? 12.077 -3.979 -28.805 1.00 85.12 633 ALA A O 1
ATOM 5007 N N . ALA A 1 634 ? 14.259 -3.511 -28.582 1.00 83.50 634 ALA A N 1
ATOM 5008 C CA . ALA A 1 634 ? 14.447 -4.335 -27.392 1.00 83.50 634 ALA A CA 1
ATOM 5009 C C . ALA A 1 634 ? 13.637 -3.812 -26.195 1.00 83.50 634 ALA A C 1
ATOM 5011 O O . ALA A 1 634 ? 13.048 -4.605 -25.458 1.00 83.50 634 ALA A O 1
ATOM 5012 N N . LYS A 1 635 ? 13.579 -2.487 -26.009 1.00 85.00 635 LYS A N 1
ATOM 5013 C CA . LYS A 1 635 ? 12.824 -1.841 -24.930 1.00 85.00 635 LYS A CA 1
ATOM 5014 C C . LYS A 1 635 ? 11.326 -2.105 -25.064 1.00 85.00 635 LYS A C 1
ATOM 5016 O O . LYS A 1 635 ? 10.728 -2.615 -24.117 1.00 85.00 635 LYS A O 1
ATOM 5021 N N . SER A 1 636 ? 10.745 -1.823 -26.231 1.00 87.62 636 SER A N 1
ATOM 5022 C CA . SER A 1 636 ? 9.318 -2.055 -26.482 1.00 87.62 636 SER A CA 1
ATOM 5023 C C . SER A 1 636 ? 8.951 -3.521 -26.272 1.00 87.62 636 SER A C 1
ATOM 5025 O O . SER A 1 636 ? 7.929 -3.838 -25.670 1.00 87.62 636 SER A O 1
ATOM 5027 N N . LEU A 1 637 ? 9.819 -4.437 -26.707 1.00 89.56 637 LEU A N 1
ATOM 5028 C CA . LEU A 1 637 ? 9.582 -5.868 -26.571 1.00 89.56 637 LEU A CA 1
ATOM 5029 C C . LEU A 1 637 ? 9.582 -6.321 -25.103 1.00 89.56 637 LEU A C 1
ATOM 5031 O O . LEU A 1 637 ? 8.722 -7.105 -24.702 1.00 89.56 637 LEU A O 1
ATOM 5035 N N . VAL A 1 638 ? 10.491 -5.799 -24.274 1.00 83.19 638 VAL A N 1
ATOM 5036 C CA . VAL A 1 638 ? 10.472 -6.051 -22.823 1.00 83.19 638 VAL A CA 1
ATOM 5037 C C . VAL A 1 638 ? 9.192 -5.506 -22.187 1.00 83.19 638 VAL A C 1
ATOM 5039 O O . VAL A 1 638 ? 8.575 -6.198 -21.377 1.00 83.19 638 VAL A O 1
ATOM 5042 N N . GLU A 1 639 ? 8.767 -4.305 -22.568 1.00 82.69 639 GLU A N 1
ATOM 5043 C CA . GLU A 1 639 ? 7.561 -3.668 -22.037 1.00 82.69 639 GLU A CA 1
ATOM 5044 C C . GLU A 1 639 ? 6.290 -4.473 -22.352 1.00 82.69 639 GLU A C 1
ATOM 5046 O O . GLU A 1 639 ? 5.567 -4.869 -21.431 1.00 82.69 639 GLU A O 1
ATOM 5051 N N . THR A 1 640 ? 6.058 -4.826 -23.619 1.00 90.38 640 THR A N 1
ATOM 5052 C CA . THR A 1 640 ? 4.911 -5.658 -24.015 1.00 90.38 640 THR A CA 1
ATOM 5053 C C . THR A 1 640 ? 4.970 -7.041 -23.367 1.00 90.38 640 THR A C 1
ATOM 5055 O O . THR A 1 640 ? 3.943 -7.552 -22.921 1.00 90.38 640 THR A O 1
ATOM 5058 N N . ARG A 1 641 ? 6.160 -7.639 -23.213 1.00 91.88 641 ARG A N 1
ATOM 5059 C CA . ARG A 1 641 ? 6.319 -8.923 -22.510 1.00 91.88 641 ARG A CA 1
ATOM 5060 C C . ARG A 1 641 ? 5.885 -8.824 -21.044 1.00 91.88 641 ARG A C 1
ATOM 5062 O O . ARG A 1 641 ? 5.204 -9.717 -20.542 1.00 91.88 641 ARG A O 1
ATOM 5069 N N . LEU A 1 642 ? 6.259 -7.751 -20.343 1.00 77.62 642 LEU A N 1
ATOM 5070 C CA . LEU A 1 642 ? 5.842 -7.515 -18.955 1.00 77.62 642 LEU A CA 1
ATOM 5071 C C . LEU A 1 642 ? 4.324 -7.322 -18.850 1.00 77.62 642 LEU A C 1
ATOM 5073 O O . LEU A 1 642 ? 3.692 -7.892 -17.955 1.00 77.62 642 LEU A O 1
ATOM 5077 N N . ARG A 1 643 ? 3.720 -6.586 -19.791 1.00 88.25 643 ARG A N 1
ATOM 5078 C CA . ARG A 1 643 ? 2.260 -6.428 -19.869 1.00 88.25 643 ARG A CA 1
ATOM 5079 C C . ARG A 1 643 ? 1.560 -7.760 -20.111 1.00 88.25 643 ARG A C 1
ATOM 5081 O O . ARG A 1 643 ? 0.614 -8.077 -19.389 1.00 88.25 643 ARG A O 1
ATOM 5088 N N . LEU A 1 644 ? 2.052 -8.564 -21.047 1.00 90.25 644 LEU A N 1
ATOM 5089 C CA . LEU A 1 644 ? 1.500 -9.879 -21.357 1.00 90.25 644 LEU A CA 1
ATOM 5090 C C . LEU A 1 644 ? 1.607 -10.836 -20.158 1.00 90.25 644 LEU A C 1
ATOM 5092 O O . LEU A 1 644 ? 0.624 -11.475 -19.790 1.00 90.25 644 LEU A O 1
ATOM 5096 N N . ASN A 1 645 ? 2.745 -10.847 -19.455 1.00 79.38 645 ASN A N 1
ATOM 5097 C CA . ASN A 1 645 ? 2.891 -11.572 -18.188 1.00 79.38 645 ASN A CA 1
ATOM 5098 C C . ASN A 1 645 ? 1.853 -11.127 -17.145 1.00 79.38 645 ASN A C 1
ATOM 5100 O O . ASN A 1 645 ? 1.249 -11.961 -16.473 1.00 79.38 645 ASN A O 1
ATOM 5104 N N . SER A 1 646 ? 1.591 -9.821 -17.027 1.00 76.38 646 SER A N 1
ATOM 5105 C CA . SER A 1 646 ? 0.563 -9.310 -16.107 1.00 76.38 646 SER A CA 1
ATOM 5106 C C . SER A 1 646 ? -0.844 -9.816 -16.450 1.00 76.38 646 SER A C 1
ATOM 5108 O O . SER A 1 646 ? -1.669 -10.009 -15.556 1.00 76.38 646 SER A O 1
ATOM 5110 N N . VAL A 1 647 ? -1.130 -10.021 -17.739 1.00 84.75 647 VAL A N 1
ATOM 5111 C CA . VAL A 1 647 ? -2.402 -10.563 -18.226 1.00 84.75 647 VAL A CA 1
ATOM 5112 C C . VAL A 1 647 ? -2.529 -12.037 -17.849 1.00 84.75 647 VAL A C 1
ATOM 5114 O O . VAL A 1 647 ? -3.547 -12.421 -17.274 1.00 84.75 647 VAL A O 1
ATOM 5117 N N . VAL A 1 648 ? -1.481 -12.839 -18.061 1.00 82.62 648 VAL A N 1
ATOM 5118 C CA . VAL A 1 648 ? -1.449 -14.257 -17.654 1.00 82.62 648 VAL A CA 1
ATOM 5119 C C . VAL A 1 648 ? -1.673 -14.403 -16.151 1.00 82.62 648 VAL A C 1
ATOM 5121 O O . VAL A 1 648 ? -2.531 -15.170 -15.722 1.00 82.62 648 VAL A O 1
ATOM 5124 N N . VAL A 1 649 ? -0.970 -13.610 -15.338 1.00 74.88 649 VAL A N 1
ATOM 5125 C CA . VAL A 1 649 ? -1.123 -13.632 -13.875 1.00 74.88 649 VAL A CA 1
ATOM 5126 C C . VAL A 1 649 ? -2.561 -13.297 -13.464 1.00 74.88 649 VAL A C 1
ATOM 5128 O O . VAL A 1 649 ? -3.135 -13.981 -12.616 1.00 74.88 649 VAL A O 1
ATOM 5131 N N . ARG A 1 650 ? -3.175 -12.279 -14.085 1.00 77.12 650 ARG A N 1
ATOM 5132 C CA . ARG A 1 650 ? -4.578 -11.912 -13.831 1.00 77.12 650 ARG A CA 1
ATOM 5133 C C . ARG A 1 650 ? -5.549 -13.019 -14.246 1.00 77.12 650 ARG A C 1
ATOM 5135 O O . ARG A 1 650 ? -6.490 -13.295 -13.504 1.00 77.12 650 ARG A O 1
ATOM 5142 N N . ARG A 1 651 ? -5.324 -13.664 -15.394 1.00 84.88 651 ARG A N 1
ATOM 5143 C CA . ARG A 1 651 ? -6.127 -14.803 -15.872 1.00 84.88 651 ARG A CA 1
ATOM 5144 C C . ARG A 1 651 ? -6.056 -15.974 -14.897 1.00 84.88 651 ARG A C 1
ATOM 5146 O O . ARG A 1 651 ? -7.093 -16.502 -14.508 1.00 84.88 651 ARG A O 1
ATOM 5153 N N . ASN A 1 652 ? -4.854 -16.334 -14.458 1.00 78.19 652 ASN A N 1
ATOM 5154 C CA . ASN A 1 652 ? -4.647 -17.461 -13.554 1.00 78.19 652 ASN A CA 1
ATOM 5155 C C . ASN A 1 652 ? -5.281 -17.199 -12.184 1.00 78.19 652 ASN A C 1
ATOM 5157 O O . ASN A 1 652 ? -5.966 -18.073 -11.661 1.00 78.19 652 ASN A O 1
ATOM 5161 N N . ALA A 1 653 ? -5.191 -15.967 -11.671 1.00 72.81 653 ALA A N 1
ATOM 5162 C CA . ALA A 1 653 ? -5.898 -15.567 -10.455 1.00 72.81 653 ALA A CA 1
ATOM 5163 C C . ALA A 1 653 ? -7.431 -15.682 -10.590 1.00 72.81 653 ALA A C 1
ATOM 5165 O O . ALA A 1 653 ? -8.083 -16.225 -9.699 1.00 72.81 653 ALA A O 1
ATOM 5166 N N . LYS A 1 654 ? -8.015 -15.231 -11.714 1.00 82.88 654 LYS A N 1
ATOM 5167 C CA . LYS A 1 654 ? -9.458 -15.393 -11.986 1.00 82.88 654 LYS A CA 1
ATOM 5168 C C . LYS A 1 654 ? -9.863 -16.869 -12.075 1.00 82.88 654 LYS A C 1
ATOM 5170 O O . LYS A 1 654 ? -10.877 -17.260 -11.504 1.00 82.88 654 LYS A O 1
ATOM 5175 N N . ASN A 1 655 ? -9.063 -17.696 -12.749 1.00 83.38 655 ASN A N 1
ATOM 5176 C CA . ASN A 1 655 ? -9.316 -19.133 -12.873 1.00 83.38 655 ASN A CA 1
ATOM 5177 C C . ASN A 1 655 ? -9.257 -19.845 -11.515 1.00 83.38 655 ASN A C 1
ATOM 5179 O O . ASN A 1 655 ? -10.087 -20.708 -11.240 1.00 83.38 655 ASN A O 1
ATOM 5183 N N . GLU A 1 656 ? -8.304 -19.488 -10.652 1.00 74.69 656 GLU A N 1
ATOM 5184 C CA . GLU A 1 656 ? -8.239 -20.006 -9.283 1.00 74.69 656 GLU A CA 1
ATOM 5185 C C . GLU A 1 656 ? -9.450 -19.580 -8.452 1.00 74.69 656 GLU A C 1
ATOM 5187 O O . GLU A 1 656 ? -10.030 -20.410 -7.754 1.00 74.69 656 GLU A O 1
ATOM 5192 N N . GLN A 1 657 ? -9.878 -18.320 -8.562 1.00 77.38 657 GLN A N 1
ATOM 5193 C CA . GLN A 1 657 ? -11.078 -17.833 -7.886 1.00 77.38 657 GLN A CA 1
ATOM 5194 C C . GLN A 1 657 ? -12.332 -18.586 -8.353 1.00 77.38 657 GLN A C 1
ATOM 5196 O O . GLN A 1 657 ? -13.121 -19.029 -7.522 1.00 77.38 657 GLN A O 1
ATOM 5201 N N . LYS A 1 658 ? -12.484 -18.812 -9.665 1.00 85.38 658 LYS A N 1
ATOM 5202 C CA . LYS A 1 658 ? -13.592 -19.602 -10.222 1.00 85.38 658 LYS A CA 1
ATOM 5203 C C . LYS A 1 658 ? -13.559 -21.054 -9.740 1.00 85.38 658 LYS A C 1
ATOM 5205 O O . LYS A 1 658 ? -14.596 -21.595 -9.376 1.00 85.38 658 LYS A O 1
ATOM 5210 N N . LYS A 1 659 ? -12.379 -21.684 -9.683 1.00 85.25 659 LYS A N 1
ATOM 5211 C CA . LYS A 1 659 ? -12.231 -23.043 -9.129 1.00 85.25 659 LYS A CA 1
ATOM 5212 C C . LYS A 1 659 ? -12.677 -23.116 -7.668 1.00 85.25 659 LYS A C 1
ATOM 5214 O O . LYS A 1 659 ? -13.308 -24.097 -7.300 1.00 85.25 659 LYS A O 1
ATOM 5219 N N . ARG A 1 660 ? -12.381 -22.092 -6.858 1.00 77.00 660 ARG A N 1
ATOM 5220 C CA . ARG A 1 660 ? -12.849 -22.017 -5.463 1.00 77.00 660 ARG A CA 1
ATOM 5221 C C . ARG A 1 660 ? -14.373 -21.909 -5.386 1.00 77.00 660 ARG A C 1
ATOM 5223 O O . ARG A 1 660 ? -14.978 -22.700 -4.681 1.00 77.00 660 ARG A O 1
ATOM 5230 N N . LEU A 1 661 ? -14.981 -21.037 -6.194 1.00 84.56 661 LEU A N 1
ATOM 5231 C CA . LEU A 1 661 ? -16.443 -20.896 -6.251 1.00 84.56 661 LEU A CA 1
ATOM 5232 C C . LEU A 1 661 ? -17.147 -22.198 -6.662 1.00 84.56 661 LEU A C 1
ATOM 5234 O O . LEU A 1 661 ? -18.141 -22.566 -6.054 1.00 84.56 661 LEU A O 1
ATOM 5238 N N . ILE A 1 662 ? -16.603 -22.939 -7.635 1.00 86.69 662 ILE A N 1
ATOM 5239 C CA . ILE A 1 662 ? -17.172 -24.236 -8.045 1.00 86.69 662 ILE A CA 1
ATOM 5240 C C . ILE A 1 662 ? -17.074 -25.269 -6.914 1.00 86.69 662 ILE A C 1
ATOM 5242 O O . ILE A 1 662 ? -17.989 -26.069 -6.743 1.00 86.69 662 ILE A O 1
ATOM 5246 N N . ILE A 1 663 ? -15.980 -25.282 -6.146 1.00 83.56 663 ILE A N 1
ATOM 5247 C CA . ILE A 1 663 ? -15.829 -26.193 -4.998 1.00 83.56 663 ILE A CA 1
ATOM 5248 C C . ILE A 1 663 ? -16.853 -25.853 -3.907 1.00 83.56 663 ILE A C 1
ATOM 5250 O O . ILE A 1 663 ? -17.458 -26.767 -3.351 1.00 83.56 663 ILE A O 1
ATOM 5254 N N . ASP A 1 664 ? -17.103 -24.567 -3.665 1.00 76.06 664 ASP A N 1
ATOM 5255 C CA . ASP A 1 664 ? -18.097 -24.120 -2.687 1.00 76.06 664 ASP A CA 1
ATOM 5256 C C . ASP A 1 664 ? -19.539 -24.423 -3.150 1.00 76.06 664 ASP A C 1
ATOM 5258 O O . ASP A 1 664 ? -20.365 -24.849 -2.346 1.00 76.06 664 ASP A O 1
ATOM 5262 N N . GLU A 1 665 ? -19.841 -24.300 -4.449 1.00 78.19 665 GLU A N 1
ATOM 5263 C CA . GLU A 1 665 ? -21.162 -24.629 -5.019 1.00 78.19 665 GLU A CA 1
ATOM 5264 C C . GLU A 1 665 ? -21.416 -26.140 -5.163 1.00 78.19 665 GLU A C 1
ATOM 5266 O O . GLU A 1 665 ? -22.561 -26.586 -5.119 1.00 78.19 665 GLU A O 1
ATOM 5271 N N . SER A 1 666 ? -20.366 -26.952 -5.320 1.00 74.75 666 SER A N 1
ATOM 5272 C CA . SER A 1 666 ? -20.479 -28.419 -5.424 1.00 74.75 666 SER A CA 1
ATOM 5273 C C . SER A 1 666 ? -20.415 -29.147 -4.073 1.00 74.75 666 SER A C 1
ATOM 5275 O O . SER A 1 666 ? -20.515 -30.375 -4.029 1.00 74.75 666 SER A O 1
ATOM 5277 N N . GLY A 1 667 ? -20.313 -28.403 -2.966 1.00 54.03 667 GLY A N 1
ATOM 5278 C CA . GLY A 1 667 ? -20.163 -28.910 -1.600 1.00 54.03 667 GLY A CA 1
ATOM 5279 C C . GLY A 1 667 ? -21.370 -29.634 -0.986 1.00 54.03 667 GLY A C 1
ATOM 5280 O O . GLY A 1 667 ? -21.281 -30.041 0.169 1.00 54.03 667 GLY A O 1
ATOM 5281 N N . ASP A 1 668 ? -22.467 -29.852 -1.718 1.00 49.94 668 ASP A N 1
ATOM 5282 C CA . ASP A 1 668 ? -23.699 -30.441 -1.161 1.00 49.94 668 ASP A CA 1
ATOM 5283 C C . ASP A 1 668 ? -23.839 -31.969 -1.343 1.00 49.94 668 ASP A C 1
ATOM 5285 O O . ASP A 1 668 ? -24.907 -32.546 -1.142 1.00 49.94 668 ASP A O 1
ATOM 5289 N N . VAL A 1 669 ? -22.766 -32.687 -1.705 1.00 50.91 669 VAL A N 1
ATOM 5290 C CA . VAL A 1 669 ? -22.817 -34.156 -1.844 1.00 50.91 669 VAL A CA 1
ATOM 5291 C C . VAL A 1 669 ? -21.563 -34.825 -1.281 1.00 50.91 669 VAL A C 1
ATOM 5293 O O . VAL A 1 669 ? -20.706 -35.255 -2.041 1.00 50.91 669 VAL A O 1
ATOM 5296 N N . LEU A 1 670 ? -21.460 -34.942 0.051 1.00 49.41 670 LEU A N 1
ATOM 5297 C CA . LEU A 1 670 ? -20.937 -36.132 0.759 1.00 49.41 670 LEU A CA 1
ATOM 5298 C C . LEU A 1 670 ? -20.873 -35.911 2.282 1.00 49.41 670 LEU A C 1
ATOM 5300 O O . LEU A 1 670 ? -19.812 -35.724 2.868 1.00 49.41 670 LEU A O 1
ATOM 5304 N N . THR A 1 671 ? -22.014 -36.058 2.956 1.00 42.31 671 THR A N 1
ATOM 5305 C CA . THR A 1 671 ? -22.053 -36.512 4.357 1.00 42.31 671 THR A CA 1
ATOM 5306 C C . THR A 1 671 ? -23.100 -37.615 4.528 1.00 42.31 671 THR A C 1
ATOM 5308 O O . THR A 1 671 ? -24.113 -37.472 5.201 1.00 42.31 671 THR A O 1
ATOM 5311 N N . GLN A 1 672 ? -22.832 -38.785 3.939 1.00 43.59 672 GLN A N 1
ATOM 5312 C CA . GLN A 1 672 ? -23.317 -40.037 4.526 1.00 43.59 672 GLN A CA 1
ATOM 5313 C C . GLN A 1 672 ? -22.264 -40.536 5.517 1.00 43.59 672 GLN A C 1
ATOM 5315 O O . GLN A 1 672 ? -21.337 -41.251 5.151 1.00 43.59 672 GLN A O 1
ATOM 5320 N N . SER A 1 673 ? -22.419 -40.169 6.789 1.00 34.00 673 SER A N 1
ATOM 5321 C CA . SER A 1 673 ? -21.851 -40.942 7.891 1.00 34.00 673 SER A CA 1
ATOM 5322 C C . SER A 1 673 ? -22.879 -41.061 9.006 1.00 34.00 673 SER A C 1
ATOM 5324 O O . SER A 1 673 ? -23.392 -40.082 9.538 1.00 34.00 673 SER A O 1
ATOM 5326 N N . HIS A 1 674 ? -23.191 -42.317 9.285 1.00 40.47 674 HIS A N 1
ATOM 5327 C CA . HIS A 1 674 ? -24.193 -42.832 10.196 1.00 40.47 674 HIS A CA 1
ATOM 5328 C C . HIS A 1 674 ? -24.007 -42.431 11.674 1.00 40.47 674 HIS A C 1
ATOM 5330 O O . HIS A 1 674 ? -22.889 -42.359 12.176 1.00 40.47 674 HIS A O 1
ATOM 5336 N N . ASN A 1 675 ? -25.159 -42.404 12.361 1.00 37.19 675 ASN A N 1
ATOM 5337 C CA . ASN A 1 675 ? -25.418 -42.660 13.788 1.00 37.19 675 ASN A CA 1
ATOM 5338 C C . ASN A 1 675 ? -25.387 -41.484 14.782 1.00 37.19 675 ASN A C 1
ATOM 5340 O O . ASN A 1 675 ? -24.369 -41.186 15.396 1.00 37.19 675 ASN A O 1
ATOM 5344 N N . ALA A 1 676 ? -26.589 -40.989 15.103 1.00 30.53 676 ALA A N 1
ATOM 5345 C CA . ALA A 1 676 ? -26.940 -40.483 16.431 1.00 30.53 676 ALA A CA 1
ATOM 5346 C C . ALA A 1 676 ? -28.285 -41.105 16.870 1.00 30.53 676 ALA A C 1
ATOM 5348 O O . ALA A 1 676 ? -29.215 -41.145 16.057 1.00 30.53 676 ALA A O 1
ATOM 5349 N N . PRO A 1 677 ? -28.419 -41.624 18.108 1.00 43.41 677 PRO A N 1
ATOM 5350 C CA . PRO A 1 677 ? -29.685 -42.131 18.611 1.00 43.41 677 PRO A CA 1
ATOM 5351 C C . PRO A 1 677 ? -30.501 -41.038 19.315 1.00 43.41 677 PRO A C 1
ATOM 5353 O O . PRO A 1 677 ? -29.984 -40.063 19.854 1.00 43.41 677 PRO A O 1
ATOM 5356 N N . ALA A 1 678 ? -31.810 -41.263 19.290 1.00 39.75 678 ALA A N 1
ATOM 5357 C CA . ALA A 1 678 ? -32.878 -40.417 19.794 1.00 39.75 678 ALA A CA 1
ATOM 5358 C C . ALA A 1 678 ? -32.803 -40.098 21.298 1.00 39.75 678 ALA A C 1
ATOM 5360 O O . ALA A 1 678 ? -32.511 -40.970 22.115 1.00 39.75 678 ALA A O 1
ATOM 5361 N N . SER A 1 679 ? -33.251 -38.893 21.666 1.00 31.34 679 SER A N 1
ATOM 5362 C CA . SER A 1 679 ? -33.822 -38.623 22.988 1.00 31.34 679 SER A CA 1
ATOM 5363 C C . SER A 1 679 ? -35.032 -37.697 22.875 1.00 31.34 679 SER A C 1
ATOM 5365 O O . SER A 1 679 ? -34.961 -36.601 22.328 1.00 31.34 679 SER A O 1
ATOM 5367 N N . GLN A 1 680 ? -36.153 -38.200 23.388 1.00 36.41 680 GLN A N 1
ATOM 5368 C CA . GLN A 1 680 ? -37.436 -37.531 23.585 1.00 36.41 680 GLN A CA 1
ATOM 5369 C C . GLN A 1 680 ? -37.440 -36.702 24.884 1.00 36.41 680 GLN A C 1
ATOM 5371 O O . GLN A 1 680 ? -36.580 -36.894 25.743 1.00 36.41 680 GLN A O 1
ATOM 5376 N N . ASN A 1 681 ? -38.525 -35.929 25.050 1.00 31.55 681 ASN A N 1
ATOM 5377 C CA . ASN A 1 681 ? -39.029 -35.243 26.258 1.00 31.55 681 ASN A CA 1
ATOM 5378 C C . ASN A 1 681 ? -38.533 -33.801 26.432 1.00 31.55 681 ASN A C 1
ATOM 5380 O O . ASN A 1 681 ? -37.369 -33.515 26.219 1.00 31.55 681 ASN A O 1
ATOM 5384 N N . ALA A 1 682 ? -39.316 -32.829 26.892 1.00 31.61 682 ALA A N 1
ATOM 5385 C CA . ALA A 1 682 ? -40.749 -32.680 27.128 1.00 31.61 682 ALA A CA 1
ATOM 5386 C C . ALA A 1 682 ? -40.974 -31.180 27.409 1.00 31.61 682 ALA A C 1
ATOM 5388 O O . ALA A 1 682 ? -40.135 -30.523 28.019 1.00 31.61 682 ALA A O 1
ATOM 5389 N N . ALA A 1 683 ? -42.111 -30.639 26.978 1.00 38.66 683 ALA A N 1
ATOM 5390 C CA . ALA A 1 683 ? -42.536 -29.274 27.287 1.00 38.66 683 ALA A CA 1
ATOM 5391 C C . ALA A 1 683 ? -42.866 -29.085 28.783 1.00 38.66 683 ALA A C 1
ATOM 5393 O O . ALA A 1 683 ? -43.323 -30.032 29.431 1.00 38.66 683 ALA A O 1
ATOM 5394 N N . PRO A 1 684 ? -42.839 -27.834 29.282 1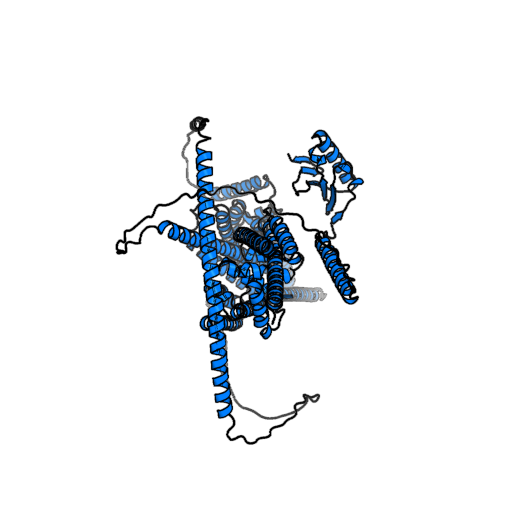.00 42.91 684 PRO A N 1
ATOM 5395 C CA . PRO A 1 684 ? -43.889 -27.427 30.209 1.00 42.91 684 PRO A CA 1
ATOM 5396 C C . PRO A 1 684 ? -44.555 -26.086 29.863 1.00 42.91 684 PRO A C 1
ATOM 5398 O O . PRO A 1 684 ? -43.937 -25.098 29.482 1.00 42.91 684 PRO A O 1
ATOM 5401 N N . LYS A 1 685 ? -45.878 -26.097 30.057 1.00 36.47 685 LYS A N 1
ATOM 5402 C CA . LYS A 1 685 ? -46.802 -24.957 30.138 1.00 36.47 685 LYS A CA 1
ATOM 5403 C C . LYS A 1 685 ? -46.732 -24.286 31.521 1.00 36.47 685 LYS A C 1
ATOM 5405 O O . LYS A 1 685 ? -46.484 -24.995 32.492 1.00 36.47 685 LYS A O 1
ATOM 5410 N N . ARG A 1 686 ? -47.204 -23.023 31.578 1.00 29.55 686 ARG A N 1
ATOM 5411 C CA . ARG A 1 686 ? -47.664 -22.162 32.716 1.00 29.55 686 ARG A CA 1
ATOM 5412 C C . ARG A 1 686 ? -46.720 -20.989 33.015 1.00 29.55 686 ARG A C 1
ATOM 5414 O O . ARG A 1 686 ? -45.522 -21.178 33.002 1.00 29.55 686 ARG A O 1
ATOM 5421 N N . ALA A 1 687 ? -47.176 -19.784 33.356 1.00 30.75 687 ALA A N 1
ATOM 5422 C CA . ALA A 1 687 ? -48.517 -19.243 33.588 1.00 30.75 687 ALA A CA 1
ATOM 5423 C C . ALA A 1 687 ? -48.477 -17.711 33.434 1.00 30.75 687 ALA A C 1
ATOM 5425 O O . ALA A 1 687 ? -47.478 -17.074 33.752 1.00 30.75 687 ALA A O 1
ATOM 5426 N N . GLN A 1 688 ? -49.596 -17.136 32.997 1.00 35.97 688 GLN A N 1
ATOM 5427 C CA . GLN A 1 688 ? -49.898 -15.712 33.118 1.00 35.97 688 GLN A CA 1
ATOM 5428 C C . GLN A 1 688 ? -50.094 -15.357 34.597 1.00 35.97 688 GLN A C 1
ATOM 5430 O O . GLN A 1 688 ? -50.854 -16.035 35.292 1.00 35.97 688 GLN A O 1
ATOM 5435 N N . GLN A 1 689 ? -49.465 -14.277 35.062 1.00 32.44 689 GLN A N 1
ATOM 5436 C CA . GLN A 1 689 ? -49.820 -13.648 36.329 1.00 32.44 689 GLN A CA 1
ATOM 5437 C C . GLN A 1 689 ? -49.846 -12.126 36.171 1.00 32.44 689 GLN A C 1
ATOM 5439 O O . GLN A 1 689 ? -48.826 -11.446 36.126 1.00 32.44 689 GLN A O 1
ATOM 5444 N N . THR A 1 690 ? -51.070 -11.624 36.056 1.00 36.28 690 THR A N 1
ATOM 5445 C CA . THR A 1 690 ? -51.495 -10.236 36.212 1.00 36.28 690 THR A CA 1
ATOM 5446 C C . THR A 1 690 ? -51.039 -9.711 37.575 1.00 36.28 690 THR A C 1
ATOM 5448 O O . THR A 1 690 ? -51.243 -10.391 38.584 1.00 36.28 690 THR A O 1
ATOM 5451 N N . ARG A 1 691 ? -50.481 -8.495 37.648 1.00 31.64 691 ARG A N 1
ATOM 5452 C CA . ARG A 1 691 ? -50.377 -7.785 38.927 1.00 31.64 691 ARG A CA 1
ATOM 5453 C C . ARG A 1 691 ? -50.702 -6.307 38.787 1.00 31.64 691 ARG A C 1
ATOM 5455 O O . ARG A 1 691 ? -50.235 -5.615 37.889 1.00 31.64 691 ARG A O 1
ATOM 5462 N N . GLU A 1 692 ? -51.579 -5.911 39.692 1.00 31.70 692 GLU A N 1
ATOM 5463 C CA . GLU A 1 692 ? -52.303 -4.661 39.787 1.00 31.70 692 GLU A CA 1
ATOM 5464 C C . GLU A 1 692 ? -51.436 -3.504 40.287 1.00 31.70 692 GLU A C 1
ATOM 5466 O O . GLU A 1 692 ? -50.460 -3.661 41.019 1.00 31.70 692 GLU A O 1
ATOM 5471 N N . THR A 1 693 ? -51.885 -2.318 39.897 1.00 34.94 693 THR A N 1
ATOM 5472 C CA . THR A 1 693 ? -51.524 -0.997 40.395 1.00 34.94 693 THR A CA 1
ATOM 5473 C C . THR A 1 693 ? -51.713 -0.862 41.906 1.00 34.94 693 THR A C 1
ATOM 5475 O O . THR A 1 693 ? -52.787 -1.161 42.428 1.00 34.94 693 THR A O 1
ATOM 5478 N N . THR A 1 694 ? -50.745 -0.270 42.607 1.00 32.12 694 THR A N 1
ATOM 5479 C CA . THR A 1 694 ? -51.022 0.418 43.876 1.00 32.12 694 THR A CA 1
ATOM 5480 C C . THR A 1 694 ? -50.170 1.677 43.988 1.00 32.12 694 THR A C 1
ATOM 5482 O O . THR A 1 694 ? -48.945 1.644 44.023 1.00 32.12 694 THR A O 1
ATOM 5485 N N . THR A 1 695 ? -50.867 2.805 43.989 1.00 38.97 695 THR A N 1
ATOM 5486 C CA . THR A 1 695 ? -50.385 4.164 44.208 1.00 38.97 695 THR A CA 1
ATOM 5487 C C . THR A 1 695 ? -50.196 4.394 45.706 1.00 38.97 695 THR A C 1
ATOM 5489 O O . THR A 1 695 ? -51.179 4.417 46.442 1.00 38.97 695 THR A O 1
ATOM 5492 N N . GLU A 1 696 ? -48.969 4.653 46.164 1.00 32.59 696 GLU A N 1
ATOM 5493 C CA . GLU A 1 696 ? -48.728 5.192 47.508 1.00 32.59 696 GLU A CA 1
ATOM 5494 C C . GLU A 1 696 ? -48.025 6.553 47.460 1.00 32.59 696 GLU A C 1
ATOM 5496 O O . GLU A 1 696 ? -46.920 6.728 46.949 1.00 32.59 696 GLU A O 1
ATOM 5501 N N . LYS A 1 697 ? -48.733 7.539 48.019 1.00 42.94 697 LYS A N 1
ATOM 5502 C CA . LYS A 1 697 ? -48.265 8.885 48.347 1.00 42.94 697 LYS A CA 1
ATOM 5503 C C . LYS A 1 697 ? -47.243 8.802 49.480 1.00 42.94 697 LYS A C 1
ATOM 5505 O O . LYS A 1 697 ? -47.604 8.401 50.585 1.00 42.94 697 LYS A O 1
ATOM 5510 N N . SER A 1 698 ? -46.034 9.318 49.261 1.00 34.75 698 SER A N 1
ATOM 5511 C CA . SER A 1 698 ? -45.107 9.641 50.349 1.00 34.75 698 SER A CA 1
ATOM 5512 C C . SER A 1 698 ? -44.872 11.146 50.466 1.00 34.75 698 SER A C 1
ATOM 5514 O O . SER A 1 698 ? -44.903 11.900 49.496 1.00 34.75 698 SER A O 1
ATOM 5516 N N . LYS A 1 699 ? -44.755 11.563 51.723 1.00 35.88 699 LYS A N 1
ATOM 5517 C CA . LYS A 1 699 ? -44.922 12.910 52.265 1.00 35.88 699 LYS A CA 1
ATOM 5518 C C . LYS A 1 699 ? -43.659 13.754 52.106 1.00 35.88 699 LYS A C 1
ATOM 5520 O O . LYS A 1 699 ? -42.541 13.263 52.212 1.00 35.88 699 LYS A O 1
ATOM 5525 N N . SER A 1 700 ? -43.868 15.062 51.965 1.00 40.91 700 SER A N 1
ATOM 5526 C CA . SER A 1 700 ? -42.828 16.084 52.039 1.00 40.91 700 SER A CA 1
ATOM 5527 C C . SER A 1 700 ? -42.145 16.098 53.412 1.00 40.91 700 SER A C 1
ATOM 5529 O O . SER A 1 700 ? -42.815 16.299 54.430 1.00 40.91 700 SER A O 1
ATOM 5531 N N . ALA A 1 701 ? -40.819 16.004 53.431 1.00 36.75 701 ALA A N 1
ATOM 5532 C CA . ALA A 1 701 ? -39.993 16.390 54.567 1.00 36.75 701 ALA A CA 1
ATOM 5533 C C . ALA A 1 701 ? -39.120 17.588 54.164 1.00 36.75 701 ALA A C 1
ATOM 5535 O O . ALA A 1 701 ? -38.445 17.577 53.137 1.00 36.75 701 ALA A O 1
ATOM 5536 N N . LYS A 1 702 ? -39.192 18.652 54.970 1.00 46.31 702 LYS A N 1
ATOM 5537 C CA . LYS A 1 702 ? -38.414 19.887 54.834 1.00 46.31 702 LYS A CA 1
ATOM 5538 C C . LYS A 1 702 ? -36.924 19.585 55.016 1.00 46.31 702 LYS A C 1
ATOM 5540 O O . LYS A 1 702 ? -36.524 19.127 56.081 1.00 46.31 702 LYS A O 1
ATOM 5545 N N . ILE A 1 703 ? -36.120 19.900 54.003 1.00 38.00 703 ILE A N 1
ATOM 5546 C CA . ILE A 1 703 ? -34.656 19.832 54.060 1.00 38.00 703 ILE A CA 1
ATOM 5547 C C . ILE A 1 703 ? -34.124 21.167 54.593 1.00 38.00 703 ILE A C 1
ATOM 5549 O O . ILE A 1 703 ? -34.364 22.230 54.017 1.00 38.00 703 ILE A O 1
ATOM 5553 N N . ALA A 1 704 ? -33.424 21.098 55.725 1.00 40.06 704 ALA A N 1
ATOM 5554 C CA . ALA A 1 704 ? -32.644 22.187 56.294 1.00 40.06 704 ALA A CA 1
ATOM 5555 C C . ALA A 1 704 ? -31.385 22.439 55.446 1.00 40.06 704 ALA A C 1
ATOM 5557 O O . ALA A 1 704 ? -30.750 21.497 54.981 1.00 40.06 704 ALA A O 1
ATOM 5558 N N . LYS A 1 705 ? -31.024 23.713 55.256 1.00 40.81 705 LYS A N 1
ATOM 5559 C CA . LYS A 1 705 ? -29.807 24.151 54.555 1.00 40.81 705 LYS A CA 1
ATOM 5560 C C . LYS A 1 705 ? -28.583 24.027 55.477 1.00 40.81 705 LYS A C 1
ATOM 5562 O O . LYS A 1 705 ? -28.564 24.730 56.487 1.00 40.81 705 LYS A O 1
ATOM 5567 N N . PRO A 1 706 ? -27.532 23.267 55.123 1.00 42.06 706 PRO A N 1
ATOM 5568 C CA . PRO A 1 706 ? -26.202 23.495 55.663 1.00 42.06 706 PRO A CA 1
ATOM 5569 C C . PRO A 1 706 ? -25.416 24.406 54.711 1.00 42.06 706 PRO A C 1
ATOM 5571 O O . PRO A 1 706 ? -25.185 24.085 53.547 1.00 42.06 706 PRO A O 1
ATOM 5574 N N . SER A 1 707 ? -25.003 25.570 55.204 1.00 38.78 707 SER A N 1
ATOM 5575 C CA . SER A 1 707 ? -24.004 26.415 54.551 1.00 38.78 707 SER A CA 1
ATOM 5576 C C . SER A 1 707 ? -22.621 25.801 54.770 1.00 38.78 707 SER A C 1
ATOM 5578 O O . SER A 1 707 ? -22.026 25.976 55.834 1.00 38.78 707 SER A O 1
ATOM 5580 N N . VAL A 1 708 ? -22.115 25.066 53.781 1.00 40.22 708 VAL A N 1
ATOM 5581 C CA . VAL A 1 708 ? -20.730 24.582 53.775 1.00 40.22 708 VAL A CA 1
ATOM 5582 C C . VAL A 1 708 ? -19.875 25.620 53.055 1.00 40.22 708 VAL A C 1
ATOM 5584 O O . VAL A 1 708 ? -20.001 25.822 51.849 1.00 40.22 708 VAL A O 1
ATOM 5587 N N . ALA A 1 709 ? -19.026 26.312 53.813 1.00 44.84 709 ALA A N 1
ATOM 5588 C CA . ALA A 1 709 ? -18.001 27.191 53.271 1.00 44.84 709 ALA A CA 1
ATOM 5589 C C . ALA A 1 709 ? -16.916 26.332 52.601 1.00 44.84 709 ALA A C 1
ATOM 5591 O O . ALA A 1 709 ? -16.058 25.760 53.272 1.00 44.84 709 ALA A O 1
ATOM 5592 N N . PHE A 1 710 ? -16.980 26.219 51.274 1.00 44.88 710 PHE A N 1
ATOM 5593 C CA . PHE A 1 710 ? -15.942 25.585 50.466 1.00 44.88 710 PHE A CA 1
ATOM 5594 C C . PHE A 1 710 ? -14.683 26.459 50.481 1.00 44.88 710 PHE A C 1
ATOM 5596 O O . PHE A 1 710 ? -14.672 27.565 49.940 1.00 44.88 710 PHE A O 1
ATOM 5603 N N . LYS A 1 711 ? -13.611 25.963 51.106 1.00 47.09 711 LYS A N 1
ATOM 5604 C CA . LYS A 1 711 ? -12.266 26.506 50.899 1.00 47.09 711 LYS A CA 1
ATOM 5605 C C . LYS A 1 711 ? -11.824 26.092 49.496 1.00 47.09 711 LYS A C 1
ATOM 5607 O O . LYS A 1 711 ? -11.657 24.909 49.226 1.00 47.09 711 LYS A O 1
ATOM 5612 N N . PHE A 1 712 ? -11.728 27.069 48.601 1.00 55.91 712 PHE A N 1
ATOM 5613 C CA . PHE A 1 712 ? -11.286 26.866 47.226 1.00 55.91 712 PHE A CA 1
ATOM 5614 C C . PHE A 1 712 ? -9.765 26.699 47.209 1.00 55.91 712 PHE A C 1
ATOM 5616 O O . PHE A 1 712 ? -9.027 27.645 47.488 1.00 55.91 712 PHE A O 1
ATOM 5623 N N . ASP A 1 713 ? -9.305 25.495 46.889 1.00 69.19 713 ASP A N 1
ATOM 5624 C CA . ASP A 1 713 ? -7.890 25.208 46.708 1.00 69.19 713 ASP A CA 1
ATOM 5625 C C . ASP A 1 713 ? -7.398 25.819 45.389 1.00 69.19 713 ASP A C 1
ATOM 5627 O O . ASP A 1 713 ? -7.815 25.442 44.293 1.00 69.19 713 ASP A O 1
ATOM 5631 N N . TRP A 1 714 ? -6.498 26.795 45.499 1.00 73.31 714 TRP A N 1
ATOM 5632 C CA . TRP A 1 714 ? -6.029 27.630 44.387 1.00 73.31 714 TRP A CA 1
ATOM 5633 C C . TRP A 1 714 ? -5.324 26.838 43.271 1.00 73.31 714 TRP A C 1
ATOM 5635 O O . TRP A 1 714 ? -5.352 27.236 42.107 1.00 73.31 714 TRP A O 1
ATOM 5645 N N . TRP A 1 715 ? -4.749 25.676 43.593 1.00 86.06 715 TRP A N 1
ATOM 5646 C CA . TRP A 1 715 ? -4.123 24.790 42.607 1.00 86.06 715 TRP A CA 1
ATOM 5647 C C . TRP A 1 715 ? -5.146 24.153 41.650 1.00 86.06 715 TRP A C 1
ATOM 5649 O O . TRP A 1 715 ? -4.838 23.928 40.480 1.00 86.06 715 TRP A O 1
ATOM 5659 N N . LEU A 1 716 ? -6.386 23.941 42.107 1.00 78.88 716 LEU A N 1
ATOM 5660 C CA . LEU A 1 716 ? -7.461 23.348 41.309 1.00 78.88 716 LEU A CA 1
ATOM 5661 C C . LEU A 1 716 ? -7.931 24.300 40.195 1.00 78.88 716 LEU A C 1
ATOM 5663 O O . LEU A 1 716 ? -8.275 23.864 39.098 1.00 78.88 716 LEU A O 1
ATOM 5667 N N . ILE A 1 717 ? -7.878 25.613 40.453 1.00 81.50 717 ILE A N 1
ATOM 5668 C CA . ILE A 1 717 ? -8.131 26.656 39.447 1.00 81.50 717 ILE A CA 1
ATOM 5669 C C . ILE A 1 717 ? -7.024 26.645 38.385 1.00 81.50 717 ILE A C 1
ATOM 5671 O O . ILE A 1 717 ? -7.317 26.743 37.194 1.00 81.50 717 ILE A O 1
ATOM 5675 N N . GLY A 1 718 ? -5.765 26.463 38.800 1.00 87.50 718 GLY A N 1
ATOM 5676 C CA . GLY A 1 718 ? -4.637 26.310 37.879 1.00 87.50 718 GLY A CA 1
ATOM 5677 C C . GLY A 1 718 ? -4.797 25.098 36.958 1.00 87.50 718 GLY A C 1
ATOM 5678 O O . GLY A 1 718 ? -4.598 25.211 35.751 1.00 87.50 718 GLY A O 1
ATOM 5679 N N . LEU A 1 719 ? -5.241 23.962 37.500 1.00 87.12 719 LEU A N 1
ATOM 5680 C CA . LEU A 1 719 ? -5.460 22.742 36.721 1.00 87.12 719 LEU A CA 1
ATOM 5681 C C . LEU A 1 719 ? -6.635 22.883 35.738 1.00 87.12 719 LEU A C 1
ATOM 5683 O O . LEU A 1 719 ? -6.512 22.501 34.576 1.00 87.12 719 LEU A O 1
ATOM 5687 N N . MET A 1 720 ? -7.734 23.518 36.156 1.00 86.31 720 MET A N 1
ATOM 5688 C CA . MET A 1 720 ? -8.851 23.857 35.263 1.00 86.31 720 MET A CA 1
ATOM 5689 C C . MET A 1 720 ? -8.429 24.804 34.132 1.00 86.31 720 MET A C 1
ATOM 5691 O O . MET A 1 720 ? -8.842 24.607 32.991 1.00 86.31 720 MET A O 1
ATOM 5695 N N . ALA A 1 721 ? -7.572 25.792 34.404 1.00 87.06 721 ALA A N 1
ATOM 5696 C CA . ALA A 1 721 ? -7.061 26.692 33.371 1.00 87.06 721 ALA A CA 1
ATOM 5697 C C . ALA A 1 721 ? -6.213 25.948 32.323 1.00 87.06 721 ALA A C 1
ATOM 5699 O O . ALA A 1 721 ? -6.372 26.191 31.128 1.00 87.06 721 ALA A O 1
ATOM 5700 N N . VAL A 1 722 ? -5.373 24.995 32.744 1.00 89.06 722 VAL A N 1
ATOM 5701 C CA . VAL A 1 722 ? -4.585 24.156 31.824 1.00 89.06 722 VAL A CA 1
ATOM 5702 C C . VAL A 1 722 ? -5.492 23.278 30.961 1.00 89.06 722 VAL A C 1
ATOM 5704 O O . VAL A 1 722 ? -5.284 23.206 29.753 1.00 89.06 722 VAL A O 1
ATOM 5707 N N . VAL A 1 723 ? -6.535 22.673 31.539 1.00 87.44 723 VAL A N 1
ATOM 5708 C CA . VAL A 1 723 ? -7.507 21.866 30.780 1.00 87.44 723 VAL A CA 1
ATOM 5709 C C . VAL A 1 723 ? -8.264 22.722 29.762 1.00 87.44 723 VAL A C 1
ATOM 5711 O O . VAL A 1 723 ? -8.420 22.302 28.619 1.00 87.44 723 VAL A O 1
ATOM 5714 N N . VAL A 1 724 ? -8.681 23.941 30.119 1.00 89.44 724 VAL A N 1
ATOM 5715 C CA . VAL A 1 724 ? -9.349 24.862 29.181 1.00 89.44 724 VAL A CA 1
ATOM 5716 C C . VAL A 1 724 ? -8.411 25.288 28.047 1.00 89.44 724 VAL A C 1
ATOM 5718 O O . VAL A 1 724 ? -8.838 25.317 26.895 1.00 89.44 724 VAL A O 1
ATOM 5721 N N . ILE A 1 725 ? -7.132 25.554 28.333 1.00 87.06 725 ILE A N 1
ATOM 5722 C CA . ILE A 1 725 ? -6.127 25.869 27.304 1.00 87.06 725 ILE A CA 1
ATOM 5723 C C . ILE A 1 725 ? -5.887 24.661 26.391 1.00 87.06 725 ILE A C 1
ATOM 5725 O O . ILE A 1 725 ? -5.812 24.823 25.177 1.00 87.06 725 ILE A O 1
ATOM 5729 N N . PHE A 1 726 ? -5.812 23.450 26.946 1.00 82.44 726 PHE A N 1
ATOM 5730 C CA . PHE A 1 726 ? -5.572 22.232 26.173 1.00 82.44 726 PHE A CA 1
ATOM 5731 C C . PHE A 1 726 ? -6.772 21.865 25.290 1.00 82.44 726 PHE A C 1
ATOM 5733 O O . PHE A 1 726 ? -6.602 21.562 24.114 1.00 82.44 726 PHE A O 1
ATOM 5740 N N . VAL A 1 727 ? -7.998 21.969 25.816 1.00 82.19 727 VAL A N 1
ATOM 5741 C CA . VAL A 1 727 ? -9.235 21.749 25.049 1.00 82.19 727 VAL A CA 1
ATOM 5742 C C . VAL A 1 727 ? -9.430 22.845 24.000 1.00 82.19 727 VAL A C 1
ATOM 5744 O O . VAL A 1 727 ? -9.797 22.538 22.870 1.00 82.19 727 VAL A O 1
ATOM 5747 N N . GLY A 1 728 ? -9.134 24.106 24.329 1.00 78.94 728 GLY A N 1
ATOM 5748 C CA . GLY A 1 728 ? -9.160 25.214 23.373 1.00 78.94 728 GLY A CA 1
ATOM 5749 C C . GLY A 1 728 ? -8.120 25.057 22.261 1.00 78.94 728 GLY A C 1
ATOM 5750 O O . GLY A 1 728 ? -8.439 25.265 21.094 1.00 78.94 728 GLY A O 1
ATOM 5751 N N . GLY A 1 729 ? -6.907 24.613 22.604 1.00 76.94 729 GLY A N 1
ATOM 5752 C CA . GLY A 1 729 ? -5.841 24.298 21.652 1.00 76.94 729 GLY A CA 1
ATOM 5753 C C . GLY A 1 729 ? -6.193 23.114 20.756 1.00 76.94 729 GLY A C 1
ATOM 5754 O O . GLY A 1 729 ? -5.999 23.191 19.547 1.00 76.94 729 GLY A O 1
ATOM 5755 N N . TRP A 1 730 ? -6.791 22.059 21.315 1.00 68.56 730 TRP A N 1
ATOM 5756 C CA . TRP A 1 730 ? -7.276 20.911 20.549 1.00 68.56 730 TRP A CA 1
ATOM 5757 C C . TRP A 1 730 ? -8.419 21.291 19.608 1.00 68.56 730 TRP A C 1
ATOM 5759 O O . TRP A 1 730 ? -8.421 20.883 18.451 1.00 68.56 730 TRP A O 1
ATOM 5769 N N . PHE A 1 731 ? -9.371 22.108 20.068 1.00 72.94 731 PHE A N 1
ATOM 5770 C CA . PHE A 1 731 ? -10.479 22.567 19.233 1.00 72.94 731 PHE A CA 1
ATOM 5771 C C . PHE A 1 731 ? -9.968 23.451 18.089 1.00 72.94 731 PHE A C 1
ATOM 5773 O O . PHE A 1 731 ? -10.286 23.170 16.936 1.00 72.94 731 PHE A O 1
ATOM 5780 N N . ALA A 1 732 ? -9.091 24.419 18.383 1.00 66.25 732 ALA A N 1
ATOM 5781 C CA . ALA A 1 732 ? -8.438 25.262 17.381 1.00 66.25 732 ALA A CA 1
ATOM 5782 C C . ALA A 1 732 ? -7.617 24.440 16.370 1.00 66.25 732 ALA A C 1
ATOM 5784 O O . ALA A 1 732 ? -7.702 24.682 15.166 1.00 66.25 732 ALA A O 1
ATOM 5785 N N . PHE A 1 733 ? -6.886 23.424 16.838 1.00 61.00 733 PHE A N 1
ATOM 5786 C CA . PHE A 1 733 ? -6.114 22.513 15.993 1.00 61.00 733 PHE A CA 1
ATOM 5787 C C . PHE A 1 733 ? -7.017 21.627 15.121 1.00 61.00 733 PHE A C 1
ATOM 5789 O O . PHE A 1 733 ? -6.786 21.513 13.923 1.00 61.00 733 PHE A O 1
ATOM 5796 N N . SER A 1 734 ? -8.102 21.076 15.671 1.00 53.84 734 SER A N 1
ATOM 5797 C CA . SER A 1 734 ? -9.064 20.254 14.920 1.00 53.84 734 SER A CA 1
ATOM 5798 C C . SER A 1 734 ? -9.872 21.051 13.890 1.00 53.84 734 SER A C 1
ATOM 5800 O O . SER A 1 734 ? -10.229 20.519 12.844 1.00 53.84 734 SER A O 1
ATOM 5802 N N . SER A 1 735 ? -10.119 22.342 14.138 1.00 56.16 735 SER A N 1
ATOM 5803 C CA . SER A 1 735 ? -10.682 23.246 13.130 1.00 56.16 735 SER A CA 1
ATOM 5804 C C . SER A 1 735 ? -9.645 23.699 12.096 1.00 56.16 735 SER A C 1
ATOM 5806 O O . SER A 1 735 ? -10.012 24.044 10.978 1.00 56.16 735 SER A O 1
ATOM 5808 N N . SER A 1 736 ? -8.354 23.666 12.447 1.00 46.50 736 SER A N 1
ATOM 5809 C CA . SER A 1 736 ? -7.227 24.014 11.572 1.00 46.50 736 SER A CA 1
ATOM 5810 C C . SER A 1 736 ? -6.793 22.865 10.657 1.00 46.50 736 SER A C 1
ATOM 5812 O O . SER A 1 736 ? -6.142 23.127 9.654 1.00 46.50 736 SER A O 1
ATOM 5814 N N . THR A 1 737 ? -7.131 21.605 10.952 1.00 46.16 737 THR A N 1
ATOM 5815 C CA . THR A 1 737 ? -6.811 20.457 10.079 1.00 46.16 737 THR A CA 1
ATOM 5816 C C . THR A 1 737 ? -7.791 20.274 8.920 1.00 46.16 737 THR A C 1
ATOM 5818 O O . THR A 1 737 ? -7.567 19.428 8.058 1.00 46.16 737 THR A O 1
ATOM 5821 N N . GLY A 1 738 ? -8.805 21.137 8.815 1.00 40.84 738 GLY A N 1
ATOM 5822 C CA . GLY A 1 738 ? -9.445 21.471 7.543 1.00 40.84 738 GLY A CA 1
ATOM 5823 C C . GLY A 1 738 ? -8.575 22.390 6.679 1.00 40.84 738 GLY A C 1
ATOM 5824 O O . GLY A 1 738 ? -9.122 23.233 5.973 1.00 40.84 738 GLY A O 1
ATOM 5825 N N . GLU A 1 739 ? -7.242 22.288 6.766 1.00 39.91 739 GLU A N 1
ATOM 5826 C CA . GLU A 1 739 ? -6.342 22.943 5.823 1.00 39.91 739 GLU A CA 1
ATOM 5827 C C . GLU A 1 739 ? -6.729 22.453 4.431 1.00 39.91 739 GLU A C 1
ATOM 5829 O O . GLU A 1 739 ? -6.527 21.288 4.073 1.00 39.91 739 GLU A O 1
ATOM 5834 N N . GLU A 1 740 ? -7.353 23.356 3.671 1.00 44.28 740 GLU A N 1
ATOM 5835 C CA . GLU A 1 740 ? -7.575 23.203 2.246 1.00 44.28 740 GLU A CA 1
ATOM 5836 C C . GLU A 1 740 ? -6.284 22.640 1.656 1.00 44.28 740 GLU A C 1
ATOM 5838 O O . GLU A 1 740 ? -5.213 23.227 1.831 1.00 44.28 740 GLU A O 1
ATOM 5843 N N . THR A 1 741 ? -6.372 21.464 1.022 1.00 40.81 741 THR A N 1
ATOM 5844 C CA . THR A 1 741 ? -5.242 20.834 0.330 1.00 40.81 741 THR A CA 1
ATOM 5845 C C . THR A 1 741 ? -4.447 21.928 -0.370 1.00 40.81 741 THR A C 1
ATOM 5847 O O . THR A 1 741 ? -5.087 22.690 -1.104 1.00 40.81 741 THR A O 1
ATOM 5850 N N . PRO A 1 742 ? -3.126 22.058 -0.124 1.00 44.69 742 PRO A N 1
ATOM 5851 C CA . PRO A 1 742 ? -2.357 23.216 -0.555 1.00 44.69 742 PRO A CA 1
ATOM 5852 C C . PRO A 1 742 ? -2.644 23.446 -2.025 1.00 44.69 742 PRO A C 1
ATOM 5854 O O . PRO A 1 742 ? -2.332 22.606 -2.874 1.00 44.69 742 PRO A O 1
ATOM 5857 N N . ILE A 1 743 ? -3.341 24.550 -2.275 1.00 60.12 743 ILE A N 1
ATOM 5858 C CA . ILE A 1 743 ? -3.751 24.967 -3.600 1.00 60.12 743 ILE A CA 1
ATOM 5859 C C . ILE A 1 743 ? -2.464 24.994 -4.429 1.00 60.12 743 ILE A C 1
ATOM 5861 O O . ILE A 1 743 ? -1.473 25.597 -4.007 1.00 60.12 743 ILE A O 1
ATOM 5865 N N . SER A 1 744 ? -2.438 24.244 -5.539 1.00 68.12 744 SER A N 1
ATOM 5866 C CA . SER A 1 744 ? -1.279 24.219 -6.440 1.00 68.12 744 SER A CA 1
ATOM 5867 C C . SER A 1 744 ? -0.838 25.658 -6.714 1.00 68.12 744 SER A C 1
ATOM 5869 O O . SER A 1 744 ? -1.693 26.530 -6.859 1.00 68.12 744 SER A O 1
ATOM 5871 N N . LYS A 1 745 ? 0.474 25.921 -6.791 1.00 78.81 745 LYS A N 1
ATOM 5872 C CA . LYS A 1 745 ? 1.014 27.278 -7.021 1.00 78.81 745 LYS A CA 1
ATOM 5873 C C . LYS A 1 745 ? 0.434 27.954 -8.274 1.00 78.81 745 LYS A C 1
ATOM 5875 O O . LYS A 1 745 ? 0.460 29.176 -8.368 1.00 78.81 745 LYS A O 1
ATOM 5880 N N . ASP A 1 746 ? -0.124 27.160 -9.184 1.00 83.56 746 ASP A N 1
ATOM 5881 C CA . ASP A 1 746 ? -0.731 27.598 -10.440 1.00 83.56 746 ASP A CA 1
ATOM 5882 C C . ASP A 1 746 ? -2.234 27.912 -10.333 1.00 83.56 746 ASP A C 1
ATOM 5884 O O . ASP A 1 746 ? -2.864 28.257 -11.335 1.00 83.56 746 ASP A O 1
ATOM 5888 N N . VAL A 1 747 ? -2.830 27.774 -9.142 1.00 91.00 747 VAL A N 1
ATOM 5889 C CA . VAL A 1 747 ? -4.254 28.020 -8.914 1.00 91.00 747 VAL A CA 1
ATOM 5890 C C . VAL A 1 747 ? -4.451 29.340 -8.174 1.00 91.00 747 VAL A C 1
ATOM 5892 O O . VAL A 1 747 ? -4.080 29.486 -7.011 1.00 91.00 747 VAL A O 1
ATOM 5895 N N . GLN A 1 748 ? -5.069 30.306 -8.851 1.00 95.12 748 GLN A N 1
ATOM 5896 C CA . GLN A 1 748 ? -5.391 31.617 -8.287 1.00 95.12 748 GLN A CA 1
ATOM 5897 C C . GLN A 1 748 ? -6.869 31.675 -7.899 1.00 95.12 748 GLN A C 1
ATOM 5899 O O . GLN A 1 748 ? -7.746 31.414 -8.721 1.00 95.12 748 GLN A O 1
ATOM 5904 N N . THR A 1 749 ? -7.165 32.034 -6.652 1.00 95.19 749 THR A N 1
ATOM 5905 C CA . THR A 1 749 ? -8.547 32.246 -6.199 1.00 95.19 749 THR A CA 1
ATOM 5906 C C . THR A 1 749 ? -9.015 33.640 -6.617 1.00 95.19 749 THR A C 1
ATOM 5908 O O . THR A 1 749 ? -8.370 34.635 -6.288 1.00 95.19 749 THR A O 1
ATOM 5911 N N . LEU A 1 750 ? -10.143 33.721 -7.323 1.00 96.44 750 LEU A N 1
ATOM 5912 C CA . LEU A 1 750 ? -10.794 34.980 -7.687 1.00 96.44 750 LEU A CA 1
ATOM 5913 C C . LEU A 1 750 ? -11.897 35.317 -6.683 1.00 96.44 750 LEU A C 1
ATOM 5915 O O . LEU A 1 750 ? -12.553 34.426 -6.144 1.00 96.44 750 LEU A O 1
ATOM 5919 N N . ASN A 1 751 ? -12.137 36.611 -6.459 1.00 96.38 751 ASN A N 1
ATOM 5920 C CA . ASN A 1 751 ? -13.264 37.053 -5.642 1.00 96.38 751 ASN A CA 1
ATOM 5921 C C . ASN A 1 751 ? -14.585 36.788 -6.396 1.00 96.38 751 ASN A C 1
ATOM 5923 O O . ASN A 1 751 ? -14.808 37.421 -7.434 1.00 96.38 751 ASN A O 1
ATOM 5927 N N . PRO A 1 752 ? -15.492 35.931 -5.883 1.00 96.44 752 PRO A N 1
ATOM 5928 C CA . PRO A 1 752 ? -16.764 35.636 -6.545 1.00 96.44 752 PRO A CA 1
ATOM 5929 C C . PRO A 1 752 ? -17.606 36.883 -6.806 1.00 96.44 752 PRO A C 1
ATOM 5931 O O . PRO A 1 752 ? -18.235 36.986 -7.851 1.00 96.44 752 PRO A O 1
ATOM 5934 N N . GLN A 1 753 ? -17.549 37.875 -5.910 1.00 95.56 753 GLN A N 1
ATOM 5935 C CA . GLN A 1 753 ? -18.314 39.120 -6.035 1.00 95.56 753 GLN A CA 1
ATOM 5936 C C . GLN A 1 753 ? -17.839 40.014 -7.188 1.00 95.56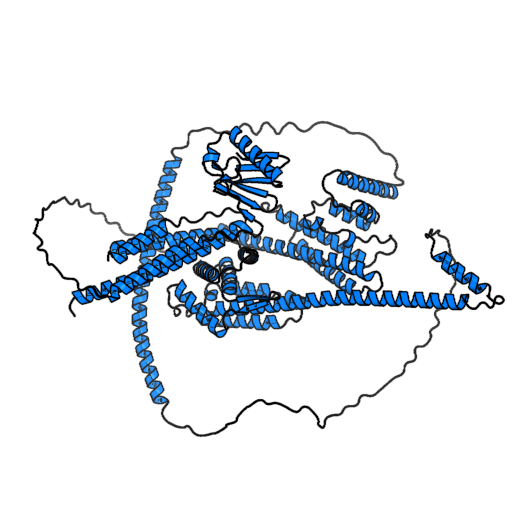 753 GLN A C 1
ATOM 5938 O O . GLN A 1 753 ? -18.583 40.887 -7.624 1.00 95.56 753 GLN A O 1
ATOM 5943 N N . SER A 1 754 ? -16.613 39.817 -7.685 1.00 94.62 754 SER A N 1
ATOM 5944 C CA . SER A 1 754 ? -16.112 40.541 -8.864 1.00 94.62 754 SER A CA 1
ATOM 5945 C C . SER A 1 754 ? -16.522 39.911 -10.197 1.00 94.62 754 SER A C 1
ATOM 5947 O O . SER A 1 754 ? -16.307 40.518 -11.244 1.00 94.62 754 SER A O 1
ATOM 5949 N N . LEU A 1 755 ? -17.110 38.711 -10.173 1.00 96.19 755 LEU A N 1
ATOM 5950 C CA . LEU A 1 755 ? -17.607 38.031 -11.363 1.00 96.19 755 LEU A CA 1
ATOM 5951 C C . LEU A 1 755 ? -19.068 38.411 -11.626 1.00 96.19 755 LEU A C 1
ATOM 5953 O O . LEU A 1 755 ? -19.845 38.679 -10.708 1.00 96.19 755 LEU A O 1
ATOM 5957 N N . ILE A 1 756 ? -19.463 38.409 -12.899 1.00 91.69 756 ILE A N 1
ATOM 5958 C CA . ILE A 1 756 ? -20.858 38.641 -13.287 1.00 91.69 756 ILE A CA 1
ATOM 5959 C C . ILE A 1 756 ? -21.690 37.430 -12.837 1.00 91.69 756 ILE A C 1
ATOM 5961 O O . ILE A 1 756 ? -21.361 36.298 -13.184 1.00 91.69 756 ILE A O 1
ATOM 5965 N N . GLY A 1 757 ? -22.745 37.665 -12.050 1.00 90.75 757 GLY A N 1
ATOM 5966 C CA . GLY A 1 757 ? -23.471 36.595 -11.346 1.00 90.75 757 GLY A CA 1
ATOM 5967 C C . GLY A 1 757 ? -22.793 36.150 -10.042 1.00 90.75 757 GLY A C 1
ATOM 5968 O O . GLY A 1 757 ? -22.944 35.013 -9.601 1.00 90.75 757 GLY A O 1
ATOM 5969 N N . GLY A 1 758 ? -21.995 37.027 -9.425 1.00 92.94 758 GLY A N 1
ATOM 5970 C CA . GLY A 1 758 ? -21.276 36.732 -8.185 1.00 92.94 758 GLY A CA 1
ATOM 5971 C C . GLY A 1 758 ? -22.166 36.375 -6.989 1.00 92.94 758 GLY A C 1
ATOM 5972 O O . GLY A 1 758 ? -21.687 35.752 -6.047 1.00 92.94 758 GLY A O 1
ATOM 5973 N N . GLU A 1 759 ? -23.460 36.713 -7.016 1.00 96.25 759 GLU A N 1
ATOM 5974 C CA . GLU A 1 759 ? -24.409 36.315 -5.967 1.00 96.25 759 GLU A CA 1
ATOM 5975 C C . GLU A 1 759 ? -24.768 34.826 -6.018 1.00 96.25 759 GLU A C 1
ATOM 5977 O O . GLU A 1 759 ? -25.197 34.257 -5.009 1.00 96.25 759 GLU A O 1
ATOM 5982 N N . GLU A 1 760 ? -24.596 34.188 -7.175 1.00 97.25 760 GLU A N 1
ATOM 5983 C CA . GLU A 1 760 ? -24.851 32.770 -7.405 1.00 97.25 760 GLU A CA 1
ATOM 5984 C C . GLU A 1 760 ? -23.569 31.926 -7.397 1.00 97.25 760 GLU A C 1
ATOM 5986 O O . GLU A 1 760 ? -23.645 30.697 -7.347 1.00 97.25 760 GLU A O 1
ATOM 5991 N N . ILE A 1 761 ? -22.392 32.561 -7.377 1.00 97.56 761 ILE A N 1
ATOM 5992 C CA . ILE A 1 761 ? -21.080 31.904 -7.316 1.00 97.56 761 ILE A CA 1
ATOM 5993 C C . ILE A 1 761 ? -20.586 31.894 -5.864 1.00 97.56 761 ILE A C 1
ATOM 5995 O O . ILE A 1 761 ? -20.349 32.929 -5.252 1.00 97.56 761 ILE A O 1
ATOM 5999 N N . ALA A 1 762 ? -20.406 30.702 -5.299 1.00 96.38 762 ALA A N 1
ATOM 6000 C CA . ALA A 1 762 ? -19.854 30.513 -3.960 1.00 96.38 762 ALA A CA 1
ATOM 6001 C C . ALA A 1 762 ? -18.326 30.678 -3.930 1.00 96.38 762 ALA A C 1
ATOM 6003 O O . ALA A 1 762 ? -17.787 31.250 -2.987 1.00 96.38 762 ALA A O 1
ATOM 6004 N N . SER A 1 763 ? -17.619 30.173 -4.945 1.00 96.94 763 SER A N 1
ATOM 6005 C CA . SER A 1 763 ? -16.166 30.341 -5.077 1.00 96.94 763 SER A CA 1
ATOM 6006 C C . SER A 1 763 ? -15.736 30.306 -6.543 1.00 96.94 763 SER A C 1
ATOM 6008 O O . SER A 1 763 ? -16.413 29.696 -7.369 1.00 96.94 763 SER A O 1
ATOM 6010 N N . ALA A 1 764 ? -14.619 30.951 -6.878 1.00 97.62 764 ALA A N 1
ATOM 6011 C CA . ALA A 1 764 ? -14.046 30.907 -8.218 1.00 97.62 764 ALA A CA 1
ATOM 6012 C C . ALA A 1 764 ? -12.528 30.728 -8.150 1.00 97.62 764 ALA A C 1
ATOM 6014 O O . ALA A 1 764 ? -11.846 31.395 -7.370 1.00 97.62 764 ALA A O 1
ATOM 6015 N N . LYS A 1 765 ? -11.999 29.814 -8.959 1.00 96.88 765 LYS A N 1
ATOM 6016 C CA . LYS A 1 765 ? -10.573 29.486 -9.026 1.00 96.88 765 LYS A CA 1
ATOM 6017 C C . LYS A 1 765 ? -10.136 29.427 -10.484 1.00 96.88 765 LYS A C 1
ATOM 6019 O O . LYS A 1 765 ? -10.838 28.869 -11.318 1.00 96.88 765 LYS A O 1
ATOM 6024 N N . VAL A 1 766 ? -8.975 29.983 -10.787 1.00 96.12 766 VAL A N 1
ATOM 6025 C CA . VAL A 1 766 ? -8.336 29.899 -12.102 1.00 96.12 766 VAL A CA 1
ATOM 6026 C C . VAL A 1 766 ? -7.222 28.878 -12.018 1.00 96.12 766 VAL A C 1
ATOM 6028 O O . VAL A 1 766 ? -6.390 28.968 -11.122 1.00 96.12 766 VAL A O 1
ATOM 6031 N N . ASN A 1 767 ? -7.193 27.931 -12.948 1.00 93.62 767 ASN A N 1
ATOM 6032 C CA . ASN A 1 767 ? -6.101 26.981 -13.116 1.00 93.62 767 ASN A CA 1
ATOM 6033 C C . ASN A 1 767 ? -5.615 27.051 -14.568 1.00 93.62 767 ASN A C 1
ATOM 6035 O O . ASN A 1 767 ? -6.326 26.626 -15.482 1.00 93.62 767 ASN A O 1
ATOM 6039 N N . LYS A 1 768 ? -4.418 27.605 -14.789 1.00 92.06 768 LYS A N 1
ATOM 6040 C CA . LYS A 1 768 ? -3.878 27.896 -16.130 1.00 92.06 768 LYS A CA 1
ATOM 6041 C C . LYS A 1 768 ? -4.847 28.764 -16.954 1.00 92.06 768 LYS A C 1
ATOM 6043 O O . LYS A 1 768 ? -5.054 29.923 -16.620 1.00 92.06 768 LYS A O 1
ATOM 6048 N N . GLN A 1 769 ? -5.442 28.208 -18.008 1.00 95.31 769 GLN A N 1
ATOM 6049 C CA . GLN A 1 769 ? -6.389 28.881 -18.906 1.00 95.31 769 GLN A CA 1
ATOM 6050 C C . GLN A 1 769 ? -7.845 28.465 -18.641 1.00 95.31 769 GLN A C 1
ATOM 6052 O O . GLN A 1 769 ? -8.705 28.660 -19.494 1.00 95.31 769 GLN A O 1
ATOM 6057 N N . MET A 1 770 ? -8.135 27.869 -17.482 1.00 95.69 770 MET A N 1
ATOM 6058 C CA . MET A 1 770 ? -9.473 27.401 -17.129 1.00 95.69 770 MET A CA 1
ATOM 6059 C C . MET A 1 770 ? -10.001 28.128 -15.894 1.00 95.69 770 MET A C 1
ATOM 6061 O O . MET A 1 770 ? -9.345 28.147 -14.850 1.00 95.69 770 MET A O 1
ATOM 6065 N N . LEU A 1 771 ? -11.204 28.690 -16.004 1.00 97.25 771 LEU A N 1
ATOM 6066 C CA . LEU A 1 771 ? -11.938 29.277 -14.886 1.00 97.25 771 LEU A CA 1
ATOM 6067 C C . LEU A 1 771 ? -12.926 28.247 -14.326 1.00 97.25 771 LEU A C 1
ATOM 6069 O O . LEU A 1 771 ? -13.828 27.796 -15.025 1.00 97.25 771 LEU A O 1
ATOM 6073 N N . ILE A 1 772 ? -12.768 27.883 -13.059 1.00 97.50 772 ILE A N 1
ATOM 6074 C CA . ILE A 1 772 ? -13.652 26.957 -12.351 1.00 97.50 772 ILE A CA 1
ATOM 6075 C C . ILE A 1 772 ? -14.485 27.759 -11.353 1.00 97.50 772 ILE A C 1
ATOM 6077 O O . ILE A 1 772 ? -13.946 28.352 -10.417 1.00 97.50 772 ILE A O 1
ATOM 6081 N N . CYS A 1 773 ? -15.802 27.770 -11.534 1.00 97.81 773 CYS A N 1
ATOM 6082 C CA . CYS A 1 773 ? -16.753 28.440 -10.649 1.00 97.81 773 CYS A CA 1
ATOM 6083 C C . CYS A 1 773 ? -17.582 27.399 -9.892 1.00 97.81 773 CYS A C 1
ATOM 6085 O O . CYS A 1 773 ? -18.231 26.562 -10.507 1.00 97.81 773 CYS A O 1
ATOM 6087 N N . VAL A 1 774 ? -17.614 27.472 -8.564 1.00 97.38 774 VAL A N 1
ATOM 6088 C CA . VAL A 1 774 ? -18.526 26.674 -7.734 1.00 97.38 774 VAL A CA 1
ATOM 6089 C C . VAL A 1 774 ? -19.745 27.523 -7.418 1.00 97.38 774 VAL A C 1
ATOM 6091 O O . VAL A 1 774 ? -19.602 28.590 -6.821 1.00 97.38 774 VAL A O 1
ATOM 6094 N N . VAL A 1 775 ? -20.937 27.069 -7.793 1.00 97.88 775 VAL A N 1
ATOM 6095 C CA . VAL A 1 775 ? -22.194 27.803 -7.586 1.00 97.88 775 VAL A CA 1
ATOM 6096 C C . VAL A 1 775 ? -22.901 27.414 -6.291 1.00 97.88 775 VAL A C 1
ATOM 6098 O O . VAL A 1 775 ? -22.726 26.316 -5.762 1.00 97.88 775 VAL A O 1
ATOM 6101 N N . ASN A 1 776 ? -23.708 28.330 -5.760 1.00 97.38 776 ASN A N 1
ATOM 6102 C CA . ASN A 1 776 ? -24.579 28.075 -4.617 1.00 97.38 776 ASN A CA 1
ATOM 6103 C C . ASN A 1 776 ? -25.965 27.556 -5.046 1.00 97.38 776 ASN A C 1
ATOM 6105 O O . ASN A 1 776 ? -26.283 27.452 -6.229 1.00 97.38 776 ASN A O 1
ATOM 6109 N N . ASP A 1 777 ? -26.815 27.237 -4.069 1.00 96.12 777 ASP A N 1
ATOM 6110 C CA . ASP A 1 777 ? -28.124 26.624 -4.318 1.00 96.12 777 ASP A CA 1
ATOM 6111 C C . ASP A 1 777 ? -29.105 27.558 -5.053 1.00 96.12 777 ASP A C 1
ATOM 6113 O O . ASP A 1 777 ? -30.039 27.077 -5.696 1.00 96.12 777 ASP A O 1
ATOM 6117 N N . LYS A 1 778 ? -28.859 28.881 -5.061 1.00 96.56 778 LYS A N 1
ATOM 6118 C CA . LYS A 1 778 ? -29.660 29.833 -5.849 1.00 96.56 778 LYS A CA 1
ATOM 6119 C C . LYS A 1 778 ? -29.515 29.584 -7.347 1.00 96.56 778 LYS A C 1
ATOM 6121 O O . LYS A 1 778 ? -30.479 29.782 -8.082 1.00 96.56 778 LYS A O 1
ATOM 6126 N N . TRP A 1 779 ? -28.370 29.065 -7.800 1.00 96.19 779 TRP A N 1
ATOM 6127 C CA . TRP A 1 779 ? -28.177 28.690 -9.201 1.00 96.19 779 TRP A CA 1
ATOM 6128 C C . TRP A 1 779 ? -29.219 27.676 -9.676 1.00 96.19 779 TRP A C 1
ATOM 6130 O O . TRP A 1 779 ? -29.722 27.792 -10.790 1.00 96.19 779 TRP A O 1
ATOM 6140 N N . LYS A 1 780 ? -29.617 26.717 -8.825 1.00 94.94 780 LYS A N 1
ATOM 6141 C CA . LYS A 1 780 ? -30.651 25.726 -9.172 1.00 94.94 780 LYS A CA 1
ATOM 6142 C C . LYS A 1 780 ? -32.017 26.373 -9.399 1.00 94.94 780 LYS A C 1
ATOM 6144 O O . LYS A 1 780 ? -32.760 25.905 -10.254 1.00 94.94 780 LYS A O 1
ATOM 6149 N N . THR A 1 781 ? -32.306 27.460 -8.683 1.00 96.56 781 THR A N 1
ATOM 6150 C CA . THR A 1 781 ? -33.573 28.201 -8.784 1.00 96.56 781 THR A CA 1
ATOM 6151 C C . THR A 1 781 ? -33.642 29.158 -9.976 1.00 96.56 781 THR A C 1
ATOM 6153 O O . THR A 1 781 ? -34.721 29.658 -10.286 1.00 96.56 781 THR A O 1
ATOM 6156 N N . LEU A 1 782 ? -32.521 29.411 -10.662 1.00 96.25 782 LEU A N 1
ATOM 6157 C CA . LEU A 1 782 ? -32.507 30.237 -11.867 1.00 96.25 782 LEU A CA 1
ATOM 6158 C C . LEU A 1 782 ? -33.176 29.517 -13.042 1.00 96.25 782 LEU A C 1
ATOM 6160 O O . LEU A 1 782 ? -32.969 28.321 -13.264 1.00 96.25 782 LEU A O 1
ATOM 6164 N N . THR A 1 783 ? -33.914 30.280 -13.848 1.00 97.25 783 THR A N 1
ATOM 6165 C CA . THR A 1 783 ? -34.426 29.811 -15.140 1.00 97.25 783 THR A CA 1
ATOM 6166 C C . THR A 1 783 ? -33.268 29.485 -16.087 1.00 97.25 783 THR A C 1
ATOM 6168 O O . THR A 1 783 ? -32.186 30.070 -15.983 1.00 97.25 783 THR A O 1
ATOM 6171 N N . GLU A 1 784 ? -33.472 28.560 -17.033 1.00 95.88 784 GLU A N 1
ATOM 6172 C CA . GLU A 1 784 ? -32.428 28.200 -18.006 1.00 95.88 784 GLU A CA 1
ATOM 6173 C C . GLU A 1 784 ? -31.904 29.411 -18.783 1.00 95.88 784 GLU A C 1
ATOM 6175 O O . GLU A 1 784 ? -30.700 29.520 -19.011 1.00 95.88 784 GLU A O 1
ATOM 6180 N N . ASP A 1 785 ? -32.780 30.351 -19.140 1.00 95.50 785 ASP A N 1
ATOM 6181 C CA . ASP A 1 785 ? -32.386 31.572 -19.842 1.00 95.50 785 ASP A CA 1
ATOM 6182 C C . ASP A 1 785 ? -31.436 32.423 -19.001 1.00 95.50 785 ASP A C 1
ATOM 6184 O O . ASP A 1 785 ? -30.429 32.912 -19.517 1.00 95.50 785 ASP A O 1
ATOM 6188 N N . LYS A 1 786 ? -31.688 32.528 -17.689 1.00 96.00 786 LYS A N 1
ATOM 6189 C CA . LYS A 1 786 ? -30.812 33.276 -16.785 1.00 96.00 786 LYS A CA 1
ATOM 6190 C C . LYS A 1 786 ? -29.484 32.560 -16.552 1.00 96.00 786 LYS A C 1
ATOM 6192 O O . LYS A 1 786 ? -28.442 33.212 -16.514 1.00 96.00 786 LYS A O 1
ATOM 6197 N N . LYS A 1 787 ? -29.487 31.222 -16.494 1.00 96.62 787 LYS A N 1
ATOM 6198 C CA . LYS A 1 787 ? -28.254 30.414 -16.472 1.00 96.62 787 LYS A CA 1
ATOM 6199 C C . LYS A 1 787 ? -27.424 30.635 -17.741 1.00 96.62 787 LYS A C 1
ATOM 6201 O O . LYS A 1 787 ? -26.222 30.872 -17.643 1.00 96.62 787 LYS A O 1
ATOM 6206 N N . LYS A 1 788 ? -28.052 30.627 -18.926 1.00 95.56 788 LYS A N 1
ATOM 6207 C CA . LYS A 1 788 ? -27.385 30.908 -20.215 1.00 95.56 788 LYS A CA 1
ATOM 6208 C C . LYS A 1 788 ? -26.851 32.338 -20.281 1.00 95.56 788 LYS A C 1
ATOM 6210 O O . LYS A 1 788 ? -25.752 32.545 -20.790 1.00 95.56 788 LYS A O 1
ATOM 6215 N N . GLU A 1 789 ? -27.599 33.317 -19.776 1.00 96.06 789 GLU A N 1
ATOM 6216 C CA . GLU A 1 789 ? -27.168 34.717 -19.702 1.00 96.06 789 GLU A CA 1
ATOM 6217 C C . GLU A 1 789 ? -25.925 34.871 -18.814 1.00 96.06 789 GLU A C 1
ATOM 6219 O O . GLU A 1 789 ? -24.912 35.403 -19.271 1.00 96.06 789 GLU A O 1
ATOM 6224 N N . ASN A 1 790 ? -25.961 34.321 -17.596 1.00 95.94 790 ASN A N 1
ATOM 6225 C CA . ASN A 1 790 ? -24.834 34.355 -16.662 1.00 95.94 790 ASN A CA 1
ATOM 6226 C C . ASN A 1 790 ? -23.602 33.639 -17.240 1.00 95.94 790 ASN A C 1
ATOM 6228 O O . ASN A 1 790 ? -22.487 34.147 -17.149 1.00 95.94 790 ASN A O 1
ATOM 6232 N N . LEU A 1 791 ? -23.794 32.499 -17.909 1.00 96.75 791 LEU A N 1
ATOM 6233 C CA . LEU A 1 791 ? -22.705 31.743 -18.527 1.00 96.75 791 LEU A CA 1
ATOM 6234 C C . LEU A 1 791 ? -22.077 32.481 -19.722 1.00 96.75 791 LEU A C 1
ATOM 6236 O O . LEU A 1 791 ? -20.856 32.486 -19.872 1.00 96.75 791 LEU A O 1
ATOM 6240 N N . ARG A 1 792 ? -22.879 33.174 -20.543 1.00 95.38 792 ARG A N 1
ATOM 6241 C CA . ARG A 1 792 ? -22.367 34.057 -21.610 1.00 95.38 792 ARG A CA 1
ATOM 6242 C C . ARG A 1 792 ? -21.598 35.247 -21.041 1.00 95.38 792 ARG A C 1
ATOM 6244 O O . ARG A 1 792 ? -20.577 35.632 -21.606 1.00 95.38 792 ARG A O 1
ATOM 6251 N N . ALA A 1 793 ? -22.067 35.817 -19.933 1.00 95.62 793 ALA A N 1
ATOM 6252 C CA . ALA A 1 793 ? -21.380 36.915 -19.267 1.00 95.62 793 ALA A CA 1
ATOM 6253 C C . ALA A 1 793 ? -20.024 36.475 -18.689 1.00 95.62 793 ALA A C 1
ATOM 6255 O O . ALA A 1 793 ? -19.021 37.155 -18.907 1.00 95.62 793 ALA A O 1
ATOM 6256 N N . LEU A 1 794 ? -19.970 35.300 -18.053 1.00 96.75 794 LEU A N 1
ATOM 6257 C CA . LEU A 1 794 ? -18.717 34.670 -17.628 1.00 96.75 794 LEU A CA 1
ATOM 6258 C C . LEU A 1 794 ? -17.792 34.394 -18.822 1.00 96.75 794 LEU A C 1
ATOM 6260 O O . LEU A 1 794 ? -16.595 34.657 -18.735 1.00 96.75 794 LEU A O 1
ATOM 6264 N N . MET A 1 795 ? -18.333 33.951 -19.964 1.00 95.75 795 MET A N 1
ATOM 6265 C CA . MET A 1 795 ? -17.542 33.735 -21.180 1.00 95.75 795 MET A CA 1
ATOM 6266 C C . MET A 1 795 ? -16.935 35.035 -21.721 1.00 95.75 795 MET A C 1
ATOM 6268 O O . MET A 1 795 ? -15.771 35.059 -22.117 1.00 95.75 795 MET A O 1
ATOM 6272 N N . ASN A 1 796 ? -17.667 36.146 -21.692 1.00 95.00 796 ASN A N 1
ATOM 6273 C CA . ASN A 1 796 ? -17.105 37.444 -22.073 1.00 95.00 796 ASN A CA 1
ATOM 6274 C C . ASN A 1 796 ? -15.996 37.879 -21.106 1.00 95.00 796 ASN A C 1
ATOM 6276 O O . ASN A 1 796 ? -14.912 38.236 -21.556 1.00 95.00 796 ASN A O 1
ATOM 6280 N N . TYR A 1 797 ? -16.217 37.725 -19.797 1.00 95.56 797 TYR A N 1
ATOM 6281 C CA . TYR A 1 797 ? -15.182 37.969 -18.790 1.00 95.56 797 TYR A CA 1
ATOM 6282 C C . TYR A 1 797 ? -13.929 37.112 -19.034 1.00 95.56 797 TYR A C 1
ATOM 6284 O O . TYR A 1 797 ? -12.805 37.600 -18.918 1.00 95.56 797 TYR A O 1
ATOM 6292 N N . SER A 1 798 ? -14.097 35.845 -19.424 1.00 93.62 798 SER A N 1
ATOM 6293 C CA . SER A 1 798 ? -12.959 34.978 -19.732 1.00 93.62 798 SER A CA 1
ATOM 6294 C C . SER A 1 798 ? -12.182 35.392 -20.976 1.00 93.62 798 SER A C 1
ATOM 6296 O O . SER A 1 798 ? -10.964 35.252 -20.979 1.00 93.62 798 SER A O 1
ATOM 6298 N N . LYS A 1 799 ? -12.835 35.966 -21.996 1.00 93.81 799 LYS A N 1
ATOM 6299 C CA . LYS A 1 799 ? -12.139 36.499 -23.178 1.00 93.81 799 LYS A CA 1
ATOM 6300 C C . LYS A 1 799 ? -11.232 37.665 -22.803 1.00 93.81 799 LYS A C 1
ATOM 6302 O O . LYS A 1 799 ? -10.082 37.696 -23.235 1.00 93.81 799 LYS A O 1
ATOM 6307 N N . ASP A 1 800 ? -11.718 38.562 -21.949 1.00 95.25 800 ASP A N 1
ATOM 6308 C CA . ASP A 1 800 ? -10.947 39.719 -21.481 1.00 95.25 800 ASP A CA 1
ATOM 6309 C C . ASP A 1 800 ? -9.745 39.297 -20.617 1.00 95.25 800 ASP A C 1
ATOM 6311 O O . ASP A 1 800 ? -8.695 39.940 -20.644 1.00 95.25 800 ASP A O 1
ATOM 6315 N N . ASN A 1 801 ? -9.869 38.174 -19.901 1.00 95.31 801 ASN A N 1
ATOM 6316 C CA . ASN A 1 801 ? -8.841 37.644 -19.000 1.00 95.31 801 ASN A CA 1
ATOM 6317 C C . ASN A 1 801 ? -8.046 36.449 -19.572 1.00 95.31 801 ASN A C 1
ATOM 6319 O O . ASN A 1 801 ? -7.216 35.878 -18.867 1.00 95.31 801 ASN A O 1
ATOM 6323 N N . LYS A 1 802 ? -8.242 36.107 -20.856 1.00 94.94 802 LYS A N 1
ATOM 6324 C CA . LYS A 1 802 ? -7.552 35.024 -21.590 1.00 94.94 802 LYS A CA 1
ATOM 6325 C C . LYS A 1 802 ? -7.738 33.608 -21.006 1.00 94.94 802 LYS A C 1
ATOM 6327 O O . LYS A 1 802 ? -6.781 32.833 -20.973 1.00 94.94 802 LYS A O 1
ATOM 6332 N N . PHE A 1 803 ? -8.948 33.251 -20.571 1.00 95.56 803 PHE A N 1
ATOM 6333 C CA . PHE A 1 803 ? -9.296 31.855 -20.264 1.00 95.56 803 PHE A CA 1
ATOM 6334 C C . PHE A 1 803 ? -9.992 31.198 -21.466 1.00 95.56 803 PHE A C 1
ATOM 6336 O O . PHE A 1 803 ? -10.881 31.788 -22.079 1.00 95.56 803 PHE A O 1
ATOM 6343 N N . ASP A 1 804 ? -9.595 29.968 -21.787 1.00 94.38 804 ASP A N 1
ATOM 6344 C CA . ASP A 1 804 ? -10.079 29.208 -22.945 1.00 94.38 804 ASP A CA 1
ATOM 6345 C C . ASP A 1 804 ? -11.356 28.411 -22.633 1.00 94.38 804 ASP A C 1
ATOM 6347 O O . ASP A 1 804 ? -12.147 28.108 -23.534 1.00 94.38 804 ASP A O 1
ATOM 6351 N N . ALA A 1 805 ? -11.562 28.078 -21.354 1.00 96.44 805 ALA A N 1
ATOM 6352 C CA . ALA A 1 805 ? -12.695 27.293 -20.881 1.00 96.44 805 ALA A CA 1
ATOM 6353 C C . ALA A 1 805 ? -13.180 27.731 -19.492 1.00 96.44 805 ALA A C 1
ATOM 6355 O O . ALA A 1 805 ? -12.400 28.162 -18.638 1.00 96.44 805 ALA A O 1
ATOM 6356 N N . ILE A 1 806 ? -14.479 27.560 -19.262 1.00 97.31 806 ILE A N 1
ATOM 6357 C CA . ILE A 1 806 ? -15.166 27.808 -18.000 1.00 97.31 806 ILE A CA 1
ATOM 6358 C C . ILE A 1 806 ? -15.936 26.557 -17.608 1.00 97.31 806 ILE A C 1
ATOM 6360 O O . ILE A 1 806 ? -16.790 26.089 -18.360 1.00 97.31 806 ILE A O 1
ATOM 6364 N N . ILE A 1 807 ? -15.683 26.059 -16.403 1.00 97.38 807 ILE A N 1
ATOM 6365 C CA . ILE A 1 807 ? -16.439 24.959 -15.810 1.00 97.38 807 ILE A CA 1
ATOM 6366 C C . ILE A 1 807 ? -17.199 25.499 -14.607 1.00 97.38 807 ILE A C 1
ATOM 6368 O O . ILE A 1 807 ? -16.611 26.073 -13.690 1.00 97.38 807 ILE A O 1
ATOM 6372 N N . VAL A 1 808 ? -18.512 25.299 -14.600 1.00 97.50 808 VAL A N 1
ATOM 6373 C CA . VAL A 1 808 ? -19.379 25.640 -13.476 1.00 97.50 808 VAL A CA 1
ATOM 6374 C C . VAL A 1 808 ? -19.776 24.350 -12.773 1.00 97.50 808 VAL A C 1
ATOM 6376 O O . VAL A 1 808 ? -20.339 23.452 -13.397 1.00 97.50 808 VAL A O 1
ATOM 6379 N N . MET A 1 809 ? -19.485 24.251 -11.479 1.00 97.31 809 MET A N 1
ATOM 6380 C CA . MET A 1 809 ? -19.722 23.062 -10.663 1.00 97.31 809 MET A CA 1
ATOM 6381 C C . MET A 1 809 ? -20.661 23.360 -9.495 1.00 97.31 809 MET A C 1
ATOM 6383 O O . MET A 1 809 ? -20.658 24.459 -8.940 1.00 97.31 809 MET A O 1
ATOM 6387 N N . SER A 1 810 ? -21.444 22.372 -9.076 1.00 96.50 810 SER A N 1
ATOM 6388 C CA . SER A 1 810 ? -22.199 22.426 -7.827 1.00 96.50 810 SER A CA 1
ATOM 6389 C C . SER A 1 810 ? -21.265 22.298 -6.615 1.00 96.50 810 SER A C 1
ATOM 6391 O O . SER A 1 810 ? -20.114 21.872 -6.735 1.00 96.50 810 SER A O 1
ATOM 6393 N N . LYS A 1 811 ? -21.764 22.606 -5.409 1.00 93.12 811 LYS A N 1
ATOM 6394 C CA . LYS A 1 811 ? -21.033 22.356 -4.148 1.00 93.12 811 LYS A CA 1
ATOM 6395 C C . LYS A 1 811 ? -20.629 20.885 -3.954 1.00 93.12 811 LYS A C 1
ATOM 6397 O O . LYS A 1 811 ? -19.701 20.619 -3.198 1.00 93.12 811 LYS A O 1
ATOM 6402 N N . ASN A 1 812 ? -21.301 19.955 -4.637 1.00 86.38 812 ASN A N 1
ATOM 6403 C CA . ASN A 1 812 ? -21.018 18.521 -4.577 1.00 86.38 812 ASN A CA 1
ATOM 6404 C C . ASN A 1 812 ? -19.964 18.078 -5.611 1.00 86.38 812 ASN A C 1
ATOM 6406 O O . ASN A 1 812 ? -19.606 16.905 -5.643 1.00 86.38 812 ASN A O 1
ATOM 6410 N N . GLY A 1 813 ? -19.467 18.994 -6.453 1.00 87.56 813 GLY A N 1
ATOM 6411 C CA . GLY A 1 813 ? -18.483 18.700 -7.499 1.00 87.56 813 GLY A CA 1
ATOM 6412 C C . GLY A 1 813 ? -19.076 18.208 -8.824 1.00 87.56 813 GLY A C 1
ATOM 6413 O O . GLY A 1 813 ? -18.320 17.865 -9.726 1.00 87.56 813 GLY A O 1
ATOM 6414 N N . GLU A 1 814 ? -20.402 18.192 -8.969 1.00 92.19 814 GLU A N 1
ATOM 6415 C CA . GLU A 1 814 ? -21.070 17.880 -10.241 1.00 92.19 814 GLU A CA 1
ATOM 6416 C C . GLU A 1 814 ? -20.929 19.063 -11.200 1.00 92.19 814 GLU A C 1
ATOM 6418 O O . GLU A 1 814 ? -21.129 20.211 -10.795 1.00 92.19 814 GLU A O 1
ATOM 6423 N N . VAL A 1 815 ? -20.604 18.809 -12.467 1.00 95.19 815 VAL A N 1
ATOM 6424 C CA . VAL A 1 815 ? -20.586 19.855 -13.494 1.00 95.19 815 VAL A CA 1
ATOM 6425 C C . VAL A 1 815 ? -22.032 20.221 -13.820 1.00 95.19 815 VAL A C 1
ATOM 6427 O O . VAL A 1 815 ? -22.839 19.363 -14.134 1.00 95.19 815 VAL A O 1
ATOM 6430 N N . VAL A 1 816 ? -22.380 21.501 -13.698 1.00 97.06 816 VAL A N 1
ATOM 6431 C CA . VAL A 1 816 ? -23.734 22.006 -14.000 1.00 97.06 816 VAL A CA 1
ATOM 6432 C C . VAL A 1 816 ? -23.763 22.830 -15.284 1.00 97.06 816 VAL A C 1
ATOM 6434 O O . VAL A 1 816 ? -24.819 23.040 -15.878 1.00 97.06 816 VAL A O 1
ATOM 6437 N N . ALA A 1 817 ? -22.608 23.336 -15.718 1.00 96.81 817 ALA A N 1
ATOM 6438 C CA . ALA A 1 817 ? -22.455 23.968 -17.017 1.00 96.81 817 ALA A CA 1
ATOM 6439 C C . ALA A 1 817 ? -20.990 23.998 -17.459 1.00 96.81 817 ALA A C 1
ATOM 6441 O O . ALA A 1 817 ? -20.077 24.085 -16.635 1.00 96.81 817 ALA A O 1
ATOM 6442 N N . ASN A 1 818 ? -20.775 24.011 -18.770 1.00 96.00 818 ASN A N 1
ATOM 6443 C CA . ASN A 1 818 ? -19.466 24.195 -19.382 1.00 96.00 818 ASN A CA 1
ATOM 6444 C C . ASN A 1 818 ? -19.575 25.196 -20.538 1.00 96.00 818 ASN A C 1
ATOM 6446 O O . ASN A 1 818 ? -20.502 25.132 -21.349 1.00 96.00 818 ASN A O 1
ATOM 6450 N N . ALA A 1 819 ? -18.634 26.131 -20.616 1.00 95.88 819 ALA A N 1
ATOM 6451 C CA . ALA A 1 819 ? -18.513 27.055 -21.730 1.00 95.88 819 ALA A CA 1
ATOM 6452 C C . ALA A 1 819 ? -17.069 27.122 -22.226 1.00 95.88 819 ALA A C 1
ATOM 6454 O O . ALA A 1 819 ? -16.127 27.263 -21.455 1.00 95.88 819 ALA A O 1
ATOM 6455 N N . SER A 1 820 ? -16.907 27.072 -23.539 1.00 94.88 820 SER A N 1
ATOM 6456 C CA . SER A 1 820 ? -15.652 27.319 -24.240 1.00 94.88 820 SER A CA 1
ATOM 6457 C C . SER A 1 820 ? -15.895 28.306 -25.377 1.00 94.88 820 SER A C 1
ATOM 6459 O O . SER A 1 820 ? -17.038 28.598 -25.736 1.00 94.88 820 SER A O 1
ATOM 6461 N N . ALA A 1 821 ? -14.825 28.784 -26.015 1.00 87.19 821 ALA A N 1
ATOM 6462 C CA . ALA A 1 821 ? -14.942 29.651 -27.190 1.00 87.19 821 ALA A CA 1
ATOM 6463 C C . ALA A 1 821 ? -15.803 29.052 -28.325 1.00 87.19 821 ALA A C 1
ATOM 6465 O O . ALA A 1 821 ? -16.347 29.805 -29.133 1.00 87.19 821 ALA A O 1
ATOM 6466 N N . LYS A 1 822 ? -15.924 27.719 -28.388 1.00 86.50 822 LYS A N 1
ATOM 6467 C CA . LYS A 1 822 ? -16.660 27.003 -29.438 1.00 86.50 822 LYS A CA 1
ATOM 6468 C C . LYS A 1 822 ? -18.089 26.640 -29.043 1.00 86.50 822 LYS A C 1
ATOM 6470 O O . LYS A 1 822 ? -18.933 26.512 -29.922 1.00 86.50 822 LYS A O 1
ATOM 6475 N N . GLU A 1 823 ? -18.366 26.455 -27.755 1.00 92.06 823 GLU A N 1
ATOM 6476 C CA . GLU A 1 823 ? -19.615 25.829 -27.327 1.00 92.06 823 GLU A CA 1
ATOM 6477 C C . GLU A 1 823 ? -20.020 26.215 -25.904 1.00 92.06 823 GLU A C 1
ATOM 6479 O O . GLU A 1 823 ? -19.175 26.352 -25.022 1.00 92.06 823 GLU A O 1
ATOM 6484 N N . VAL A 1 824 ? -21.328 26.351 -25.681 1.00 91.38 824 VAL A N 1
ATOM 6485 C CA . VAL A 1 824 ? -21.939 26.601 -24.372 1.00 91.38 824 VAL A CA 1
ATOM 6486 C C . VAL A 1 824 ? -22.944 25.481 -24.100 1.00 91.38 824 VAL A C 1
ATOM 6488 O O . VAL A 1 824 ? -23.986 25.432 -24.754 1.00 91.38 824 VAL A O 1
ATOM 6491 N N . LYS A 1 825 ? -22.646 24.594 -23.143 1.00 91.75 825 LYS A N 1
ATOM 6492 C CA . LYS A 1 825 ? -23.522 23.493 -22.710 1.00 91.75 825 LYS A CA 1
ATOM 6493 C C . LYS A 1 825 ? -23.994 23.709 -21.275 1.00 91.75 825 LYS A C 1
ATOM 6495 O O . LYS A 1 825 ? -23.195 23.989 -20.383 1.00 91.75 825 LYS A O 1
ATOM 6500 N N . LEU A 1 826 ? -25.295 23.546 -21.055 1.00 90.62 826 LEU A N 1
ATOM 6501 C CA . LEU A 1 826 ? -25.855 23.322 -19.724 1.00 90.62 826 LEU A CA 1
ATOM 6502 C C . LEU A 1 826 ? -26.004 21.811 -19.541 1.00 90.62 826 LEU A C 1
ATOM 6504 O O . LEU A 1 826 ? -26.536 21.159 -20.438 1.00 90.62 826 LEU A O 1
ATOM 6508 N N . GLU A 1 827 ? -25.535 21.275 -18.418 1.00 87.50 827 GLU A N 1
ATOM 6509 C CA . GLU A 1 827 ? -25.835 19.890 -18.038 1.00 87.50 827 GLU A CA 1
ATOM 6510 C C . GLU A 1 827 ? -27.121 19.895 -17.204 1.00 87.50 827 GLU A C 1
ATOM 6512 O O . GLU A 1 827 ? -27.312 20.783 -16.365 1.00 87.50 827 GLU A O 1
ATOM 6517 N N . GLN A 1 828 ? -28.045 18.988 -17.538 1.00 66.69 828 GLN A N 1
ATOM 6518 C CA . GLN A 1 828 ? -29.375 18.905 -16.925 1.00 66.69 828 GLN A CA 1
ATOM 6519 C C . GLN A 1 828 ? -29.347 18.187 -15.582 1.00 66.69 828 GLN A C 1
ATOM 6521 O O . GLN A 1 828 ? -28.652 17.152 -15.490 1.00 66.69 828 GLN A O 1
#

pLDDT: mean 74.65, std 23.36, range [27.28, 98.56]

Radius of gyration: 42.63 Å; chains: 1; bounding box: 114×83×127 Å